Protein AF-0000000086151322 (afdb_homodimer)

InterPro domains:
  IPR002035 von Willebrand factor, type A [PS50234] (7-229)
  IPR005160 Ku70/Ku80 C-terminal arm [PF03730] (487-557)
  IPR005161 Ku70/Ku80, N-terminal alpha/beta [PF03731] (30-177)
  IPR006164 Ku70/Ku80, DNA-binding domain [PF02735] (264-463)
  IPR006164 Ku70/Ku80, DNA-binding domain [SM00559] (313-453)
  IPR014893 Ku, C-terminal [PF08785] (608-720)
  IPR016194 SPOC-like, C-terminal domain superfamily [G3DSA:2.40.290.10] (254-455)
  IPR016194 SPOC-like, C-terminal domain superfamily [SSF100939] (254-545)
  IPR024193 Ku80 [cd00873] (254-545)
  IPR036465 von Willebrand factor A-like domain superfamily [G3DSA:3.40.50.410] (1-245)
  IPR036465 von Willebrand factor A-like domain superfamily [SSF53300] (5-214)
  IPR036494 Ku, C-terminal domain superfamily [G3DSA:1.25.40.240] (582-725)
  IPR036494 Ku, C-terminal domain superfamily [SSF101420] (596-724)

Sequence (1506 aa):
MSRTKEATVVLLDAGASMCTPLRERHDVKFKEHKALTTRFDAAVAAVESLYQQKLFFKPKDEVGVVLFGTEETSNQLNEDQGEDEYTNVTVLSDIDTPTLSVCEKLQTITPTADPAVKVDLLNGLIVALDLLFRRTEGKKYEKRLLVLTDAASKIEDASDIESVVEMIKNMDVKLQVVGIDFNFTTDKEVDPNAMKDEPMDQPKQEPGDGVVSVKEENEKMLVSIAKEVHGEVASASKRMQLLAQGMKKTVGQVTKFRGPLEIGDFGIPLYCFLKTKTATLPTLAKESQVSHEKEESGKVRMDRRYTSPQNPDEEVPPEQQVKAYRYGMERVPFSSADVEFFKFQTEKSLKLLGFVAQDQLSHAKLIGGTDIFIAEPNKPNAALALAALVEGMVELGHVAVARFVARKNAAPKIIALIPHAPTPADNYYCLWGQQLPYEEDVRTYEFAPLKTKKHTPTEQQQDLADKLVERLSVREDKAREAGASFNPVLRRFFHAVEQRALDENAGIPPVPSYLESSLKMDEARQARIQDIIQGFGDAFQLKEAVKKQSERKKKSFWSDVGASAVKDEPVDDDGDQQGGGGDDDGGSEIDLDELLDGGDVTTVGSMNPIADFETLVDFGKNNKQRLVTAVTGMQTQITNFFQGGVSFYAKAVQCLAHFRKRSVEIHYASEFNDFFTQLKSTLGDESPGWKAIQKEGITLLTDQDDPTLSVTTTQSRAFLYGEEEVVLQVASATLSSQVEEMENEDDMFADFEMSRTKEATVVLLDAGASMCTPLRERHDVKFKEHKALTTRFDAAVAAVESLYQQKLFFKPKDEVGVVLFGTEETSNQLNEDQGEDEYTNVTVLSDIDTPTLSVCEKLQTITPTADPAVKVDLLNGLIVALDLLFRRTEGKKYEKRLLVLTDAASKIEDASDIESVVEMIKNMDVKLQVVGIDFNFTTDKEVDPNAMKDEPMDQPKQEPGDGVVSVKEENEKMLVSIAKEVHGEVASASKRMQLLAQGMKKTVGQVTKFRGPLEIGDFGIPLYCFLKTKTATLPTLAKESQVSHEKEESGKVRMDRRYTSPQNPDEEVPPEQQVKAYRYGMERVPFSSADVEFFKFQTEKSLKLLGFVAQDQLSHAKLIGGTDIFIAEPNKPNAALALAALVEGMVELGHVAVARFVARKNAAPKIIALIPHAPTPADNYYCLWGQQLPYEEDVRTYEFAPLKTKKHTPTEQQQDLADKLVERLSVREDKAREAGASFNPVLRRFFHAVEQRALDENAGIPPVPSYLESSLKMDEARQARIQDIIQGFGDAFQLKEAVKKQSERKKKSFWSDVGASAVKDEPVDDDGDQQGGGGDDDGGSEIDLDELLDGGDVTTVGSMNPIADFETLVDFGKNNKQRLVTAVTGMQTQITNFFQGGVSFYAKAVQCLAHFRKRSVEIHYASEFNDFFTQLKSTLGDESPGWKAIQKEGITLLTDQDDPTLSVTTTQSRAFLYGEEEVVLQVASATLSSQVEEMENEDDMFADFE

Nearest PDB structures (foldseek):
  8ag4-assembly1_B  TM=7.546E-01  e=2.056E-34  Homo sapiens
  7lsy-assembly1_B  TM=8.267E-01  e=4.664E-31  Homo sapiens
  8asc-assembly1_F  TM=7.147E-01  e=1.085E-33  Homo sapiens
  7nfc-assembly1_H  TM=6.711E-01  e=9.792E-33  Homo sapiens
  6zhe-assembly1_C  TM=6.010E-01  e=6.012E-34  Homo sapiens

Solvent-accessible surface area (backbone atoms only — not comparable to full-atom values): 83026 Å² total; per-residue (Å²): 129,80,78,76,43,39,41,35,36,35,39,40,49,22,24,33,76,29,66,40,65,50,73,70,74,59,80,64,70,64,72,83,75,69,74,64,53,23,40,36,46,46,46,48,51,48,52,46,47,52,47,48,42,28,20,66,71,38,44,81,26,26,40,18,36,32,36,22,11,31,88,53,63,43,50,66,63,23,70,73,74,30,85,83,37,60,60,18,22,28,57,78,40,68,75,32,59,50,50,67,66,58,52,54,50,56,71,68,60,72,58,31,81,52,73,82,50,58,40,43,67,63,52,36,49,52,53,45,50,49,54,53,45,70,72,40,64,97,50,85,57,46,39,33,39,38,36,34,38,62,45,63,58,63,70,87,67,69,78,51,50,62,57,51,52,49,49,38,56,74,67,57,36,43,40,36,33,34,26,45,81,54,90,67,42,62,80,62,60,74,57,79,74,66,72,63,72,69,78,68,71,65,76,68,72,64,81,57,85,86,71,74,51,52,32,58,54,43,36,52,47,51,39,49,51,20,59,74,58,69,32,41,34,39,43,39,65,61,45,46,51,45,49,70,55,41,83,38,78,84,72,77,94,57,72,59,31,77,48,36,47,26,50,88,92,36,42,42,44,24,33,27,32,67,27,24,48,85,69,71,80,78,82,58,46,50,22,32,46,67,26,54,75,65,74,40,93,27,55,44,45,76,45,82,45,35,15,35,73,91,40,67,85,44,70,52,50,76,87,44,48,32,32,29,42,71,50,39,88,43,70,40,76,39,53,74,68,50,57,54,56,54,41,43,34,23,52,58,43,34,38,53,50,34,22,36,52,44,82,70,65,48,71,71,46,31,46,36,34,13,31,36,36,30,46,33,84,92,32,67,48,29,39,30,47,50,44,25,41,30,51,27,25,58,76,71,44,34,25,37,34,28,34,37,15,62,38,70,39,32,70,74,36,45,27,36,37,39,55,35,70,60,42,94,89,49,49,31,59,34,27,40,32,34,41,44,45,31,55,62,14,49,52,87,76,88,69,77,43,75,67,60,91,82,61,59,62,47,70,69,50,33,50,40,28,36,49,46,50,60,70,42,36,50,55,75,88,49,41,70,49,75,55,60,31,71,50,63,54,57,52,35,47,53,52,26,50,55,45,25,66,78,32,77,81,50,68,79,58,73,75,58,66,71,60,42,57,68,65,40,47,55,64,71,59,48,64,75,43,41,64,54,49,50,50,44,35,60,71,40,62,47,54,70,27,73,62,76,67,68,92,78,84,80,64,76,48,68,46,79,72,75,90,76,90,79,78,76,82,78,76,82,76,75,77,82,73,75,82,86,85,75,80,76,81,78,75,84,79,59,41,35,56,61,65,64,55,57,55,84,61,76,57,33,48,85,86,50,40,64,59,33,27,51,51,19,41,67,58,14,75,86,32,66,64,37,31,48,34,17,53,51,24,45,53,49,44,38,53,45,25,54,67,72,37,80,88,30,37,64,58,22,48,51,47,50,52,50,49,59,60,47,21,56,78,72,71,35,46,68,57,44,43,52,46,53,53,49,46,46,67,70,58,33,88,82,28,72,60,42,48,53,38,54,73,71,63,69,57,57,70,22,35,86,75,40,72,89,40,88,41,44,69,68,55,25,48,25,68,59,67,34,72,76,56,54,65,53,50,60,54,49,49,58,50,49,56,53,49,57,60,57,61,69,64,64,76,72,60,73,73,76,115,128,78,78,76,42,40,42,35,34,35,41,37,50,22,25,33,75,29,66,40,64,51,74,72,74,58,81,65,69,64,75,82,75,69,75,64,52,22,41,38,46,47,48,48,51,49,51,47,48,51,48,49,43,29,22,66,70,38,45,81,26,25,40,18,36,31,36,21,11,31,87,53,62,43,49,68,63,24,69,73,74,30,85,84,37,60,61,17,22,27,57,78,38,69,76,32,59,51,50,68,65,58,52,54,50,57,70,67,60,73,56,30,82,52,74,82,48,58,41,43,66,64,52,36,49,52,54,46,50,50,54,52,45,69,71,38,62,97,49,85,58,46,39,35,39,39,36,34,37,63,44,61,57,61,70,87,67,71,78,50,51,61,57,51,52,50,49,38,54,75,67,57,36,44,40,36,34,34,24,45,81,55,89,68,40,62,78,62,62,76,56,78,74,65,71,63,70,71,79,69,72,63,77,69,71,64,80,56,84,88,73,76,51,51,31,58,56,41,37,52,49,50,40,50,53,21,60,74,59,69,30,41,32,39,43,39,65,61,46,47,51,45,49,69,57,41,83,39,78,84,72,77,94,58,72,59,30,77,47,37,47,27,50,87,93,35,44,42,44,27,33,28,32,68,27,23,49,85,68,71,80,78,82,57,46,50,23,32,46,66,26,54,74,65,73,38,93,29,54,44,44,78,45,82,45,36,15,34,74,90,39,68,85,42,70,52,51,74,87,44,47,32,33,28,41,71,50,38,88,43,70,40,74,39,52,75,67,50,54,55,57,53,42,43,36,25,52,57,42,34,38,52,50,34,23,36,52,45,84,71,65,48,72,72,46,31,46,37,34,14,31,36,35,30,46,33,85,92,30,65,47,30,40,30,47,49,42,24,40,29,49,28,27,58,75,69,45,34,26,36,33,27,34,38,16,61,40,73,40,32,70,76,38,46,26,35,38,38,55,36,71,62,42,94,90,49,51,31,57,36,28,40,33,34,41,43,47,32,54,62,15,50,52,87,76,89,69,77,42,78,67,60,94,82,62,60,64,48,70,69,50,32,50,40,28,37,50,47,50,62,71,40,37,51,54,73,88,50,39,70,50,76,54,59,32,70,48,63,53,59,52,36,46,54,50,26,51,55,44,26,67,77,33,78,81,49,70,80,58,73,75,57,66,73,59,42,56,67,65,40,47,54,64,71,58,48,63,73,42,42,63,52,50,50,49,43,38,60,71,42,62,48,57,73,32,76,69,75,78,70,89,82,83,84,68,81,49,71,50,80,74,76,89,78,90,79,79,75,81,77,78,82,80,69,96,74,86,74,81,81,85,74,79,74,81,77,74,86,78,59,40,36,58,58,66,62,54,58,55,84,61,75,57,34,47,88,87,50,39,64,59,34,26,50,51,19,42,67,58,14,76,86,32,67,65,39,30,49,33,17,52,51,24,45,53,50,45,38,52,46,24,55,65,72,38,79,89,29,36,65,58,22,49,50,47,49,53,51,49,59,62,47,23,57,78,71,72,35,47,69,58,46,42,52,48,54,54,49,47,45,68,70,57,34,87,83,27,70,60,41,49,54,38,54,72,72,64,68,59,56,71,22,35,88,75,40,73,89,43,88,40,44,68,69,55,25,48,24,68,59,67,34,71,75,54,55,65,55,51,59,53,50,49,57,51,50,54,53,52,56,60,59,61,69,63,64,76,73,58,71,78,74,112

Radius of gyration: 41.03 Å; Cα contacts (8 Å, |Δi|>4): 2498; chains: 2; bounding box: 100×121×111 Å

Organism: Pythium oligandrum (NCBI:txid41045)

pLDDT: mean 74.93, std 21.09, range [18.45, 97.69]

Structure (mmCIF, N/CA/C/O backbone):
data_AF-0000000086151322-model_v1
#
loop_
_entity.id
_entity.type
_entity.pdbx_description
1 polymer 'VWFA domain-containing protein'
#
loop_
_atom_site.group_PDB
_atom_site.id
_atom_site.type_symbol
_atom_site.label_atom_id
_atom_site.label_alt_id
_atom_site.label_comp_id
_atom_site.label_asym_id
_atom_site.label_entity_id
_atom_site.label_seq_id
_atom_site.pdbx_PDB_ins_code
_atom_site.Cartn_x
_atom_site.Cartn_y
_atom_site.Cartn_z
_atom_site.occupancy
_atom_site.B_iso_or_equiv
_atom_site.auth_seq_id
_atom_site.auth_comp_id
_atom_site.auth_asym_id
_atom_site.auth_atom_id
_atom_site.pdbx_PDB_model_num
ATOM 1 N N . MET A 1 1 ? -22.703 14.789 0.294 1 36.16 1 MET A N 1
ATOM 2 C CA . MET A 1 1 ? -23.156 16.031 0.899 1 36.16 1 MET A CA 1
ATOM 3 C C . MET A 1 1 ? -22.016 17.031 1.039 1 36.16 1 MET A C 1
ATOM 5 O O . MET A 1 1 ? -20.891 16.641 1.393 1 36.16 1 MET A O 1
ATOM 9 N N . SER A 1 2 ? -22.047 18.016 0.338 1 50.31 2 SER A N 1
ATOM 10 C CA . SER A 1 2 ? -21.062 19.078 0.279 1 50.31 2 SER A CA 1
ATOM 11 C C . SER A 1 2 ? -20.688 19.562 1.675 1 50.31 2 SER A C 1
ATOM 13 O O . SER A 1 2 ? -21.531 19.641 2.562 1 50.31 2 SER A O 1
ATOM 15 N N . ARG A 1 3 ? -19.516 19.406 2.115 1 61.84 3 ARG A N 1
ATOM 16 C CA . ARG A 1 3 ? -19.031 19.891 3.406 1 61.84 3 ARG A CA 1
ATOM 17 C C . ARG A 1 3 ? -19.547 21.297 3.688 1 61.84 3 ARG A C 1
ATOM 19 O O . ARG A 1 3 ? -19.578 22.141 2.791 1 61.84 3 ARG A O 1
ATOM 26 N N . THR A 1 4 ? -20.25 21.453 4.801 1 76 4 THR A N 1
ATOM 27 C CA . THR A 1 4 ? -20.703 22.766 5.238 1 76 4 THR A CA 1
ATOM 28 C C . THR A 1 4 ? -19.516 23.734 5.363 1 76 4 THR A C 1
ATOM 30 O O . THR A 1 4 ? -18.453 23.359 5.859 1 76 4 THR A O 1
ATOM 33 N N . LYS A 1 5 ? -19.609 24.891 4.754 1 88.31 5 LYS A N 1
ATOM 34 C CA . LYS A 1 5 ? -18.609 25.953 4.812 1 88.31 5 LYS A CA 1
ATOM 35 C C . LYS A 1 5 ? -18.438 26.469 6.238 1 88.31 5 LYS A C 1
ATOM 37 O O . LYS A 1 5 ? -19.406 26.516 7.008 1 88.31 5 LYS A O 1
ATOM 42 N N . GLU A 1 6 ? -17.25 26.844 6.602 1 92.81 6 GLU A N 1
ATOM 43 C CA . GLU A 1 6 ? -16.953 27.375 7.926 1 92.81 6 GLU A CA 1
ATOM 44 C C . GLU A 1 6 ? -16.672 28.875 7.863 1 92.81 6 GLU A C 1
ATOM 46 O O . GLU A 1 6 ? -16.016 29.359 6.938 1 92.81 6 GLU A O 1
ATOM 51 N N . ALA A 1 7 ? -17.328 29.625 8.727 1 96.06 7 ALA A N 1
ATOM 52 C CA . ALA A 1 7 ? -17.016 31.031 8.922 1 96.06 7 ALA A CA 1
ATOM 53 C C . ALA A 1 7 ? -16.297 31.25 10.25 1 96.06 7 ALA A C 1
ATOM 55 O O . ALA A 1 7 ? -16.859 31.016 11.32 1 96.06 7 ALA A O 1
ATOM 56 N N . THR A 1 8 ? -15.055 31.703 10.156 1 96.19 8 THR A N 1
ATOM 57 C CA . THR A 1 8 ? -14.242 31.906 11.352 1 96.19 8 THR A CA 1
ATOM 58 C C . THR A 1 8 ? -13.914 33.375 11.531 1 96.19 8 THR A C 1
ATOM 60 O O . THR A 1 8 ? -13.516 34.062 10.586 1 96.19 8 THR A O 1
ATOM 63 N N . VAL A 1 9 ? -14.148 33.906 12.75 1 97.44 9 VAL A N 1
ATOM 64 C CA . VAL A 1 9 ? -13.688 35.25 13.086 1 97.44 9 VAL A CA 1
ATOM 65 C C . VAL A 1 9 ? -12.547 35.156 14.102 1 97.44 9 VAL A C 1
ATOM 67 O O . VAL A 1 9 ? -12.664 34.5 15.117 1 97.44 9 VAL A O 1
ATOM 70 N N . VAL A 1 10 ? -11.477 35.781 13.773 1 96.69 10 VAL A N 1
ATOM 71 C CA . VAL A 1 10 ? -10.328 35.844 14.672 1 96.69 10 VAL A CA 1
ATOM 72 C C . VAL A 1 10 ? -10.336 37.156 15.43 1 96.69 10 VAL A C 1
ATOM 74 O O . VAL A 1 10 ? -10.383 38.25 14.82 1 96.69 10 VAL A O 1
ATOM 77 N N . LEU A 1 11 ? -10.414 37.125 16.703 1 97.44 11 LEU A N 1
ATOM 78 C CA . LEU A 1 11 ? -10.281 38.281 17.562 1 97.44 11 LEU A CA 1
ATOM 79 C C . LEU A 1 11 ? -8.875 38.375 18.141 1 97.44 11 LEU A C 1
ATOM 81 O O . LEU A 1 11 ? -8.5 37.562 19 1 97.44 11 LEU A O 1
ATOM 85 N N . LEU A 1 12 ? -8.156 39.344 17.734 1 96.19 12 LEU A N 1
ATOM 86 C CA . LEU A 1 12 ? -6.742 39.469 18.078 1 96.19 12 LEU A CA 1
ATOM 87 C C . LEU A 1 12 ? -6.508 40.656 19 1 96.19 12 LEU A C 1
ATOM 89 O O . LEU A 1 12 ? -6.902 41.781 18.688 1 96.19 12 LEU A O 1
ATOM 93 N N . ASP A 1 13 ? -5.855 40.406 20.141 1 96.38 13 ASP A N 1
ATOM 94 C CA . ASP A 1 13 ? -5.496 41.469 21.094 1 96.38 13 ASP A CA 1
ATOM 95 C C . ASP A 1 13 ? -4.301 42.281 20.594 1 96.38 13 ASP A C 1
ATOM 97 O O . ASP A 1 13 ? -3.217 41.719 20.391 1 96.38 13 ASP A O 1
ATOM 101 N N . ALA A 1 14 ? -4.516 43.562 20.422 1 95.38 14 ALA A N 1
ATOM 102 C CA . ALA A 1 14 ? -3.447 44.469 19.953 1 95.38 14 ALA A CA 1
ATOM 103 C C . ALA A 1 14 ? -3.127 45.531 21 1 95.38 14 ALA A C 1
ATOM 105 O O . ALA A 1 14 ? -2.713 46.625 20.656 1 95.38 14 ALA A O 1
ATOM 106 N N . GLY A 1 15 ? -3.332 45.219 22.203 1 93.25 15 GLY A N 1
ATOM 107 C CA . GLY A 1 15 ? -3.074 46.156 23.281 1 93.25 15 GLY A CA 1
ATOM 108 C C . GLY A 1 15 ? -1.601 46.281 23.625 1 93.25 15 GLY A C 1
ATOM 109 O O . GLY A 1 15 ? -0.775 45.5 23.125 1 93.25 15 GLY A O 1
ATOM 110 N N . ALA A 1 16 ? -1.276 47.156 24.516 1 92.19 16 ALA A N 1
ATOM 111 C CA . ALA A 1 16 ? 0.102 47.469 24.875 1 92.19 16 ALA A CA 1
ATOM 112 C C . ALA A 1 16 ? 0.772 46.281 25.578 1 92.19 16 ALA A C 1
ATOM 114 O O . ALA A 1 16 ? 1.979 46.094 25.438 1 92.19 16 ALA A O 1
ATOM 115 N N . SER A 1 17 ? 0.033 45.531 26.281 1 91.5 17 SER A N 1
ATOM 116 C CA . SER A 1 17 ? 0.591 44.406 27 1 91.5 17 SER A CA 1
ATOM 117 C C . SER A 1 17 ? 1.122 43.344 26.047 1 91.5 17 SER A C 1
ATOM 119 O O . SER A 1 17 ? 1.95 42.531 26.438 1 91.5 17 SER A O 1
ATOM 121 N N . MET A 1 18 ? 0.626 43.344 24.891 1 92.81 18 MET A N 1
ATOM 122 C CA . MET A 1 18 ? 1.022 42.375 23.891 1 92.81 18 MET A CA 1
ATOM 123 C C . MET A 1 18 ? 2.418 42.656 23.344 1 92.81 18 MET A C 1
ATOM 125 O O . MET A 1 18 ? 3.021 41.844 22.672 1 92.81 18 MET A O 1
ATOM 129 N N . CYS A 1 19 ? 2.977 43.781 23.672 1 90.25 19 CYS A N 1
ATOM 130 C CA . CYS A 1 19 ? 4.32 44.156 23.25 1 90.25 19 CYS A CA 1
ATOM 131 C C . CYS A 1 19 ? 5.375 43.5 24.141 1 90.25 19 CYS A C 1
ATOM 133 O O . CYS A 1 19 ? 6.555 43.469 23.781 1 90.25 19 CYS A O 1
ATOM 135 N N . THR A 1 20 ? 4.957 42.844 25.172 1 87.31 20 THR A N 1
ATOM 136 C CA . THR A 1 20 ? 5.871 42.219 26.109 1 87.31 20 THR A CA 1
ATOM 137 C C . THR A 1 20 ? 6.449 40.938 25.516 1 87.31 20 THR A C 1
ATOM 139 O O . THR A 1 20 ? 5.797 40.281 24.703 1 87.31 20 THR A O 1
ATOM 142 N N . PRO A 1 21 ? 7.68 40.656 25.859 1 84 21 PRO A N 1
ATOM 143 C CA . PRO A 1 21 ? 8.305 39.438 25.359 1 84 21 PRO A CA 1
ATOM 144 C C . PRO A 1 21 ? 7.582 38.188 25.812 1 84 21 PRO A C 1
ATOM 146 O O . PRO A 1 21 ? 7.074 38.125 26.938 1 84 21 PRO A O 1
ATOM 149 N N . LEU A 1 22 ? 7.531 37.25 24.922 1 80.12 22 LEU A N 1
ATOM 150 C CA . LEU A 1 22 ? 6.855 35.969 25.188 1 80.12 22 LEU A CA 1
ATOM 151 C C . LEU A 1 22 ? 7.586 35.188 26.25 1 80.12 22 LEU A C 1
ATOM 153 O O . LEU A 1 22 ? 8.812 35.031 26.203 1 80.12 22 LEU A O 1
ATOM 157 N N . ARG A 1 23 ? 6.973 34.75 27.312 1 69.06 23 ARG A N 1
ATOM 158 C CA . ARG A 1 23 ? 7.578 33.938 28.359 1 69.06 23 ARG A CA 1
ATOM 159 C C . ARG A 1 23 ? 7.695 32.469 27.922 1 69.06 23 ARG A C 1
ATOM 161 O O . ARG A 1 23 ? 8.672 31.797 28.266 1 69.06 23 ARG A O 1
ATOM 168 N N . GLU A 1 24 ? 6.645 31.922 27.438 1 59.62 24 GLU A N 1
ATOM 169 C CA . GLU A 1 24 ? 6.609 30.5 27.078 1 59.62 24 GLU A CA 1
ATOM 170 C C . GLU A 1 24 ? 7.652 30.172 26.016 1 59.62 24 GLU A C 1
ATOM 172 O O . GLU A 1 24 ? 7.652 30.781 24.938 1 59.62 24 GLU A O 1
ATOM 177 N N . ARG A 1 25 ? 8.969 30.078 26.375 1 48.56 25 ARG A N 1
ATOM 178 C CA . ARG A 1 25 ? 10.008 29.719 25.406 1 48.56 25 ARG A CA 1
ATOM 179 C C . ARG A 1 25 ? 9.609 28.484 24.609 1 48.56 25 ARG A C 1
ATOM 181 O O . ARG A 1 25 ? 9.383 27.406 25.188 1 48.56 25 ARG A O 1
ATOM 188 N N . HIS A 1 26 ? 8.734 28.562 23.766 1 47.94 26 HIS A N 1
ATOM 189 C CA . HIS A 1 26 ? 8.461 27.375 22.953 1 47.94 26 HIS A CA 1
ATOM 190 C C . HIS A 1 26 ? 9.68 26.969 22.141 1 47.94 26 HIS A C 1
ATOM 192 O O . HIS A 1 26 ? 10.297 27.797 21.484 1 47.94 26 HIS A O 1
ATOM 198 N N . ASP A 1 27 ? 10.328 26.062 22.688 1 42.78 27 ASP A N 1
ATOM 199 C CA . ASP A 1 27 ? 11.383 25.422 21.906 1 42.78 27 ASP A CA 1
ATOM 200 C C . ASP A 1 27 ? 10.914 25.125 20.484 1 42.78 27 ASP A C 1
ATOM 202 O O . ASP A 1 27 ? 11.516 24.297 19.797 1 42.78 27 ASP A O 1
ATOM 206 N N . VAL A 1 28 ? 9.695 25.297 20.312 1 41.72 28 VAL A N 1
ATOM 207 C CA . VAL A 1 28 ? 9.398 24.938 18.922 1 41.72 28 VAL A CA 1
ATOM 208 C C . VAL A 1 28 ? 10.07 25.938 17.984 1 41.72 28 VAL A C 1
ATOM 210 O O . VAL A 1 28 ? 9.688 27.109 17.938 1 41.72 28 VAL A O 1
ATOM 213 N N . LYS A 1 29 ? 11.188 25.844 17.75 1 37.56 29 LYS A N 1
ATOM 214 C CA . LYS A 1 29 ? 11.867 26.562 16.688 1 37.56 29 LYS A CA 1
ATOM 215 C C . LYS A 1 29 ? 11 26.641 15.43 1 37.56 29 LYS A C 1
ATOM 217 O O . LYS A 1 29 ? 11.008 25.719 14.609 1 37.56 29 LYS A O 1
ATOM 222 N N . PHE A 1 30 ? 9.82 27.281 15.547 1 37.09 30 PHE A N 1
ATOM 223 C CA . PHE A 1 30 ? 9.055 27.453 14.312 1 37.09 30 PHE A CA 1
ATOM 224 C C . PHE A 1 30 ? 9.945 27.969 13.188 1 37.09 30 PHE A C 1
ATOM 226 O O . PHE A 1 30 ? 11.117 28.25 13.406 1 37.09 30 PHE A O 1
ATOM 233 N N . LYS A 1 31 ? 9.219 28.797 12.203 1 40.59 31 LYS A N 1
ATOM 234 C CA . LYS A 1 31 ? 9.781 29.328 10.969 1 40.59 31 LYS A CA 1
ATOM 235 C C . LYS A 1 31 ? 10.945 30.281 11.258 1 40.59 31 LYS A C 1
ATOM 237 O O . LYS A 1 31 ? 10.883 31.062 12.203 1 40.59 31 LYS A O 1
ATOM 242 N N . GLU A 1 32 ? 12.086 29.984 10.852 1 40.75 32 GLU A N 1
ATOM 243 C CA . GLU A 1 32 ? 13.32 30.766 10.859 1 40.75 32 GLU A CA 1
ATOM 244 C C . GLU A 1 32 ? 13.031 32.25 10.789 1 40.75 32 GLU A C 1
ATOM 246 O O . GLU A 1 32 ? 13.906 33.062 11.086 1 40.75 32 GLU A O 1
ATOM 251 N N . HIS A 1 33 ? 11.969 32.688 10.164 1 42.41 33 HIS A N 1
ATOM 252 C CA . HIS A 1 33 ? 12.141 34.125 9.852 1 42.41 33 HIS A CA 1
ATOM 253 C C . HIS A 1 33 ? 11.969 34.969 11.094 1 42.41 33 HIS A C 1
ATOM 255 O O . HIS A 1 33 ? 12.773 35.875 11.344 1 42.41 33 HIS A O 1
ATOM 261 N N . LYS A 1 34 ? 10.695 35.219 11.594 1 46.44 34 LYS A N 1
ATOM 262 C CA . LYS A 1 34 ? 10.5 36.281 12.57 1 46.44 34 LYS A CA 1
ATOM 263 C C . LYS A 1 34 ? 10.547 35.75 13.992 1 46.44 34 LYS A C 1
ATOM 265 O O . LYS A 1 34 ? 9.773 34.844 14.352 1 46.44 34 LYS A O 1
ATOM 270 N N . ALA A 1 35 ? 11.695 35.719 14.602 1 50.06 35 ALA A N 1
ATOM 271 C CA . ALA A 1 35 ? 11.82 35.469 16.031 1 50.06 35 ALA A CA 1
ATOM 272 C C . ALA A 1 35 ? 10.562 35.938 16.781 1 50.06 35 ALA A C 1
ATOM 274 O O . ALA A 1 35 ? 10.141 37.062 16.656 1 50.06 35 ALA A O 1
ATOM 275 N N . LEU A 1 36 ? 9.664 35 17.078 1 61.81 36 LEU A N 1
ATOM 276 C CA . LEU A 1 36 ? 8.523 35.344 17.906 1 61.81 36 LEU A CA 1
ATOM 277 C C . LEU A 1 36 ? 8.977 35.969 19.219 1 61.81 36 LEU A C 1
ATOM 279 O O . LEU A 1 36 ? 9.281 35.25 20.188 1 61.81 36 LEU A O 1
ATOM 283 N N . THR A 1 37 ? 9.234 37.281 19.125 1 70.56 37 THR A N 1
ATOM 284 C CA . THR A 1 37 ? 9.859 38 20.219 1 70.56 37 THR A CA 1
ATOM 285 C C . THR A 1 37 ? 8.812 38.469 21.234 1 70.56 37 THR A C 1
ATOM 287 O O . THR A 1 37 ? 9.031 38.438 22.438 1 70.56 37 THR A O 1
ATOM 290 N N . THR A 1 38 ? 7.668 38.844 20.688 1 84.81 38 THR A N 1
ATOM 291 C CA . THR A 1 38 ? 6.652 39.406 21.562 1 84.81 38 THR A CA 1
ATOM 292 C C . THR A 1 38 ? 5.402 38.531 21.594 1 84.81 38 THR A C 1
ATOM 294 O O . THR A 1 38 ? 5.262 37.625 20.781 1 84.81 38 THR A O 1
ATOM 297 N N . ARG A 1 39 ? 4.547 38.812 22.547 1 87.12 39 ARG A N 1
ATOM 298 C CA . ARG A 1 39 ? 3.264 38.125 22.625 1 87.12 39 ARG A CA 1
ATOM 299 C C . ARG A 1 39 ? 2.439 38.344 21.359 1 87.12 39 ARG A C 1
ATOM 301 O O . ARG A 1 39 ? 1.788 37.406 20.875 1 87.12 39 ARG A O 1
ATOM 308 N N . PHE A 1 40 ? 2.576 39.531 20.875 1 90.38 40 PHE A N 1
ATOM 309 C CA . PHE A 1 40 ? 1.821 39.875 19.672 1 90.38 40 PHE A CA 1
ATOM 310 C C . PHE A 1 40 ? 2.338 39.094 18.469 1 90.38 40 PHE A C 1
ATOM 312 O O . PHE A 1 40 ? 1.555 38.656 17.641 1 90.38 40 PHE A O 1
ATOM 319 N N . ASP A 1 41 ? 3.58 38.969 18.406 1 84.56 41 ASP A N 1
ATOM 320 C CA . ASP A 1 41 ? 4.172 38.219 17.312 1 84.56 41 ASP A CA 1
ATOM 321 C C . ASP A 1 41 ? 3.67 36.781 17.297 1 84.56 41 ASP A C 1
ATOM 323 O O . ASP A 1 41 ? 3.404 36.219 16.234 1 84.56 41 ASP A O 1
ATOM 327 N N . ALA A 1 42 ? 3.588 36.219 18.406 1 81.56 42 ALA A N 1
ATOM 328 C CA . ALA A 1 42 ? 3.107 34.844 18.531 1 81.56 42 ALA A CA 1
ATOM 329 C C . ALA A 1 42 ? 1.651 34.75 18.094 1 81.56 42 ALA A C 1
ATOM 331 O O . ALA A 1 42 ? 1.27 33.75 17.438 1 81.56 42 ALA A O 1
ATOM 332 N N . ALA A 1 43 ? 0.905 35.688 18.453 1 87.31 43 ALA A N 1
ATOM 333 C CA . ALA A 1 43 ? -0.507 35.688 18.078 1 87.31 43 ALA A CA 1
ATOM 334 C C . ALA A 1 43 ? -0.672 35.844 16.562 1 87.31 43 ALA A C 1
ATOM 336 O O . ALA A 1 43 ? -1.483 35.125 15.961 1 87.31 43 ALA A O 1
ATOM 337 N N . VAL A 1 44 ? 0.078 36.719 16.016 1 87.44 44 VAL A N 1
ATOM 338 C CA . VAL A 1 44 ? 0.005 36.938 14.578 1 87.44 44 VAL A CA 1
ATOM 339 C C . VAL A 1 44 ? 0.443 35.688 13.836 1 87.44 44 VAL A C 1
ATOM 341 O O . VAL A 1 44 ? -0.159 35.312 12.82 1 87.44 44 VAL A O 1
ATOM 344 N N . ALA A 1 45 ? 1.455 35.125 14.336 1 79.94 45 ALA A N 1
ATOM 345 C CA . ALA A 1 45 ? 1.936 33.875 13.727 1 79.94 45 ALA A CA 1
ATOM 346 C C . ALA A 1 45 ? 0.853 32.812 13.734 1 79.94 45 ALA A C 1
ATOM 348 O O . ALA A 1 45 ? 0.722 32.031 12.781 1 79.94 45 ALA A O 1
ATOM 349 N N . ALA A 1 46 ? 0.17 32.688 14.766 1 81.5 46 ALA A N 1
ATOM 350 C CA . ALA A 1 46 ? -0.92 31.734 14.883 1 81.5 46 ALA A CA 1
ATOM 351 C C . ALA A 1 46 ? -2.016 32.031 13.859 1 81.5 46 ALA A C 1
ATOM 353 O O . ALA A 1 46 ? -2.564 31.094 13.25 1 81.5 46 ALA A O 1
ATOM 354 N N . VAL A 1 47 ? -2.35 33.281 13.727 1 87.62 47 VAL A N 1
ATOM 355 C CA . VAL A 1 47 ? -3.391 33.656 12.781 1 87.62 47 VAL A CA 1
ATOM 356 C C . VAL A 1 47 ? -2.924 33.375 11.352 1 87.62 47 VAL A C 1
ATOM 358 O O . VAL A 1 47 ? -3.709 32.938 10.516 1 87.62 47 VAL A O 1
ATOM 361 N N . GLU A 1 48 ? -1.727 33.688 11.164 1 82.88 48 GLU A N 1
ATOM 362 C CA . GLU A 1 48 ? -1.168 33.406 9.844 1 82.88 48 GLU A CA 1
ATOM 363 C C . GLU A 1 48 ? -1.253 31.922 9.508 1 82.88 48 GLU A C 1
ATOM 365 O O . GLU A 1 48 ? -1.547 31.547 8.375 1 82.88 48 GLU A O 1
ATOM 370 N N . SER A 1 49 ? -0.934 31.156 10.438 1 79.88 49 SER A N 1
ATOM 371 C CA . SER A 1 49 ? -1.004 29.719 10.242 1 79.88 49 SER A CA 1
ATOM 372 C C . SER A 1 49 ? -2.426 29.266 9.914 1 79.88 49 SER A C 1
ATOM 374 O O . SER A 1 49 ? -2.625 28.328 9.156 1 79.88 49 SER A O 1
ATOM 376 N N . LEU A 1 50 ? -3.314 29.828 10.602 1 83.62 50 LEU A N 1
ATOM 377 C CA . LEU A 1 50 ? -4.715 29.531 10.312 1 83.62 50 LEU A CA 1
ATOM 378 C C . LEU A 1 50 ? -5.059 29.891 8.867 1 83.62 50 LEU A C 1
ATOM 380 O O . LEU A 1 50 ? -5.723 29.125 8.172 1 83.62 50 LEU A O 1
ATOM 384 N N . TYR A 1 51 ? -4.641 31.094 8.445 1 87.19 51 TYR A N 1
ATOM 385 C CA . TYR A 1 51 ? -4.887 31.516 7.074 1 87.19 51 TYR A CA 1
ATOM 386 C C . TYR A 1 51 ? -4.234 30.562 6.078 1 87.19 51 TYR A C 1
ATOM 388 O O . TYR A 1 51 ? -4.84 30.203 5.066 1 87.19 51 TYR A O 1
ATOM 396 N N . GLN A 1 52 ? -3.111 30.219 6.387 1 82.5 52 GLN A N 1
ATOM 397 C CA . GLN A 1 52 ? -2.393 29.312 5.5 1 82.5 52 GLN A CA 1
ATOM 398 C C . GLN A 1 52 ? -3.119 27.969 5.375 1 82.5 52 GLN A C 1
ATOM 400 O O . GLN A 1 52 ? -3.258 27.438 4.273 1 82.5 52 GLN A O 1
ATOM 405 N N . GLN A 1 53 ? -3.488 27.469 6.449 1 82.56 53 GLN A N 1
ATOM 406 C CA . GLN A 1 53 ? -4.211 26.203 6.449 1 82.56 53 GLN A CA 1
ATOM 407 C C . GLN A 1 53 ? -5.465 26.281 5.586 1 82.56 53 GLN A C 1
ATOM 409 O O . GLN A 1 53 ? -5.777 25.359 4.844 1 82.56 53 GLN A O 1
ATOM 414 N N . LYS A 1 54 ? -6.145 27.391 5.766 1 87.25 54 LYS A N 1
ATOM 415 C CA . LYS A 1 54 ? -7.367 27.578 4.988 1 87.25 54 LYS A CA 1
ATOM 416 C C . LYS A 1 54 ? -7.055 27.734 3.504 1 87.25 54 LYS A C 1
ATOM 418 O O . LYS A 1 54 ? -7.766 27.203 2.652 1 87.25 54 LYS A O 1
ATOM 423 N N . LEU A 1 55 ? -6.023 28.406 3.211 1 87.81 55 LEU A N 1
ATOM 424 C CA . LEU A 1 55 ? -5.629 28.625 1.824 1 87.81 55 LEU A CA 1
ATOM 425 C C . LEU A 1 55 ? -5.234 27.312 1.155 1 87.81 55 LEU A C 1
ATOM 427 O O . LEU A 1 55 ? -5.52 27.109 -0.026 1 87.81 55 LEU A O 1
ATOM 431 N N . PHE A 1 56 ? -4.703 26.5 1.887 1 84.62 56 PHE A N 1
ATOM 432 C CA . PHE A 1 56 ? -4.227 25.234 1.338 1 84.62 56 PHE A CA 1
ATOM 433 C C . PHE A 1 56 ? -5.367 24.234 1.218 1 84.62 56 PHE A C 1
ATOM 435 O O . PHE A 1 56 ? -5.512 23.562 0.191 1 84.62 56 PHE A O 1
ATOM 442 N N . PHE A 1 57 ? -6.129 24.125 2.273 1 82.19 57 PHE A N 1
ATOM 443 C CA . PHE A 1 57 ? -6.945 22.922 2.383 1 82.19 57 PHE A CA 1
ATOM 444 C C . PHE A 1 57 ? -8.43 23.266 2.322 1 82.19 57 PHE A C 1
ATOM 446 O O . PHE A 1 57 ? -9.25 22.406 1.984 1 82.19 57 PHE A O 1
ATOM 453 N N . LYS A 1 58 ? -8.797 24.531 2.766 1 86.38 58 LYS A N 1
ATOM 454 C CA . LYS A 1 58 ? -10.203 24.938 2.783 1 86.38 58 LYS A CA 1
ATOM 455 C C . LYS A 1 58 ? -10.375 26.328 2.207 1 86.38 58 LYS A C 1
ATOM 457 O O . LYS A 1 58 ? -10.867 27.234 2.893 1 86.38 58 LYS A O 1
ATOM 462 N N . PRO A 1 59 ? -10.133 26.375 0.958 1 86 59 PRO A N 1
ATOM 463 C CA . PRO A 1 59 ? -10.156 27.719 0.373 1 86 59 PRO A CA 1
ATOM 464 C C . PRO A 1 59 ? -11.562 28.312 0.304 1 86 59 PRO A C 1
ATOM 466 O O . PRO A 1 59 ? -11.719 29.516 0.11 1 86 59 PRO A O 1
ATOM 469 N N . LYS A 1 60 ? -12.586 27.531 0.442 1 88.06 60 LYS A N 1
ATOM 470 C CA . LYS A 1 60 ? -13.961 28.031 0.375 1 88.06 60 LYS A CA 1
ATOM 471 C C . LYS A 1 60 ? -14.438 28.516 1.739 1 88.06 60 LYS A C 1
ATOM 473 O O . LYS A 1 60 ? -15.461 29.203 1.838 1 88.06 60 LYS A O 1
ATOM 478 N N . ASP A 1 61 ? -13.695 28.172 2.787 1 91.62 61 ASP A N 1
ATOM 479 C CA . ASP A 1 61 ? -14.008 28.703 4.109 1 91.62 61 ASP A CA 1
ATOM 480 C C . ASP A 1 61 ? -13.773 30.219 4.164 1 91.62 61 ASP A C 1
ATOM 482 O O . ASP A 1 61 ? -13.102 30.781 3.297 1 91.62 61 ASP A O 1
ATOM 486 N N . GLU A 1 62 ? -14.445 30.797 5.051 1 95.19 62 GLU A N 1
ATOM 487 C CA . GLU A 1 62 ? -14.328 32.25 5.176 1 95.19 62 GLU A CA 1
ATOM 488 C C . GLU A 1 62 ? -13.742 32.656 6.531 1 95.19 62 GLU A C 1
ATOM 490 O O . GLU A 1 62 ? -13.992 31.984 7.535 1 95.19 62 GLU A O 1
ATOM 495 N N . VAL A 1 63 ? -12.859 33.688 6.48 1 95.69 63 VAL A N 1
ATOM 496 C CA . VAL A 1 63 ? -12.195 34.125 7.703 1 95.69 63 VAL A CA 1
ATOM 497 C C . VAL A 1 63 ? -12.258 35.656 7.805 1 95.69 63 VAL A C 1
ATOM 499 O O . VAL A 1 63 ? -12.148 36.344 6.797 1 95.69 63 VAL A O 1
ATOM 502 N N . GLY A 1 64 ? -12.586 36.156 8.953 1 96.38 64 GLY A N 1
ATOM 503 C CA . GLY A 1 64 ? -12.5 37.562 9.289 1 96.38 64 GLY A CA 1
ATOM 504 C C . GLY A 1 64 ? -11.586 37.844 10.461 1 96.38 64 GLY A C 1
ATOM 505 O O . GLY A 1 64 ? -11.383 37 11.32 1 96.38 64 GLY A O 1
ATOM 506 N N . VAL A 1 65 ? -11 39.062 10.508 1 97.12 65 VAL A N 1
ATOM 507 C CA . VAL A 1 65 ? -10.062 39.406 11.57 1 97.12 65 VAL A CA 1
ATOM 508 C C . VAL A 1 65 ? -10.492 40.719 12.234 1 97.12 65 VAL A C 1
ATOM 510 O O . VAL A 1 65 ? -10.688 41.75 11.555 1 97.12 65 VAL A O 1
ATOM 513 N N . VAL A 1 66 ? -10.633 40.688 13.539 1 97.69 66 VAL A N 1
ATOM 514 C CA . VAL A 1 66 ? -10.969 41.875 14.352 1 97.69 66 VAL A CA 1
ATOM 515 C C . VAL A 1 66 ? -9.859 42.125 15.367 1 97.69 66 VAL A C 1
ATOM 517 O O . VAL A 1 66 ? -9.383 41.188 16.016 1 97.69 66 VAL A O 1
ATOM 520 N N . LEU A 1 67 ? -9.422 43.312 15.469 1 97.19 67 LEU A N 1
ATOM 521 C CA . LEU A 1 67 ? -8.43 43.719 16.453 1 97.19 67 LEU A CA 1
ATOM 522 C C . LEU A 1 67 ? -9.078 44.531 17.562 1 97.19 67 LEU A C 1
ATOM 524 O O . LEU A 1 67 ? -9.953 45.375 17.297 1 97.19 67 LEU A O 1
ATOM 528 N N . PHE A 1 68 ? -8.727 44.344 18.75 1 96.06 68 PHE A N 1
ATOM 529 C CA . PHE A 1 68 ? -9.164 45.219 19.844 1 96.06 68 PHE A CA 1
ATOM 530 C C . PHE A 1 68 ? -7.969 45.75 20.625 1 96.06 68 PHE A C 1
ATOM 532 O O . PHE A 1 68 ? -6.934 45.094 20.719 1 96.06 68 PHE A O 1
ATOM 539 N N . GLY A 1 69 ? -8.055 46.875 21.125 1 94.38 69 GLY A N 1
ATOM 540 C CA . GLY A 1 69 ? -6.953 47.594 21.75 1 94.38 69 GLY A CA 1
ATOM 541 C C . GLY A 1 69 ? -6.141 48.406 20.766 1 94.38 69 GLY A C 1
ATOM 542 O O . GLY A 1 69 ? -4.945 48.625 20.969 1 94.38 69 GLY A O 1
ATOM 543 N N . THR A 1 70 ? -6.758 48.781 19.656 1 94.31 70 THR A N 1
ATOM 544 C CA . THR A 1 70 ? -6.098 49.562 18.625 1 94.31 70 THR A CA 1
ATOM 545 C C . THR A 1 70 ? -6.301 51.062 18.891 1 94.31 70 THR A C 1
ATOM 547 O O . THR A 1 70 ? -7.223 51.438 19.609 1 94.31 70 THR A O 1
ATOM 550 N N . GLU A 1 71 ? -5.488 51.844 18.312 1 92.19 71 GLU A N 1
ATOM 551 C CA . GLU A 1 71 ? -5.652 53.281 18.438 1 92.19 71 GLU A CA 1
ATOM 552 C C . GLU A 1 71 ? -6.836 53.781 17.609 1 92.19 71 GLU A C 1
ATOM 554 O O . GLU A 1 71 ? -7.57 54.688 18.047 1 92.19 71 GLU A O 1
ATOM 559 N N . GLU A 1 72 ? -7.012 53.125 16.547 1 91.44 72 GLU A N 1
ATOM 560 C CA . GLU A 1 72 ? -8.102 53.5 15.641 1 91.44 72 GLU A CA 1
ATOM 561 C C . GLU A 1 72 ? -9.375 52.719 15.977 1 91.44 72 GLU A C 1
ATOM 563 O O . GLU A 1 72 ? -9.32 51.688 16.656 1 91.44 72 GLU A O 1
ATOM 568 N N . THR A 1 73 ? -10.484 53.25 15.711 1 94.25 73 THR A N 1
ATOM 569 C CA . THR A 1 73 ? -11.781 52.625 15.828 1 94.25 73 THR A CA 1
ATOM 570 C C . THR A 1 73 ? -12.438 52.469 14.461 1 94.25 73 THR A C 1
ATOM 572 O O . THR A 1 73 ? -12.648 53.469 13.758 1 94.25 73 THR A O 1
ATOM 575 N N . SER A 1 74 ? -12.633 51.281 14.023 1 94.88 74 SER A N 1
ATOM 576 C CA . SER A 1 74 ? -13.297 51 12.75 1 94.88 74 SER A CA 1
ATOM 577 C C . SER A 1 74 ? -14.141 49.719 12.828 1 94.88 74 SER A C 1
ATOM 579 O O . SER A 1 74 ? -13.609 48.625 12.68 1 94.88 74 SER A O 1
ATOM 581 N N . ASN A 1 75 ? -15.461 49.812 13.078 1 94.31 75 ASN A N 1
ATOM 582 C CA . ASN A 1 75 ? -16.422 48.719 13.109 1 94.31 75 ASN A CA 1
ATOM 583 C C . ASN A 1 75 ? -17.844 49.219 12.906 1 94.31 75 ASN A C 1
ATOM 585 O O . ASN A 1 75 ? -18.156 50.375 13.172 1 94.31 75 ASN A O 1
ATOM 589 N N . GLN A 1 76 ? -18.641 48.406 12.484 1 93 76 GLN A N 1
ATOM 590 C CA . GLN A 1 76 ? -20 48.781 12.102 1 93 76 GLN A CA 1
ATOM 591 C C . GLN A 1 76 ? -20.844 49.125 13.32 1 93 76 GLN A C 1
ATOM 593 O O . GLN A 1 76 ? -21.734 49.969 13.25 1 93 76 GLN A O 1
ATOM 598 N N . LEU A 1 77 ? -20.641 48.469 14.414 1 93.5 77 LEU A N 1
ATOM 599 C CA . LEU A 1 77 ? -21.422 48.75 15.617 1 93.5 77 LEU A CA 1
ATOM 600 C C . LEU A 1 77 ? -21.156 50.156 16.125 1 93.5 77 LEU A C 1
ATOM 602 O O . LEU A 1 77 ? -22.062 50.812 16.641 1 93.5 77 LEU A O 1
ATOM 606 N N . ASN A 1 78 ? -19.844 50.469 16.109 1 93.19 78 ASN A N 1
ATOM 607 C CA . ASN A 1 78 ? -19.516 51.844 16.484 1 93.19 78 ASN A CA 1
ATOM 608 C C . ASN A 1 78 ? -20.203 52.875 15.57 1 93.19 78 ASN A C 1
ATOM 610 O O . ASN A 1 78 ? -20.672 53.906 16.031 1 93.19 78 ASN A O 1
ATOM 614 N N . GLU A 1 79 ? -20.344 52.531 14.312 1 92.12 79 GLU A N 1
ATOM 615 C CA . GLU A 1 79 ? -21.031 53.406 13.352 1 92.12 79 GLU A CA 1
ATOM 616 C C . GLU A 1 79 ? -22.531 53.438 13.617 1 92.12 79 GLU A C 1
ATOM 618 O O . GLU A 1 79 ? -23.156 54.5 13.492 1 92.12 79 GLU A O 1
ATOM 623 N N . ASP A 1 80 ? -23.078 52.406 14.016 1 91.88 80 ASP A N 1
ATOM 624 C CA . ASP A 1 80 ? -24.516 52.281 14.203 1 91.88 80 ASP A CA 1
ATOM 625 C C . ASP A 1 80 ? -24.953 52.875 15.539 1 91.88 80 ASP A C 1
ATOM 627 O O . ASP A 1 80 ? -26.016 53.5 15.641 1 91.88 80 ASP A O 1
ATOM 631 N N . GLN A 1 81 ? -24.141 52.625 16.578 1 90.88 81 GLN A N 1
ATOM 632 C CA . GLN A 1 81 ? -24.609 52.938 17.922 1 90.88 81 GLN A CA 1
ATOM 633 C C . GLN A 1 81 ? -23.984 54.219 18.453 1 90.88 81 GLN A C 1
ATOM 635 O O . GLN A 1 81 ? -24.406 54.75 19.484 1 90.88 81 GLN A O 1
ATOM 640 N N . GLY A 1 82 ? -22.906 54.719 17.797 1 86.38 82 GLY A N 1
ATOM 641 C CA . GLY A 1 82 ? -22.359 56 18.219 1 86.38 82 GLY A CA 1
ATOM 642 C C . GLY A 1 82 ? -20.844 55.969 18.359 1 86.38 82 GLY A C 1
ATOM 643 O O . GLY A 1 82 ? -20.25 54.938 18.547 1 86.38 82 GLY A O 1
ATOM 644 N N . GLU A 1 83 ? -20.312 57.156 18.484 1 84.5 83 GLU A N 1
ATOM 645 C CA . GLU A 1 83 ? -18.859 57.312 18.438 1 84.5 83 GLU A CA 1
ATOM 646 C C . GLU A 1 83 ? -18.203 56.938 19.75 1 84.5 83 GLU A C 1
ATOM 648 O O . GLU A 1 83 ? -17.016 56.594 19.797 1 84.5 83 GLU A O 1
ATOM 653 N N . ASP A 1 84 ? -19.016 56.812 20.766 1 87.88 84 ASP A N 1
ATOM 654 C CA . ASP A 1 84 ? -18.422 56.531 22.062 1 87.88 84 ASP A CA 1
ATOM 655 C C . ASP A 1 84 ? -18.562 55.031 22.406 1 87.88 84 ASP A C 1
ATOM 657 O O . ASP A 1 84 ? -18.062 54.594 23.438 1 87.88 84 ASP A O 1
ATOM 661 N N . GLU A 1 85 ? -19.141 54.344 21.484 1 90.12 85 GLU A N 1
ATOM 662 C CA . GLU A 1 85 ? -19.359 52.938 21.734 1 90.12 85 GLU A CA 1
ATOM 663 C C . GLU A 1 85 ? -18.391 52.062 20.938 1 90.12 85 GLU A C 1
ATOM 665 O O . GLU A 1 85 ? -18.047 52.406 19.812 1 90.12 85 GLU A O 1
ATOM 670 N N . TYR A 1 86 ? -17.875 51.031 21.609 1 93.44 86 TYR A N 1
ATOM 671 C CA . TYR A 1 86 ? -17.016 50.031 21 1 93.44 86 TYR A CA 1
ATOM 672 C C . TYR A 1 86 ? -15.789 50.688 20.359 1 93.44 86 TYR A C 1
ATOM 674 O O . TYR A 1 86 ? -15.461 50.438 19.203 1 93.44 86 TYR A O 1
ATOM 682 N N . THR A 1 87 ? -15.203 51.562 21.156 1 93.5 87 THR A N 1
ATOM 683 C CA . THR A 1 87 ? -14.023 52.312 20.719 1 93.5 87 THR A CA 1
ATOM 684 C C . THR A 1 87 ? -12.781 51.406 20.781 1 93.5 87 THR A C 1
ATOM 686 O O . THR A 1 87 ? -12.773 50.406 21.469 1 93.5 87 THR A O 1
ATOM 689 N N . ASN A 1 88 ? -11.766 51.688 19.969 1 95.31 88 ASN A N 1
ATOM 690 C CA . ASN A 1 88 ? -10.469 51.031 19.938 1 95.31 88 ASN A CA 1
ATOM 691 C C . ASN A 1 88 ? -10.586 49.562 19.469 1 95.31 88 ASN A C 1
ATOM 693 O O . ASN A 1 88 ? -9.891 48.688 19.969 1 95.31 88 ASN A O 1
ATOM 697 N N . VAL A 1 89 ? -11.586 49.281 18.766 1 95.88 89 VAL A N 1
ATOM 698 C CA . VAL A 1 89 ? -11.781 48 18.094 1 95.88 89 VAL A CA 1
ATOM 699 C C . VAL A 1 89 ? -11.812 48.219 16.578 1 95.88 89 VAL A C 1
ATOM 701 O O . VAL A 1 89 ? -12.57 49.031 16.078 1 95.88 89 VAL A O 1
ATOM 704 N N . THR A 1 90 ? -11.008 47.5 15.875 1 96.25 90 THR A N 1
ATOM 705 C CA . THR A 1 90 ? -10.867 47.688 14.438 1 96.25 90 THR A CA 1
ATOM 706 C C . THR A 1 90 ? -11.078 46.375 13.695 1 96.25 90 THR A C 1
ATOM 708 O O . THR A 1 90 ? -10.43 45.375 13.992 1 96.25 90 THR A O 1
ATOM 711 N N . VAL A 1 91 ? -11.961 46.406 12.797 1 96.69 91 VAL A N 1
ATOM 712 C CA . VAL A 1 91 ? -12.133 45.281 11.898 1 96.69 91 VAL A CA 1
ATOM 713 C C . VAL A 1 91 ? -11.094 45.344 10.773 1 96.69 91 VAL A C 1
ATOM 715 O O . VAL A 1 91 ? -11.188 46.188 9.891 1 96.69 91 VAL A O 1
ATOM 718 N N . LEU A 1 92 ? -10.109 44.5 10.805 1 94.5 92 LEU A N 1
ATOM 719 C CA . LEU A 1 92 ? -9.039 44.5 9.812 1 94.5 92 LEU A CA 1
ATOM 720 C C . LEU A 1 92 ? -9.539 43.938 8.484 1 94.5 92 LEU A C 1
ATOM 722 O O . LEU A 1 92 ? -9.188 44.438 7.418 1 94.5 92 LEU A O 1
ATOM 726 N N . SER A 1 93 ? -10.266 42.812 8.586 1 94.19 93 SER A N 1
ATOM 727 C CA . SER A 1 93 ? -10.828 42.156 7.41 1 94.19 93 SER A CA 1
ATOM 728 C C . SER A 1 93 ? -12.211 41.594 7.711 1 94.19 93 SER A C 1
ATOM 730 O O . SER A 1 93 ? -12.398 40.938 8.742 1 94.19 93 SER A O 1
ATOM 732 N N . ASP A 1 94 ? -13.141 41.844 6.766 1 94.88 94 ASP A N 1
ATOM 733 C CA . ASP A 1 94 ? -14.461 41.219 6.879 1 94.88 94 ASP A CA 1
ATOM 734 C C . ASP A 1 94 ? -14.406 39.719 6.598 1 94.88 94 ASP A C 1
ATOM 736 O O . ASP A 1 94 ? -13.398 39.219 6.105 1 94.88 94 ASP A O 1
ATOM 740 N N . ILE A 1 95 ? -15.422 39.094 6.988 1 95.94 95 ILE A N 1
ATOM 741 C CA . ILE A 1 95 ? -15.492 37.656 6.746 1 95.94 95 ILE A CA 1
ATOM 742 C C . ILE A 1 95 ? -15.586 37.406 5.246 1 95.94 95 ILE A C 1
ATOM 744 O O . ILE A 1 95 ? -16.562 37.781 4.602 1 95.94 95 ILE A O 1
ATOM 748 N N . ASP A 1 96 ? -14.555 36.812 4.746 1 93 96 ASP A N 1
ATOM 749 C CA . ASP A 1 96 ? -14.461 36.469 3.33 1 93 96 ASP A CA 1
ATOM 750 C C . ASP A 1 96 ? -13.477 35.312 3.107 1 93 96 ASP A C 1
ATOM 752 O O . ASP A 1 96 ? -12.805 34.875 4.043 1 93 96 ASP A O 1
ATOM 756 N N . THR A 1 97 ? -13.477 34.906 1.878 1 91.88 97 THR A N 1
ATOM 757 C CA . THR A 1 97 ? -12.516 33.844 1.551 1 91.88 97 THR A CA 1
ATOM 758 C C . THR A 1 97 ? -11.094 34.312 1.823 1 91.88 97 THR A C 1
ATOM 760 O O . THR A 1 97 ? -10.766 35.5 1.59 1 91.88 97 THR A O 1
ATOM 763 N N . PRO A 1 98 ? -10.312 33.438 2.445 1 91.5 98 PRO A N 1
ATOM 764 C CA . PRO A 1 98 ? -8.945 33.875 2.775 1 91.5 98 PRO A CA 1
ATOM 765 C C . PRO A 1 98 ? -8.125 34.219 1.543 1 91.5 98 PRO A C 1
ATOM 767 O O . PRO A 1 98 ? -8.25 33.594 0.494 1 91.5 98 PRO A O 1
ATOM 770 N N . THR A 1 99 ? -7.438 35.281 1.608 1 87.44 99 THR A N 1
ATOM 771 C CA . THR A 1 99 ? -6.562 35.75 0.54 1 87.44 99 THR A CA 1
ATOM 772 C C . THR A 1 99 ? -5.168 36.062 1.081 1 87.44 99 THR A C 1
ATOM 774 O O . THR A 1 99 ? -4.996 36.281 2.283 1 87.44 99 THR A O 1
ATOM 777 N N . LEU A 1 100 ? -4.27 36.125 0.206 1 85.75 100 LEU A N 1
ATOM 778 C CA . LEU A 1 100 ? -2.895 36.438 0.575 1 85.75 100 LEU A CA 1
ATOM 779 C C . LEU A 1 100 ? -2.775 37.906 1.035 1 85.75 100 LEU A C 1
ATOM 781 O O . LEU A 1 100 ? -1.904 38.219 1.843 1 85.75 100 LEU A O 1
ATOM 785 N N . SER A 1 101 ? -3.619 38.625 0.511 1 87.38 101 SER A N 1
ATOM 786 C CA . SER A 1 101 ? -3.596 40.062 0.857 1 87.38 101 SER A CA 1
ATOM 787 C C . SER A 1 101 ? -3.783 40.25 2.357 1 87.38 101 SER A C 1
ATOM 789 O O . SER A 1 101 ? -3.141 41.125 2.955 1 87.38 101 SER A O 1
ATOM 791 N N . VAL A 1 102 ? -4.684 39.5 2.93 1 88.44 102 VAL A N 1
ATOM 792 C CA . VAL A 1 102 ? -4.934 39.625 4.363 1 88.44 102 VAL A CA 1
ATOM 793 C C . VAL A 1 102 ? -3.703 39.188 5.145 1 88.44 102 VAL A C 1
ATOM 795 O O . VAL A 1 102 ? -3.369 39.781 6.176 1 88.44 102 VAL A O 1
ATOM 798 N N . CYS A 1 103 ? -3.059 38.219 4.664 1 85.44 103 CYS A N 1
ATOM 799 C CA . CYS A 1 103 ? -1.836 37.719 5.301 1 85.44 103 CYS A CA 1
ATOM 800 C C . CYS A 1 103 ? -0.767 38.812 5.312 1 85.44 103 CYS A C 1
ATOM 802 O O . CYS A 1 103 ? -0.064 39 6.309 1 85.44 103 CYS A O 1
ATOM 804 N N . GLU A 1 104 ? -0.719 39.469 4.25 1 86.31 104 GLU A N 1
ATOM 805 C CA . GLU A 1 104 ? 0.235 40.562 4.16 1 86.31 104 GLU A CA 1
ATOM 806 C C . GLU A 1 104 ? -0.121 41.688 5.133 1 86.31 104 GLU A C 1
ATOM 808 O O . GLU A 1 104 ? 0.762 42.281 5.762 1 86.31 104 GLU A O 1
ATOM 813 N N . LYS A 1 105 ? -1.381 41.938 5.234 1 89.5 105 LYS A N 1
ATOM 814 C CA . LYS A 1 105 ? -1.848 42.969 6.164 1 89.5 105 LYS A CA 1
ATOM 815 C C . LYS A 1 105 ? -1.516 42.594 7.605 1 89.5 105 LYS A C 1
ATOM 817 O O . LYS A 1 105 ? -1.138 43.469 8.398 1 89.5 105 LYS A O 1
ATOM 822 N N . LEU A 1 106 ? -1.651 41.375 7.879 1 89.31 106 LEU A N 1
ATOM 823 C CA . LEU A 1 106 ? -1.374 40.906 9.227 1 89.31 106 LEU A CA 1
ATOM 824 C C . LEU A 1 106 ? 0.094 41.094 9.586 1 89.31 106 LEU A C 1
ATOM 826 O O . LEU A 1 106 ? 0.421 41.344 10.75 1 89.31 106 LEU A O 1
ATOM 830 N N . GLN A 1 107 ? 0.879 41.031 8.633 1 83.81 107 GLN A N 1
ATOM 831 C CA . GLN A 1 107 ? 2.312 41.156 8.875 1 83.81 107 GLN A CA 1
ATOM 832 C C . GLN A 1 107 ? 2.699 42.625 9.141 1 83.81 107 GLN A C 1
ATOM 834 O O . GLN A 1 107 ? 3.727 42.906 9.766 1 83.81 107 GLN A O 1
ATOM 839 N N . THR A 1 108 ? 1.838 43.469 8.734 1 87.38 108 THR A N 1
ATOM 840 C CA . THR A 1 108 ? 2.168 44.875 8.859 1 87.38 108 THR A CA 1
ATOM 841 C C . THR A 1 108 ? 1.533 45.469 10.109 1 87.38 108 THR A C 1
ATOM 843 O O . THR A 1 108 ? 1.889 46.562 10.523 1 87.38 108 THR A O 1
ATOM 846 N N . ILE A 1 109 ? 0.709 44.719 10.719 1 89.56 109 ILE A N 1
ATOM 847 C CA . ILE A 1 109 ? 0.005 45.25 11.883 1 89.56 109 ILE A CA 1
ATOM 848 C C . ILE A 1 109 ? 0.939 45.25 13.094 1 89.56 109 ILE A C 1
ATOM 850 O O . ILE A 1 109 ? 1.733 44.344 13.273 1 89.56 109 ILE A O 1
ATOM 854 N N . THR A 1 110 ? 0.919 46.344 13.844 1 89 110 THR A N 1
ATOM 855 C CA . THR A 1 110 ? 1.683 46.469 15.086 1 89 110 THR A CA 1
ATOM 856 C C . THR A 1 110 ? 0.763 46.781 16.266 1 89 110 THR A C 1
ATOM 858 O O . THR A 1 110 ? -0.193 47.562 16.109 1 89 110 THR A O 1
ATOM 861 N N . PRO A 1 111 ? 1.023 46.219 17.312 1 91.81 111 PRO A N 1
ATOM 862 C CA . PRO A 1 111 ? 0.235 46.562 18.5 1 91.81 111 PRO A CA 1
ATOM 863 C C . PRO A 1 111 ? 0.491 48 19 1 91.81 111 PRO A C 1
ATOM 865 O O . PRO A 1 111 ? 1.515 48.594 18.672 1 91.81 111 PRO A O 1
ATOM 868 N N . THR A 1 112 ? -0.447 48.438 19.688 1 90.94 112 THR A N 1
ATOM 869 C CA . THR A 1 112 ? -0.272 49.781 20.25 1 90.94 112 THR A CA 1
ATOM 870 C C . THR A 1 112 ? 0.729 49.75 21.391 1 90.94 112 THR A C 1
ATOM 872 O O . THR A 1 112 ? 0.723 48.844 22.219 1 90.94 112 THR A O 1
ATOM 875 N N . ALA A 1 113 ? 1.604 50.75 21.391 1 86.88 113 ALA A N 1
ATOM 876 C CA . ALA A 1 113 ? 2.578 50.844 22.469 1 86.88 113 ALA A CA 1
ATOM 877 C C . ALA A 1 113 ? 2.049 51.719 23.609 1 86.88 113 ALA A C 1
ATOM 879 O O . ALA A 1 113 ? 2.604 51.75 24.703 1 86.88 113 ALA A O 1
ATOM 880 N N . ASP A 1 114 ? 0.896 52.375 23.344 1 90 114 ASP A N 1
ATOM 881 C CA . ASP A 1 114 ? 0.332 53.344 24.312 1 90 114 ASP A CA 1
ATOM 882 C C . ASP A 1 114 ? -0.549 52.625 25.328 1 90 114 ASP A C 1
ATOM 884 O O . ASP A 1 114 ? -1.623 52.125 24.984 1 90 114 ASP A O 1
ATOM 888 N N . PRO A 1 115 ? -0.137 52.625 26.516 1 88.44 115 PRO A N 1
ATOM 889 C CA . PRO A 1 115 ? -0.933 51.969 27.547 1 88.44 115 PRO A CA 1
ATOM 890 C C . PRO A 1 115 ? -2.244 52.719 27.844 1 88.44 115 PRO A C 1
ATOM 892 O O . PRO A 1 115 ? -3.127 52.156 28.5 1 88.44 115 PRO A O 1
ATOM 895 N N . ALA A 1 116 ? -2.373 53.906 27.312 1 88.38 116 ALA A N 1
ATOM 896 C CA . ALA A 1 116 ? -3.574 54.688 27.578 1 88.38 116 ALA A CA 1
ATOM 897 C C . ALA A 1 116 ? -4.727 54.25 26.688 1 88.38 116 ALA A C 1
ATOM 899 O O . ALA A 1 116 ? -5.891 54.562 26.969 1 88.38 116 ALA A O 1
ATOM 900 N N . VAL A 1 117 ? -4.391 53.531 25.734 1 91.81 117 VAL A N 1
ATOM 901 C CA . VAL A 1 117 ? -5.422 53.031 24.812 1 91.81 117 VAL A CA 1
ATOM 902 C C . VAL A 1 117 ? -6.289 52 25.516 1 91.81 117 VAL A C 1
ATOM 904 O O . VAL A 1 117 ? -5.773 51.094 26.188 1 91.81 117 VAL A O 1
ATOM 907 N N . LYS A 1 118 ? -7.555 52.188 25.406 1 90.56 118 LYS A N 1
ATOM 908 C CA . LYS A 1 118 ? -8.508 51.281 26.047 1 90.56 118 LYS A CA 1
ATOM 909 C C . LYS A 1 118 ? -8.484 49.906 25.391 1 90.56 118 LYS A C 1
ATOM 911 O O . LYS A 1 118 ? -8.586 49.781 24.172 1 90.56 118 LYS A O 1
ATOM 916 N N . VAL A 1 119 ? -8.258 48.938 26.203 1 92 119 VAL A N 1
ATOM 917 C CA . VAL A 1 119 ? -8.305 47.531 25.75 1 92 119 VAL A CA 1
ATOM 918 C C . VAL A 1 119 ? -9.453 46.812 26.438 1 92 119 VAL A C 1
ATOM 920 O O . VAL A 1 119 ? -9.398 46.562 27.641 1 92 119 VAL A O 1
ATOM 923 N N . ASP A 1 120 ? -10.492 46.531 25.703 1 91.25 120 ASP A N 1
ATOM 924 C CA . ASP A 1 120 ? -11.672 45.875 26.25 1 91.25 120 ASP A CA 1
ATOM 925 C C . ASP A 1 120 ? -11.977 44.562 25.5 1 91.25 120 ASP A C 1
ATOM 927 O O . ASP A 1 120 ? -12.523 44.594 24.406 1 91.25 120 ASP A O 1
ATOM 931 N N . LEU A 1 121 ? -11.773 43.5 26.125 1 93.69 121 LEU A N 1
ATOM 932 C CA . LEU A 1 121 ? -11.953 42.156 25.531 1 93.69 121 LEU A CA 1
ATOM 933 C C . LEU A 1 121 ? -13.422 41.938 25.188 1 93.69 121 LEU A C 1
ATOM 935 O O . LEU A 1 121 ? -13.727 41.375 24.125 1 93.69 121 LEU A O 1
ATOM 939 N N . LEU A 1 122 ? -14.352 42.375 26 1 92.94 122 LEU A N 1
ATOM 940 C CA . LEU A 1 122 ? -15.773 42.125 25.797 1 92.94 122 LEU A CA 1
ATOM 941 C C . LEU A 1 122 ? -16.297 42.875 24.594 1 92.94 122 LEU A C 1
ATOM 943 O O . LEU A 1 122 ? -17.078 42.375 23.797 1 92.94 122 LEU A O 1
ATOM 947 N N . ASN A 1 123 ? -15.875 44.188 24.516 1 92.94 123 ASN A N 1
ATOM 948 C CA . ASN A 1 123 ? -16.219 44.938 23.312 1 92.94 123 ASN A CA 1
ATOM 949 C C . ASN A 1 123 ? -15.727 44.281 22.047 1 92.94 123 ASN A C 1
ATOM 951 O O . ASN A 1 123 ? -16.438 44.25 21.031 1 92.94 123 ASN A O 1
ATOM 955 N N . GLY A 1 124 ? -14.508 43.75 22.125 1 95.12 124 GLY A N 1
ATOM 956 C CA . GLY A 1 124 ? -13.984 43 21.016 1 95.12 124 GLY A CA 1
ATOM 957 C C . GLY A 1 124 ? -14.82 41.781 20.656 1 95.12 124 GLY A C 1
ATOM 958 O O . GLY A 1 124 ? -15.102 41.531 19.484 1 95.12 124 GLY A O 1
ATOM 959 N N . LEU A 1 125 ? -15.242 41.031 21.656 1 96.06 125 LEU A N 1
ATOM 960 C CA . LEU A 1 125 ? -16.062 39.844 21.469 1 96.06 125 LEU A CA 1
ATOM 961 C C . LEU A 1 125 ? -17.391 40.188 20.812 1 96.06 125 LEU A C 1
ATOM 963 O O . LEU A 1 125 ? -17.844 39.5 19.891 1 96.06 125 LEU A O 1
ATOM 967 N N . ILE A 1 126 ? -17.984 41.219 21.297 1 94.88 126 ILE A N 1
ATOM 968 C CA . ILE A 1 126 ? -19.297 41.625 20.797 1 94.88 126 ILE A CA 1
ATOM 969 C C . ILE A 1 126 ? -19.188 42.031 19.328 1 94.88 126 ILE A C 1
ATOM 971 O O . ILE A 1 126 ? -20.031 41.625 18.516 1 94.88 126 ILE A O 1
ATOM 975 N N . VAL A 1 127 ? -18.172 42.844 19.016 1 95.81 127 VAL A N 1
ATOM 976 C CA . VAL A 1 127 ? -17.969 43.25 17.641 1 95.81 127 VAL A CA 1
ATOM 977 C C . VAL A 1 127 ? -17.719 42.031 16.75 1 95.81 127 VAL A C 1
ATOM 979 O O . VAL A 1 127 ? -18.234 41.969 15.641 1 95.81 127 VAL A O 1
ATOM 982 N N . ALA A 1 128 ? -16.891 41.094 17.203 1 97.5 128 ALA A N 1
ATOM 983 C CA . ALA A 1 128 ? -16.594 39.875 16.453 1 97.5 128 ALA A CA 1
ATOM 984 C C . ALA A 1 128 ? -17.859 39.031 16.219 1 97.5 128 ALA A C 1
ATOM 986 O O . ALA A 1 128 ? -18.078 38.531 15.117 1 97.5 128 ALA A O 1
ATOM 987 N N . LEU A 1 129 ? -18.656 38.906 17.25 1 96.62 129 LEU A N 1
ATOM 988 C CA . LEU A 1 129 ? -19.906 38.125 17.141 1 96.62 129 LEU A CA 1
ATOM 989 C C . LEU A 1 129 ? -20.891 38.812 16.219 1 96.62 129 LEU A C 1
ATOM 991 O O . LEU A 1 129 ? -21.625 38.156 15.477 1 96.62 129 LEU A O 1
ATOM 995 N N . ASP A 1 130 ? -20.906 40.125 16.297 1 95.5 130 ASP A N 1
ATOM 996 C CA . ASP A 1 130 ? -21.766 40.875 15.383 1 95.5 130 ASP A CA 1
ATOM 997 C C . ASP A 1 130 ? -21.359 40.625 13.93 1 95.5 130 ASP A C 1
ATOM 999 O O . ASP A 1 130 ? -22.219 40.5 13.062 1 95.5 130 ASP A O 1
ATOM 1003 N N . LEU A 1 131 ? -20.094 40.719 13.734 1 95.81 131 LEU A N 1
ATOM 1004 C CA . LEU A 1 131 ? -19.578 40.469 12.391 1 95.81 131 LEU A CA 1
ATOM 1005 C C . LEU A 1 131 ? -20.016 39.062 11.914 1 95.81 131 LEU A C 1
ATOM 1007 O O . LEU A 1 131 ? -20.422 38.906 10.766 1 95.81 131 LEU A O 1
ATOM 1011 N N . LEU A 1 132 ? -19.875 38.031 12.711 1 96.19 132 LEU A N 1
ATOM 1012 C CA . LEU A 1 132 ? -20.25 36.656 12.414 1 96.19 132 LEU A CA 1
ATOM 1013 C C . LEU A 1 132 ? -21.75 36.562 12.148 1 96.19 132 LEU A C 1
ATOM 1015 O O . LEU A 1 132 ? -22.188 35.844 11.227 1 96.19 132 LEU A O 1
ATOM 1019 N N . PHE A 1 133 ? -22.516 37.25 12.914 1 94.56 133 PHE A N 1
ATOM 1020 C CA . PHE A 1 133 ? -23.969 37.219 12.789 1 94.56 133 PHE A CA 1
ATOM 1021 C C . PHE A 1 133 ? -24.406 37.812 11.461 1 94.56 133 PHE A C 1
ATOM 1023 O O . PHE A 1 133 ? -25.219 37.219 10.75 1 94.56 133 PHE A O 1
ATOM 1030 N N . ARG A 1 134 ? -23.906 38.938 11.133 1 94 134 ARG A N 1
ATOM 1031 C CA . ARG A 1 134 ? -24.297 39.625 9.914 1 94 134 ARG A CA 1
ATOM 1032 C C . ARG A 1 134 ? -23.953 38.781 8.68 1 94 134 ARG A C 1
ATOM 1034 O O . ARG A 1 134 ? -24.719 38.781 7.707 1 94 134 ARG A O 1
ATOM 1041 N N . ARG A 1 135 ? -22.828 38.156 8.703 1 94.31 135 ARG A N 1
ATOM 1042 C CA . ARG A 1 135 ? -22.375 37.406 7.551 1 94.31 135 ARG A CA 1
ATOM 1043 C C . ARG A 1 135 ? -23.172 36.094 7.414 1 94.31 135 ARG A C 1
ATOM 1045 O O . ARG A 1 135 ? -23.438 35.656 6.301 1 94.31 135 ARG A O 1
ATOM 1052 N N . THR A 1 136 ? -23.562 35.406 8.477 1 93.38 136 THR A N 1
ATOM 1053 C CA . THR A 1 136 ? -24.078 34.062 8.43 1 93.38 136 THR A CA 1
ATOM 1054 C C . THR A 1 136 ? -25.594 34.031 8.594 1 93.38 136 THR A C 1
ATOM 1056 O O . THR A 1 136 ? -26.219 33 8.5 1 93.38 136 THR A O 1
ATOM 1059 N N . GLU A 1 137 ? -26.141 35.156 8.836 1 89.69 137 GLU A N 1
ATOM 1060 C CA . GLU A 1 137 ? -27.578 35.188 9.039 1 89.69 137 GLU A CA 1
ATOM 1061 C C . GLU A 1 137 ? -28.328 34.594 7.84 1 89.69 137 GLU A C 1
ATOM 1063 O O . GLU A 1 137 ? -28.109 35.031 6.703 1 89.69 137 GLU A O 1
ATOM 1068 N N . GLY A 1 138 ? -29.109 33.562 8.039 1 86.81 138 GLY A N 1
ATOM 1069 C CA . GLY A 1 138 ? -29.906 32.938 7 1 86.81 138 GLY A CA 1
ATOM 1070 C C . GLY A 1 138 ? -29.125 31.938 6.172 1 86.81 138 GLY A C 1
ATOM 1071 O O . GLY A 1 138 ? -29.641 31.375 5.203 1 86.81 138 GLY A O 1
ATOM 1072 N N . LYS A 1 139 ? -27.922 31.797 6.438 1 89.06 139 LYS A N 1
ATOM 1073 C CA . LYS A 1 139 ? -27.062 30.891 5.676 1 89.06 139 LYS A CA 1
ATOM 1074 C C . LYS A 1 139 ? -26.562 29.75 6.555 1 89.06 139 LYS A C 1
ATOM 1076 O O . LYS A 1 139 ? -26.516 29.875 7.781 1 89.06 139 LYS A O 1
ATOM 1081 N N . LYS A 1 140 ? -26.328 28.688 5.918 1 87.56 140 LYS A N 1
ATOM 1082 C CA . LYS A 1 140 ? -25.828 27.516 6.645 1 87.56 140 LYS A CA 1
ATOM 1083 C C . LYS A 1 140 ? -24.312 27.531 6.73 1 87.56 140 LYS A C 1
ATOM 1085 O O . LYS A 1 140 ? -23.625 27.359 5.719 1 87.56 140 LYS A O 1
ATOM 1090 N N . TYR A 1 141 ? -23.719 27.844 7.934 1 91.62 141 TYR A N 1
ATOM 1091 C CA . TYR A 1 141 ? -22.281 27.859 8.211 1 91.62 141 TYR A CA 1
ATOM 1092 C C . TYR A 1 141 ? -21.984 27.141 9.523 1 91.62 141 TYR A C 1
ATOM 1094 O O . TYR A 1 141 ? -22.781 27.156 10.453 1 91.62 141 TYR A O 1
ATOM 1102 N N . GLU A 1 142 ? -20.875 26.516 9.492 1 91.88 142 GLU A N 1
ATOM 1103 C CA . GLU A 1 142 ? -20.25 26.281 10.789 1 91.88 142 GLU A CA 1
ATOM 1104 C C . GLU A 1 142 ? -19.531 27.531 11.289 1 91.88 142 GLU A C 1
ATOM 1106 O O . GLU A 1 142 ? -18.734 28.125 10.562 1 91.88 142 GLU A O 1
ATOM 1111 N N . LYS A 1 143 ? -19.891 27.969 12.484 1 95 143 LYS A N 1
ATOM 1112 C CA . LYS A 1 143 ? -19.375 29.234 12.977 1 95 143 LYS A CA 1
ATOM 1113 C C . LYS A 1 143 ? -18.312 29.016 14.062 1 95 143 LYS A C 1
ATOM 1115 O O . LYS A 1 143 ? -18.516 28.203 14.977 1 95 143 LYS A O 1
ATOM 1120 N N . ARG A 1 144 ? -17.219 29.703 13.898 1 94.75 144 ARG A N 1
ATOM 1121 C CA . ARG A 1 144 ? -16.125 29.594 14.859 1 94.75 144 ARG A CA 1
ATOM 1122 C C . ARG A 1 144 ? -15.594 30.969 15.25 1 94.75 144 ARG A C 1
ATOM 1124 O O . ARG A 1 144 ? -15.492 31.859 14.398 1 94.75 144 ARG A O 1
ATOM 1131 N N . LEU A 1 145 ? -15.312 31.172 16.562 1 96.31 145 LEU A N 1
ATOM 1132 C CA . LEU A 1 145 ? -14.672 32.375 17.078 1 96.31 145 LEU A CA 1
ATOM 1133 C C . LEU A 1 145 ? -13.352 32.031 17.75 1 96.31 145 LEU A C 1
ATOM 1135 O O . LEU A 1 145 ? -13.328 31.312 18.75 1 96.31 145 LEU A O 1
ATOM 1139 N N . LEU A 1 146 ? -12.281 32.531 17.188 1 94.38 146 LEU A N 1
ATOM 1140 C CA . LEU A 1 146 ? -10.945 32.281 17.719 1 94.38 146 LEU A CA 1
ATOM 1141 C C . LEU A 1 146 ? -10.406 33.562 18.391 1 94.38 146 LEU A C 1
ATOM 1143 O O . LEU A 1 146 ? -10.242 34.594 17.75 1 94.38 146 LEU A O 1
ATOM 1147 N N . VAL A 1 147 ? -10.109 33.469 19.688 1 95.31 147 VAL A N 1
ATOM 1148 C CA . VAL A 1 147 ? -9.656 34.625 20.438 1 95.31 147 VAL A CA 1
ATOM 1149 C C . VAL A 1 147 ? -8.188 34.438 20.844 1 95.31 147 VAL A C 1
ATOM 1151 O O . VAL A 1 147 ? -7.824 33.406 21.422 1 95.31 147 VAL A O 1
ATOM 1154 N N . LEU A 1 148 ? -7.379 35.344 20.484 1 93.56 148 LEU A N 1
ATOM 1155 C CA . LEU A 1 148 ? -5.98 35.344 20.891 1 93.56 148 LEU A CA 1
ATOM 1156 C C . LEU A 1 148 ? -5.664 36.531 21.781 1 93.56 148 LEU A C 1
ATOM 1158 O O . LEU A 1 148 ? -5.77 37.688 21.344 1 93.56 148 LEU A O 1
ATOM 1162 N N . THR A 1 149 ? -5.285 36.344 23.047 1 93.81 149 THR A N 1
ATOM 1163 C CA . THR A 1 149 ? -5.094 37.438 24 1 93.81 149 THR A CA 1
ATOM 1164 C C . THR A 1 149 ? -4.184 37 25.141 1 93.81 149 THR A C 1
ATOM 1166 O O . THR A 1 149 ? -4.012 35.781 25.391 1 93.81 149 THR A O 1
ATOM 1169 N N . ASP A 1 150 ? -3.57 37.906 25.75 1 91.06 150 ASP A N 1
ATOM 1170 C CA . ASP A 1 150 ? -2.861 37.625 27 1 91.06 150 ASP A CA 1
ATOM 1171 C C . ASP A 1 150 ? -3.742 37.938 28.203 1 91.06 150 ASP A C 1
ATOM 1173 O O . ASP A 1 150 ? -3.35 37.688 29.344 1 91.06 150 ASP A O 1
ATOM 1177 N N . ALA A 1 151 ? -4.91 38.531 27.953 1 92.06 151 ALA A N 1
ATOM 1178 C CA . ALA A 1 151 ? -5.93 38.781 28.969 1 92.06 151 ALA A CA 1
ATOM 1179 C C . ALA A 1 151 ? -5.352 39.625 30.109 1 92.06 151 ALA A C 1
ATOM 1181 O O . ALA A 1 151 ? -5.68 39.406 31.266 1 92.06 151 ALA A O 1
ATOM 1182 N N . ALA A 1 152 ? -4.512 40.562 29.797 1 90.31 152 ALA A N 1
ATOM 1183 C CA . ALA A 1 152 ? -3.811 41.312 30.828 1 90.31 152 ALA A CA 1
ATOM 1184 C C . ALA A 1 152 ? -4.566 42.594 31.172 1 90.31 152 ALA A C 1
ATOM 1186 O O . ALA A 1 152 ? -4.359 43.188 32.25 1 90.31 152 ALA A O 1
ATOM 1187 N N . SER A 1 153 ? -5.469 43 30.344 1 88.81 153 SER A N 1
ATOM 1188 C CA . SER A 1 153 ? -6.137 44.281 30.531 1 88.81 153 SER A CA 1
ATOM 1189 C C . SER A 1 153 ? -7.426 44.125 31.328 1 88.81 153 SER A C 1
ATOM 1191 O O . SER A 1 153 ? -8.125 43.125 31.188 1 88.81 153 SER A O 1
ATOM 1193 N N . LYS A 1 154 ? -7.711 45.094 32.062 1 86.69 154 LYS A N 1
ATOM 1194 C CA . LYS A 1 154 ? -8.898 45.062 32.938 1 86.69 154 LYS A CA 1
ATOM 1195 C C . LYS A 1 154 ? -10.172 45.125 32.094 1 86.69 154 LYS A C 1
ATOM 1197 O O . LYS A 1 154 ? -10.234 45.875 31.109 1 86.69 154 LYS A O 1
ATOM 1202 N N . ILE A 1 155 ? -11.125 44.438 32.531 1 84.12 155 ILE A N 1
ATOM 1203 C CA . ILE A 1 155 ? -12.438 44.438 31.891 1 84.12 155 ILE A CA 1
ATOM 1204 C C . ILE A 1 155 ? -13.352 45.406 32.594 1 84.12 155 ILE A C 1
ATOM 1206 O O . ILE A 1 155 ? -13.586 45.312 33.812 1 84.12 155 ILE A O 1
ATOM 1210 N N . GLU A 1 156 ? -13.805 46.406 32.062 1 76.56 156 GLU A N 1
ATOM 1211 C CA . GLU A 1 156 ? -14.562 47.5 32.688 1 76.56 156 GLU A CA 1
ATOM 1212 C C . GLU A 1 156 ? -16.016 47.062 32.969 1 76.56 156 GLU A C 1
ATOM 1214 O O . GLU A 1 156 ? -16.562 47.344 34.031 1 76.56 156 GLU A O 1
ATOM 1219 N N . ASP A 1 157 ? -16.781 46.438 32 1 80 157 ASP A N 1
ATOM 1220 C CA . ASP A 1 157 ? -18.203 46.125 32.125 1 80 157 ASP A CA 1
ATOM 1221 C C . ASP A 1 157 ? -18.422 44.594 32.094 1 80 157 ASP A C 1
ATOM 1223 O O . ASP A 1 157 ? -18.812 44.031 31.078 1 80 157 ASP A O 1
ATOM 1227 N N . ALA A 1 158 ? -18.328 43.969 33.188 1 81.44 158 ALA A N 1
ATOM 1228 C CA . ALA A 1 158 ? -18.453 42.531 33.312 1 81.44 158 ALA A CA 1
ATOM 1229 C C . ALA A 1 158 ? -19.906 42.094 33.094 1 81.44 158 ALA A C 1
ATOM 1231 O O . ALA A 1 158 ? -20.172 40.906 32.906 1 81.44 158 ALA A O 1
ATOM 1232 N N . SER A 1 159 ? -20.828 43.125 33.125 1 81.44 159 SER A N 1
ATOM 1233 C CA . SER A 1 159 ? -22.25 42.781 32.938 1 81.44 159 SER A CA 1
ATOM 1234 C C . SER A 1 159 ? -22.516 42.219 31.547 1 81.44 159 SER A C 1
ATOM 1236 O O . SER A 1 159 ? -23.5 41.531 31.344 1 81.44 159 SER A O 1
ATOM 1238 N N . ASP A 1 160 ? -21.672 42.469 30.672 1 87 160 ASP A N 1
ATOM 1239 C CA . ASP A 1 160 ? -21.875 42.062 29.281 1 87 160 ASP A CA 1
ATOM 1240 C C . ASP A 1 160 ? -21.531 40.594 29.078 1 87 160 ASP A C 1
ATOM 1242 O O . ASP A 1 160 ? -21.797 40.031 28.031 1 87 160 ASP A O 1
ATOM 1246 N N . ILE A 1 161 ? -20.984 39.969 30.062 1 89.88 161 ILE A N 1
ATOM 1247 C CA . ILE A 1 161 ? -20.531 38.594 29.953 1 89.88 161 ILE A CA 1
ATOM 1248 C C . ILE A 1 161 ? -21.719 37.656 29.656 1 89.88 161 ILE A C 1
ATOM 1250 O O . ILE A 1 161 ? -21.641 36.781 28.797 1 89.88 161 ILE A O 1
ATOM 1254 N N . GLU A 1 162 ? -22.75 37.906 30.328 1 90.38 162 GLU A N 1
ATOM 1255 C CA . GLU A 1 162 ? -23.938 37.062 30.125 1 90.38 162 GLU A CA 1
ATOM 1256 C C . GLU A 1 162 ? -24.469 37.219 28.703 1 90.38 162 GLU A C 1
ATOM 1258 O O . GLU A 1 162 ? -24.906 36.219 28.094 1 90.38 162 GLU A O 1
ATOM 1263 N N . SER A 1 163 ? -24.5 38.438 28.312 1 89.44 163 SER A N 1
ATOM 1264 C CA . SER A 1 163 ? -24.969 38.688 26.953 1 89.44 163 SER A CA 1
ATOM 1265 C C . SER A 1 163 ? -24.094 38 25.922 1 89.44 163 SER A C 1
ATOM 1267 O O . SER A 1 163 ? -24.609 37.469 24.922 1 89.44 163 SER A O 1
ATOM 1269 N N . VAL A 1 164 ? -22.875 38.031 26.125 1 91.94 164 VAL A N 1
ATOM 1270 C CA . VAL A 1 164 ? -21.922 37.406 25.203 1 91.94 164 VAL A CA 1
ATOM 1271 C C . VAL A 1 164 ? -22.156 35.906 25.203 1 91.94 164 VAL A C 1
ATOM 1273 O O . VAL A 1 164 ? -22.188 35.281 24.125 1 91.94 164 VAL A O 1
ATOM 1276 N N . VAL A 1 165 ? -22.328 35.281 26.328 1 94.25 165 VAL A N 1
ATOM 1277 C CA . VAL A 1 165 ? -22.547 33.844 26.453 1 94.25 165 VAL A CA 1
ATOM 1278 C C . VAL A 1 165 ? -23.844 33.469 25.719 1 94.25 165 VAL A C 1
ATOM 1280 O O . VAL A 1 165 ? -23.875 32.469 25 1 94.25 165 VAL A O 1
ATOM 1283 N N . GLU A 1 166 ? -24.828 34.25 25.938 1 92.62 166 GLU A N 1
ATOM 1284 C CA . GLU A 1 166 ? -26.109 33.969 25.297 1 92.62 166 GLU A CA 1
ATOM 1285 C C . GLU A 1 166 ? -26 34.062 23.766 1 92.62 166 GLU A C 1
ATOM 1287 O O . GLU A 1 166 ? -26.609 33.281 23.047 1 92.62 166 GLU A O 1
ATOM 1292 N N . MET A 1 167 ? -25.328 35.062 23.344 1 92.31 167 MET A N 1
ATOM 1293 C CA . MET A 1 167 ? -25.141 35.219 21.906 1 92.31 167 MET A CA 1
ATOM 1294 C C . MET A 1 167 ? -24.422 34 21.312 1 92.31 167 MET A C 1
ATOM 1296 O O . MET A 1 167 ? -24.797 33.5 20.25 1 92.31 167 MET A O 1
ATOM 1300 N N . ILE A 1 168 ? -23.344 33.531 21.922 1 95.38 168 ILE A N 1
ATOM 1301 C CA . ILE A 1 168 ? -22.547 32.406 21.469 1 95.38 168 ILE A CA 1
ATOM 1302 C C . ILE A 1 168 ? -23.422 31.156 21.406 1 95.38 168 ILE A C 1
ATOM 1304 O O . ILE A 1 168 ? -23.375 30.406 20.438 1 95.38 168 ILE A O 1
ATOM 1308 N N . LYS A 1 169 ? -24.266 30.969 22.359 1 93.69 169 LYS A N 1
ATOM 1309 C CA . LYS A 1 169 ? -25.141 29.797 22.422 1 93.69 169 LYS A CA 1
ATOM 1310 C C . LYS A 1 169 ? -26.203 29.859 21.344 1 93.69 169 LYS A C 1
ATOM 1312 O O . LYS A 1 169 ? -26.453 28.875 20.641 1 93.69 169 LYS A O 1
ATOM 1317 N N . ASN A 1 170 ? -26.828 31.016 21.25 1 91.5 170 ASN A N 1
ATOM 1318 C CA . ASN A 1 170 ? -27.891 31.188 20.281 1 91.5 170 ASN A CA 1
ATOM 1319 C C . ASN A 1 170 ? -27.391 31.031 18.844 1 91.5 170 ASN A C 1
ATOM 1321 O O . ASN A 1 170 ? -28.109 30.5 17.984 1 91.5 170 ASN A O 1
ATOM 1325 N N . MET A 1 171 ? -26.234 31.484 18.562 1 93.44 171 MET A N 1
ATOM 1326 C CA . MET A 1 171 ? -25.672 31.406 17.219 1 93.44 171 MET A CA 1
ATOM 1327 C C . MET A 1 171 ? -24.953 30.078 17 1 93.44 171 MET A C 1
ATOM 1329 O O . MET A 1 171 ? -24.531 29.766 15.891 1 93.44 171 MET A O 1
ATOM 1333 N N . ASP A 1 172 ? -24.797 29.25 17.984 1 92.75 172 ASP A N 1
ATOM 1334 C CA . ASP A 1 172 ? -24.078 27.984 17.922 1 92.75 172 ASP A CA 1
ATOM 1335 C C . ASP A 1 172 ? -22.656 28.172 17.438 1 92.75 172 ASP A C 1
ATOM 1337 O O . ASP A 1 172 ? -22.234 27.516 16.469 1 92.75 172 ASP A O 1
ATOM 1341 N N . VAL A 1 173 ? -21.938 29.109 18.094 1 94.94 173 VAL A N 1
ATOM 1342 C CA . VAL A 1 173 ? -20.562 29.438 17.719 1 94.94 173 VAL A CA 1
ATOM 1343 C C . VAL A 1 173 ? -19.594 28.578 18.531 1 94.94 173 VAL A C 1
ATOM 1345 O O . VAL A 1 173 ? -19.766 28.422 19.75 1 94.94 173 VAL A O 1
ATOM 1348 N N . LYS A 1 174 ? -18.688 28.016 17.906 1 93.56 174 LYS A N 1
ATOM 1349 C CA . LYS A 1 174 ? -17.609 27.312 18.609 1 93.56 174 LYS A CA 1
ATOM 1350 C C . LYS A 1 174 ? -16.531 28.281 19.062 1 93.56 174 LYS A C 1
ATOM 1352 O O . LYS A 1 174 ? -15.812 28.859 18.234 1 93.56 174 LYS A O 1
ATOM 1357 N N . LEU A 1 175 ? -16.328 28.406 20.359 1 94.56 175 LEU A N 1
ATOM 1358 C CA . LEU A 1 175 ? -15.367 29.359 20.906 1 94.56 175 LEU A CA 1
ATOM 1359 C C . LEU A 1 175 ? -14.031 28.672 21.203 1 94.56 175 LEU A C 1
ATOM 1361 O O . LEU A 1 175 ? -13.992 27.656 21.875 1 94.56 175 LEU A O 1
ATOM 1365 N N . GLN A 1 176 ? -13.039 29.219 20.688 1 91.12 176 GLN A N 1
ATOM 1366 C CA . GLN A 1 176 ? -11.68 28.781 20.984 1 91.12 176 GLN A CA 1
ATOM 1367 C C . GLN A 1 176 ? -10.797 29.953 21.406 1 91.12 176 GLN A C 1
ATOM 1369 O O . GLN A 1 176 ? -10.648 30.922 20.672 1 91.12 176 GLN A O 1
ATOM 1374 N N . VAL A 1 177 ? -10.219 29.844 22.625 1 92.12 177 VAL A N 1
ATOM 1375 C CA . VAL A 1 177 ? -9.352 30.891 23.141 1 92.12 177 VAL A CA 1
ATOM 1376 C C . VAL A 1 177 ? -7.906 30.406 23.188 1 92.12 177 VAL A C 1
ATOM 1378 O O . VAL A 1 177 ? -7.625 29.359 23.781 1 92.12 177 VAL A O 1
ATOM 1381 N N . VAL A 1 178 ? -7.098 31.062 22.516 1 89.06 178 VAL A N 1
ATOM 1382 C CA . VAL A 1 178 ? -5.664 30.812 22.609 1 89.06 178 VAL A CA 1
ATOM 1383 C C . VAL A 1 178 ? -5.016 31.828 23.547 1 89.06 178 VAL A C 1
ATOM 1385 O O . VAL A 1 178 ? -4.781 32.969 23.156 1 89.06 178 VAL A O 1
ATOM 1388 N N . GLY A 1 179 ? -4.719 31.344 24.688 1 88.31 179 GLY A N 1
ATOM 1389 C CA . GLY A 1 179 ? -4.129 32.219 25.688 1 88.31 179 GLY A CA 1
ATOM 1390 C C . GLY A 1 179 ? -2.613 32.281 25.609 1 88.31 179 GLY A C 1
ATOM 1391 O O . GLY A 1 179 ? -1.943 31.25 25.594 1 88.31 179 GLY A O 1
ATOM 1392 N N . ILE A 1 180 ? -2.146 33.5 25.484 1 87 180 ILE A N 1
ATOM 1393 C CA . ILE A 1 180 ? -0.702 33.688 25.438 1 87 180 ILE A CA 1
ATOM 1394 C C . ILE A 1 180 ? -0.164 33.875 26.859 1 87 180 ILE A C 1
ATOM 1396 O O . ILE A 1 180 ? -0.547 34.812 27.562 1 87 180 ILE A O 1
ATOM 1400 N N . ASP A 1 181 ? 0.676 32.969 27.344 1 81.75 181 ASP A N 1
ATOM 1401 C CA . ASP A 1 181 ? 1.253 32.969 28.688 1 81.75 181 ASP A CA 1
ATOM 1402 C C . ASP A 1 181 ? 0.175 32.75 29.75 1 81.75 181 ASP A C 1
ATOM 1404 O O . ASP A 1 181 ? 0.15 33.469 30.766 1 81.75 181 ASP A O 1
ATOM 1408 N N . PHE A 1 182 ? -0.809 31.938 29.375 1 85.5 182 PHE A N 1
ATOM 1409 C CA . PHE A 1 182 ? -1.907 31.641 30.281 1 85.5 182 PHE A CA 1
ATOM 1410 C C . PHE A 1 182 ? -1.476 30.625 31.328 1 85.5 182 PHE A C 1
ATOM 1412 O O . PHE A 1 182 ? -0.723 29.688 31.031 1 85.5 182 PHE A O 1
ATOM 1419 N N . ASN A 1 183 ? -1.956 30.75 32.469 1 79.19 183 ASN A N 1
ATOM 1420 C CA . ASN A 1 183 ? -1.732 29.781 33.531 1 79.19 183 ASN A CA 1
ATOM 1421 C C . ASN A 1 183 ? -2.93 28.844 33.719 1 79.19 183 ASN A C 1
ATOM 1423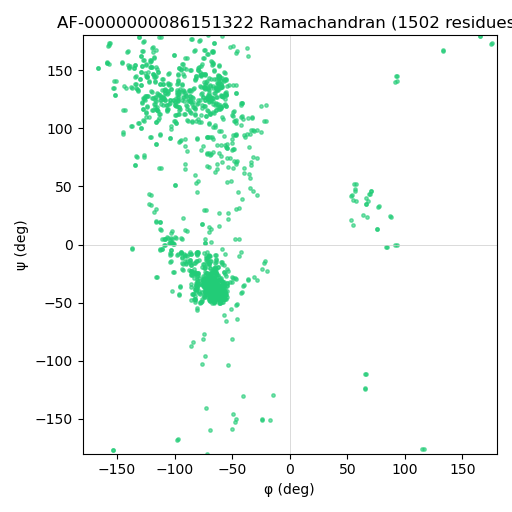 O O . ASN A 1 183 ? -2.799 27.75 34.281 1 79.19 183 ASN A O 1
ATOM 1427 N N . PHE A 1 184 ? -4.133 29.25 33.312 1 80.56 184 PHE A N 1
ATOM 1428 C CA . PHE A 1 184 ? -5.363 28.484 33.469 1 80.56 184 PHE A CA 1
ATOM 1429 C C . PHE A 1 184 ? -5.953 28.141 32.094 1 80.56 184 PHE A C 1
ATOM 1431 O O . PHE A 1 184 ? -6.168 29.016 31.266 1 80.56 184 PHE A O 1
ATOM 1438 N N . THR A 1 185 ? -6.066 26.844 31.797 1 84.5 185 THR A N 1
ATOM 1439 C CA . THR A 1 185 ? -6.672 26.375 30.547 1 84.5 185 THR A CA 1
ATOM 1440 C C . THR A 1 185 ? -7.758 25.344 30.844 1 84.5 185 THR A C 1
ATOM 1442 O O . THR A 1 185 ? -7.934 24.922 31.984 1 84.5 185 THR A O 1
ATOM 1445 N N . THR A 1 186 ? -8.547 25.047 29.875 1 79.62 186 THR A N 1
ATOM 1446 C CA . THR A 1 186 ? -9.617 24.078 30.047 1 79.62 186 THR A CA 1
ATOM 1447 C C . THR A 1 186 ? -9.055 22.656 30.203 1 79.62 186 THR A C 1
ATOM 1449 O O . THR A 1 186 ? -9.711 21.781 30.781 1 79.62 186 THR A O 1
ATOM 1452 N N . ASP A 1 187 ? -7.906 22.203 29.5 1 64.81 187 ASP A N 1
ATOM 1453 C CA . ASP A 1 187 ? -7.32 20.859 29.594 1 64.81 187 ASP A CA 1
ATOM 1454 C C . ASP A 1 187 ? -6.68 20.641 30.969 1 64.81 187 ASP A C 1
ATOM 1456 O O . ASP A 1 187 ? -6.559 19.516 31.422 1 64.81 187 ASP A O 1
ATOM 1460 N N . LYS A 1 188 ? -5.84 21.547 31.531 1 56.25 188 LYS A N 1
ATOM 1461 C CA . LYS A 1 188 ? -5.172 21.359 32.812 1 56.25 188 LYS A CA 1
ATOM 1462 C C . LYS A 1 188 ? -6.184 21.266 33.969 1 56.25 188 LYS A C 1
ATOM 1464 O O . LYS A 1 188 ? -6.77 22.281 34.344 1 56.25 188 LYS A O 1
ATOM 1469 N N . GLU A 1 189 ? -6.922 20.266 33.906 1 44.94 189 GLU A N 1
ATOM 1470 C CA . GLU A 1 189 ? -7.547 20.094 35.219 1 44.94 189 GLU A CA 1
ATOM 1471 C C . GLU A 1 189 ? -6.543 20.312 36.344 1 44.94 189 GLU A C 1
ATOM 1473 O O . GLU A 1 189 ? -5.418 19.812 36.281 1 44.94 189 GLU A O 1
ATOM 1478 N N . VAL A 1 190 ? -6.461 21.328 37.031 1 37.91 190 VAL A N 1
ATOM 1479 C CA . VAL A 1 190 ? -5.77 21.422 38.312 1 37.91 190 VAL A CA 1
ATOM 1480 C C . VAL A 1 190 ? -5.781 20.062 39 1 37.91 190 VAL A C 1
ATOM 1482 O O . VAL A 1 190 ? -6.844 19.547 39.344 1 37.91 190 VAL A O 1
ATOM 1485 N N . ASP A 1 191 ? -4.988 19.172 38.531 1 35.66 191 ASP A N 1
ATOM 1486 C CA . ASP A 1 191 ? -4.852 18.109 39.531 1 35.66 191 ASP A CA 1
ATOM 1487 C C . ASP A 1 191 ? -4.793 18.703 40.969 1 35.66 191 ASP A C 1
ATOM 1489 O O . ASP A 1 191 ? -3.875 19.453 41.281 1 35.66 191 ASP A O 1
ATOM 1493 N N . PRO A 1 192 ? -5.754 18.828 41.625 1 34.31 192 PRO A N 1
ATOM 1494 C CA . PRO A 1 192 ? -5.617 19.281 43.031 1 34.31 192 PRO A CA 1
ATOM 1495 C C . PRO A 1 192 ? -4.41 18.656 43.719 1 34.31 192 PRO A C 1
ATOM 1497 O O . PRO A 1 192 ? -3.936 19.188 44.719 1 34.31 192 PRO A O 1
ATOM 1500 N N . ASN A 1 193 ? -4.137 17.391 43.344 1 34 193 ASN A N 1
ATOM 1501 C CA . ASN A 1 193 ? -3.123 16.672 44.094 1 34 193 ASN A CA 1
ATOM 1502 C C . ASN A 1 193 ? -1.716 17 43.625 1 34 193 ASN A C 1
ATOM 1504 O O . ASN A 1 193 ? -0.733 16.484 44.156 1 34 193 ASN A O 1
ATOM 1508 N N . ALA A 1 194 ? -1.541 17.438 42.438 1 34.72 194 ALA A N 1
ATOM 1509 C CA . ALA A 1 194 ? -0.172 17.641 41.969 1 34.72 194 ALA A CA 1
ATOM 1510 C C . ALA A 1 194 ? 0.449 18.875 42.625 1 34.72 194 ALA A C 1
ATOM 1512 O O . ALA A 1 194 ? 1.541 19.297 42.25 1 34.72 194 ALA A O 1
ATOM 1513 N N . MET A 1 195 ? -0.158 19.578 43.469 1 31.64 195 MET A N 1
ATOM 1514 C CA . MET A 1 195 ? 0.545 20.609 44.219 1 31.64 195 MET A CA 1
ATOM 1515 C C . MET A 1 195 ? 1.768 20.016 44.938 1 31.64 195 MET A C 1
ATOM 1517 O O . MET A 1 195 ? 2.52 20.75 45.594 1 31.64 195 MET A O 1
ATOM 1521 N N . LYS A 1 196 ? 1.744 18.719 45.125 1 33.28 196 LYS A N 1
ATOM 1522 C CA . LYS A 1 196 ? 2.689 18.484 46.219 1 33.28 196 LYS A CA 1
ATOM 1523 C C . LYS A 1 196 ? 4.125 18.469 45.719 1 33.28 196 LYS A C 1
ATOM 1525 O O . LYS A 1 196 ? 5.055 18.812 46.438 1 33.28 196 LYS A O 1
ATOM 1530 N N . ASP A 1 197 ? 4.582 17.641 44.688 1 31.89 197 ASP A N 1
ATOM 1531 C CA . ASP A 1 197 ? 5.973 17.219 44.812 1 31.89 197 ASP A CA 1
ATOM 1532 C C . ASP A 1 197 ? 6.898 18.156 44.062 1 31.89 197 ASP A C 1
ATOM 1534 O O . ASP A 1 197 ? 8.07 17.859 43.844 1 31.89 197 ASP A O 1
ATOM 1538 N N . GLU A 1 198 ? 6.496 18.938 43.062 1 31.52 198 GLU A N 1
ATOM 1539 C CA . GLU A 1 198 ? 7.711 19.594 42.594 1 31.52 198 GLU A CA 1
ATOM 1540 C C . GLU A 1 198 ? 8.359 20.422 43.688 1 31.52 198 GLU A C 1
ATOM 1542 O O . GLU A 1 198 ? 7.672 21.125 44.406 1 31.52 198 GLU A O 1
ATOM 1547 N N . PRO A 1 199 ? 9.578 20.141 44.125 1 30.23 199 PRO A N 1
ATOM 1548 C CA . PRO A 1 199 ? 10.289 20.969 45.094 1 30.23 199 PRO A CA 1
ATOM 1549 C C . PRO A 1 199 ? 10.148 22.453 44.844 1 30.23 199 PRO A C 1
ATOM 1551 O O . PRO A 1 199 ? 10.078 22.875 43.656 1 30.23 199 PRO A O 1
ATOM 1554 N N . MET A 1 200 ? 9.617 23.25 45.75 1 29.83 200 MET A N 1
ATOM 1555 C CA . MET A 1 200 ? 9.422 24.672 46.062 1 29.83 200 MET A CA 1
ATOM 1556 C C . MET A 1 200 ? 10.695 25.469 45.812 1 29.83 200 MET A C 1
ATOM 1558 O O . MET A 1 200 ? 10.867 26.562 46.344 1 29.83 200 MET A O 1
ATOM 1562 N N . ASP A 1 201 ? 11.781 24.812 45.25 1 32 201 ASP A N 1
ATOM 1563 C CA . ASP A 1 201 ? 12.93 25.672 45.531 1 32 201 ASP A CA 1
ATOM 1564 C C . ASP A 1 201 ? 12.797 27.016 44.812 1 32 201 ASP A C 1
ATOM 1566 O O . ASP A 1 201 ? 13.742 27.812 44.781 1 32 201 ASP A O 1
ATOM 1570 N N . GLN A 1 202 ? 12.148 27 43.656 1 30.69 202 GLN A N 1
ATOM 1571 C CA . GLN A 1 202 ? 12.242 28.422 43.312 1 30.69 202 GLN A CA 1
ATOM 1572 C C . GLN A 1 202 ? 11.508 29.297 44.312 1 30.69 202 GLN A C 1
ATOM 1574 O O . GLN A 1 202 ? 10.453 28.906 44.812 1 30.69 202 GLN A O 1
ATOM 1579 N N . PRO A 1 203 ? 12.219 30.156 45.031 1 29.95 203 PRO A N 1
ATOM 1580 C CA . PRO A 1 203 ? 11.547 31 46.031 1 29.95 203 PRO A CA 1
ATOM 1581 C C . PRO A 1 203 ? 10.133 31.391 45.594 1 29.95 203 PRO A C 1
ATOM 1583 O O . PRO A 1 203 ? 9.914 31.797 44.469 1 29.95 203 PRO A O 1
ATOM 1586 N N . LYS A 1 204 ? 9.094 30.703 46.062 1 35.09 204 LYS A N 1
ATOM 1587 C CA . LYS A 1 204 ? 7.719 31.188 46.094 1 35.09 204 LYS A CA 1
ATOM 1588 C C . LYS A 1 204 ? 7.684 32.688 46.344 1 35.09 204 LYS A C 1
ATOM 1590 O O . LYS A 1 204 ? 8.008 33.156 47.438 1 35.09 204 LYS A O 1
ATOM 1595 N N . GLN A 1 205 ? 8.141 33.469 45.375 1 30.88 205 GLN A N 1
ATOM 1596 C CA . GLN A 1 205 ? 7.754 34.844 45.719 1 30.88 205 GLN A CA 1
ATOM 1597 C C . GLN A 1 205 ? 6.445 34.844 46.5 1 30.88 205 GLN A C 1
ATOM 1599 O O . GLN A 1 205 ? 5.488 34.156 46.156 1 30.88 205 GLN A O 1
ATOM 1604 N N . GLU A 1 206 ? 6.438 34.906 47.781 1 31.09 206 GLU A N 1
ATOM 1605 C CA . GLU A 1 206 ? 5.301 35.188 48.656 1 31.09 206 GLU A CA 1
ATOM 1606 C C . GLU A 1 206 ? 4.203 35.938 47.906 1 31.09 206 GLU A C 1
ATOM 1608 O O . GLU A 1 206 ? 4.484 36.875 47.188 1 31.09 206 GLU A O 1
ATOM 1613 N N . PRO A 1 207 ? 3.023 35.219 47.562 1 33.69 207 PRO A N 1
ATOM 1614 C CA . PRO A 1 207 ? 1.958 36.156 47.219 1 33.69 207 PRO A CA 1
ATOM 1615 C C . PRO A 1 207 ? 2.01 37.438 48.062 1 33.69 207 PRO A C 1
ATOM 1617 O O . PRO A 1 207 ? 1.902 37.375 49.281 1 33.69 207 PRO A O 1
ATOM 1620 N N . GLY A 1 208 ? 3.057 38.219 48.031 1 32.47 208 GLY A N 1
ATOM 1621 C CA . GLY A 1 208 ? 2.754 39.375 48.875 1 32.47 208 GLY A CA 1
ATOM 1622 C C . GLY A 1 208 ? 1.266 39.625 49.031 1 32.47 208 GLY A C 1
ATOM 1623 O O . GLY A 1 208 ? 0.446 38.844 48.5 1 32.47 208 GLY A O 1
ATOM 1624 N N . ASP A 1 209 ? 0.748 40.844 49.219 1 35.25 209 ASP A N 1
ATOM 1625 C CA . ASP A 1 209 ? -0.651 41.219 49.469 1 35.25 209 ASP A CA 1
ATOM 1626 C C . ASP A 1 209 ? -1.562 40.531 48.438 1 35.25 209 ASP A C 1
ATOM 1628 O O . ASP A 1 209 ? -1.12 40.156 47.344 1 35.25 209 ASP A O 1
ATOM 1632 N N . GLY A 1 210 ? -2.836 39.875 48.625 1 38.72 210 GLY A N 1
ATOM 1633 C CA . GLY A 1 210 ? -4.039 39.25 48.094 1 38.72 210 GLY A CA 1
ATOM 1634 C C . GLY A 1 210 ? -4.344 39.656 46.688 1 38.72 210 GLY A C 1
ATOM 1635 O O . GLY A 1 210 ? -5.492 39.562 46.219 1 38.72 210 GLY A O 1
ATOM 1636 N N . VAL A 1 211 ? -3.852 40.594 46.062 1 42.38 211 VAL A N 1
ATOM 1637 C CA . VAL A 1 211 ? -4.359 41.219 44.844 1 42.38 211 VAL A CA 1
ATOM 1638 C C . VAL A 1 211 ? -4.234 40.281 43.656 1 42.38 211 VAL A C 1
ATOM 1640 O O . VAL A 1 211 ? -3.125 39.969 43.219 1 42.38 211 VAL A O 1
ATOM 1643 N N . VAL A 1 212 ? -5.09 39.312 43.531 1 53.59 212 VAL A N 1
ATOM 1644 C CA . VAL A 1 212 ? -5.309 38.562 42.281 1 53.59 212 VAL A CA 1
ATOM 1645 C C . VAL A 1 212 ? -5.098 39.438 41.094 1 53.59 212 VAL A C 1
ATOM 1647 O O . VAL A 1 212 ? -5.711 40.5 40.969 1 53.59 212 VAL A O 1
ATOM 1650 N N . SER A 1 213 ? -4.012 39.25 40.312 1 77.56 213 SER A N 1
ATOM 1651 C CA . SER A 1 213 ? -3.686 40.062 39.125 1 77.56 213 SER A CA 1
ATOM 1652 C C . SER A 1 213 ? -4.836 40.062 38.125 1 77.56 213 SER A C 1
ATOM 1654 O O . SER A 1 213 ? -5.664 39.156 38.125 1 77.56 213 SER A O 1
ATOM 1656 N N . VAL A 1 214 ? -5.25 41.156 37.656 1 86.94 214 VAL A N 1
ATOM 1657 C CA . VAL A 1 214 ? -6.25 41.375 36.625 1 86.94 214 VAL A CA 1
ATOM 1658 C C . VAL A 1 214 ? -6.156 40.281 35.562 1 86.94 214 VAL A C 1
ATOM 1660 O O . VAL A 1 214 ? -7.18 39.75 35.125 1 86.94 214 VAL A O 1
ATOM 1663 N N . LYS A 1 215 ? -5.004 39.781 35.375 1 89.06 215 LYS A N 1
ATOM 1664 C CA . LYS A 1 215 ? -4.777 38.781 34.344 1 89.06 215 LYS A CA 1
ATOM 1665 C C . LYS A 1 215 ? -5.348 37.406 34.781 1 89.06 215 LYS A C 1
ATOM 1667 O O . LYS A 1 215 ? -6.02 36.75 34 1 89.06 215 LYS A O 1
ATOM 1672 N N . GLU A 1 216 ? -5.133 37.062 35.938 1 88.69 216 GLU A N 1
ATOM 1673 C CA . GLU A 1 216 ? -5.609 35.781 36.438 1 88.69 216 GLU A CA 1
ATOM 1674 C C . GLU A 1 216 ? -7.137 35.719 36.5 1 88.69 216 GLU A C 1
ATOM 1676 O O . GLU A 1 216 ? -7.738 34.719 36.156 1 88.69 216 GLU A O 1
ATOM 1681 N N . GLU A 1 217 ? -7.688 36.844 36.938 1 88.19 217 GLU A N 1
ATOM 1682 C CA . GLU A 1 217 ? -9.148 36.906 36.969 1 88.19 217 GLU A CA 1
ATOM 1683 C C . GLU A 1 217 ? -9.742 36.781 35.594 1 88.19 217 GLU A C 1
ATOM 1685 O O . GLU A 1 217 ? -10.758 36.125 35.375 1 88.19 217 GLU A O 1
ATOM 1690 N N . ASN A 1 218 ? -9.148 37.469 34.719 1 91.06 218 ASN A N 1
ATOM 1691 C CA . ASN A 1 218 ? -9.602 37.406 33.312 1 91.06 218 ASN A CA 1
ATOM 1692 C C . ASN A 1 218 ? -9.469 36 32.75 1 91.06 218 ASN A C 1
ATOM 1694 O O . ASN A 1 218 ? -10.336 35.531 32 1 91.06 218 ASN A O 1
ATOM 1698 N N . GLU A 1 219 ? -8.391 35.312 33.031 1 91.25 219 GLU A N 1
ATOM 1699 C CA . GLU A 1 219 ? -8.18 33.938 32.562 1 91.25 219 GLU A CA 1
ATOM 1700 C C . GLU A 1 219 ? -9.273 33 33.062 1 91.25 219 GLU A C 1
ATOM 1702 O O . GLU A 1 219 ? -9.828 32.219 32.312 1 91.25 219 GLU A O 1
ATOM 1707 N N . LYS A 1 220 ? -9.516 33.156 34.312 1 89.31 220 LYS A N 1
ATOM 1708 C CA . LYS A 1 220 ? -10.555 32.312 34.906 1 89.31 220 LYS A CA 1
ATOM 1709 C C . LYS A 1 220 ? -11.922 32.625 34.281 1 89.31 220 LYS A C 1
ATOM 1711 O O . LYS A 1 220 ? -12.727 31.703 34.094 1 89.31 220 LYS A O 1
ATOM 1716 N N . MET A 1 221 ? -12.102 33.875 34.094 1 89.44 221 MET A N 1
ATOM 1717 C CA . MET A 1 221 ? -13.344 34.281 33.438 1 89.44 221 MET A CA 1
ATOM 1718 C C . MET A 1 221 ? -13.477 33.656 32.062 1 89.44 221 MET A C 1
ATOM 1720 O O . MET A 1 221 ? -14.539 33.125 31.734 1 89.44 221 MET A O 1
ATOM 1724 N N . LEU A 1 222 ? -12.461 33.688 31.297 1 92 222 LEU A N 1
ATOM 1725 C CA . LEU A 1 222 ? -12.477 33.094 29.969 1 92 222 LEU A CA 1
ATOM 1726 C C . LEU A 1 222 ? -12.695 31.594 30.016 1 92 222 LEU A C 1
ATOM 1728 O O . LEU A 1 222 ? -13.406 31.047 29.172 1 92 222 LEU A O 1
ATOM 1732 N N . VAL A 1 223 ? -12.109 30.953 30.938 1 91.81 223 VAL A N 1
ATOM 1733 C CA . VAL A 1 223 ? -12.297 29.516 31.125 1 91.81 223 VAL A CA 1
ATOM 1734 C C . VAL A 1 223 ? -13.758 29.219 31.453 1 91.81 223 VAL A C 1
ATOM 1736 O O . VAL A 1 223 ? -14.336 28.266 30.938 1 91.81 223 VAL A O 1
ATOM 1739 N N . SER A 1 224 ? -14.289 30.062 32.281 1 90.19 224 SER A N 1
ATOM 1740 C CA . SER A 1 224 ? -15.688 29.891 32.688 1 90.19 224 SER A CA 1
ATOM 1741 C C . SER A 1 224 ? -16.609 30.078 31.469 1 90.19 224 SER A C 1
ATOM 1743 O O . SER A 1 224 ? -17.562 29.312 31.297 1 90.19 224 SER A O 1
ATOM 1745 N N . ILE A 1 225 ? -16.359 31.078 30.75 1 91.06 225 ILE A N 1
ATOM 1746 C CA . ILE A 1 225 ? -17.156 31.328 29.547 1 91.06 225 ILE A CA 1
ATOM 1747 C C . ILE A 1 225 ? -17.047 30.141 28.609 1 91.06 225 ILE A C 1
ATOM 1749 O O . ILE A 1 225 ? -18.062 29.656 28.094 1 91.06 225 ILE A O 1
ATOM 1753 N N . ALA A 1 226 ? -15.852 29.703 28.359 1 92.69 226 ALA A N 1
ATOM 1754 C CA . ALA A 1 226 ? -15.602 28.578 27.453 1 92.69 226 ALA A CA 1
ATOM 1755 C C . ALA A 1 226 ? -16.344 27.328 27.906 1 92.69 226 ALA A C 1
ATOM 1757 O O . ALA A 1 226 ? -16.938 26.625 27.094 1 92.69 226 ALA A O 1
ATOM 1758 N N . LYS A 1 227 ? -16.281 27 29.109 1 89.5 227 LYS A N 1
ATOM 1759 C CA . LYS A 1 227 ? -16.969 25.828 29.641 1 89.5 227 LYS A CA 1
ATOM 1760 C C . LYS A 1 227 ? -18.469 25.938 29.438 1 89.5 227 LYS A C 1
ATOM 1762 O O . LYS A 1 227 ? -19.125 24.938 29.109 1 89.5 227 LYS A O 1
ATOM 1767 N N . GLU A 1 228 ? -18.984 27.109 29.703 1 89.25 228 GLU A N 1
ATOM 1768 C CA . GLU A 1 228 ? -20.422 27.328 29.594 1 89.25 228 GLU A CA 1
ATOM 1769 C C . GLU A 1 228 ? -20.906 27.141 28.156 1 89.25 228 GLU A C 1
ATOM 1771 O O . GLU A 1 228 ? -22.031 26.703 27.922 1 89.25 228 GLU A O 1
ATOM 1776 N N . VAL A 1 229 ? -20.172 27.5 27.266 1 91.94 229 VAL A N 1
ATOM 1777 C CA . VAL A 1 229 ? -20.594 27.453 25.859 1 91.94 229 VAL A CA 1
ATOM 1778 C C . VAL A 1 229 ? -19.969 26.25 25.172 1 91.94 229 VAL A C 1
ATOM 1780 O O . VAL A 1 229 ? -20.016 26.141 23.938 1 91.94 229 VAL A O 1
ATOM 1783 N N . HIS A 1 230 ? -19.266 25.391 25.859 1 88.5 230 HIS A N 1
ATOM 1784 C CA . HIS A 1 230 ? -18.594 24.203 25.359 1 88.5 230 HIS A CA 1
ATOM 1785 C C . HIS A 1 230 ? -17.453 24.562 24.406 1 88.5 230 HIS A C 1
ATOM 1787 O O . HIS A 1 230 ? -17.312 23.969 23.344 1 88.5 230 HIS A O 1
ATOM 1793 N N . GLY A 1 231 ? -16.766 25.625 24.812 1 88.69 231 GLY A N 1
ATOM 1794 C CA . GLY A 1 231 ? -15.586 26.031 24.062 1 88.69 231 GLY A CA 1
ATOM 1795 C C . GLY A 1 231 ? -14.289 25.531 24.688 1 88.69 231 GLY A C 1
ATOM 1796 O O . GLY A 1 231 ? -14.305 24.578 25.469 1 88.69 231 GLY A O 1
ATOM 1797 N N . GLU A 1 232 ? -13.148 26.094 24.172 1 88.56 232 GLU A N 1
ATOM 1798 C CA . GLU A 1 232 ? -11.844 25.641 24.625 1 88.56 232 GLU A CA 1
ATOM 1799 C C . GLU A 1 232 ? -10.891 26.812 24.859 1 88.56 232 GLU A C 1
ATOM 1801 O O . GLU A 1 232 ? -10.898 27.781 24.094 1 88.56 232 GLU A O 1
ATOM 1806 N N . VAL A 1 233 ? -10.195 26.75 25.984 1 89.5 233 VAL A N 1
ATOM 1807 C CA . VAL A 1 233 ? -9.094 27.672 26.25 1 89.5 233 VAL A CA 1
ATOM 1808 C C . VAL A 1 233 ? -7.773 26.906 26.266 1 89.5 233 VAL A C 1
ATOM 1810 O O . VAL A 1 233 ? -7.582 25.984 27.062 1 89.5 233 VAL A O 1
ATOM 1813 N N . ALA A 1 234 ? -6.984 27.188 25.297 1 82.19 234 ALA A N 1
ATOM 1814 C CA . ALA A 1 234 ? -5.699 26.5 25.203 1 82.19 234 ALA A CA 1
ATOM 1815 C C . ALA A 1 234 ? -4.543 27.5 25.25 1 82.19 234 ALA A C 1
ATOM 1817 O O . ALA A 1 234 ? -4.73 28.688 25 1 82.19 234 ALA A O 1
ATOM 1818 N N . SER A 1 235 ? -3.404 26.938 25.625 1 77.75 235 SER A N 1
ATOM 1819 C CA . SER A 1 235 ? -2.207 27.781 25.609 1 77.75 235 SER A CA 1
ATOM 1820 C C . SER A 1 235 ? -1.68 27.953 24.188 1 77.75 235 SER A C 1
ATOM 1822 O O . SER A 1 235 ? -1.896 27.094 23.328 1 77.75 235 SER A O 1
ATOM 1824 N N . ALA A 1 236 ? -1.102 29.078 23.969 1 69.44 236 ALA A N 1
ATOM 1825 C CA . ALA A 1 236 ? -0.557 29.422 22.656 1 69.44 236 ALA A CA 1
ATOM 1826 C C . ALA A 1 236 ? 0.447 28.359 22.203 1 69.44 236 ALA A C 1
ATOM 1828 O O . ALA A 1 236 ? 0.48 28 21.031 1 69.44 236 ALA A O 1
ATOM 1829 N N . SER A 1 237 ? 1.266 27.875 23.125 1 62.31 237 SER A N 1
ATOM 1830 C CA . SER A 1 237 ? 2.291 26.891 22.797 1 62.31 237 SER A CA 1
ATOM 1831 C C . SER A 1 237 ? 1.674 25.609 22.234 1 62.31 237 SER A C 1
ATOM 1833 O O . SER A 1 237 ? 2.162 25.062 21.234 1 62.31 237 SER A O 1
ATOM 1835 N N . LYS A 1 238 ? 0.623 25.203 22.844 1 60.25 238 LYS A N 1
ATOM 1836 C CA . LYS A 1 238 ? -0.056 23.984 22.391 1 60.25 238 LYS A CA 1
ATOM 1837 C C . LYS A 1 238 ? -0.666 24.188 21.016 1 60.25 238 LYS A C 1
ATOM 1839 O O . LYS A 1 238 ? -0.562 23.312 20.156 1 60.25 238 LYS A O 1
ATOM 1844 N N . ARG A 1 239 ? -1.161 25.281 20.891 1 57.56 239 ARG A N 1
ATOM 1845 C CA . ARG A 1 239 ? -1.84 25.547 19.625 1 57.56 239 ARG A CA 1
ATOM 1846 C C . ARG A 1 239 ? -0.835 25.719 18.484 1 57.56 239 ARG A C 1
ATOM 1848 O O . ARG A 1 239 ? -1.066 25.266 17.359 1 57.56 239 ARG A O 1
ATOM 1855 N N . MET A 1 240 ? 0.205 26.469 18.891 1 57.97 240 MET A N 1
ATOM 1856 C CA . MET A 1 240 ? 1.243 26.656 17.875 1 57.97 240 MET A CA 1
ATOM 1857 C C . MET A 1 240 ? 1.8 25.312 17.422 1 57.97 240 MET A C 1
ATOM 1859 O O . MET A 1 240 ? 2.078 25.125 16.234 1 57.97 240 MET A O 1
ATOM 1863 N N . GLN A 1 241 ? 1.944 24.5 18.344 1 56.5 241 GLN A N 1
ATOM 1864 C CA . GLN A 1 241 ? 2.398 23.156 18 1 56.5 241 GLN A CA 1
ATOM 1865 C C . GLN A 1 241 ? 1.416 22.453 17.062 1 56.5 241 GLN A C 1
ATOM 1867 O O . GLN A 1 241 ? 1.825 21.812 16.109 1 56.5 241 GLN A O 1
ATOM 1872 N N . LEU A 1 242 ? 0.218 22.734 17.422 1 55.88 242 LEU A N 1
ATOM 1873 C CA . LEU A 1 242 ? -0.825 22.109 16.625 1 55.88 242 LEU A CA 1
ATOM 1874 C C . LEU A 1 242 ? -0.855 22.703 15.211 1 55.88 242 LEU A C 1
ATOM 1876 O O . LEU A 1 242 ? -1.062 21.969 14.242 1 55.88 242 LEU A O 1
ATOM 1880 N N . LEU A 1 243 ? -0.663 23.922 15.305 1 55.34 243 LEU A N 1
ATOM 1881 C CA . LEU A 1 243 ? -0.672 24.609 14.023 1 55.34 243 LEU A CA 1
ATOM 1882 C C . LEU A 1 243 ? 0.503 24.172 13.156 1 55.34 243 LEU A C 1
ATOM 1884 O O . LEU A 1 243 ? 0.363 24.031 11.945 1 55.34 243 LEU A O 1
ATOM 1888 N N . ALA A 1 244 ? 1.58 24.078 13.828 1 52.78 244 ALA A N 1
ATOM 1889 C CA . ALA A 1 244 ? 2.744 23.562 13.109 1 52.78 244 ALA A CA 1
ATOM 1890 C C . ALA A 1 244 ? 2.463 22.172 12.523 1 52.78 244 ALA A C 1
ATOM 1892 O O . ALA A 1 244 ? 2.932 21.844 11.43 1 52.78 244 ALA A O 1
ATOM 1893 N N . GLN A 1 245 ? 1.616 21.469 13.336 1 53 245 GLN A N 1
ATOM 1894 C CA . GLN A 1 245 ? 1.183 20.156 12.906 1 53 245 GLN A CA 1
ATOM 1895 C C . GLN A 1 245 ? 0.164 20.25 11.773 1 53 245 GLN A C 1
ATOM 1897 O O . GLN A 1 245 ? 0.007 19.312 10.984 1 53 245 GLN A O 1
ATOM 1902 N N . GLY A 1 246 ? -0.492 21.406 11.734 1 55.09 246 GLY A N 1
ATOM 1903 C CA . GLY A 1 246 ? -1.686 21.688 10.953 1 55.09 246 GLY A CA 1
ATOM 1904 C C . GLY A 1 246 ? -1.449 21.609 9.453 1 55.09 246 GLY A C 1
ATOM 1905 O O . GLY A 1 246 ? -2.395 21.672 8.672 1 55.09 246 GLY A O 1
ATOM 1906 N N . MET A 1 247 ? -0.209 21.484 9.102 1 62.53 247 MET A N 1
ATOM 1907 C CA . MET A 1 247 ? -0.102 21.359 7.648 1 62.53 247 MET A CA 1
ATOM 1908 C C . MET A 1 247 ? -0.554 19.984 7.191 1 62.53 247 MET A C 1
ATOM 1910 O O . MET A 1 247 ? -0.086 19.469 6.168 1 62.53 247 MET A O 1
ATOM 1914 N N . LYS A 1 248 ? -1.48 19.547 8.07 1 69.31 248 LYS A N 1
ATOM 1915 C CA . LYS A 1 248 ? -2.086 18.266 7.695 1 69.31 248 LYS A CA 1
ATOM 1916 C C . LYS A 1 248 ? -3.492 18.469 7.137 1 69.31 248 LYS A C 1
ATOM 1918 O O . LYS A 1 248 ? -4.297 19.203 7.719 1 69.31 248 LYS A O 1
ATOM 1923 N N . LYS A 1 249 ? -3.703 17.969 5.941 1 70.62 249 LYS A N 1
ATOM 1924 C CA . LYS A 1 249 ? -5.031 18.016 5.336 1 70.62 249 LYS A CA 1
ATOM 1925 C C . LYS A 1 249 ? -6.055 17.281 6.199 1 70.62 249 LYS A C 1
ATOM 1927 O O . LYS A 1 249 ? -5.793 16.172 6.668 1 70.62 249 LYS A O 1
ATOM 1932 N N . THR A 1 250 ? -7.035 18.047 6.648 1 65.5 250 THR A N 1
ATOM 1933 C CA . THR A 1 250 ? -8.109 17.406 7.391 1 65.5 250 THR A CA 1
ATOM 1934 C C . THR A 1 250 ? -8.992 16.578 6.457 1 65.5 250 THR A C 1
ATOM 1936 O O . THR A 1 250 ? -9.469 17.078 5.434 1 65.5 250 THR A O 1
ATOM 1939 N N . VAL A 1 251 ? -9.016 15.32 6.633 1 71.5 251 VAL A N 1
ATOM 1940 C CA . VAL A 1 251 ? -9.836 14.43 5.812 1 71.5 251 VAL A CA 1
ATOM 1941 C C . VAL A 1 251 ? -11.141 14.109 6.535 1 71.5 251 VAL A C 1
ATOM 1943 O O . VAL A 1 251 ? -11.148 13.914 7.754 1 71.5 251 VAL A O 1
ATOM 1946 N N . GLY A 1 252 ? -12.227 14.297 5.82 1 70.12 252 GLY A N 1
ATOM 1947 C CA . GLY A 1 252 ? -13.523 13.945 6.387 1 70.12 252 GLY A CA 1
ATOM 1948 C C . GLY A 1 252 ? -13.641 12.477 6.73 1 70.12 252 GLY A C 1
ATOM 1949 O O . GLY A 1 252 ? -12.969 11.633 6.121 1 70.12 252 GLY A O 1
ATOM 1950 N N . GLN A 1 253 ? -14.336 12.305 7.785 1 77.62 253 GLN A N 1
ATOM 1951 C CA . GLN A 1 253 ? -14.594 10.922 8.172 1 77.62 253 GLN A CA 1
ATOM 1952 C C . GLN A 1 253 ? -15.586 10.258 7.223 1 77.62 253 GLN A C 1
ATOM 1954 O O . GLN A 1 253 ? -16.797 10.367 7.414 1 77.62 253 GLN A O 1
ATOM 1959 N N . VAL A 1 254 ? -15.07 9.594 6.195 1 80.62 254 VAL A N 1
ATOM 1960 C CA . VAL A 1 254 ? -15.906 8.906 5.211 1 80.62 254 VAL A CA 1
ATOM 1961 C C . VAL A 1 254 ? -15.742 7.395 5.363 1 80.62 254 VAL A C 1
ATOM 1963 O O . VAL A 1 254 ? -14.625 6.895 5.48 1 80.62 254 VAL A O 1
ATOM 1966 N N . THR A 1 255 ? -16.922 6.77 5.375 1 90.06 255 THR A N 1
ATOM 1967 C CA . THR A 1 255 ? -16.875 5.324 5.555 1 90.06 255 THR A CA 1
ATOM 1968 C C . THR A 1 255 ? -16.406 4.637 4.281 1 90.06 255 THR A C 1
ATOM 1970 O O . THR A 1 255 ? -16.766 5.035 3.176 1 90.06 255 THR A O 1
ATOM 1973 N N . LYS A 1 256 ? -15.57 3.744 4.391 1 92.5 256 LYS A N 1
ATOM 1974 C CA . LYS A 1 256 ? -15.133 2.846 3.324 1 92.5 256 LYS A CA 1
ATOM 1975 C C . LYS A 1 256 ? -16.125 1.708 3.123 1 92.5 256 LYS A C 1
ATOM 1977 O O . LYS A 1 256 ? -16.266 1.18 2.016 1 92.5 256 LYS A O 1
ATOM 1982 N N . PHE A 1 257 ? -16.75 1.293 4.195 1 94.38 257 PHE A N 1
ATOM 1983 C CA . PHE A 1 257 ? -17.672 0.163 4.219 1 94.38 257 PHE A CA 1
ATOM 1984 C C . PHE A 1 257 ? -18.688 0.315 5.344 1 94.38 257 PHE A C 1
ATOM 1986 O O . PHE A 1 257 ? -18.328 0.735 6.449 1 94.38 257 PHE A O 1
ATOM 1993 N N . ARG A 1 258 ? -19.922 0.065 5.02 1 94 258 ARG A N 1
ATOM 1994 C CA . ARG A 1 258 ? -21.016 -0.069 5.98 1 94 258 ARG A CA 1
ATOM 1995 C C . ARG A 1 258 ? -21.734 -1.405 5.816 1 94 258 ARG A C 1
ATOM 1997 O O . ARG A 1 258 ? -22.328 -1.671 4.77 1 94 258 ARG A O 1
ATOM 2004 N N . GLY A 1 259 ? -21.641 -2.271 6.758 1 93.69 259 GLY A N 1
ATOM 2005 C CA . GLY A 1 259 ? -22.266 -3.582 6.668 1 93.69 259 GLY A CA 1
ATOM 2006 C C . GLY A 1 259 ? -21.938 -4.48 7.848 1 93.69 259 GLY A C 1
ATOM 2007 O O . GLY A 1 259 ? -21.156 -4.105 8.719 1 93.69 259 GLY A O 1
ATOM 2008 N N . PRO A 1 260 ? -22.531 -5.543 7.902 1 94.81 260 PRO A N 1
ATOM 2009 C CA . PRO A 1 260 ? -22.312 -6.453 9.031 1 94.81 260 PRO A CA 1
ATOM 2010 C C . PRO A 1 260 ? -21.062 -7.316 8.867 1 94.81 260 PRO A C 1
ATOM 2012 O O . PRO A 1 260 ? -20.703 -7.664 7.746 1 94.81 260 PRO A O 1
ATOM 2015 N N . LEU A 1 261 ? -20.391 -7.516 9.977 1 96.69 261 LEU A N 1
ATOM 2016 C CA . LEU A 1 261 ? -19.531 -8.688 10.055 1 96.69 261 LEU A CA 1
ATOM 2017 C C . LEU A 1 261 ? -20.344 -9.969 10.133 1 96.69 261 LEU A C 1
ATOM 2019 O O . LEU A 1 261 ? -20.906 -10.281 11.188 1 96.69 261 LEU A O 1
ATOM 2023 N N . GLU A 1 262 ? -20.391 -10.648 9.023 1 93 262 GLU A N 1
ATOM 2024 C CA . GLU A 1 262 ? -21.25 -11.836 8.938 1 93 262 GLU A CA 1
ATOM 2025 C C . GLU A 1 262 ? -20.578 -13.047 9.586 1 93 262 GLU A C 1
ATOM 2027 O O . GLU A 1 262 ? -19.453 -13.398 9.234 1 93 262 GLU A O 1
ATOM 2032 N N . ILE A 1 263 ? -21.219 -13.562 10.523 1 90.38 263 ILE A N 1
ATOM 2033 C CA . ILE A 1 263 ? -20.781 -14.781 11.195 1 90.38 263 ILE A CA 1
ATOM 2034 C C . ILE A 1 263 ? -21.875 -15.852 11.062 1 90.38 263 ILE A C 1
ATOM 2036 O O . ILE A 1 263 ? -22.812 -15.898 11.852 1 90.38 263 ILE A O 1
ATOM 2040 N N . GLY A 1 264 ? -21.719 -16.594 10.055 1 80.25 264 GLY A N 1
ATOM 2041 C CA . GLY A 1 264 ? -22.797 -17.531 9.781 1 80.25 264 GLY A CA 1
ATOM 2042 C C . GLY A 1 264 ? -24.094 -16.844 9.375 1 80.25 264 GLY A C 1
ATOM 2043 O O . GLY A 1 264 ? -24.125 -16.109 8.391 1 80.25 264 GLY A O 1
ATOM 2044 N N . ASP A 1 265 ? -25.125 -16.938 10.289 1 78.06 265 ASP A N 1
ATOM 2045 C CA . ASP A 1 265 ? -26.438 -16.438 9.93 1 78.06 265 ASP A CA 1
ATOM 2046 C C . ASP A 1 265 ? -26.703 -15.078 10.562 1 78.06 265 ASP A C 1
ATOM 2048 O O . ASP A 1 265 ? -27.781 -14.492 10.367 1 78.06 265 ASP A O 1
ATOM 2052 N N . PHE A 1 266 ? -25.859 -14.562 11.25 1 81.62 266 PHE A N 1
ATOM 2053 C CA . PHE A 1 266 ? -26.062 -13.234 11.812 1 81.62 266 PHE A CA 1
ATOM 2054 C C . PHE A 1 266 ? -24.906 -12.305 11.477 1 81.62 266 PHE A C 1
ATOM 2056 O O . PHE A 1 266 ? -23.938 -12.727 10.844 1 81.62 266 PHE A O 1
ATOM 2063 N N . GLY A 1 267 ? -25.156 -11.055 11.906 1 91.19 267 GLY A N 1
ATOM 2064 C CA . GLY A 1 267 ? -24.109 -10.086 11.602 1 91.19 267 GLY A CA 1
ATOM 2065 C C . GLY A 1 267 ? -24.047 -8.938 12.586 1 91.19 267 GLY A C 1
ATOM 2066 O O . GLY A 1 267 ? -25.078 -8.539 13.141 1 91.19 267 GLY A O 1
ATOM 2067 N N . ILE A 1 268 ? -22.875 -8.562 12.898 1 94.62 268 ILE A N 1
ATOM 2068 C CA . ILE A 1 268 ? -22.656 -7.371 13.711 1 94.62 268 ILE A CA 1
ATOM 2069 C C . ILE A 1 268 ? -22.484 -6.152 12.812 1 94.62 268 ILE A C 1
ATOM 2071 O O . ILE A 1 268 ? -21.5 -6.047 12.078 1 94.62 268 ILE A O 1
ATOM 2075 N N . PRO A 1 269 ? -23.406 -5.289 12.852 1 94.56 269 PRO A N 1
ATOM 2076 C CA . PRO A 1 269 ? -23.281 -4.098 12.008 1 94.56 269 PRO A CA 1
ATOM 2077 C C . PRO A 1 269 ? -22.016 -3.293 12.328 1 94.56 269 PRO A C 1
ATOM 2079 O O . PRO A 1 269 ? -21.812 -2.9 13.477 1 94.56 269 PRO A O 1
ATOM 2082 N N . LEU A 1 270 ? -21.234 -3.004 11.273 1 96.69 270 LEU A N 1
ATOM 2083 C CA . LEU A 1 270 ? -19.969 -2.297 11.453 1 96.69 270 LEU A CA 1
ATOM 2084 C C . LEU A 1 270 ? -19.797 -1.197 10.406 1 96.69 270 LEU A C 1
ATOM 2086 O O . LEU A 1 270 ? -20.422 -1.252 9.344 1 96.69 270 LEU A O 1
ATOM 2090 N N . TYR A 1 271 ? -19.047 -0.184 10.805 1 95.12 271 TYR A N 1
ATOM 2091 C CA . TYR A 1 271 ? -18.516 0.816 9.891 1 95.12 271 TYR A CA 1
ATOM 2092 C C . TYR A 1 271 ? -17 0.672 9.742 1 95.12 271 TYR A C 1
ATOM 2094 O O . TYR A 1 271 ? -16.297 0.375 10.711 1 95.12 271 TYR A O 1
ATOM 2102 N N . CYS A 1 272 ? -16.531 0.803 8.547 1 96.56 272 CYS A N 1
ATOM 2103 C CA . CYS A 1 272 ? -15.102 0.743 8.266 1 96.56 272 CYS A CA 1
ATOM 2104 C C . CYS A 1 272 ? -14.586 2.096 7.797 1 96.56 272 CYS A C 1
ATOM 2106 O O . CYS A 1 272 ? -15.18 2.725 6.922 1 96.56 272 CYS A O 1
ATOM 2108 N N . PHE A 1 273 ? -13.5 2.592 8.445 1 93.5 273 PHE A N 1
ATOM 2109 C CA . PHE A 1 273 ? -12.805 3.807 8.039 1 93.5 273 PHE A CA 1
ATOM 2110 C C . PHE A 1 273 ? -11.344 3.514 7.719 1 93.5 273 PHE A C 1
ATOM 2112 O O . PHE A 1 273 ? -10.805 2.488 8.141 1 93.5 273 PHE A O 1
ATOM 2119 N N . LEU A 1 274 ? -10.789 4.406 6.957 1 92.5 274 LEU A N 1
ATOM 2120 C CA . LEU A 1 274 ? -9.344 4.328 6.758 1 92.5 274 LEU A CA 1
ATOM 2121 C C . LEU A 1 274 ? -8.602 4.852 7.98 1 92.5 274 LEU A C 1
ATOM 2123 O O . LEU A 1 274 ? -8.945 5.906 8.523 1 92.5 274 LEU A O 1
ATOM 2127 N N . LYS A 1 275 ? -7.664 4.078 8.445 1 91.81 275 LYS A N 1
ATOM 2128 C CA . LYS A 1 275 ? -6.824 4.543 9.547 1 91.81 275 LYS A CA 1
ATOM 2129 C C . LYS A 1 275 ? -5.512 5.129 9.031 1 91.81 275 LYS A C 1
ATOM 2131 O O . LYS A 1 275 ? -5.023 6.129 9.562 1 91.81 275 LYS A O 1
ATOM 2136 N N . THR A 1 276 ? -4.91 4.488 8.086 1 92.31 276 THR A N 1
ATOM 2137 C CA . THR A 1 276 ? -3.68 4.992 7.48 1 92.31 276 THR A CA 1
ATOM 2138 C C . THR A 1 276 ? -3.795 5.004 5.957 1 92.31 276 THR A C 1
ATOM 2140 O O . THR A 1 276 ? -4.375 4.094 5.363 1 92.31 276 THR A O 1
ATOM 2143 N N . LYS A 1 277 ? -3.355 6.027 5.359 1 89.38 277 LYS A N 1
ATOM 2144 C CA . LYS A 1 277 ? -3.264 6.207 3.912 1 89.38 277 LYS A CA 1
ATOM 2145 C C . LYS A 1 277 ? -2.121 7.148 3.549 1 89.38 277 LYS A C 1
ATOM 2147 O O . LYS A 1 277 ? -2.031 8.258 4.082 1 89.38 277 LYS A O 1
ATOM 2152 N N . THR A 1 278 ? -1.342 6.668 2.662 1 87.75 278 THR A N 1
ATOM 2153 C CA . THR A 1 278 ? -0.185 7.469 2.277 1 87.75 278 THR A CA 1
ATOM 2154 C C . THR A 1 278 ? -0.625 8.781 1.63 1 87.75 278 THR A C 1
ATOM 2156 O O . THR A 1 278 ? -1.442 8.781 0.707 1 87.75 278 THR A O 1
ATOM 2159 N N . ALA A 1 279 ? -0.107 9.844 2.172 1 85.06 279 ALA A N 1
ATOM 2160 C CA . ALA A 1 279 ? -0.339 11.156 1.576 1 85.06 279 ALA A CA 1
ATOM 2161 C C . ALA A 1 279 ? 0.637 11.422 0.432 1 85.06 279 ALA A C 1
ATOM 2163 O O . ALA A 1 279 ? 1.825 11.109 0.538 1 85.06 279 ALA A O 1
ATOM 2164 N N . THR A 1 280 ? 0.153 11.914 -0.662 1 81.88 280 THR A N 1
ATOM 2165 C CA . THR A 1 280 ? 0.996 12.188 -1.821 1 81.88 280 THR A CA 1
ATOM 2166 C C . THR A 1 280 ? 0.995 13.672 -2.158 1 81.88 280 THR A C 1
ATOM 2168 O O . THR A 1 280 ? 0.151 14.422 -1.666 1 81.88 280 THR A O 1
ATOM 2171 N N . LEU A 1 281 ? 2.012 14.039 -2.898 1 79.56 281 LEU A N 1
ATOM 2172 C CA . LEU A 1 281 ? 2.064 15.406 -3.402 1 79.56 281 LEU A CA 1
ATOM 2173 C C . LEU A 1 281 ? 0.84 15.719 -4.254 1 79.56 281 LEU A C 1
ATOM 2175 O O . LEU A 1 281 ? 0.393 14.875 -5.039 1 79.56 281 LEU A O 1
ATOM 2179 N N . PRO A 1 282 ? 0.311 16.828 -4.023 1 76.69 282 PRO A N 1
ATOM 2180 C CA . PRO A 1 282 ? -0.816 17.203 -4.879 1 76.69 282 PRO A CA 1
ATOM 2181 C C . PRO A 1 282 ? -0.429 17.312 -6.352 1 76.69 282 PRO A C 1
ATOM 2183 O O . PRO A 1 282 ? 0.711 17.672 -6.668 1 76.69 282 PRO A O 1
ATOM 2186 N N . THR A 1 283 ? -1.324 16.938 -7.199 1 75.19 283 THR A N 1
ATOM 2187 C CA . THR A 1 283 ? -1.095 17.062 -8.633 1 75.19 283 THR A CA 1
ATOM 2188 C C . THR A 1 283 ? -1.15 18.531 -9.062 1 75.19 283 THR A C 1
ATOM 2190 O O . THR A 1 283 ? -2.08 19.25 -8.703 1 75.19 283 THR A O 1
ATOM 2193 N N . LEU A 1 284 ? -0.119 18.875 -9.703 1 77.19 284 LEU A N 1
ATOM 2194 C CA . LEU A 1 284 ? -0.058 20.234 -10.203 1 77.19 284 LEU A CA 1
ATOM 2195 C C . LEU A 1 284 ? -0.759 20.344 -11.555 1 77.19 284 LEU A C 1
ATOM 2197 O O . LEU A 1 284 ? -0.602 19.484 -12.414 1 77.19 284 LEU A O 1
ATOM 2201 N N . ALA A 1 285 ? -1.64 21.234 -11.625 1 72.75 285 ALA A N 1
ATOM 2202 C CA . ALA A 1 285 ? -2.357 21.438 -12.883 1 72.75 285 ALA A CA 1
ATOM 2203 C C . ALA A 1 285 ? -1.443 22.031 -13.945 1 72.75 285 ALA A C 1
ATOM 2205 O O . ALA A 1 285 ? -0.617 22.906 -13.648 1 72.75 285 ALA A O 1
ATOM 2206 N N . LYS A 1 286 ? -1.585 21.484 -15.141 1 74.25 286 LYS A N 1
ATOM 2207 C CA . LYS A 1 286 ? -0.836 22.031 -16.266 1 74.25 286 LYS A CA 1
ATOM 2208 C C . LYS A 1 286 ? -1.562 23.234 -16.875 1 74.25 286 LYS A C 1
ATOM 2210 O O . LYS A 1 286 ? -2.764 23.156 -17.141 1 74.25 286 LYS A O 1
ATOM 2215 N N . GLU A 1 287 ? -0.885 24.297 -16.797 1 72.62 287 GLU A N 1
ATOM 2216 C CA . GLU A 1 287 ? -1.438 25.531 -17.375 1 72.62 287 GLU A CA 1
ATOM 2217 C C . GLU A 1 287 ? -0.548 26.062 -18.484 1 72.62 287 GLU A C 1
ATOM 2219 O O . GLU A 1 287 ? 0.643 25.75 -18.547 1 72.62 287 GLU A O 1
ATOM 2224 N N . SER A 1 288 ? -1.24 26.672 -19.469 1 69.81 288 SER A N 1
ATOM 2225 C CA . SER A 1 288 ? -0.463 27.375 -20.484 1 69.81 288 SER A CA 1
ATOM 2226 C C . SER A 1 288 ? 0.257 28.578 -19.906 1 69.81 288 SER A C 1
ATOM 2228 O O . SER A 1 288 ? -0.29 29.281 -19.047 1 69.81 288 SER A O 1
ATOM 2230 N N . GLN A 1 289 ? 1.486 28.703 -20.266 1 67.25 289 GLN A N 1
ATOM 2231 C CA . GLN A 1 289 ? 2.264 29.844 -19.797 1 67.25 289 GLN A CA 1
ATOM 2232 C C . GLN A 1 289 ? 1.562 31.156 -20.141 1 67.25 289 GLN A C 1
ATOM 2234 O O . GLN A 1 289 ? 1.57 32.094 -19.344 1 67.25 289 GLN A O 1
ATOM 2239 N N . VAL A 1 290 ? 0.945 31.078 -21.281 1 63.91 290 VAL A N 1
ATOM 2240 C CA . VAL A 1 290 ? 0.276 32.281 -21.766 1 63.91 290 VAL A CA 1
ATOM 2241 C C . VAL A 1 290 ? -0.935 32.594 -20.891 1 63.91 290 VAL A C 1
ATOM 2243 O O . VAL A 1 290 ? -1.171 33.75 -20.516 1 63.91 290 VAL A O 1
ATOM 2246 N N . SER A 1 291 ? -1.593 31.531 -20.578 1 65.19 291 SER A N 1
ATOM 2247 C CA . SER A 1 291 ? -2.771 31.734 -19.75 1 65.19 291 SER A CA 1
ATOM 2248 C C . SER A 1 291 ? -2.385 32.156 -18.344 1 65.19 291 SER A C 1
ATOM 2250 O O . SER A 1 291 ? -3.094 32.938 -17.703 1 65.19 291 SER A O 1
ATOM 2252 N N . HIS A 1 292 ? -1.322 31.688 -17.891 1 64.31 292 HIS A N 1
ATOM 2253 C CA . HIS A 1 292 ? -0.852 32.031 -16.562 1 64.31 292 HIS A CA 1
ATOM 2254 C C . HIS A 1 292 ? -0.481 33.5 -16.484 1 64.31 292 HIS A C 1
ATOM 2256 O O . HIS A 1 292 ? -0.798 34.188 -15.5 1 64.31 292 HIS A O 1
ATOM 2262 N N . GLU A 1 293 ? 0.2 33.938 -17.516 1 62.97 293 GLU A N 1
ATOM 2263 C CA . GLU A 1 293 ? 0.629 35.312 -17.547 1 62.97 293 GLU A CA 1
ATOM 2264 C C . GLU A 1 293 ? -0.567 36.25 -17.625 1 62.97 293 GLU A C 1
ATOM 2266 O O . GLU A 1 293 ? -0.535 37.375 -17.078 1 62.97 293 GLU A O 1
ATOM 2271 N N . LYS A 1 294 ? -1.568 35.688 -18.297 1 59.22 294 LYS A N 1
ATOM 2272 C CA . LYS A 1 294 ? -2.736 36.562 -18.453 1 59.22 294 LYS A CA 1
ATOM 2273 C C . LYS A 1 294 ? -3.719 36.375 -17.297 1 59.22 294 LYS A C 1
ATOM 2275 O O . LYS A 1 294 ? -4.84 36.875 -17.344 1 59.22 294 LYS A O 1
ATOM 2280 N N . GLU A 1 295 ? -3.23 35.656 -16.203 1 57.5 295 GLU A N 1
ATOM 2281 C CA . GLU A 1 295 ? -4.027 35.406 -15 1 57.5 295 GLU A CA 1
ATOM 2282 C C . GLU A 1 295 ? -5.367 34.781 -15.344 1 57.5 295 GLU A C 1
ATOM 2284 O O . GLU A 1 295 ? -6.398 35.125 -14.773 1 57.5 295 GLU A O 1
ATOM 2289 N N . GLU A 1 296 ? -5.41 34.156 -16.594 1 57.91 296 GLU A N 1
ATOM 2290 C CA . GLU A 1 296 ? -6.645 33.469 -16.953 1 57.91 296 GLU A CA 1
ATOM 2291 C C . GLU A 1 296 ? -6.551 31.969 -16.625 1 57.91 296 GLU A C 1
ATOM 2293 O O . GLU A 1 296 ? -5.457 31.406 -16.609 1 57.91 296 GLU A O 1
ATOM 2298 N N . SER A 1 297 ? -7.617 31.422 -15.984 1 58.06 297 SER A N 1
ATOM 2299 C CA . SER A 1 297 ? -7.707 30 -15.672 1 58.06 297 SER A CA 1
ATOM 2300 C C . SER A 1 297 ? -7.371 29.141 -16.891 1 58.06 297 SER A C 1
ATOM 2302 O O . SER A 1 297 ? -8.031 29.25 -17.922 1 58.06 297 SER A O 1
ATOM 2304 N N . GLY A 1 298 ? -6.156 28.891 -17.219 1 60.25 298 GLY A N 1
ATOM 2305 C CA . GLY A 1 298 ? -5.934 28.234 -18.5 1 60.25 298 GLY A CA 1
ATOM 2306 C C . GLY A 1 298 ? -5.406 26.812 -18.359 1 60.25 298 GLY A C 1
ATOM 2307 O O . GLY A 1 298 ? -4.266 26.531 -18.734 1 60.25 298 GLY A O 1
ATOM 2308 N N . LYS A 1 299 ? -6.215 25.859 -17.781 1 66.5 299 LYS A N 1
ATOM 2309 C CA . LYS A 1 299 ? -5.883 24.438 -17.797 1 66.5 299 LYS A CA 1
ATOM 2310 C C . LYS A 1 299 ? -5.801 23.922 -19.234 1 66.5 299 LYS A C 1
ATOM 2312 O O . LYS A 1 299 ? -6.648 24.234 -20.062 1 66.5 299 LYS A O 1
ATOM 2317 N N . VAL A 1 300 ? -4.664 23.469 -19.562 1 73.25 300 VAL A N 1
ATOM 2318 C CA . VAL A 1 300 ? -4.531 22.828 -20.859 1 73.25 300 VAL A CA 1
ATOM 2319 C C . VAL A 1 300 ? -5.398 21.578 -20.922 1 73.25 300 VAL A C 1
ATOM 2321 O O . VAL A 1 300 ? -5.59 20.906 -19.906 1 73.25 300 VAL A O 1
ATOM 2324 N N . ARG A 1 301 ? -6.105 21.422 -21.938 1 70.31 301 ARG A N 1
ATOM 2325 C CA . ARG A 1 301 ? -6.887 20.203 -22.156 1 70.31 301 ARG A CA 1
ATOM 2326 C C . ARG A 1 301 ? -6.055 19.125 -22.844 1 70.31 301 ARG A C 1
ATOM 2328 O O . ARG A 1 301 ? -5.383 19.406 -23.844 1 70.31 301 ARG A O 1
ATOM 2335 N N . MET A 1 302 ? -5.977 18.016 -22.219 1 73.62 302 MET A N 1
ATOM 2336 C CA . MET A 1 302 ? -5.273 16.875 -22.797 1 73.62 302 MET A CA 1
ATOM 2337 C C . MET A 1 302 ? -6.215 16.016 -23.641 1 73.62 302 MET A C 1
ATOM 2339 O O . MET A 1 302 ? -7.281 15.625 -23.172 1 73.62 302 MET A O 1
ATOM 2343 N N . ASP A 1 303 ? -5.914 15.883 -24.922 1 71 303 ASP A N 1
ATOM 2344 C CA . ASP A 1 303 ? -6.656 14.992 -25.812 1 71 303 ASP A CA 1
ATOM 2345 C C . ASP A 1 303 ? -5.809 13.789 -26.203 1 71 303 ASP A C 1
ATOM 2347 O O . ASP A 1 303 ? -4.629 13.93 -26.531 1 71 303 ASP A O 1
ATOM 2351 N N . ARG A 1 304 ? -6.379 12.578 -25.969 1 74.38 304 ARG A N 1
ATOM 2352 C CA . ARG A 1 304 ? -5.695 11.352 -26.344 1 74.38 304 ARG A CA 1
ATOM 2353 C C . ARG A 1 304 ? -6.125 10.898 -27.734 1 74.38 304 ARG A C 1
ATOM 2355 O O . ARG A 1 304 ? -7.316 10.883 -28.047 1 74.38 304 ARG A O 1
ATOM 2362 N N . ARG A 1 305 ? -5.145 10.711 -28.672 1 73.19 305 ARG A N 1
ATOM 2363 C CA . ARG A 1 305 ? -5.391 10.195 -30.016 1 73.19 305 ARG A CA 1
ATOM 2364 C C . ARG A 1 305 ? -4.672 8.867 -30.219 1 73.19 305 ARG A C 1
ATOM 2366 O O . ARG A 1 305 ? -3.498 8.727 -29.875 1 73.19 305 ARG A O 1
ATOM 2373 N N . TYR A 1 306 ? -5.461 7.805 -30.609 1 77.12 306 TYR A N 1
ATOM 2374 C CA . TYR A 1 306 ? -4.883 6.496 -30.906 1 77.12 306 TYR A CA 1
ATOM 2375 C C . TYR A 1 306 ? -4.758 6.277 -32.406 1 77.12 306 TYR A C 1
ATOM 2377 O O . TYR A 1 306 ? -5.715 6.492 -33.156 1 77.12 306 TYR A O 1
ATOM 2385 N N . THR A 1 307 ? -3.525 5.98 -32.844 1 76.38 307 THR A N 1
ATOM 2386 C CA . THR A 1 307 ? -3.299 5.77 -34.281 1 76.38 307 THR A CA 1
ATOM 2387 C C . THR A 1 307 ? -2.676 4.402 -34.531 1 76.38 307 THR A C 1
ATOM 2389 O O . THR A 1 307 ? -2.086 3.805 -33.625 1 76.38 307 THR A O 1
ATOM 2392 N N . SER A 1 308 ? -2.992 3.754 -35.594 1 72.38 308 SER A N 1
ATOM 2393 C CA . SER A 1 308 ? -2.387 2.486 -36 1 72.38 308 SER A CA 1
ATOM 2394 C C . SER A 1 308 ? -0.974 2.693 -36.531 1 72.38 308 SER A C 1
ATOM 2396 O O . SER A 1 308 ? -0.691 3.701 -37.156 1 72.38 308 SER A O 1
ATOM 2398 N N . PRO A 1 309 ? -0.092 1.906 -36.094 1 69.12 309 PRO A N 1
ATOM 2399 C CA . PRO A 1 309 ? 1.27 2.027 -36.625 1 69.12 309 PRO A CA 1
ATOM 2400 C C . PRO A 1 309 ? 1.312 2.039 -38.156 1 69.12 309 PRO A C 1
ATOM 2402 O O . PRO A 1 309 ? 2.18 2.686 -38.75 1 69.12 309 PRO A O 1
ATOM 2405 N N . GLN A 1 310 ? 0.385 1.325 -38.812 1 67.94 310 GLN A N 1
ATOM 2406 C CA . GLN A 1 310 ? 0.37 1.25 -40.281 1 67.94 310 GLN A CA 1
ATOM 2407 C C . GLN A 1 310 ? -0.167 2.541 -40.875 1 67.94 310 GLN A C 1
ATOM 2409 O O . GLN A 1 310 ? 0.234 2.926 -42 1 67.94 310 GLN A O 1
ATOM 2414 N N . ASN A 1 311 ? -1.107 3.062 -40.125 1 70.31 311 ASN A N 1
ATOM 2415 C CA . ASN A 1 311 ? -1.69 4.316 -40.594 1 70.31 311 ASN A CA 1
ATOM 2416 C C . ASN A 1 311 ? -1.633 5.398 -39.5 1 70.31 311 ASN A C 1
ATOM 2418 O O . ASN A 1 311 ? -2.621 5.641 -38.812 1 70.31 311 ASN A O 1
ATOM 2422 N N . PRO A 1 312 ? -0.477 5.965 -39.312 1 69.06 312 PRO A N 1
ATOM 2423 C CA . PRO A 1 312 ? -0.291 6.945 -38.219 1 69.06 312 PRO A CA 1
ATOM 2424 C C . PRO A 1 312 ? -1.238 8.133 -38.344 1 69.06 312 PRO A C 1
ATOM 2426 O O . PRO A 1 312 ? -1.474 8.844 -37.344 1 69.06 312 PRO A O 1
ATOM 2429 N N . ASP A 1 313 ? -1.784 8.266 -39.5 1 68.75 313 ASP A N 1
ATOM 2430 C CA . ASP A 1 313 ? -2.6 9.461 -39.688 1 68.75 313 ASP A CA 1
ATOM 2431 C C . ASP A 1 313 ? -4.066 9.18 -39.375 1 68.75 313 ASP A C 1
ATOM 2433 O O . ASP A 1 313 ? -4.879 10.109 -39.312 1 68.75 313 ASP A O 1
ATOM 2437 N N . GLU A 1 314 ? -4.324 7.895 -39.25 1 72.38 314 GLU A N 1
ATOM 2438 C CA . GLU A 1 314 ? -5.719 7.555 -38.969 1 72.38 314 GLU A CA 1
ATOM 2439 C C . GLU A 1 314 ? -5.926 7.164 -37.5 1 72.38 314 GLU A C 1
ATOM 2441 O O . GLU A 1 314 ? -5.203 6.32 -36.969 1 72.38 314 GLU A O 1
ATOM 2446 N N . GLU A 1 315 ? -6.859 7.957 -36.844 1 76.12 315 GLU A N 1
ATOM 2447 C CA . GLU A 1 315 ? -7.219 7.641 -35.469 1 76.12 315 GLU A CA 1
ATOM 2448 C C . GLU A 1 315 ? -8.055 6.367 -35.406 1 76.12 315 GLU A C 1
ATOM 2450 O O . GLU A 1 315 ? -8.922 6.133 -36.25 1 76.12 315 GLU A O 1
ATOM 2455 N N . VAL A 1 316 ? -7.676 5.473 -34.594 1 77.19 316 VAL A N 1
ATOM 2456 C CA . VAL A 1 316 ? -8.453 4.262 -34.344 1 77.19 316 VAL A CA 1
ATOM 2457 C C . VAL A 1 316 ? -9.508 4.543 -33.281 1 77.19 316 VAL A C 1
ATOM 2459 O O . VAL A 1 316 ? -9.18 4.781 -32.125 1 77.19 316 VAL A O 1
ATOM 2462 N N . PRO A 1 317 ? -10.766 4.664 -33.656 1 74.88 317 PRO A N 1
ATOM 2463 C CA . PRO A 1 317 ? -11.812 4.922 -32.688 1 74.88 317 PRO A CA 1
ATOM 2464 C C . PRO A 1 317 ? -11.859 3.861 -31.578 1 74.88 317 PRO A C 1
ATOM 2466 O O . PRO A 1 317 ? -11.422 2.727 -31.797 1 74.88 317 PRO A O 1
ATOM 2469 N N . PRO A 1 318 ? -12.234 4.293 -30.453 1 74.38 318 PRO A N 1
ATOM 2470 C CA . PRO A 1 318 ? -12.273 3.383 -29.312 1 74.38 318 PRO A CA 1
ATOM 2471 C C . PRO A 1 318 ? -13.008 2.078 -29.625 1 74.38 318 PRO A C 1
ATOM 2473 O O . PRO A 1 318 ? -12.648 1.025 -29.078 1 74.38 318 PRO A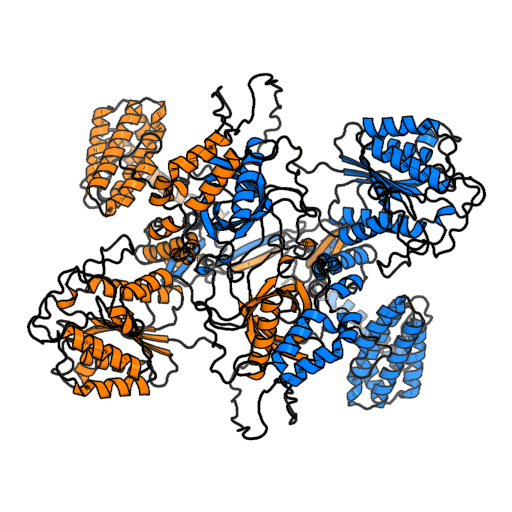 O 1
ATOM 2476 N N . GLU A 1 319 ? -13.992 2.18 -30.594 1 70.81 319 GLU A N 1
ATOM 2477 C CA . GLU A 1 319 ? -14.789 0.998 -30.906 1 70.81 319 GLU A CA 1
ATOM 2478 C C . GLU A 1 319 ? -13.977 -0.02 -31.703 1 70.81 319 GLU A C 1
ATOM 2480 O O . GLU A 1 319 ? -14.32 -1.203 -31.734 1 70.81 319 GLU A O 1
ATOM 2485 N N . GLN A 1 320 ? -12.961 0.496 -32.281 1 72.44 320 GLN A N 1
ATOM 2486 C CA . GLN A 1 320 ? -12.141 -0.387 -33.094 1 72.44 320 GLN A CA 1
ATOM 2487 C C . GLN A 1 320 ? -10.859 -0.788 -32.344 1 72.44 320 GLN A C 1
ATOM 2489 O O . GLN A 1 320 ? -9.906 -1.263 -32.969 1 72.44 320 GLN A O 1
ATOM 2494 N N . GLN A 1 321 ? -10.883 -0.474 -31.141 1 75.25 321 GLN A N 1
ATOM 2495 C CA . GLN A 1 321 ? -9.742 -0.866 -30.312 1 75.25 321 GLN A CA 1
ATOM 2496 C C . GLN A 1 321 ? -10.047 -2.125 -29.516 1 75.25 321 GLN A C 1
ATOM 2498 O O . GLN A 1 321 ? -11.148 -2.271 -28.969 1 75.25 321 GLN A O 1
ATOM 2503 N N . VAL A 1 322 ? -9.227 -3.154 -29.703 1 73.56 322 VAL A N 1
ATOM 2504 C CA . VAL A 1 322 ? -9.383 -4.367 -28.906 1 73.56 322 VAL A CA 1
ATOM 2505 C C . VAL A 1 322 ? -8.188 -4.527 -27.984 1 73.56 322 VAL A C 1
ATOM 2507 O O . VAL A 1 322 ? -7.062 -4.16 -28.328 1 73.56 322 VAL A O 1
ATOM 2510 N N . LYS A 1 323 ? -8.516 -4.902 -26.797 1 78.81 323 LYS A N 1
ATOM 2511 C CA . LYS A 1 323 ? -7.438 -5.219 -25.875 1 78.81 323 LYS A CA 1
ATOM 2512 C C . LYS A 1 323 ? -7 -6.676 -26 1 78.81 323 LYS A C 1
ATOM 2514 O O . LYS A 1 323 ? -7.836 -7.562 -26.203 1 78.81 323 LYS A O 1
ATOM 2519 N N . ALA A 1 324 ? -5.738 -6.871 -26.078 1 78.25 324 ALA A N 1
ATOM 2520 C CA . ALA A 1 324 ? -5.246 -8.234 -26.266 1 78.25 324 ALA A CA 1
ATOM 2521 C C . ALA A 1 324 ? -4.152 -8.562 -25.25 1 78.25 324 ALA A C 1
ATOM 2523 O O . ALA A 1 324 ? -3.408 -7.68 -24.828 1 78.25 324 ALA A O 1
ATOM 2524 N N . TYR A 1 325 ? -4.188 -9.797 -24.797 1 82.25 325 TYR A N 1
ATOM 2525 C CA . TYR A 1 325 ? -3.133 -10.328 -23.953 1 82.25 325 TYR A CA 1
ATOM 2526 C C . TYR A 1 325 ? -2.199 -11.242 -24.734 1 82.25 325 TYR A C 1
ATOM 2528 O O . TYR A 1 325 ? -2.654 -12.062 -25.531 1 82.25 325 TYR A O 1
ATOM 2536 N N . ARG A 1 326 ? -0.927 -11.047 -24.547 1 79.19 326 ARG A N 1
ATOM 2537 C CA . ARG A 1 326 ? 0.051 -11.898 -25.219 1 79.19 326 ARG A CA 1
ATOM 2538 C C . ARG A 1 326 ? 0.246 -13.203 -24.453 1 79.19 326 ARG A C 1
ATOM 2540 O O . ARG A 1 326 ? 0.672 -13.195 -23.297 1 79.19 326 ARG A O 1
ATOM 2547 N N . TYR A 1 327 ? -0.165 -14.273 -25 1 82.19 327 TYR A N 1
ATOM 2548 C CA . TYR A 1 327 ? -0.009 -15.633 -24.484 1 82.19 327 TYR A CA 1
ATOM 2549 C C . TYR A 1 327 ? 0.927 -16.453 -25.375 1 82.19 327 TYR A C 1
ATOM 2551 O O . TYR A 1 327 ? 0.492 -17.062 -26.344 1 82.19 327 TYR A O 1
ATOM 2559 N N . GLY A 1 328 ? 2.215 -16.453 -24.938 1 79.19 328 GLY A N 1
ATOM 2560 C CA . GLY A 1 328 ? 3.221 -16.984 -25.859 1 79.19 328 GLY A CA 1
ATOM 2561 C C . GLY A 1 328 ? 3.381 -16.141 -27.109 1 79.19 328 GLY A C 1
ATOM 2562 O O . GLY A 1 328 ? 3.629 -14.938 -27.031 1 79.19 328 GLY A O 1
ATOM 2563 N N . MET A 1 329 ? 3.217 -16.766 -28.219 1 75.69 329 MET A N 1
ATOM 2564 C CA . MET A 1 329 ? 3.295 -16.062 -29.5 1 75.69 329 MET A CA 1
ATOM 2565 C C . MET A 1 329 ? 1.909 -15.633 -29.969 1 75.69 329 MET A C 1
ATOM 2567 O O . MET A 1 329 ? 1.784 -14.867 -30.922 1 75.69 329 MET A O 1
ATOM 2571 N N . GLU A 1 330 ? 1.012 -16.094 -29.203 1 76.81 330 GLU A N 1
ATOM 2572 C CA . GLU A 1 330 ? -0.367 -15.82 -29.594 1 76.81 330 GLU A CA 1
ATOM 2573 C C . GLU A 1 330 ? -0.925 -14.609 -28.859 1 76.81 330 GLU A C 1
ATOM 2575 O O . GLU A 1 330 ? -0.524 -14.32 -27.734 1 76.81 330 GLU A O 1
ATOM 2580 N N . ARG A 1 331 ? -1.8 -13.828 -29.469 1 79.62 331 ARG A N 1
ATOM 2581 C CA . ARG A 1 331 ? -2.521 -12.719 -28.859 1 79.62 331 ARG A CA 1
ATOM 2582 C C . ARG A 1 331 ? -3.984 -13.078 -28.625 1 79.62 331 ARG A C 1
ATOM 2584 O O . ARG A 1 331 ? -4.711 -13.391 -29.578 1 79.62 331 ARG A O 1
ATOM 2591 N N . VAL A 1 332 ? -4.324 -13.094 -27.453 1 80.38 332 VAL A N 1
ATOM 2592 C CA . VAL A 1 332 ? -5.691 -13.445 -27.078 1 80.38 332 VAL A CA 1
ATOM 2593 C C . VAL A 1 332 ? -6.52 -12.18 -26.875 1 80.38 332 VAL A C 1
ATOM 2595 O O . VAL A 1 332 ? -6.23 -11.383 -25.969 1 80.38 332 VAL A O 1
ATOM 2598 N N . PRO A 1 333 ? -7.457 -11.922 -27.688 1 77.56 333 PRO A N 1
ATOM 2599 C CA . PRO A 1 333 ? -8.25 -10.695 -27.609 1 77.56 333 PRO A CA 1
ATOM 2600 C C . PRO A 1 333 ? -9.297 -10.742 -26.484 1 77.56 333 PRO A C 1
ATOM 2602 O O . PRO A 1 333 ? -9.852 -11.805 -26.203 1 77.56 333 PRO A O 1
ATOM 2605 N N . PHE A 1 334 ? -9.523 -9.633 -25.906 1 78.94 334 PHE A N 1
ATOM 2606 C CA . PHE A 1 334 ? -10.594 -9.453 -24.938 1 78.94 334 PHE A CA 1
ATOM 2607 C C . PHE A 1 334 ? -11.414 -8.211 -25.25 1 78.94 334 PHE A C 1
ATOM 2609 O O . PHE A 1 334 ? -10.852 -7.148 -25.547 1 78.94 334 PHE A O 1
ATOM 2616 N N . SER A 1 335 ? -12.727 -8.422 -25.219 1 72.81 335 SER A N 1
ATOM 2617 C CA . SER A 1 335 ? -13.609 -7.27 -25.391 1 72.81 335 SER A CA 1
ATOM 2618 C C . SER A 1 335 ? -13.648 -6.418 -24.125 1 72.81 335 SER A C 1
ATOM 2620 O O . SER A 1 335 ? -13.18 -6.852 -23.062 1 72.81 335 SER A O 1
ATOM 2622 N N . SER A 1 336 ? -14.055 -5.191 -24.266 1 70.56 336 SER A N 1
ATOM 2623 C CA . SER A 1 336 ? -14.227 -4.336 -23.094 1 70.56 336 SER A CA 1
ATOM 2624 C C . SER A 1 336 ? -15.148 -4.984 -22.062 1 70.56 336 SER A C 1
ATOM 2626 O O . SER A 1 336 ? -14.953 -4.828 -20.859 1 70.56 336 SER A O 1
ATOM 2628 N N . ALA A 1 337 ? -16.109 -5.742 -22.562 1 67.81 337 ALA A N 1
ATOM 2629 C CA . ALA A 1 337 ? -17.047 -6.453 -21.688 1 67.81 337 ALA A CA 1
ATOM 2630 C C . ALA A 1 337 ? -16.328 -7.562 -20.922 1 67.81 337 ALA A C 1
ATOM 2632 O O . ALA A 1 337 ? -16.609 -7.789 -19.734 1 67.81 337 ALA A O 1
ATOM 2633 N N . ASP A 1 338 ? -15.391 -8.117 -21.656 1 72 338 ASP A N 1
ATOM 2634 C CA . ASP A 1 338 ? -14.625 -9.18 -21.016 1 72 338 ASP A CA 1
ATOM 2635 C C . ASP A 1 338 ? -13.789 -8.641 -19.859 1 72 338 ASP A C 1
ATOM 2637 O O . ASP A 1 338 ? -13.734 -9.25 -18.781 1 72 338 ASP A O 1
ATOM 2641 N N . VAL A 1 339 ? -13.328 -7.5 -20.109 1 71.12 339 VAL A N 1
ATOM 2642 C CA . VAL A 1 339 ? -12.438 -6.898 -19.109 1 71.12 339 VAL A CA 1
ATOM 2643 C C . VAL A 1 339 ? -13.234 -6.527 -17.859 1 71.12 339 VAL A C 1
ATOM 2645 O O . VAL A 1 339 ? -12.75 -6.688 -16.75 1 71.12 339 VAL A O 1
ATOM 2648 N N . GLU A 1 340 ? -14.336 -6.09 -18.062 1 66.94 340 GLU A N 1
ATOM 2649 C CA . GLU A 1 340 ? -15.203 -5.75 -16.938 1 66.94 340 GLU A CA 1
ATOM 2650 C C . GLU A 1 340 ? -15.594 -6.992 -16.141 1 66.94 340 GLU A C 1
ATOM 2652 O O . GLU A 1 340 ? -15.742 -6.938 -14.922 1 66.94 340 GLU A O 1
ATOM 2657 N N . PHE A 1 341 ? -15.664 -8.039 -16.969 1 64.19 341 PHE A N 1
ATOM 2658 C CA . PHE A 1 341 ? -16.078 -9.297 -16.344 1 64.19 341 PHE A CA 1
ATOM 2659 C C . PHE A 1 341 ? -14.977 -9.828 -15.438 1 64.19 341 PHE A C 1
ATOM 2661 O O . PHE A 1 341 ? -15.258 -10.562 -14.492 1 64.19 341 PHE A O 1
ATOM 2668 N N . PHE A 1 342 ? -13.781 -9.453 -15.844 1 68 342 PHE A N 1
ATOM 2669 C CA . PHE A 1 342 ? -12.695 -9.906 -14.984 1 68 342 PHE A CA 1
ATOM 2670 C C . PHE A 1 342 ? -12.789 -9.273 -13.602 1 68 342 PHE A C 1
ATOM 2672 O O . PHE A 1 342 ? -12.281 -9.82 -12.625 1 68 342 PHE A O 1
ATOM 2679 N N . LYS A 1 343 ? -13.562 -8.164 -13.609 1 64.75 343 LYS A N 1
ATOM 2680 C CA . LYS A 1 343 ? -13.812 -7.543 -12.312 1 64.75 343 LYS A CA 1
ATOM 2681 C C . LYS A 1 343 ? -14.859 -8.328 -11.523 1 64.75 343 LYS A C 1
ATOM 2683 O O . LYS A 1 343 ? -15.93 -8.641 -12.047 1 64.75 343 LYS A O 1
ATOM 2688 N N . PHE A 1 344 ? -14.461 -9.461 -10.828 1 62.38 344 PHE A N 1
ATOM 2689 C CA . PHE A 1 344 ? -15.336 -10.336 -10.055 1 62.38 344 PHE A CA 1
ATOM 2690 C C . PHE A 1 344 ? -16.625 -9.609 -9.68 1 62.38 344 PHE A C 1
ATOM 2692 O O . PHE A 1 344 ? -16.594 -8.453 -9.258 1 62.38 344 PHE A O 1
ATOM 2699 N N . GLN A 1 345 ? -17.719 -10.125 -10.117 1 68.44 345 GLN A N 1
ATOM 2700 C CA . GLN A 1 345 ? -18.984 -9.602 -9.625 1 68.44 345 GLN A CA 1
ATOM 2701 C C . GLN A 1 345 ? -19.188 -9.961 -8.156 1 68.44 345 GLN A C 1
ATOM 2703 O O . GLN A 1 345 ? -19.453 -11.117 -7.82 1 68.44 345 GLN A O 1
ATOM 2708 N N . THR A 1 346 ? -18.812 -9.141 -7.332 1 76.44 346 THR A N 1
ATOM 2709 C CA . THR A 1 346 ? -18.922 -9.312 -5.887 1 76.44 346 THR A CA 1
ATOM 2710 C C . THR A 1 346 ? -19.875 -8.281 -5.289 1 76.44 346 THR A C 1
ATOM 2712 O O . THR A 1 346 ? -20.094 -7.223 -5.883 1 76.44 346 THR A O 1
ATOM 2715 N N . GLU A 1 347 ? -20.531 -8.75 -4.211 1 83.44 347 GLU A N 1
ATOM 2716 C CA . GLU A 1 347 ? -21.297 -7.805 -3.398 1 83.44 347 GLU A CA 1
ATOM 2717 C C . GLU A 1 347 ? -20.484 -7.332 -2.195 1 83.44 347 GLU A C 1
ATOM 2719 O O . GLU A 1 347 ? -19.625 -8.055 -1.69 1 83.44 347 GLU A O 1
ATOM 2724 N N . LYS A 1 348 ? -20.844 -6.172 -1.828 1 90.44 348 LYS A N 1
ATOM 2725 C CA . LYS A 1 348 ? -20.203 -5.652 -0.62 1 90.44 348 LYS A CA 1
ATOM 2726 C C . LYS A 1 348 ? -20.438 -6.582 0.567 1 90.44 348 LYS A C 1
ATOM 2728 O O . LYS A 1 348 ? -21.562 -7.008 0.818 1 90.44 348 LYS A O 1
ATOM 2733 N N . SER A 1 349 ? -19.344 -6.977 1.214 1 92.94 349 SER A N 1
ATOM 2734 C CA . SER A 1 349 ? -19.531 -7.926 2.307 1 92.94 349 SER A CA 1
ATOM 2735 C C . SER A 1 349 ? -18.266 -8.039 3.158 1 92.94 349 SER A C 1
ATOM 2737 O O . SER A 1 349 ? -17.172 -7.738 2.691 1 92.94 349 SER A O 1
ATOM 2739 N N . LEU A 1 350 ? -18.453 -8.367 4.391 1 95.81 350 LEU A N 1
ATOM 2740 C CA . LEU A 1 350 ? -17.453 -8.766 5.363 1 95.81 350 LEU A CA 1
ATOM 2741 C C . LEU A 1 350 ? -17.828 -10.094 6.023 1 95.81 350 LEU A C 1
ATOM 2743 O O . LEU A 1 350 ? -18.719 -10.133 6.863 1 95.81 350 LEU A O 1
ATOM 2747 N N . LYS A 1 351 ? -17.094 -11.109 5.621 1 92.38 351 LYS A N 1
ATOM 2748 C CA . LYS A 1 351 ? -17.484 -12.438 6.086 1 92.38 351 LYS A CA 1
ATOM 2749 C C . LYS A 1 351 ? -16.359 -13.078 6.898 1 92.38 351 LYS A C 1
ATOM 2751 O O . LYS A 1 351 ? -15.234 -13.211 6.414 1 92.38 351 LYS A O 1
ATOM 2756 N N . LEU A 1 352 ? -16.703 -13.492 8.086 1 93 352 LEU A N 1
ATOM 2757 C CA . LEU A 1 352 ? -15.734 -14.148 8.945 1 93 352 LEU A CA 1
ATOM 2758 C C . LEU A 1 352 ? -15.398 -15.539 8.422 1 93 352 LEU A C 1
ATOM 2760 O O . LEU A 1 352 ? -16.297 -16.328 8.117 1 93 352 LEU A O 1
ATOM 2764 N N . LEU A 1 353 ? -14.164 -15.844 8.234 1 88.31 353 LEU A N 1
ATOM 2765 C CA . LEU A 1 353 ? -13.703 -17.156 7.812 1 88.31 353 LEU A CA 1
ATOM 2766 C C . LEU A 1 353 ? -13.297 -18 9.016 1 88.31 353 LEU A C 1
ATOM 2768 O O . LEU A 1 353 ? -13.453 -19.234 9 1 88.31 353 LEU A O 1
ATOM 2772 N N . GLY A 1 354 ? -12.695 -17.328 10.016 1 88.94 354 GLY A N 1
ATOM 2773 C CA . GLY A 1 354 ? -12.266 -18 11.234 1 88.94 354 GLY A CA 1
ATOM 2774 C C . GLY A 1 354 ? -11.305 -17.172 12.062 1 88.94 354 GLY A C 1
ATOM 2775 O O . GLY A 1 354 ? -11.062 -16 11.758 1 88.94 354 GLY A O 1
ATOM 2776 N N . PHE A 1 355 ? -10.906 -17.797 13.234 1 91.25 355 PHE A N 1
ATOM 2777 C CA . PHE A 1 355 ? -9.938 -17.156 14.109 1 91.25 355 PHE A CA 1
ATOM 2778 C C . PHE A 1 355 ? -8.602 -17.891 14.086 1 91.25 355 PHE A C 1
ATOM 2780 O O . PHE A 1 355 ? -8.57 -19.109 13.922 1 91.25 355 PHE A O 1
ATOM 2787 N N . VAL A 1 356 ? -7.559 -17.172 14.133 1 89.69 356 VAL A N 1
ATOM 2788 C CA . VAL A 1 356 ? -6.215 -17.75 14.203 1 89.69 356 VAL A CA 1
ATOM 2789 C C . VAL A 1 356 ? -5.457 -17.125 15.375 1 89.69 356 VAL A C 1
ATOM 2791 O O . VAL A 1 356 ? -5.77 -16.016 15.805 1 89.69 356 VAL A O 1
ATOM 2794 N N . ALA A 1 357 ? -4.543 -17.859 15.859 1 89.69 357 ALA A N 1
ATOM 2795 C CA . ALA A 1 357 ? -3.705 -17.312 16.922 1 89.69 357 ALA A CA 1
ATOM 2796 C C . ALA A 1 357 ? -2.961 -16.062 16.438 1 89.69 357 ALA A C 1
ATOM 2798 O O . ALA A 1 357 ? -2.48 -16.016 15.305 1 89.69 357 ALA A O 1
ATOM 2799 N N . GLN A 1 358 ? -2.916 -15.109 17.266 1 87.56 358 GLN A N 1
ATOM 2800 C CA . GLN A 1 358 ? -2.303 -13.836 16.922 1 87.56 358 GLN A CA 1
ATOM 2801 C C . GLN A 1 358 ? -0.852 -14.023 16.484 1 87.56 358 GLN A C 1
ATOM 2803 O O . GLN A 1 358 ? -0.362 -13.305 15.609 1 87.56 358 GLN A O 1
ATOM 2808 N N . ASP A 1 359 ? -0.171 -14.945 17 1 81.62 359 ASP A N 1
ATOM 2809 C CA . ASP A 1 359 ? 1.238 -15.18 16.703 1 81.62 359 ASP A CA 1
ATOM 2810 C C . ASP A 1 359 ? 1.418 -15.695 15.281 1 81.62 359 ASP A C 1
ATOM 2812 O O . ASP A 1 359 ? 2.529 -15.688 14.742 1 81.62 359 ASP A O 1
ATOM 2816 N N . GLN A 1 360 ? 0.305 -16.109 14.688 1 80.5 360 GLN A N 1
ATOM 2817 C CA . GLN A 1 360 ? 0.372 -16.594 13.32 1 80.5 360 GLN A CA 1
ATOM 2818 C C . GLN A 1 360 ? 0.354 -15.445 12.32 1 80.5 360 GLN A C 1
ATOM 2820 O O . GLN A 1 360 ? 0.662 -15.641 11.141 1 80.5 360 GLN A O 1
ATOM 2825 N N . LEU A 1 361 ? -0.019 -14.375 12.812 1 84.88 361 LEU A N 1
ATOM 2826 C CA . LEU A 1 361 ? 0.03 -13.188 11.961 1 84.88 361 LEU A CA 1
ATOM 2827 C C . LEU A 1 361 ? 1.443 -12.617 11.898 1 84.88 361 LEU A C 1
ATOM 2829 O O . LEU A 1 361 ? 1.82 -11.797 12.734 1 84.88 361 LEU A O 1
ATOM 2833 N N . SER A 1 362 ? 2.191 -13.07 10.93 1 84.31 362 SER A N 1
ATOM 2834 C CA . SER A 1 362 ? 3.574 -12.625 10.766 1 84.31 362 SER A CA 1
ATOM 2835 C C . SER A 1 362 ? 3.645 -11.281 10.055 1 84.31 362 SER A C 1
ATOM 2837 O O . SER A 1 362 ? 2.844 -11 9.156 1 84.31 362 SER A O 1
ATOM 2839 N N . HIS A 1 363 ? 4.605 -10.492 10.453 1 83.94 363 HIS A N 1
ATOM 2840 C CA . HIS A 1 363 ? 4.871 -9.234 9.773 1 83.94 363 HIS A CA 1
ATOM 2841 C C . HIS A 1 363 ? 5.289 -9.469 8.32 1 83.94 363 HIS A C 1
ATOM 2843 O O . HIS A 1 363 ? 5.16 -8.578 7.48 1 83.94 363 HIS A O 1
ATOM 2849 N N . ALA A 1 364 ? 5.715 -10.688 8.078 1 83.06 364 ALA A N 1
ATOM 2850 C CA . ALA A 1 364 ? 6.141 -11.055 6.727 1 83.06 364 ALA A CA 1
ATOM 2851 C C . ALA A 1 364 ? 4.949 -11.117 5.773 1 83.06 364 ALA A C 1
ATOM 2853 O O . ALA A 1 364 ? 5.125 -11.156 4.555 1 83.06 364 ALA A O 1
ATOM 2854 N N . LYS A 1 365 ? 3.766 -11.023 6.371 1 86 365 LYS A N 1
ATOM 2855 C CA . LYS A 1 365 ? 2.574 -11.219 5.547 1 86 365 LYS A CA 1
ATOM 2856 C C . LYS A 1 365 ? 1.738 -9.945 5.48 1 86 365 LYS A C 1
ATOM 2858 O O . LYS A 1 365 ? 0.549 -9.992 5.16 1 86 365 LYS A O 1
ATOM 2863 N N . LEU A 1 366 ? 2.252 -8.922 5.742 1 87.44 366 LEU A N 1
ATOM 2864 C CA . LEU A 1 366 ? 1.485 -7.68 5.668 1 87.44 366 LEU A CA 1
ATOM 2865 C C . LEU A 1 366 ? 1.734 -6.965 4.344 1 87.44 366 LEU A C 1
ATOM 2867 O O . LEU A 1 366 ? 2.861 -6.945 3.846 1 87.44 366 LEU A O 1
ATOM 2871 N N . ILE A 1 367 ? 0.675 -6.363 3.635 1 88.12 367 ILE A N 1
ATOM 2872 C CA . ILE A 1 367 ? 0.854 -5.832 2.289 1 88.12 367 ILE A CA 1
ATOM 2873 C C . ILE A 1 367 ? 0.154 -4.477 2.17 1 88.12 367 ILE A C 1
ATOM 2875 O O . ILE A 1 367 ? 0.328 -3.768 1.178 1 88.12 367 ILE A O 1
ATOM 2879 N N . GLY A 1 368 ? -0.533 -3.92 3.047 1 84.31 368 GLY A N 1
ATOM 2880 C CA . GLY A 1 368 ? -1.269 -2.682 2.842 1 84.31 368 GLY A CA 1
ATOM 2881 C C . GLY A 1 368 ? -1.471 -1.89 4.121 1 84.31 368 GLY A C 1
ATOM 2882 O O . GLY A 1 368 ? -0.887 -2.213 5.156 1 84.31 368 GLY A O 1
ATOM 2883 N N . GLY A 1 369 ? -2.205 -0.809 3.859 1 88.44 369 GLY A N 1
ATOM 2884 C CA . GLY A 1 369 ? -2.521 0.054 4.984 1 88.44 369 GLY A CA 1
ATOM 2885 C C . GLY A 1 369 ? -3.521 -0.562 5.945 1 88.44 369 GLY A C 1
ATOM 2886 O O . GLY A 1 369 ? -3.926 -1.715 5.773 1 88.44 369 GLY A O 1
ATOM 2887 N N . THR A 1 370 ? -3.807 0.204 6.953 1 93.94 370 THR A N 1
ATOM 2888 C CA . THR A 1 370 ? -4.668 -0.296 8.023 1 93.94 370 THR A CA 1
ATOM 2889 C C . THR A 1 370 ? -6.039 0.37 7.965 1 93.94 370 THR A C 1
ATOM 2891 O O . THR A 1 370 ? -6.141 1.578 7.746 1 93.94 370 THR A O 1
ATOM 2894 N N . ASP A 1 371 ? -7.074 -0.417 8.07 1 95.5 371 ASP A N 1
ATOM 2895 C CA . ASP A 1 371 ? -8.445 0.048 8.25 1 95.5 371 ASP A CA 1
ATOM 2896 C C . ASP A 1 371 ? -8.883 -0.064 9.711 1 95.5 371 ASP A C 1
ATOM 2898 O O . ASP A 1 371 ? -8.227 -0.741 10.508 1 95.5 371 ASP A O 1
ATOM 2902 N N . ILE A 1 372 ? -9.945 0.639 10.039 1 95.12 372 ILE A N 1
ATOM 2903 C CA . ILE A 1 372 ? -10.523 0.531 11.375 1 95.12 372 ILE A CA 1
ATOM 2904 C C . ILE A 1 372 ? -12 0.17 11.266 1 95.12 372 ILE A C 1
ATOM 2906 O O . ILE A 1 372 ? -12.75 0.811 10.523 1 95.12 372 ILE A O 1
ATOM 2910 N N . PHE A 1 373 ? -12.414 -0.876 11.961 1 96.94 373 PHE A N 1
ATOM 2911 C CA . PHE A 1 373 ? -13.812 -1.299 12.023 1 96.94 373 PHE A CA 1
ATOM 2912 C C . PHE A 1 373 ? -14.398 -0.998 13.398 1 96.94 373 PHE A C 1
ATOM 2914 O O . PHE A 1 373 ? -13.867 -1.433 14.422 1 96.94 373 PHE A O 1
ATOM 2921 N N . ILE A 1 374 ? -15.477 -0.268 13.422 1 94.38 374 ILE A N 1
ATOM 2922 C CA . ILE A 1 374 ? -16.172 0.054 14.664 1 94.38 374 ILE A CA 1
ATOM 2923 C C . ILE A 1 374 ? -17.656 -0.323 14.531 1 94.38 374 ILE A C 1
ATOM 2925 O O . ILE A 1 374 ? -18.156 -0.504 13.422 1 94.38 374 ILE A O 1
ATOM 2929 N N . ALA A 1 375 ? -18.234 -0.479 15.68 1 93.38 375 ALA A N 1
ATOM 2930 C CA . ALA A 1 375 ? -19.672 -0.728 15.656 1 93.38 375 ALA A CA 1
ATOM 2931 C C . ALA A 1 375 ? -20.422 0.458 15.055 1 93.38 375 ALA A C 1
ATOM 2933 O O . ALA A 1 375 ? -20.031 1.611 15.25 1 93.38 375 ALA A O 1
ATOM 2934 N N . GLU A 1 376 ? -21.453 0.097 14.195 1 91.44 376 GLU A N 1
ATOM 2935 C CA . GLU A 1 376 ? -22.297 1.177 13.695 1 91.44 376 GLU A CA 1
ATOM 2936 C C . GLU A 1 376 ? -22.719 2.113 14.82 1 91.44 376 GLU A C 1
ATOM 2938 O O . GLU A 1 376 ? -23.25 1.664 15.836 1 91.44 376 GLU A O 1
ATOM 2943 N N . PRO A 1 377 ? -22.469 3.359 14.43 1 81.38 377 PRO A N 1
ATOM 2944 C CA . PRO A 1 377 ? -22.844 4.316 15.477 1 81.38 377 PRO A CA 1
ATOM 2945 C C . PRO A 1 377 ? -24.344 4.312 15.773 1 81.38 377 PRO A C 1
ATOM 2947 O O . PRO A 1 377 ? -25.156 4.07 14.875 1 81.38 377 PRO A O 1
ATOM 2950 N N . ASN A 1 378 ? -24.828 4.328 16.906 1 78 378 ASN A N 1
ATOM 2951 C CA . ASN A 1 378 ? -26.219 4.438 17.375 1 78 378 ASN A CA 1
ATOM 2952 C C . ASN A 1 378 ? -26.859 3.064 17.547 1 78 378 ASN A C 1
ATOM 2954 O O . ASN A 1 378 ? -28.078 2.955 17.672 1 78 378 ASN A O 1
ATOM 2958 N N . LYS A 1 379 ? -26.156 1.997 17.266 1 85.12 379 LYS A N 1
ATOM 2959 C CA . LYS A 1 379 ? -26.625 0.648 17.578 1 85.12 379 LYS A CA 1
ATOM 2960 C C . LYS A 1 379 ? -25.906 0.084 18.797 1 85.12 379 LYS A C 1
ATOM 2962 O O . LYS A 1 379 ? -24.875 -0.568 18.688 1 85.12 379 LYS A O 1
ATOM 2967 N N . PRO A 1 380 ? -26.484 0.296 19.891 1 83.31 380 PRO A N 1
ATOM 2968 C CA . PRO A 1 380 ? -25.828 -0.091 21.141 1 83.31 380 PRO A CA 1
ATOM 2969 C C . PRO A 1 380 ? -25.562 -1.593 21.234 1 83.31 380 PRO A C 1
ATOM 2971 O O . PRO A 1 380 ? -24.562 -2.016 21.797 1 83.31 380 PRO A O 1
ATOM 2974 N N . ASN A 1 381 ? -26.531 -2.434 20.688 1 85.81 381 ASN A N 1
ATOM 2975 C CA . ASN A 1 381 ? -26.328 -3.877 20.734 1 85.81 381 ASN A CA 1
ATOM 2976 C C . ASN A 1 381 ? -25.125 -4.312 19.906 1 85.81 381 ASN A C 1
ATOM 2978 O O . ASN A 1 381 ? -24.438 -5.262 20.25 1 85.81 381 ASN A O 1
ATOM 2982 N N . ALA A 1 382 ? -24.984 -3.617 18.812 1 89.81 382 ALA A N 1
ATOM 2983 C CA . ALA A 1 382 ? -23.812 -3.895 17.984 1 89.81 382 ALA A CA 1
ATOM 2984 C C . ALA A 1 382 ? -22.516 -3.557 18.734 1 89.81 382 ALA A C 1
ATOM 2986 O O . ALA A 1 382 ? -21.547 -4.305 18.672 1 89.81 382 ALA A O 1
ATOM 2987 N N . ALA A 1 383 ? -22.562 -2.459 19.453 1 90.12 383 ALA A N 1
ATOM 2988 C CA . ALA A 1 383 ? -21.406 -2.031 20.234 1 90.12 383 ALA A CA 1
ATOM 2989 C C . ALA A 1 383 ? -21.078 -3.037 21.328 1 90.12 383 ALA A C 1
ATOM 2991 O O . ALA A 1 383 ? -19.906 -3.355 21.562 1 90.12 383 ALA A O 1
ATOM 2992 N N . LEU A 1 384 ? -22.109 -3.518 21.922 1 89.69 384 LEU A N 1
ATOM 2993 C CA . LEU A 1 384 ? -21.938 -4.5 22.984 1 89.69 384 LEU A CA 1
ATOM 2994 C C . LEU A 1 384 ? -21.375 -5.809 22.422 1 89.69 384 LEU A C 1
ATOM 2996 O O . LEU A 1 384 ? -20.5 -6.426 23.047 1 89.69 384 LEU A O 1
ATOM 3000 N N . ALA A 1 385 ? -21.953 -6.238 21.328 1 92.44 385 ALA A N 1
ATOM 3001 C CA . ALA A 1 385 ? -21.5 -7.473 20.688 1 92.44 385 ALA A CA 1
ATOM 3002 C C . ALA A 1 385 ? -20.031 -7.371 20.281 1 92.44 385 ALA A C 1
ATOM 3004 O O . ALA A 1 385 ? -19.25 -8.305 20.484 1 92.44 385 ALA A O 1
ATOM 3005 N N . LEU A 1 386 ? -19.688 -6.266 19.656 1 94.5 386 LEU A N 1
ATOM 3006 C CA . LEU A 1 386 ? -18.312 -6.055 19.234 1 94.5 386 LEU A CA 1
ATOM 3007 C C . LEU A 1 386 ? -17.375 -6.051 20.438 1 94.5 386 LEU A C 1
ATOM 3009 O O . LEU A 1 386 ? -16.297 -6.645 20.391 1 94.5 386 LEU A O 1
ATOM 3013 N N . ALA A 1 387 ? -17.766 -5.398 21.484 1 92.75 387 ALA A N 1
ATOM 3014 C CA . ALA A 1 387 ? -16.953 -5.336 22.688 1 92.75 387 ALA A CA 1
ATOM 3015 C C . ALA A 1 387 ? -16.688 -6.73 23.25 1 92.75 387 ALA A C 1
ATOM 3017 O O . ALA A 1 387 ? -15.547 -7.062 23.578 1 92.75 387 ALA A O 1
ATOM 3018 N N . ALA A 1 388 ? -17.703 -7.5 23.312 1 93.75 388 ALA A N 1
ATOM 3019 C CA . ALA A 1 388 ? -17.562 -8.867 23.812 1 93.75 388 ALA A CA 1
ATOM 3020 C C . ALA A 1 388 ? -16.625 -9.688 22.938 1 93.75 388 ALA A C 1
ATOM 3022 O O . ALA A 1 388 ? -15.781 -10.43 23.438 1 93.75 388 ALA A O 1
ATOM 3023 N N . LEU A 1 389 ? -16.844 -9.57 21.672 1 95.06 389 LEU A N 1
ATOM 3024 C CA . LEU A 1 389 ? -16.016 -10.305 20.734 1 95.06 389 LEU A CA 1
ATOM 3025 C C . LEU A 1 389 ? -14.547 -9.891 20.859 1 95.06 389 LEU A C 1
ATOM 3027 O O . LEU A 1 389 ? -13.664 -10.75 20.922 1 95.06 389 LEU A O 1
ATOM 3031 N N . VAL A 1 390 ? -14.312 -8.578 20.891 1 95.56 390 VAL A N 1
ATOM 3032 C CA . VAL A 1 390 ? -12.961 -8.047 21 1 95.56 390 VAL A CA 1
ATOM 3033 C C . VAL A 1 390 ? -12.312 -8.539 22.297 1 95.56 390 VAL A C 1
ATOM 3035 O O . VAL A 1 390 ? -11.172 -9 22.281 1 95.56 390 VAL A O 1
ATOM 3038 N N . GLU A 1 391 ? -13 -8.461 23.359 1 94 391 GLU A N 1
ATOM 3039 C CA . GLU A 1 391 ? -12.469 -8.922 24.641 1 94 391 GLU A CA 1
ATOM 3040 C C . GLU A 1 391 ? -12.125 -10.406 24.594 1 94 391 GLU A C 1
ATOM 3042 O O . GLU A 1 391 ? -11.094 -10.828 25.125 1 94 391 GLU A O 1
ATOM 3047 N N . GLY A 1 392 ? -13.023 -11.18 24.031 1 93.94 392 GLY A N 1
ATOM 3048 C CA . GLY A 1 392 ? -12.734 -12.594 23.859 1 93.94 392 GLY A CA 1
ATOM 3049 C C . GLY A 1 392 ? -11.484 -12.859 23.047 1 93.94 392 GLY A C 1
ATOM 3050 O O . GLY A 1 392 ? -10.68 -13.719 23.406 1 93.94 392 GLY A O 1
ATOM 3051 N N . MET A 1 393 ? -11.359 -12.156 21.969 1 96 393 MET A N 1
ATOM 3052 C CA . MET A 1 393 ? -10.195 -12.305 21.109 1 96 393 MET A CA 1
ATOM 3053 C C . MET A 1 393 ? -8.914 -11.914 21.844 1 96 393 MET A C 1
ATOM 3055 O O . MET A 1 393 ? -7.895 -12.594 21.703 1 96 393 MET A O 1
ATOM 3059 N N . VAL A 1 394 ? -8.961 -10.828 22.594 1 94.19 394 VAL A N 1
ATOM 3060 C CA . VAL A 1 394 ? -7.797 -10.352 23.344 1 94.19 394 VAL A CA 1
ATOM 3061 C C . VAL A 1 394 ? -7.418 -11.367 24.422 1 94.19 394 VAL A C 1
ATOM 3063 O O . VAL A 1 394 ? -6.25 -11.727 24.562 1 94.19 394 VAL A O 1
ATOM 3066 N N . GLU A 1 395 ? -8.305 -11.844 25.156 1 93.44 395 GLU A N 1
ATOM 3067 C CA . GLU A 1 395 ? -8.07 -12.781 26.25 1 93.44 395 GLU A CA 1
ATOM 3068 C C . GLU A 1 395 ? -7.469 -14.086 25.734 1 93.44 395 GLU A C 1
ATOM 3070 O O . GLU A 1 395 ? -6.562 -14.641 26.359 1 93.44 395 GLU A O 1
ATOM 3075 N N . LEU A 1 396 ? -7.953 -14.523 24.609 1 92.88 396 LEU A N 1
ATOM 3076 C CA . LEU A 1 396 ? -7.523 -15.812 24.078 1 92.88 396 LEU A CA 1
ATOM 3077 C C . LEU A 1 396 ? -6.324 -15.641 23.156 1 92.88 396 LEU A C 1
ATOM 3079 O O . LEU A 1 396 ? -5.719 -16.625 22.734 1 92.88 396 LEU A O 1
ATOM 3083 N N . GLY A 1 397 ? -5.988 -14.414 22.828 1 92.69 397 GLY A N 1
ATOM 3084 C CA . GLY A 1 397 ? -4.859 -14.156 21.953 1 92.69 397 GLY A CA 1
ATOM 3085 C C . GLY A 1 397 ? -5.113 -14.57 20.516 1 92.69 397 GLY A C 1
ATOM 3086 O O . GLY A 1 397 ? -4.285 -15.25 19.906 1 92.69 397 GLY A O 1
ATOM 3087 N N . HIS A 1 398 ? -6.301 -14.203 20 1 93.75 398 HIS A N 1
ATOM 3088 C CA . HIS A 1 398 ? -6.672 -14.594 18.641 1 93.75 398 HIS A CA 1
ATOM 3089 C C . HIS A 1 398 ? -7.031 -13.383 17.797 1 93.75 398 HIS A C 1
ATOM 3091 O O . HIS A 1 398 ? -7.363 -12.32 18.328 1 93.75 398 HIS A O 1
ATOM 3097 N N . VAL A 1 399 ? -6.879 -13.539 16.5 1 94.19 399 VAL A N 1
ATOM 3098 C CA . VAL A 1 399 ? -7.316 -12.547 15.523 1 94.19 399 VAL A CA 1
ATOM 3099 C C . VAL A 1 399 ? -8.32 -13.18 14.562 1 94.19 399 VAL A C 1
ATOM 3101 O O . VAL A 1 399 ? -8.305 -14.398 14.359 1 94.19 399 VAL A O 1
ATOM 3104 N N . ALA A 1 400 ? -9.18 -12.383 14.016 1 94.44 400 ALA A N 1
ATOM 3105 C CA . ALA A 1 400 ? -10.164 -12.883 13.055 1 94.44 400 ALA A CA 1
ATOM 3106 C C . ALA A 1 400 ? -9.656 -12.734 11.625 1 94.44 400 ALA A C 1
ATOM 3108 O O . ALA A 1 400 ? -8.992 -11.742 11.289 1 94.44 400 ALA A O 1
ATOM 3109 N N . VAL A 1 401 ? -9.836 -13.68 10.82 1 92.12 401 VAL A N 1
ATOM 3110 C CA . VAL A 1 401 ? -9.602 -13.625 9.383 1 92.12 401 VAL A CA 1
ATOM 3111 C C . VAL A 1 401 ? -10.93 -13.555 8.641 1 92.12 401 VAL A C 1
ATOM 3113 O O . VAL A 1 401 ? -11.852 -14.328 8.922 1 92.12 401 VAL A O 1
ATOM 3116 N N . ALA A 1 402 ? -11.031 -12.609 7.734 1 93.56 402 ALA A N 1
ATOM 3117 C CA . ALA A 1 402 ? -12.305 -12.391 7.055 1 93.56 402 ALA A CA 1
ATOM 3118 C C . ALA A 1 402 ? -12.094 -12.094 5.574 1 93.56 402 ALA A C 1
ATOM 3120 O O . ALA A 1 402 ? -11.016 -11.641 5.168 1 93.56 402 ALA A O 1
ATOM 3121 N N . ARG A 1 403 ? -13.078 -12.43 4.789 1 92.19 403 ARG A N 1
ATOM 3122 C CA . ARG A 1 403 ? -13.148 -11.977 3.404 1 92.19 403 ARG A CA 1
ATOM 3123 C C . ARG A 1 403 ? -13.828 -10.617 3.309 1 92.19 403 ARG A C 1
ATOM 3125 O O . ARG A 1 403 ? -14.953 -10.438 3.793 1 92.19 403 ARG A O 1
ATOM 3132 N N . PHE A 1 404 ? -13.211 -9.68 2.674 1 94.56 404 PHE A N 1
ATOM 3133 C CA . PHE A 1 404 ? -13.68 -8.297 2.672 1 94.56 404 PHE A CA 1
ATOM 3134 C C . PHE A 1 404 ? -13.891 -7.797 1.247 1 94.56 404 PHE A C 1
ATOM 3136 O O . PHE A 1 404 ? -12.961 -7.824 0.434 1 94.56 404 PHE A O 1
ATOM 3143 N N . VAL A 1 405 ? -15.094 -7.438 0.916 1 92.06 405 VAL A N 1
ATOM 3144 C CA . VAL A 1 405 ? -15.469 -6.73 -0.304 1 92.06 405 VAL A CA 1
ATOM 3145 C C . VAL A 1 405 ? -16.031 -5.355 0.05 1 92.06 405 VAL A C 1
ATOM 3147 O O . VAL A 1 405 ? -17.188 -5.238 0.467 1 92.06 405 VAL A O 1
ATOM 3150 N N . ALA A 1 406 ? -15.273 -4.324 -0.165 1 91.75 406 ALA A N 1
ATOM 3151 C CA . ALA A 1 406 ? -15.586 -2.994 0.358 1 91.75 406 ALA A CA 1
ATOM 3152 C C . ALA A 1 406 ? -16.75 -2.367 -0.394 1 91.75 406 ALA A C 1
ATOM 3154 O O . ALA A 1 406 ? -17.547 -1.613 0.186 1 91.75 406 ALA A O 1
ATOM 3155 N N . ARG A 1 407 ? -16.859 -2.586 -1.698 1 89.31 407 ARG A N 1
ATOM 3156 C CA . ARG A 1 407 ? -17.906 -2.043 -2.545 1 89.31 407 ARG A CA 1
ATOM 3157 C C . ARG A 1 407 ? -18.359 -3.062 -3.588 1 89.31 407 ARG A C 1
ATOM 3159 O O . ARG A 1 407 ? -17.641 -4.035 -3.852 1 89.31 407 ARG A O 1
ATOM 3166 N N . LYS A 1 408 ? -19.391 -2.744 -4.117 1 82.69 408 LYS A N 1
ATOM 3167 C CA . LYS A 1 408 ? -19.922 -3.629 -5.152 1 82.69 408 LYS A CA 1
ATOM 3168 C C . LYS A 1 408 ? -18.922 -3.795 -6.297 1 82.69 408 LYS A C 1
ATOM 3170 O O . LYS A 1 408 ? -18.312 -2.82 -6.738 1 82.69 408 LYS A O 1
ATOM 3175 N N . ASN A 1 409 ? -18.625 -5.051 -6.637 1 77.25 409 ASN A N 1
ATOM 3176 C CA . ASN A 1 409 ? -17.797 -5.441 -7.766 1 77.25 409 ASN A CA 1
ATOM 3177 C C . ASN A 1 409 ? -16.312 -5.195 -7.477 1 77.25 409 ASN A C 1
ATOM 3179 O O . ASN A 1 409 ? -15.492 -5.172 -8.398 1 77.25 409 ASN A O 1
ATOM 3183 N N . ALA A 1 410 ? -16.078 -4.961 -6.254 1 83.25 410 ALA A N 1
ATOM 3184 C CA . ALA A 1 410 ? -14.664 -4.883 -5.891 1 83.25 410 ALA A CA 1
ATOM 3185 C C . ALA A 1 410 ? -14.055 -6.273 -5.727 1 83.25 410 ALA A C 1
ATOM 3187 O O . ALA A 1 410 ? -14.758 -7.227 -5.383 1 83.25 410 ALA A O 1
ATOM 3188 N N . ALA A 1 411 ? -12.773 -6.363 -6.016 1 81.56 411 ALA A N 1
ATOM 3189 C CA . ALA A 1 411 ? -12.078 -7.629 -5.809 1 81.56 411 ALA A CA 1
ATOM 3190 C C . ALA A 1 411 ? -12.062 -8.016 -4.332 1 81.56 411 ALA A C 1
ATOM 3192 O O . ALA A 1 411 ? -11.812 -7.172 -3.467 1 81.56 411 ALA A O 1
ATOM 3193 N N . PRO A 1 412 ? -12.375 -9.25 -4.02 1 87.88 412 PRO A N 1
ATOM 3194 C CA . PRO A 1 412 ? -12.328 -9.688 -2.627 1 87.88 412 PRO A CA 1
ATOM 3195 C C . PRO A 1 412 ? -10.914 -9.68 -2.055 1 87.88 412 PRO A C 1
ATOM 3197 O O . PRO A 1 412 ? -9.953 -9.984 -2.768 1 87.88 412 PRO A O 1
ATOM 3200 N N . LYS A 1 413 ? -10.883 -9.305 -0.824 1 90.19 413 LYS A N 1
ATOM 3201 C CA . LYS A 1 413 ? -9.625 -9.328 -0.085 1 90.19 413 LYS A CA 1
ATOM 3202 C C . LYS A 1 413 ? -9.742 -10.172 1.179 1 90.19 413 LYS A C 1
ATOM 3204 O O . LYS A 1 413 ? -10.82 -10.266 1.773 1 90.19 413 LYS A O 1
ATOM 3209 N N . ILE A 1 414 ? -8.656 -10.836 1.462 1 90.56 414 ILE A N 1
ATOM 3210 C CA . ILE A 1 414 ? -8.57 -11.484 2.768 1 90.56 414 ILE A CA 1
ATOM 3211 C C . ILE A 1 414 ? -7.898 -10.539 3.764 1 90.56 414 ILE A C 1
ATOM 3213 O O . ILE A 1 414 ? -6.832 -9.984 3.482 1 90.56 414 ILE A O 1
ATOM 3217 N N . ILE A 1 415 ? -8.594 -10.336 4.891 1 93.44 415 ILE A N 1
ATOM 3218 C CA . ILE A 1 415 ? -8.039 -9.383 5.848 1 93.44 415 ILE A CA 1
ATOM 3219 C C . ILE A 1 415 ? -7.988 -10.016 7.234 1 93.44 415 ILE A C 1
ATOM 3221 O O . ILE A 1 415 ? -8.773 -10.914 7.543 1 93.44 415 ILE A O 1
ATOM 3225 N N . ALA A 1 416 ? -7.027 -9.641 8.008 1 93.88 416 ALA A N 1
ATOM 3226 C CA . ALA A 1 416 ? -6.988 -9.93 9.438 1 93.88 416 ALA A CA 1
ATOM 3227 C C . ALA A 1 416 ? -7.66 -8.82 10.242 1 93.88 416 ALA A C 1
ATOM 3229 O O . ALA A 1 416 ? -7.441 -7.633 9.977 1 93.88 416 ALA A O 1
ATOM 3230 N N . LEU A 1 417 ? -8.547 -9.141 11.07 1 96.88 417 LEU A N 1
ATOM 3231 C CA . LEU A 1 417 ? -9.172 -8.219 12.016 1 96.88 417 LEU A CA 1
ATOM 3232 C C . LEU A 1 417 ? -8.539 -8.359 13.40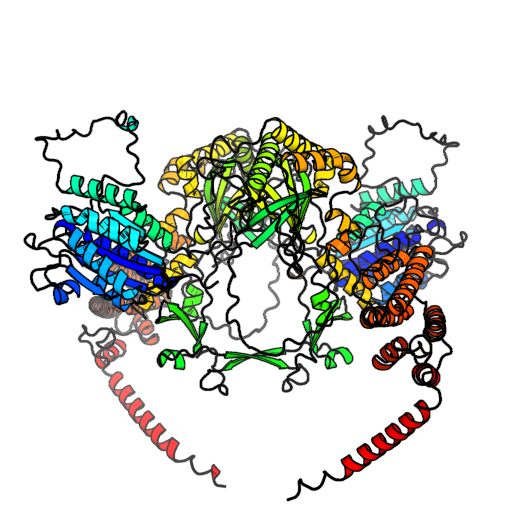6 1 96.88 417 LEU A C 1
ATOM 3234 O O . LEU A 1 417 ? -8.836 -9.305 14.133 1 96.88 417 LEU A O 1
ATOM 3238 N N . ILE A 1 418 ? -7.762 -7.438 13.789 1 96.31 418 ILE A N 1
ATOM 3239 C CA . ILE A 1 418 ? -6.996 -7.48 15.031 1 96.31 418 ILE A CA 1
ATOM 3240 C C . ILE A 1 418 ? -7.738 -6.707 16.125 1 96.31 418 ILE A C 1
ATOM 3242 O O . ILE A 1 418 ? -8.031 -5.523 15.953 1 96.31 418 ILE A O 1
ATOM 3246 N N . PRO A 1 419 ? -8.016 -7.355 17.234 1 96.31 419 PRO A N 1
ATOM 3247 C CA . PRO A 1 419 ? -8.82 -6.711 18.266 1 96.31 419 PRO A CA 1
ATOM 3248 C C . PRO A 1 419 ? -8.062 -5.613 19.016 1 96.31 419 PRO A C 1
ATOM 3250 O O . PRO A 1 419 ? -6.859 -5.746 19.25 1 96.31 419 PRO A O 1
ATOM 3253 N N . HIS A 1 420 ? -8.742 -4.578 19.281 1 93.56 420 HIS A N 1
ATOM 3254 C CA . HIS A 1 420 ? -8.242 -3.494 20.125 1 93.56 420 HIS A CA 1
ATOM 3255 C C . HIS A 1 420 ? -9.227 -3.17 21.25 1 93.56 420 HIS A C 1
ATOM 3257 O O . HIS A 1 420 ? -10.359 -2.746 20.984 1 93.56 420 HIS A O 1
ATOM 3263 N N . ALA A 1 421 ? -8.766 -3.379 22.375 1 91.81 421 ALA A N 1
ATOM 3264 C CA . ALA A 1 421 ? -9.523 -2.986 23.562 1 91.81 421 ALA A CA 1
ATOM 3265 C C . ALA A 1 421 ? -9.133 -1.587 24.016 1 91.81 421 ALA A C 1
ATOM 3267 O O . ALA A 1 421 ? -8.039 -1.109 23.719 1 91.81 421 ALA A O 1
ATOM 3268 N N . PRO A 1 422 ? -9.992 -0.858 24.734 1 87.81 422 PRO A N 1
ATOM 3269 C CA . PRO A 1 422 ? -9.742 0.526 25.141 1 87.81 422 PRO A CA 1
ATOM 3270 C C . PRO A 1 422 ? -8.453 0.679 25.938 1 87.81 422 PRO A C 1
ATOM 3272 O O . PRO A 1 422 ? -8.164 -0.15 26.812 1 87.81 422 PRO A O 1
ATOM 3275 N N . THR A 1 423 ? -7.668 1.578 25.547 1 82.19 423 THR A N 1
ATOM 3276 C CA . THR A 1 423 ? -6.473 2.033 26.25 1 82.19 423 THR A CA 1
ATOM 3277 C C . THR A 1 423 ? -6.582 3.512 26.609 1 82.19 423 THR A C 1
ATOM 3279 O O . THR A 1 423 ? -7.492 4.203 26.141 1 82.19 423 THR A O 1
ATOM 3282 N N . PRO A 1 424 ? -5.727 4.082 27.406 1 72.75 424 PRO A N 1
ATOM 3283 C CA . PRO A 1 424 ? -5.766 5.512 27.734 1 72.75 424 PRO A CA 1
ATOM 3284 C C . PRO A 1 424 ? -5.598 6.391 26.484 1 72.75 424 PRO A C 1
ATOM 3286 O O . PRO A 1 424 ? -6.203 7.465 26.406 1 72.75 424 PRO A O 1
ATOM 3289 N N . ALA A 1 425 ? -4.895 5.91 25.547 1 69.25 425 ALA A N 1
ATOM 3290 C CA . ALA A 1 425 ? -4.672 6.684 24.328 1 69.25 425 ALA A CA 1
ATOM 3291 C C . ALA A 1 425 ? -5.848 6.543 23.359 1 69.25 425 ALA A C 1
ATOM 3293 O O . ALA A 1 425 ? -6.266 7.523 22.734 1 69.25 425 ALA A O 1
ATOM 3294 N N . ASP A 1 426 ? -6.414 5.355 23.281 1 77.75 426 ASP A N 1
ATOM 3295 C CA . ASP A 1 426 ? -7.547 5.027 22.422 1 77.75 426 ASP A CA 1
ATOM 3296 C C . ASP A 1 426 ? -8.648 4.324 23.219 1 77.75 426 ASP A C 1
ATOM 3298 O O . ASP A 1 426 ? -8.648 3.096 23.328 1 77.75 426 ASP A O 1
ATOM 3302 N N . ASN A 1 427 ? -9.641 5.035 23.578 1 81.12 427 ASN A N 1
ATOM 3303 C CA . ASN A 1 427 ? -10.625 4.512 24.516 1 81.12 427 ASN A CA 1
ATOM 3304 C C . ASN A 1 427 ? -11.875 4.004 23.797 1 81.12 427 ASN A C 1
ATOM 3306 O O . ASN A 1 427 ? -12.992 4.379 24.156 1 81.12 427 ASN A O 1
ATOM 3310 N N . TYR A 1 428 ? -11.727 3.201 22.844 1 86.81 428 TYR A N 1
ATOM 3311 C CA . TYR A 1 428 ? -12.852 2.605 22.125 1 86.81 428 TYR A CA 1
ATOM 3312 C C . TYR A 1 428 ? -12.523 1.184 21.688 1 86.81 428 TYR A C 1
ATOM 3314 O O . TYR A 1 428 ? -11.352 0.797 21.625 1 86.81 428 TYR A O 1
ATOM 3322 N N . TYR A 1 429 ? -13.609 0.413 21.469 1 92.19 429 TYR A N 1
ATOM 3323 C CA . TYR A 1 429 ? -13.445 -0.92 20.906 1 92.19 429 TYR A CA 1
ATOM 3324 C C . TYR A 1 429 ? -13.414 -0.864 19.391 1 92.19 429 TYR A C 1
ATOM 3326 O O . TYR A 1 429 ? -14.211 -0.156 18.766 1 92.19 429 TYR A O 1
ATOM 3334 N N . CYS A 1 430 ? -12.484 -1.516 18.844 1 94.94 430 CYS A N 1
ATOM 3335 C CA . CYS A 1 430 ? -12.453 -1.584 17.391 1 94.94 430 CYS A CA 1
ATOM 3336 C C . CYS A 1 430 ? -11.656 -2.791 16.922 1 94.94 430 CYS A C 1
ATOM 3338 O O . CYS A 1 430 ? -11.109 -3.539 17.734 1 94.94 430 CYS A O 1
ATOM 3340 N N . LEU A 1 431 ? -11.711 -3.051 15.68 1 97.44 431 LEU A N 1
ATOM 3341 C CA . LEU A 1 431 ? -10.875 -4.031 14.992 1 97.44 431 LEU A CA 1
ATOM 3342 C C . LEU A 1 431 ? -9.992 -3.355 13.945 1 97.44 431 LEU A C 1
ATOM 3344 O O . LEU A 1 431 ? -10.5 -2.666 13.062 1 97.44 431 LEU A O 1
ATOM 3348 N N . TRP A 1 432 ? -8.711 -3.537 14.148 1 95.69 432 TRP A N 1
ATOM 3349 C CA . TRP A 1 432 ? -7.812 -3.092 13.086 1 95.69 432 TRP A CA 1
ATOM 3350 C C . TRP A 1 432 ? -7.848 -4.055 11.906 1 95.69 432 TRP A C 1
ATOM 3352 O O . TRP A 1 432 ? -7.68 -5.266 12.078 1 95.69 432 TRP A O 1
ATOM 3362 N N . GLY A 1 433 ? -8.094 -3.545 10.727 1 95.81 433 GLY A N 1
ATOM 3363 C CA . GLY A 1 433 ? -8.125 -4.371 9.531 1 95.81 433 GLY A CA 1
ATOM 3364 C C . GLY A 1 433 ? -6.848 -4.301 8.719 1 95.81 433 GLY A C 1
ATOM 3365 O O . GLY A 1 433 ? -6.469 -3.229 8.242 1 95.81 433 GLY A O 1
ATOM 3366 N N . GLN A 1 434 ? -6.215 -5.457 8.562 1 93.31 434 GLN A N 1
ATOM 3367 C CA . GLN A 1 434 ? -4.988 -5.551 7.773 1 93.31 434 GLN A CA 1
ATOM 3368 C C . GLN A 1 434 ? -5.133 -6.582 6.656 1 93.31 434 GLN A C 1
ATOM 3370 O O . GLN A 1 434 ? -5.516 -7.727 6.906 1 93.31 434 GLN A O 1
ATOM 3375 N N . GLN A 1 435 ? -4.82 -6.148 5.492 1 92.38 435 GLN A N 1
ATOM 3376 C CA . GLN A 1 435 ? -4.922 -7.062 4.359 1 92.38 435 GLN A CA 1
ATOM 3377 C C . GLN A 1 435 ? -3.836 -8.133 4.41 1 92.38 435 GLN A C 1
ATOM 3379 O O . GLN A 1 435 ? -2.682 -7.836 4.727 1 92.38 435 GLN A O 1
ATOM 3384 N N . LEU A 1 436 ? -4.203 -9.32 4.203 1 90.81 436 LEU A N 1
ATOM 3385 C CA . LEU A 1 436 ? -3.275 -10.43 4.055 1 90.81 436 LEU A CA 1
ATOM 3386 C C . LEU A 1 436 ? -3.008 -10.727 2.582 1 90.81 436 LEU A C 1
ATOM 3388 O O . LEU A 1 436 ? -3.918 -10.656 1.755 1 90.81 436 LEU A O 1
ATOM 3392 N N . PRO A 1 437 ? -1.846 -11.039 2.238 1 89.69 437 PRO A N 1
ATOM 3393 C CA . PRO A 1 437 ? -1.502 -11.266 0.833 1 89.69 437 PRO A CA 1
ATOM 3394 C C . PRO A 1 437 ? -2.047 -12.594 0.302 1 89.69 437 PRO A C 1
ATOM 3396 O O . PRO A 1 437 ? -2.146 -13.562 1.05 1 89.69 437 PRO A O 1
ATOM 3399 N N . TYR A 1 438 ? -2.398 -12.555 -0.938 1 87.31 438 TYR A N 1
ATOM 3400 C CA . TYR A 1 438 ? -2.555 -13.805 -1.677 1 87.31 438 TYR A CA 1
ATOM 3401 C C . TYR A 1 438 ? -1.198 -14.422 -1.995 1 87.31 438 TYR A C 1
ATOM 3403 O O . TYR A 1 438 ? -0.161 -13.773 -1.842 1 87.31 438 TYR A O 1
ATOM 3411 N N . GLU A 1 439 ? -1.212 -15.594 -2.402 1 82.94 439 GLU A N 1
ATOM 3412 C CA . GLU A 1 439 ? 0.039 -16.266 -2.73 1 82.94 439 GLU A CA 1
ATOM 3413 C C . GLU A 1 439 ? 0.803 -15.523 -3.818 1 82.94 439 GLU A C 1
ATOM 3415 O O . GLU A 1 439 ? 2.035 -15.484 -3.807 1 82.94 439 GLU A O 1
ATOM 3420 N N . GLU A 1 440 ? 0.051 -14.922 -4.727 1 85.44 440 GLU A N 1
ATOM 3421 C CA . GLU A 1 440 ? 0.668 -14.203 -5.836 1 85.44 440 GLU A CA 1
ATOM 3422 C C . GLU A 1 440 ? 1.369 -12.938 -5.348 1 85.44 440 GLU A C 1
ATOM 3424 O O . GLU A 1 440 ? 2.232 -12.391 -6.039 1 85.44 440 GLU A O 1
ATOM 3429 N N . ASP A 1 441 ? 0.993 -12.477 -4.188 1 88.81 441 ASP A N 1
ATOM 3430 C CA . ASP A 1 441 ? 1.531 -11.234 -3.641 1 88.81 441 ASP A CA 1
ATOM 3431 C C . ASP A 1 441 ? 2.84 -11.484 -2.893 1 88.81 441 ASP A C 1
ATOM 3433 O O . ASP A 1 441 ? 3.572 -10.539 -2.58 1 88.81 441 ASP A O 1
ATOM 3437 N N . VAL A 1 442 ? 3.115 -12.734 -2.535 1 87.25 442 VAL A N 1
ATOM 3438 C CA . VAL A 1 442 ? 4.238 -13.062 -1.66 1 87.25 442 VAL A CA 1
ATOM 3439 C C . VAL A 1 442 ? 5.445 -13.461 -2.498 1 87.25 442 VAL A C 1
ATOM 3441 O O . VAL A 1 442 ? 5.316 -14.227 -3.459 1 87.25 442 VAL A O 1
ATOM 3444 N N . ARG A 1 443 ? 6.551 -12.867 -2.158 1 83.62 443 ARG A N 1
ATOM 3445 C CA . ARG A 1 443 ? 7.809 -13.289 -2.768 1 83.62 443 ARG A CA 1
ATOM 3446 C C . ARG A 1 443 ? 8.547 -14.281 -1.873 1 83.62 443 ARG A C 1
ATOM 3448 O O . ARG A 1 443 ? 8.836 -13.984 -0.712 1 83.62 443 ARG A O 1
ATOM 3455 N N . THR A 1 444 ? 8.727 -15.438 -2.387 1 75.88 444 THR A N 1
ATOM 3456 C CA . THR A 1 444 ? 9.398 -16.469 -1.604 1 75.88 444 THR A CA 1
ATOM 3457 C C . THR A 1 444 ? 10.844 -16.656 -2.064 1 75.88 444 THR A C 1
ATOM 3459 O O . THR A 1 444 ? 11.086 -17.047 -3.205 1 75.88 444 THR A O 1
ATOM 3462 N N . TYR A 1 445 ? 11.719 -16.078 -1.281 1 73.19 445 TYR A N 1
ATOM 3463 C CA . TYR A 1 445 ? 13.141 -16.219 -1.563 1 73.19 445 TYR A CA 1
ATOM 3464 C C . TYR A 1 445 ? 13.805 -17.172 -0.574 1 73.19 445 TYR A C 1
ATOM 3466 O O . TYR A 1 445 ? 13.312 -17.344 0.545 1 73.19 445 TYR A O 1
ATOM 3474 N N . GLU A 1 446 ? 14.758 -17.859 -1.073 1 68.75 446 GLU A N 1
ATOM 3475 C CA . GLU A 1 446 ? 15.562 -18.703 -0.189 1 68.75 446 GLU A CA 1
ATOM 3476 C C . GLU A 1 446 ? 16.844 -17.984 0.221 1 68.75 446 GLU A C 1
ATOM 3478 O O . GLU A 1 446 ? 17.516 -17.359 -0.611 1 68.75 446 GLU A O 1
ATOM 3483 N N . PHE A 1 447 ? 17.016 -17.891 1.503 1 75 447 PHE A N 1
ATOM 3484 C CA . PHE A 1 447 ? 18.234 -17.281 2.02 1 75 447 PHE A CA 1
ATOM 3485 C C . PHE A 1 447 ? 19.062 -18.297 2.816 1 75 447 PHE A C 1
ATOM 3487 O O . PHE A 1 447 ? 18.5 -19.25 3.369 1 75 447 PHE A O 1
ATOM 3494 N N . ALA A 1 448 ? 20.297 -18.234 2.777 1 69 448 ALA A N 1
ATOM 3495 C CA . ALA A 1 448 ? 21.188 -19.156 3.467 1 69 448 ALA A CA 1
ATOM 3496 C C . ALA A 1 448 ? 21.031 -19.047 4.98 1 69 448 ALA A C 1
ATOM 3498 O O . ALA A 1 448 ? 20.922 -17.953 5.523 1 69 448 ALA A O 1
ATOM 3499 N N . PRO A 1 449 ? 20.672 -20.234 5.59 1 65.5 449 PRO A N 1
ATOM 3500 C CA . PRO A 1 449 ? 20.656 -20.203 7.055 1 65.5 449 PRO A CA 1
ATOM 3501 C C . PRO A 1 449 ? 22.016 -19.844 7.648 1 65.5 449 PRO A C 1
ATOM 3503 O O . PRO A 1 449 ? 23.031 -19.906 6.957 1 65.5 449 PRO A O 1
ATOM 3506 N N . LEU A 1 450 ? 22.078 -19.078 8.703 1 63.97 450 LEU A N 1
ATOM 3507 C CA . LEU A 1 450 ? 23.375 -18.891 9.375 1 63.97 450 LEU A CA 1
ATOM 3508 C C . LEU A 1 450 ? 24.047 -20.234 9.641 1 63.97 450 LEU A C 1
ATOM 3510 O O . LEU A 1 450 ? 23.438 -21.125 10.25 1 63.97 450 LEU A O 1
ATOM 3514 N N . LYS A 1 451 ? 24.688 -20.75 8.594 1 53.53 451 LYS A N 1
ATOM 3515 C CA . LYS A 1 451 ? 25.359 -22.047 8.633 1 53.53 451 LYS A CA 1
ATOM 3516 C C . LYS A 1 451 ? 25.594 -22.5 10.078 1 53.53 451 LYS A C 1
ATOM 3518 O O . LYS A 1 451 ? 25.438 -21.703 11.008 1 53.53 451 LYS A O 1
ATOM 3523 N N . THR A 1 452 ? 26.766 -23.359 10.312 1 47.62 452 THR A N 1
ATOM 3524 C CA . THR A 1 452 ? 27.344 -24.328 11.227 1 47.62 452 THR A CA 1
ATOM 3525 C C . THR A 1 452 ? 27.703 -23.672 12.555 1 47.62 452 THR A C 1
ATOM 3527 O O . THR A 1 452 ? 27.828 -22.438 12.641 1 47.62 452 THR A O 1
ATOM 3530 N N . LYS A 1 453 ? 27.75 -24.375 13.602 1 49.47 453 LYS A N 1
ATOM 3531 C CA . LYS A 1 453 ? 28.297 -24.141 14.93 1 49.47 453 LYS A CA 1
ATOM 3532 C C . LYS A 1 453 ? 29.406 -23.094 14.898 1 49.47 453 LYS A C 1
ATOM 3534 O O . LYS A 1 453 ? 29.578 -22.344 15.867 1 49.47 453 LYS A O 1
ATOM 3539 N N . LYS A 1 454 ? 30 -22.859 13.82 1 51.59 454 LYS A N 1
ATOM 3540 C CA . LYS A 1 454 ? 31.188 -22 13.75 1 51.59 454 LYS A CA 1
ATOM 3541 C C . LYS A 1 454 ? 30.797 -20.531 13.602 1 51.59 454 LYS A C 1
ATOM 3543 O O . LYS A 1 454 ? 31.578 -19.641 13.953 1 51.59 454 LYS A O 1
ATOM 3548 N N . HIS A 1 455 ? 29.578 -20.203 13.242 1 64.19 455 HIS A N 1
ATOM 3549 C CA . HIS A 1 455 ? 29.297 -18.797 13 1 64.19 455 HIS A CA 1
ATOM 3550 C C . HIS A 1 455 ? 28.203 -18.281 13.93 1 64.19 455 HIS A C 1
ATOM 3552 O O . HIS A 1 455 ? 27.359 -17.484 13.516 1 64.19 455 HIS A O 1
ATOM 3558 N N . THR A 1 456 ? 28.297 -18.672 15.148 1 77.31 456 THR A N 1
ATOM 3559 C CA . THR A 1 456 ? 27.422 -18.141 16.188 1 77.31 456 THR A CA 1
ATOM 3560 C C . THR A 1 456 ? 28.109 -17.031 16.969 1 77.31 456 THR A C 1
ATOM 3562 O O . THR A 1 456 ? 29.281 -17.156 17.328 1 77.31 456 THR A O 1
ATOM 3565 N N . PRO A 1 457 ? 27.5 -15.906 17.188 1 84 457 PRO A N 1
ATOM 3566 C CA . PRO A 1 457 ? 28.109 -14.836 17.969 1 84 457 PRO A CA 1
ATOM 3567 C C . PRO A 1 457 ? 28.594 -15.305 19.344 1 84 457 PRO A C 1
ATOM 3569 O O . PRO A 1 457 ? 27.938 -16.141 19.984 1 84 457 PRO A O 1
ATOM 3572 N N . THR A 1 458 ? 29.719 -14.867 19.688 1 86.38 458 THR A N 1
ATOM 3573 C CA . THR A 1 458 ? 30.25 -15.164 21.016 1 86.38 458 THR A CA 1
ATOM 3574 C C . THR A 1 458 ? 29.406 -14.469 22.078 1 86.38 458 THR A C 1
ATOM 3576 O O . THR A 1 458 ? 28.594 -13.594 21.781 1 86.38 458 THR A O 1
ATOM 3579 N N . GLU A 1 459 ? 29.609 -14.898 23.281 1 90.25 459 GLU A N 1
ATOM 3580 C CA . GLU A 1 459 ? 28.906 -14.289 24.406 1 90.25 459 GLU A CA 1
ATOM 3581 C C . GLU A 1 459 ? 29.219 -12.797 24.5 1 90.25 459 GLU A C 1
ATOM 3583 O O . GLU A 1 459 ? 28.344 -11.992 24.812 1 90.25 459 GLU A O 1
ATOM 3588 N N . GLN A 1 460 ? 30.516 -12.5 24.297 1 89.44 460 GLN A N 1
ATOM 3589 C CA . GLN A 1 460 ? 30.922 -11.102 24.328 1 89.44 460 GLN A CA 1
ATOM 3590 C C . GLN A 1 460 ? 30.25 -10.297 23.219 1 89.44 460 GLN A C 1
ATOM 3592 O O . GLN A 1 460 ? 29.797 -9.172 23.453 1 89.44 460 GLN A O 1
ATOM 3597 N N . GLN A 1 461 ? 30.234 -10.859 22.125 1 89.88 461 GLN A N 1
ATOM 3598 C CA . GLN A 1 461 ? 29.578 -10.219 21 1 89.88 461 GLN A CA 1
ATOM 3599 C C . GLN A 1 461 ? 28.094 -10.008 21.266 1 89.88 461 GLN A C 1
ATOM 3601 O O . GLN A 1 461 ? 27.547 -8.93 21 1 89.88 461 GLN A O 1
ATOM 3606 N N . GLN A 1 462 ? 27.484 -10.977 21.844 1 92.19 462 GLN A N 1
ATOM 3607 C CA . GLN A 1 462 ? 26.062 -10.891 22.141 1 92.19 462 GLN A CA 1
ATOM 3608 C C . GLN A 1 462 ? 25.781 -9.844 23.219 1 92.19 462 GLN A C 1
ATOM 3610 O O . GLN A 1 462 ? 24.797 -9.125 23.156 1 92.19 462 GLN A O 1
ATOM 3615 N N . ASP A 1 463 ? 26.656 -9.828 24.125 1 92.25 463 ASP A N 1
ATOM 3616 C CA . ASP A 1 463 ? 26.516 -8.844 25.203 1 92.25 463 ASP A CA 1
ATOM 3617 C C . ASP A 1 463 ? 26.578 -7.422 24.641 1 92.25 463 ASP A C 1
ATOM 3619 O O . ASP A 1 463 ? 25.859 -6.539 25.109 1 92.25 463 ASP A O 1
ATOM 3623 N N . LEU A 1 464 ? 27.453 -7.203 23.797 1 90.31 464 LEU A N 1
ATOM 3624 C CA . LEU A 1 464 ? 27.578 -5.891 23.172 1 90.31 464 LEU A CA 1
ATOM 3625 C C . LEU A 1 464 ? 26.328 -5.539 22.391 1 90.31 464 LEU A C 1
ATOM 3627 O O . LEU A 1 464 ? 25.891 -4.391 22.391 1 90.31 464 LEU A O 1
ATOM 3631 N N . ALA A 1 465 ? 25.828 -6.461 21.703 1 91.94 465 ALA A N 1
ATOM 3632 C CA . ALA A 1 465 ? 24.594 -6.25 20.953 1 91.94 465 ALA A CA 1
ATOM 3633 C C . ALA A 1 465 ? 23.438 -5.895 21.891 1 91.94 465 ALA A C 1
ATOM 3635 O O . ALA A 1 465 ? 22.656 -4.984 21.609 1 91.94 465 ALA A O 1
ATOM 3636 N N . ASP A 1 466 ? 23.359 -6.586 22.984 1 93.06 466 ASP A N 1
ATOM 3637 C CA . ASP A 1 466 ? 22.328 -6.32 23.969 1 93.06 466 ASP A CA 1
ATOM 3638 C C . ASP A 1 466 ? 22.438 -4.902 24.516 1 93.06 466 ASP A C 1
ATOM 3640 O O . ASP A 1 466 ? 21.438 -4.203 24.672 1 93.06 466 ASP A O 1
ATOM 3644 N N . LYS A 1 467 ? 23.641 -4.535 24.797 1 90.75 467 LYS A N 1
ATOM 3645 C CA . LYS A 1 467 ? 23.891 -3.195 25.312 1 90.75 467 LYS A CA 1
ATOM 3646 C C . LYS A 1 467 ? 23.5 -2.127 24.297 1 90.75 467 LYS A C 1
ATOM 3648 O O . LYS A 1 467 ? 22.969 -1.075 24.656 1 90.75 467 LYS A O 1
ATOM 3653 N N . LEU A 1 468 ? 23.828 -2.365 23.125 1 90.12 468 LEU A N 1
ATOM 3654 C CA . LEU A 1 468 ? 23.484 -1.43 22.062 1 90.12 468 LEU A CA 1
ATOM 3655 C C . LEU A 1 468 ? 21.969 -1.227 21.984 1 90.12 468 LEU A C 1
ATOM 3657 O O . LEU A 1 468 ? 21.5 -0.09 21.938 1 90.12 468 LEU A O 1
ATOM 3661 N N . VAL A 1 469 ? 21.203 -2.27 22.031 1 91.44 469 VAL A N 1
ATOM 3662 C CA . VAL A 1 469 ? 19.75 -2.215 21.953 1 91.44 469 VAL A CA 1
ATOM 3663 C C . VAL A 1 469 ? 19.188 -1.495 23.172 1 91.44 469 VAL A C 1
ATOM 3665 O O . VAL A 1 469 ? 18.312 -0.631 23.047 1 91.44 469 VAL A O 1
ATOM 3668 N N . GLU A 1 470 ? 19.719 -1.816 24.234 1 87.69 470 GLU A N 1
ATOM 3669 C CA . GLU A 1 470 ? 19.234 -1.232 25.484 1 87.69 470 GLU A CA 1
ATOM 3670 C C . GLU A 1 470 ? 19.5 0.27 25.531 1 87.69 470 GLU A C 1
ATOM 3672 O O . GLU A 1 470 ? 18.625 1.05 25.891 1 87.69 470 GLU A O 1
ATOM 3677 N N . ARG A 1 471 ? 20.656 0.625 25.141 1 84.81 471 ARG A N 1
ATOM 3678 C CA . ARG A 1 471 ? 21.078 2.012 25.312 1 84.81 471 ARG A CA 1
ATOM 3679 C C . ARG A 1 471 ? 20.484 2.906 24.234 1 84.81 471 ARG A C 1
ATOM 3681 O O . ARG A 1 471 ? 20.344 4.113 24.422 1 84.81 471 ARG A O 1
ATOM 3688 N N . LEU A 1 472 ? 20.219 2.416 23.125 1 83.56 472 LEU A N 1
ATOM 3689 C CA . LEU A 1 472 ? 19.625 3.199 22.047 1 83.56 472 LEU A CA 1
ATOM 3690 C C . LEU A 1 472 ? 18.109 3.08 22.047 1 83.56 472 LEU A C 1
ATOM 3692 O O . LEU A 1 472 ? 17.438 3.525 21.109 1 83.56 472 LEU A O 1
ATOM 3696 N N . SER A 1 473 ? 17.578 2.439 22.984 1 81 473 SER A N 1
ATOM 3697 C CA . SER A 1 473 ? 16.125 2.328 23.109 1 81 473 SER A CA 1
ATOM 3698 C C . SER A 1 473 ? 15.5 3.639 23.578 1 81 473 SER A C 1
ATOM 3700 O O . SER A 1 473 ? 16.078 4.332 24.422 1 81 473 SER A O 1
ATOM 3702 N N . VAL A 1 474 ? 14.555 4.145 22.812 1 70 474 VAL A N 1
ATOM 3703 C CA . VAL A 1 474 ? 13.844 5.363 23.156 1 70 474 VAL A CA 1
ATOM 3704 C C . VAL A 1 474 ? 12.914 5.09 24.344 1 70 474 VAL A C 1
ATOM 3706 O O . VAL A 1 474 ? 12.25 4.051 24.391 1 70 474 VAL A O 1
ATOM 3709 N N . ARG A 1 475 ? 13.078 5.883 25.391 1 60.56 475 ARG A N 1
ATOM 3710 C CA . ARG A 1 475 ? 12.242 5.719 26.578 1 60.56 475 ARG A CA 1
ATOM 3711 C C . ARG A 1 475 ? 10.758 5.824 26.219 1 60.56 475 ARG A C 1
ATOM 3713 O O . ARG A 1 475 ? 10.398 6.484 25.234 1 60.56 475 ARG A O 1
ATOM 3720 N N . GLU A 1 476 ? 9.984 5.027 26.859 1 55.5 476 GLU A N 1
ATOM 3721 C CA . GLU A 1 476 ? 8.547 4.848 26.672 1 55.5 476 GLU A CA 1
ATOM 3722 C C . GLU A 1 476 ? 7.844 6.191 26.484 1 55.5 476 GLU A C 1
ATOM 3724 O O . GLU A 1 476 ? 6.926 6.305 25.672 1 55.5 476 GLU A O 1
ATOM 3729 N N . ASP A 1 477 ? 8.242 7.227 27.297 1 50.78 477 ASP A N 1
ATOM 3730 C CA . ASP A 1 477 ? 7.543 8.508 27.266 1 50.78 477 ASP A CA 1
ATOM 3731 C C . ASP A 1 477 ? 7.727 9.211 25.922 1 50.78 477 ASP A C 1
ATOM 3733 O O . ASP A 1 477 ? 6.832 9.922 25.469 1 50.78 477 ASP A O 1
ATOM 3737 N N . LYS A 1 478 ? 8.852 8.914 25.312 1 53.66 478 LYS A N 1
ATOM 3738 C CA . LYS A 1 478 ? 9.117 9.594 24.047 1 53.66 478 LYS A CA 1
ATOM 3739 C C . LYS A 1 478 ? 8.875 8.672 22.859 1 53.66 478 LYS A C 1
ATOM 3741 O O . LYS A 1 478 ? 9.086 9.062 21.703 1 53.66 478 LYS A O 1
ATOM 3746 N N . ALA A 1 479 ? 8.469 7.516 23.219 1 53.72 479 ALA A N 1
ATOM 3747 C CA . ALA A 1 479 ? 8.281 6.5 22.188 1 53.72 479 ALA A CA 1
ATOM 3748 C C . ALA A 1 479 ? 7.195 6.918 21.203 1 53.72 479 ALA A C 1
ATOM 3750 O O . ALA A 1 479 ? 7.305 6.648 20 1 53.72 479 ALA A O 1
ATOM 3751 N N . ARG A 1 480 ? 6.211 7.547 21.766 1 53.19 480 ARG A N 1
ATOM 3752 C CA . ARG A 1 480 ? 5.137 8.016 20.891 1 53.19 480 ARG A CA 1
ATOM 3753 C C . ARG A 1 480 ? 5.648 9.055 19.906 1 53.19 480 ARG A C 1
ATOM 3755 O O . ARG A 1 480 ? 5.156 9.133 18.781 1 53.19 480 ARG A O 1
ATOM 3762 N N . GLU A 1 481 ? 6.688 9.672 20.344 1 54.47 481 GLU A N 1
ATOM 3763 C CA . GLU A 1 481 ? 7.258 10.719 19.5 1 54.47 481 GLU A CA 1
ATOM 3764 C C . GLU A 1 481 ? 8.164 10.125 18.422 1 54.47 481 GLU A C 1
ATOM 3766 O O . GLU A 1 481 ? 8.305 10.695 17.344 1 54.47 481 GLU A O 1
ATOM 3771 N N . ALA A 1 482 ? 8.852 9.086 18.812 1 52.72 482 ALA A N 1
ATOM 3772 C CA . ALA A 1 482 ? 9.852 8.5 17.906 1 52.72 482 ALA A CA 1
ATOM 3773 C C . ALA A 1 482 ? 9.211 8.055 16.594 1 52.72 482 ALA A C 1
ATOM 3775 O O . ALA A 1 482 ? 9.867 8.07 15.547 1 52.72 482 ALA A O 1
ATOM 3776 N N . GLY A 1 483 ? 7.883 7.977 16.625 1 56.06 483 GLY A N 1
ATOM 3777 C CA . GLY A 1 483 ? 7.254 7.562 15.391 1 56.06 483 GLY A CA 1
ATOM 3778 C C . GLY A 1 483 ? 6.457 8.664 14.727 1 56.06 483 GLY A C 1
ATOM 3779 O O . GLY A 1 483 ? 6.043 8.531 13.57 1 56.06 483 GLY A O 1
ATOM 3780 N N . ALA A 1 484 ? 6.43 9.75 15.461 1 61.62 484 ALA A N 1
ATOM 3781 C CA . ALA A 1 484 ? 5.617 10.828 14.891 1 61.62 484 ALA A CA 1
ATOM 3782 C C . ALA A 1 484 ? 6.477 11.805 14.102 1 61.62 484 ALA A C 1
ATOM 3784 O O . ALA A 1 484 ? 7.301 12.523 14.68 1 61.62 484 ALA A O 1
ATOM 3785 N N . SER A 1 485 ? 6.652 11.531 12.844 1 75.5 485 SER A N 1
ATOM 3786 C CA . SER A 1 485 ? 7.414 12.391 11.945 1 75.5 485 SER A CA 1
ATOM 3787 C C . SER A 1 485 ? 6.531 12.938 10.82 1 75.5 485 SER A C 1
ATOM 3789 O O . SER A 1 485 ? 5.508 12.344 10.484 1 75.5 485 SER A O 1
ATOM 3791 N N . PHE A 1 486 ? 6.895 14.172 10.523 1 79.94 486 PHE A N 1
ATOM 3792 C CA . PHE A 1 486 ? 6.195 14.773 9.398 1 79.94 486 PHE A CA 1
ATOM 3793 C C . PHE A 1 486 ? 6.883 14.414 8.086 1 79.94 486 PHE A C 1
ATOM 3795 O O . PHE A 1 486 ? 8.094 14.195 8.055 1 79.94 486 PHE A O 1
ATOM 3802 N N . ASN A 1 487 ? 6.066 14.352 7.074 1 82.5 487 ASN A N 1
ATOM 3803 C CA . ASN A 1 487 ? 6.602 14.07 5.746 1 82.5 487 ASN A CA 1
ATOM 3804 C C . ASN A 1 487 ? 7.43 15.234 5.215 1 82.5 487 ASN A C 1
ATOM 3806 O O . ASN A 1 487 ? 6.887 16.312 4.926 1 82.5 487 ASN A O 1
ATOM 3810 N N . PRO A 1 488 ? 8.648 15.055 5.094 1 80.62 488 PRO A N 1
ATOM 3811 C CA . PRO A 1 488 ? 9.516 16.172 4.695 1 80.62 488 PRO A CA 1
ATOM 3812 C C . PRO A 1 488 ? 9.203 16.688 3.291 1 80.62 488 PRO A C 1
ATOM 3814 O O . PRO A 1 488 ? 9.32 17.891 3.027 1 80.62 488 PRO A O 1
ATOM 3817 N N . VAL A 1 489 ? 8.828 15.875 2.42 1 80.44 489 VAL A N 1
ATOM 3818 C CA . VAL A 1 489 ? 8.531 16.266 1.048 1 80.44 489 VAL A CA 1
ATOM 3819 C C . VAL A 1 489 ? 7.301 17.172 1.026 1 80.44 489 VAL A C 1
ATOM 3821 O O . VAL A 1 489 ? 7.309 18.234 0.389 1 80.44 489 VAL A O 1
ATOM 3824 N N . LEU A 1 490 ? 6.336 16.75 1.704 1 82.44 490 LEU A N 1
ATOM 3825 C CA . LEU A 1 490 ? 5.102 17.516 1.741 1 82.44 490 LEU A CA 1
ATOM 3826 C C . LEU A 1 490 ? 5.316 18.859 2.443 1 82.44 490 LEU A C 1
ATOM 3828 O O . LEU A 1 490 ? 4.82 19.891 1.985 1 82.44 490 LEU A O 1
ATOM 3832 N N . ARG A 1 491 ? 5.988 18.797 3.508 1 79.5 491 ARG A N 1
ATOM 3833 C CA . ARG A 1 491 ? 6.242 20.031 4.258 1 79.5 491 ARG A CA 1
ATOM 3834 C C . ARG A 1 491 ? 7.051 21.016 3.432 1 79.5 491 ARG A C 1
ATOM 3836 O O . ARG A 1 491 ? 6.773 22.219 3.447 1 79.5 491 ARG A O 1
ATOM 3843 N N . ARG A 1 492 ? 7.992 20.516 2.787 1 78.31 492 ARG A N 1
ATOM 3844 C CA . ARG A 1 492 ? 8.797 21.359 1.915 1 78.31 492 ARG A CA 1
ATOM 3845 C C . ARG A 1 492 ? 7.953 21.953 0.79 1 78.31 492 ARG A C 1
ATOM 3847 O O . ARG A 1 492 ? 8.133 23.109 0.416 1 78.31 492 ARG A O 1
ATOM 3854 N N . PHE A 1 493 ? 7.18 21.219 0.304 1 82.19 493 PHE A N 1
ATOM 3855 C CA . PHE A 1 493 ? 6.297 21.672 -0.762 1 82.19 493 PHE A CA 1
ATOM 3856 C C . PHE A 1 493 ? 5.402 22.812 -0.275 1 82.19 493 PHE A C 1
ATOM 3858 O O . PHE A 1 493 ? 5.324 23.859 -0.914 1 82.19 493 PHE A O 1
ATOM 3865 N N . PHE A 1 494 ? 4.789 22.641 0.775 1 81.56 494 PHE A N 1
ATOM 3866 C CA . PHE A 1 494 ? 3.869 23.656 1.281 1 81.56 494 PHE A CA 1
ATOM 3867 C C . PHE A 1 494 ? 4.617 24.922 1.661 1 81.56 494 PHE A C 1
ATOM 3869 O O . PHE A 1 494 ? 4.125 26.031 1.433 1 81.56 494 PHE A O 1
ATOM 3876 N N . HIS A 1 495 ? 5.711 24.688 2.199 1 79.06 495 HIS A N 1
ATOM 3877 C CA . HIS A 1 495 ? 6.535 25.844 2.523 1 79.06 495 HIS A CA 1
ATOM 3878 C C . HIS A 1 495 ? 6.93 26.609 1.263 1 79.06 495 HIS A C 1
ATOM 3880 O O . HIS A 1 495 ? 6.945 27.844 1.257 1 79.06 495 HIS A O 1
ATOM 3886 N N . ALA A 1 496 ? 7.285 25.922 0.27 1 82.19 496 ALA A N 1
ATOM 3887 C CA . ALA A 1 496 ? 7.664 26.547 -0.996 1 82.19 496 ALA A CA 1
ATOM 3888 C C . ALA A 1 496 ? 6.488 27.312 -1.604 1 82.19 496 ALA A C 1
ATOM 3890 O O . ALA A 1 496 ? 6.664 28.406 -2.141 1 82.19 496 ALA A O 1
ATOM 3891 N N . VAL A 1 497 ? 5.402 26.703 -1.568 1 84.25 497 VAL A N 1
ATOM 3892 C CA . VAL A 1 497 ? 4.207 27.344 -2.109 1 84.25 497 VAL A CA 1
ATOM 3893 C C . VAL A 1 497 ? 3.932 28.656 -1.364 1 84.25 497 VAL A C 1
ATOM 3895 O O . VAL A 1 497 ? 3.633 29.672 -1.982 1 84.25 497 VAL A O 1
ATOM 3898 N N . GLU A 1 498 ? 4.008 28.594 -0.087 1 81.75 498 GLU A N 1
ATOM 3899 C CA . GLU A 1 498 ? 3.783 29.781 0.741 1 81.75 498 GLU A CA 1
ATOM 3900 C C . GLU A 1 498 ? 4.758 30.891 0.385 1 81.75 498 GLU A C 1
ATOM 3902 O O . GLU A 1 498 ? 4.359 32.062 0.244 1 81.75 498 GLU A O 1
ATOM 3907 N N . GLN A 1 499 ? 5.941 30.547 0.26 1 79.75 499 GLN A N 1
ATOM 3908 C CA . GLN A 1 499 ? 6.977 31.547 -0.03 1 79.75 499 GLN A CA 1
ATOM 3909 C C . GLN A 1 499 ? 6.809 32.125 -1.434 1 79.75 499 GLN A C 1
ATOM 3911 O O . GLN A 1 499 ? 6.941 33.312 -1.635 1 79.75 499 GLN A O 1
ATOM 3916 N N . ARG A 1 500 ? 6.52 31.297 -2.293 1 82.44 500 ARG A N 1
ATOM 3917 C CA . ARG A 1 500 ? 6.391 31.734 -3.682 1 82.44 500 ARG A CA 1
ATOM 3918 C C . ARG A 1 500 ? 5.117 32.531 -3.885 1 82.44 500 ARG A C 1
ATOM 3920 O O . ARG A 1 500 ? 5.043 33.375 -4.789 1 82.44 500 ARG A O 1
ATOM 3927 N N . ALA A 1 501 ? 4.145 32.25 -3.129 1 82.25 501 ALA A N 1
ATOM 3928 C CA . ALA A 1 501 ? 2.914 33.031 -3.184 1 82.25 501 ALA A CA 1
ATOM 3929 C C . ALA A 1 501 ? 3.168 34.469 -2.768 1 82.25 501 ALA A C 1
ATOM 3931 O O . ALA A 1 501 ? 2.51 35.375 -3.26 1 82.25 501 ALA A O 1
ATOM 3932 N N . LEU A 1 502 ? 4.047 34.594 -1.873 1 78.44 502 LEU A N 1
ATOM 3933 C CA . LEU A 1 502 ? 4.41 35.938 -1.409 1 78.44 502 LEU A CA 1
ATOM 3934 C C . LEU A 1 502 ? 5.449 36.562 -2.33 1 78.44 502 LEU A C 1
ATOM 3936 O O . LEU A 1 502 ? 5.406 37.781 -2.582 1 78.44 502 LEU A O 1
ATOM 3940 N N . ASP A 1 503 ? 6.41 35.656 -2.689 1 79.31 503 ASP A N 1
ATOM 3941 C CA . ASP A 1 503 ? 7.469 36.062 -3.611 1 79.31 503 ASP A CA 1
ATOM 3942 C C . ASP A 1 503 ? 7.645 35.031 -4.73 1 79.31 503 ASP A C 1
ATOM 3944 O O . ASP A 1 503 ? 8.219 33.969 -4.512 1 79.31 503 ASP A O 1
ATOM 3948 N N . GLU A 1 504 ? 7.184 35.344 -5.848 1 74.5 504 GLU A N 1
ATOM 3949 C CA . GLU A 1 504 ? 7.188 34.438 -6.984 1 74.5 504 GLU A CA 1
ATOM 3950 C C . GLU A 1 504 ? 8.602 33.969 -7.316 1 74.5 504 GLU A C 1
ATOM 3952 O O . GLU A 1 504 ? 8.789 32.906 -7.902 1 74.5 504 GLU A O 1
ATOM 3957 N N . ASN A 1 505 ? 9.57 34.719 -6.934 1 75.31 505 ASN A N 1
ATOM 3958 C CA . ASN A 1 505 ? 10.953 34.406 -7.289 1 75.31 505 ASN A CA 1
ATOM 3959 C C . ASN A 1 505 ? 11.68 33.719 -6.145 1 75.31 505 ASN A C 1
ATOM 3961 O O . ASN A 1 505 ? 12.883 33.469 -6.23 1 75.31 505 ASN A O 1
ATOM 3965 N N . ALA A 1 506 ? 10.836 33.438 -5.137 1 77.75 506 ALA A N 1
ATOM 3966 C CA . ALA A 1 506 ? 11.453 32.781 -3.988 1 77.75 506 ALA A CA 1
ATOM 3967 C C . ALA A 1 506 ? 11.961 31.391 -4.355 1 77.75 506 ALA A C 1
ATOM 3969 O O . ALA A 1 506 ? 11.305 30.656 -5.105 1 77.75 506 ALA A O 1
ATOM 3970 N N . GLY A 1 507 ? 13.195 31.031 -4.039 1 72.88 507 GLY A N 1
ATOM 3971 C CA . GLY A 1 507 ? 13.711 29.672 -4.227 1 72.88 507 GLY A CA 1
ATOM 3972 C C . GLY A 1 507 ? 13.023 28.656 -3.348 1 72.88 507 GLY A C 1
ATOM 3973 O O . GLY A 1 507 ? 12.133 28.984 -2.566 1 72.88 507 GLY A O 1
ATOM 3974 N N . ILE A 1 508 ? 13.305 27.438 -3.537 1 72.12 508 ILE A N 1
ATOM 3975 C CA . ILE A 1 508 ? 12.758 26.359 -2.719 1 72.12 508 ILE A CA 1
ATOM 3976 C C . ILE A 1 508 ? 13.43 26.359 -1.348 1 72.12 508 ILE A C 1
ATOM 3978 O O . ILE A 1 508 ? 14.656 26.266 -1.249 1 72.12 508 ILE A O 1
ATOM 3982 N N . PRO A 1 509 ? 12.578 26.562 -0.316 1 70 509 PRO A N 1
ATOM 3983 C CA . PRO A 1 509 ? 13.148 26.641 1.032 1 70 509 PRO A CA 1
ATOM 3984 C C . PRO A 1 509 ? 13.758 25.312 1.49 1 70 509 PRO A C 1
ATOM 3986 O O . PRO A 1 509 ? 13.367 24.25 1.002 1 70 509 PRO A O 1
ATOM 3989 N N . PRO A 1 510 ? 14.766 25.391 2.309 1 67.25 510 PRO A N 1
ATOM 3990 C CA . PRO A 1 510 ? 15.297 24.172 2.896 1 67.25 510 PRO A CA 1
ATOM 3991 C C . PRO A 1 510 ? 14.32 23.5 3.863 1 67.25 510 PRO A C 1
ATOM 3993 O O . PRO A 1 510 ? 13.32 24.109 4.254 1 67.25 510 PRO A O 1
ATOM 3996 N N . VAL A 1 511 ? 14.602 22.328 4.199 1 66 511 VAL A N 1
ATOM 3997 C CA . VAL A 1 511 ? 13.773 21.594 5.156 1 66 511 VAL A CA 1
ATOM 3998 C C . VAL A 1 511 ? 13.93 22.219 6.543 1 66 511 VAL A C 1
ATOM 4000 O O . VAL A 1 511 ? 15.047 22.453 7.008 1 66 511 VAL A O 1
ATOM 4003 N N . PRO A 1 512 ? 12.797 22.547 7.125 1 62.41 512 PRO A N 1
ATOM 4004 C CA . PRO A 1 512 ? 12.891 23.094 8.484 1 62.41 512 PRO A CA 1
ATOM 4005 C C . PRO A 1 512 ? 13.641 22.172 9.438 1 62.41 512 PRO A C 1
ATOM 4007 O O . PRO A 1 512 ? 13.531 20.953 9.336 1 62.41 512 PRO A O 1
ATOM 4010 N N . SER A 1 513 ? 14.367 22.688 10.266 1 62.62 513 SER A N 1
ATOM 4011 C CA . SER A 1 513 ? 15.25 21.969 11.172 1 62.62 513 SER A CA 1
ATOM 4012 C C . SER A 1 513 ? 14.477 20.984 12.039 1 62.62 513 SER A C 1
ATOM 4014 O O . SER A 1 513 ? 14.984 19.906 12.375 1 62.62 513 SER A O 1
ATOM 4016 N N . TYR A 1 514 ? 13.266 21.422 12.43 1 62.66 514 TYR A N 1
ATOM 4017 C CA . TYR A 1 514 ? 12.5 20.562 13.32 1 62.66 514 TYR A CA 1
ATOM 4018 C C . TYR A 1 514 ? 12.133 19.25 12.625 1 62.66 514 TYR A C 1
ATOM 4020 O O . TYR A 1 514 ? 11.922 18.234 13.281 1 62.66 514 TYR A O 1
ATOM 4028 N N . LEU A 1 515 ? 12.094 19.281 11.359 1 67.69 515 LEU A N 1
ATOM 4029 C CA . LEU A 1 515 ? 11.789 18.062 10.602 1 67.69 515 LEU A CA 1
ATOM 4030 C C . LEU A 1 515 ? 13.016 17.172 10.5 1 67.69 515 LEU A C 1
ATOM 4032 O O . LEU A 1 515 ? 12.883 15.938 10.461 1 67.69 515 LEU A O 1
ATOM 4036 N N . GLU A 1 516 ? 14.102 17.828 10.625 1 66 516 GLU A N 1
ATOM 4037 C CA . GLU A 1 516 ? 15.359 17.109 10.461 1 66 516 GLU A CA 1
ATOM 4038 C C . GLU A 1 516 ? 15.648 16.234 11.68 1 66 516 GLU A C 1
ATOM 4040 O O . GLU A 1 516 ? 16.25 15.156 11.547 1 66 516 GLU A O 1
ATOM 4045 N N . SER A 1 517 ? 15.172 16.672 12.812 1 65.81 517 SER A N 1
ATOM 4046 C CA . SER A 1 517 ? 15.461 15.969 14.055 1 65.81 517 SER A CA 1
ATOM 4047 C C . SER A 1 517 ? 14.766 14.609 14.086 1 65.81 517 SER A C 1
ATOM 4049 O O . SER A 1 517 ? 15.258 13.672 14.719 1 65.81 517 SER A O 1
ATOM 4051 N N . SER A 1 518 ? 13.742 14.516 13.367 1 70.94 518 SER A N 1
ATOM 4052 C CA . SER A 1 518 ? 13.008 13.25 13.375 1 70.94 518 SER A CA 1
ATOM 4053 C C . SER A 1 518 ? 13.594 12.266 12.367 1 70.94 518 SER A C 1
ATOM 4055 O O . SER A 1 518 ? 13.297 11.07 12.414 1 70.94 518 SER A O 1
ATOM 4057 N N . LEU A 1 519 ? 14.516 12.805 11.578 1 74.69 519 LEU A N 1
ATOM 4058 C CA . LEU A 1 519 ? 15.047 11.984 10.492 1 74.69 519 LEU A CA 1
ATOM 4059 C C . LEU A 1 519 ? 16.484 11.562 10.789 1 74.69 519 LEU A C 1
ATOM 4061 O O . LEU A 1 519 ? 17.109 10.867 9.984 1 74.69 519 LEU A O 1
ATOM 4065 N N . LYS A 1 520 ? 16.922 12.031 11.945 1 75.88 520 LYS A N 1
ATOM 4066 C CA . LYS A 1 520 ? 18.281 11.664 12.344 1 75.88 520 LYS A CA 1
ATOM 4067 C C . LYS A 1 520 ? 18.312 11.219 13.805 1 75.88 520 LYS A C 1
ATOM 4069 O O . LYS A 1 520 ? 17.422 11.555 14.586 1 75.88 520 LYS A O 1
ATOM 4074 N N . MET A 1 521 ? 19.281 10.43 14.062 1 77.5 521 MET A N 1
ATOM 4075 C CA . MET A 1 521 ? 19.484 10.047 15.461 1 77.5 521 MET A CA 1
ATOM 4076 C C . MET A 1 521 ? 19.797 11.273 16.312 1 77.5 521 MET A C 1
ATOM 4078 O O . MET A 1 521 ? 20.531 12.164 15.891 1 77.5 521 MET A O 1
ATOM 4082 N N . ASP A 1 522 ? 19.203 11.266 17.438 1 73.5 522 ASP A N 1
ATOM 4083 C CA . ASP A 1 522 ? 19.5 12.344 18.375 1 73.5 522 ASP A CA 1
ATOM 4084 C C . ASP A 1 522 ? 21 12.43 18.656 1 73.5 522 ASP A C 1
ATOM 4086 O O . ASP A 1 522 ? 21.609 11.469 19.125 1 73.5 522 ASP A O 1
ATOM 4090 N N . GLU A 1 523 ? 21.609 13.516 18.344 1 73.81 523 GLU A N 1
ATOM 4091 C CA . GLU A 1 523 ? 23.047 13.688 18.422 1 73.81 523 GLU A CA 1
ATOM 4092 C C . GLU A 1 523 ? 23.547 13.508 19.859 1 73.81 523 GLU A C 1
ATOM 4094 O O . GLU A 1 523 ? 24.625 12.938 20.078 1 73.81 523 GLU A O 1
ATOM 4099 N N . ALA A 1 524 ? 22.797 14.055 20.75 1 74.75 524 ALA A N 1
ATOM 4100 C CA . ALA A 1 524 ? 23.172 13.93 22.156 1 74.75 524 ALA A CA 1
ATOM 4101 C C . ALA A 1 524 ? 23.172 12.461 22.594 1 74.75 524 ALA A C 1
ATOM 4103 O O . ALA A 1 524 ? 24.078 12.023 23.312 1 74.75 524 ALA A O 1
ATOM 4104 N N . ARG A 1 525 ? 22.266 11.773 22.156 1 77.31 525 ARG A N 1
ATOM 4105 C CA . ARG A 1 525 ? 22.156 10.352 22.484 1 77.31 525 ARG A CA 1
ATOM 4106 C C . ARG A 1 525 ? 23.297 9.562 21.828 1 77.31 525 ARG A C 1
ATOM 4108 O O . ARG A 1 525 ? 23.875 8.672 22.453 1 77.31 525 ARG A O 1
ATOM 4115 N N . GLN A 1 526 ? 23.594 9.859 20.672 1 80.94 526 GLN A N 1
ATOM 4116 C CA . GLN A 1 526 ? 24.672 9.18 19.953 1 80.94 526 GLN A CA 1
ATOM 4117 C C . GLN A 1 526 ? 26.016 9.383 20.641 1 80.94 526 GLN A C 1
ATOM 4119 O O . GLN A 1 526 ? 26.797 8.445 20.766 1 80.94 526 GLN A O 1
ATOM 4124 N N . ALA A 1 527 ? 26.219 10.57 21.062 1 81.44 527 ALA A N 1
ATOM 4125 C CA . ALA A 1 527 ? 27.484 10.891 21.719 1 81.44 527 ALA A CA 1
ATOM 4126 C C . ALA A 1 527 ? 27.625 10.117 23.031 1 81.44 527 ALA A C 1
ATOM 4128 O O . ALA A 1 527 ? 28.719 9.656 23.375 1 81.44 527 ALA A O 1
ATOM 4129 N N . ARG A 1 528 ? 26.562 9.914 23.672 1 81.88 528 ARG A N 1
ATOM 4130 C CA . ARG A 1 528 ? 26.578 9.242 24.969 1 81.88 528 ARG A CA 1
ATOM 4131 C C . ARG A 1 528 ? 26.891 7.758 24.812 1 81.88 528 ARG A C 1
ATOM 4133 O O . ARG A 1 528 ? 27.484 7.148 25.703 1 81.88 528 ARG A O 1
ATOM 4140 N N . ILE A 1 529 ? 26.5 7.242 23.656 1 83.31 529 ILE A N 1
ATOM 4141 C CA . ILE A 1 529 ? 26.641 5.797 23.5 1 83.31 529 ILE A CA 1
ATOM 4142 C C . ILE A 1 529 ? 27.703 5.48 22.453 1 83.31 529 ILE A C 1
ATOM 4144 O O . ILE A 1 529 ? 27.766 4.359 21.953 1 83.31 529 ILE A O 1
ATOM 4148 N N . GLN A 1 530 ? 28.516 6.367 22.172 1 86.56 530 GLN A N 1
ATOM 4149 C CA . GLN A 1 530 ? 29.516 6.219 21.109 1 86.56 530 GLN A CA 1
ATOM 4150 C C . GLN A 1 530 ? 30.469 5.07 21.422 1 86.56 530 GLN A C 1
ATOM 4152 O O . GLN A 1 530 ? 30.906 4.355 20.516 1 86.56 530 GLN A O 1
ATOM 4157 N N . ASP A 1 531 ? 30.766 4.871 22.641 1 86.81 531 ASP A N 1
ATOM 4158 C CA . ASP A 1 531 ? 31.672 3.805 23.047 1 86.81 531 ASP A CA 1
ATOM 4159 C C . ASP A 1 531 ? 31.062 2.432 22.766 1 86.81 531 ASP A C 1
ATOM 4161 O O . ASP A 1 531 ? 31.766 1.51 22.344 1 86.81 531 ASP A O 1
ATOM 4165 N N . ILE A 1 532 ? 29.844 2.354 23.094 1 86.94 532 ILE A N 1
ATOM 4166 C CA . ILE A 1 532 ? 29.141 1.091 22.875 1 86.94 532 ILE A CA 1
ATOM 4167 C C . ILE A 1 532 ? 29.031 0.829 21.375 1 86.94 532 ILE A C 1
ATOM 4169 O O . ILE A 1 532 ? 29.203 -0.306 20.922 1 86.94 532 ILE A O 1
ATOM 4173 N N . ILE A 1 533 ? 28.781 1.86 20.656 1 88.38 533 ILE A N 1
ATOM 4174 C CA . ILE A 1 533 ? 28.672 1.756 19.203 1 88.38 533 ILE A CA 1
ATOM 4175 C C . ILE A 1 533 ? 30 1.291 18.625 1 88.38 533 ILE A C 1
ATOM 4177 O O . ILE A 1 533 ? 30.047 0.344 17.828 1 88.38 533 ILE A O 1
ATOM 4181 N N . GLN A 1 534 ? 31.078 1.859 19.062 1 85.44 534 GLN A N 1
ATOM 4182 C CA . GLN A 1 534 ? 32.406 1.499 18.578 1 85.44 534 GLN A CA 1
ATOM 4183 C C . GLN A 1 534 ? 32.781 0.09 19.031 1 85.44 534 GLN A C 1
ATOM 4185 O O . GLN A 1 534 ? 33.406 -0.657 18.266 1 85.44 534 GLN A O 1
ATOM 4190 N N . GLY A 1 535 ? 32.438 -0.205 20.203 1 86.38 535 GLY A N 1
ATOM 4191 C CA . GLY A 1 535 ? 32.719 -1.546 20.703 1 86.38 535 GLY A CA 1
ATOM 4192 C C . GLY A 1 535 ? 32.031 -2.629 19.875 1 86.38 535 GLY A C 1
ATOM 4193 O O . GLY A 1 535 ? 32.625 -3.668 19.594 1 86.38 535 GLY A O 1
ATOM 4194 N N . PHE A 1 536 ? 30.844 -2.406 19.547 1 89.19 536 PHE A N 1
ATOM 4195 C CA . PHE A 1 536 ? 30.109 -3.342 18.703 1 89.19 536 PHE A CA 1
ATOM 4196 C C . PHE A 1 536 ? 30.781 -3.475 17.344 1 89.19 536 PHE A C 1
ATOM 4198 O O . PHE A 1 536 ? 31.031 -4.586 16.875 1 89.19 536 PHE A O 1
ATOM 4205 N N . GLY A 1 537 ? 31.078 -2.383 16.688 1 86.38 537 GLY A N 1
ATOM 4206 C CA . GLY A 1 537 ? 31.75 -2.4 15.406 1 86.38 537 GLY A CA 1
ATOM 4207 C C . GLY A 1 537 ? 33.062 -3.158 15.422 1 86.38 537 GLY A C 1
ATOM 4208 O O . GLY A 1 537 ? 33.344 -3.953 14.523 1 86.38 537 GLY A O 1
ATOM 4209 N N . ASP A 1 538 ? 33.781 -2.93 16.438 1 85.38 538 ASP A N 1
ATOM 4210 C CA . ASP A 1 538 ? 35.094 -3.551 16.578 1 85.38 538 ASP A CA 1
ATOM 4211 C C . ASP A 1 538 ? 34.969 -5.055 16.812 1 85.38 538 ASP A C 1
ATOM 4213 O O . ASP A 1 538 ? 35.781 -5.836 16.328 1 85.38 538 ASP A O 1
ATOM 4217 N N . ALA A 1 539 ? 33.969 -5.391 17.516 1 88.69 539 ALA A N 1
ATOM 4218 C CA . ALA A 1 539 ? 33.781 -6.793 17.875 1 88.69 539 ALA A CA 1
ATOM 4219 C C . ALA A 1 539 ? 33.5 -7.641 16.641 1 88.69 539 ALA A C 1
ATOM 4221 O O . ALA A 1 539 ? 33.875 -8.82 16.594 1 88.69 539 ALA A O 1
ATOM 4222 N N . PHE A 1 540 ? 32.906 -7.047 15.648 1 88.12 540 PHE A N 1
ATOM 4223 C CA . PHE A 1 540 ? 32.531 -7.809 14.453 1 88.12 540 PHE A CA 1
ATOM 4224 C C . PHE A 1 540 ? 33.406 -7.383 13.266 1 88.12 540 PHE A C 1
ATOM 4226 O O . PHE A 1 540 ? 33.188 -7.844 12.141 1 88.12 540 PHE A O 1
ATOM 4233 N N . GLN A 1 541 ? 34.344 -6.555 13.453 1 76.06 541 GLN A N 1
ATOM 4234 C CA . GLN A 1 541 ? 35.281 -6.121 12.445 1 76.06 541 GLN A CA 1
ATOM 4235 C C . GLN A 1 541 ? 34.594 -5.59 11.203 1 76.06 541 GLN A C 1
ATOM 4237 O O . GLN A 1 541 ? 34.906 -5.977 10.078 1 76.06 541 GLN A O 1
ATOM 4242 N N . LEU A 1 542 ? 33.594 -4.852 11.484 1 74.44 542 LEU A N 1
ATOM 4243 C CA . LEU A 1 542 ? 32.812 -4.281 10.398 1 74.44 542 LEU A CA 1
ATOM 4244 C C . LEU A 1 542 ? 33.469 -3.031 9.836 1 74.44 542 LEU A C 1
ATOM 4246 O O . LEU A 1 542 ? 33.156 -1.913 10.227 1 74.44 542 LEU A O 1
ATOM 4250 N N . LYS A 1 543 ? 34.781 -3.115 9.438 1 62.41 543 LYS A N 1
ATOM 4251 C CA . LYS A 1 543 ? 35.5 -1.947 8.93 1 62.41 543 LYS A CA 1
ATOM 4252 C C . LYS A 1 543 ? 35.5 -1.919 7.402 1 62.41 543 LYS A C 1
ATOM 4254 O O . LYS A 1 543 ? 35.469 -2.969 6.758 1 62.41 543 LYS A O 1
ATOM 4259 N N . GLU A 1 544 ? 35.125 -0.79 6.938 1 56.97 544 GLU A N 1
ATOM 4260 C CA . GLU A 1 544 ? 35.125 -0.53 5.5 1 56.97 544 GLU A CA 1
ATOM 4261 C C . GLU A 1 544 ? 36.438 -0.959 4.859 1 56.97 544 GLU A C 1
ATOM 4263 O O . GLU A 1 544 ? 37.5 -0.652 5.375 1 56.97 544 GLU A O 1
ATOM 4268 N N . ALA A 1 545 ? 36.5 -2.041 4.105 1 47.44 545 ALA A N 1
ATOM 4269 C CA . ALA A 1 545 ? 37.719 -2.367 3.404 1 47.44 545 ALA A CA 1
ATOM 4270 C C . ALA A 1 545 ? 38.156 -1.213 2.506 1 47.44 545 ALA A C 1
ATOM 4272 O O . ALA A 1 545 ? 37.375 -0.719 1.69 1 47.44 545 ALA A O 1
ATOM 4273 N N . VAL A 1 546 ? 38.906 -0.252 3.105 1 38.91 546 VAL A N 1
ATOM 4274 C CA . VAL A 1 546 ? 39.531 0.762 2.25 1 38.91 546 VAL A CA 1
ATOM 4275 C C . VAL A 1 546 ? 40.281 0.089 1.112 1 38.91 546 VAL A C 1
ATOM 4277 O O . VAL A 1 546 ? 41.219 -0.694 1.354 1 38.91 546 VAL A O 1
ATOM 4280 N N . LYS A 1 547 ? 39.625 -0.201 0.012 1 39.88 547 LYS A N 1
ATOM 4281 C CA . LYS A 1 547 ? 40.438 -0.603 -1.14 1 39.88 547 LYS A CA 1
ATOM 4282 C C . LYS A 1 547 ? 41.625 0.35 -1.351 1 39.88 547 LYS A C 1
ATOM 4284 O O . LYS A 1 547 ? 41.438 1.57 -1.325 1 39.88 547 LYS A O 1
ATOM 4289 N N . LYS A 1 548 ? 42.781 0.087 -1.061 1 34.75 548 LYS A N 1
ATOM 4290 C CA . LYS A 1 548 ? 43.938 0.777 -1.647 1 34.75 548 LYS A CA 1
ATOM 4291 C C . LYS A 1 548 ? 43.688 1.096 -3.119 1 34.75 548 LYS A C 1
ATOM 4293 O O . LYS A 1 548 ? 43.312 0.215 -3.896 1 34.75 548 LYS A O 1
ATOM 4298 N N . GLN A 1 549 ? 43.219 2.299 -3.373 1 33.88 549 GLN A N 1
ATOM 4299 C CA . GLN A 1 549 ? 43.219 2.789 -4.746 1 33.88 549 GLN A CA 1
ATOM 4300 C C . GLN A 1 549 ? 44.438 2.291 -5.512 1 33.88 549 GLN A C 1
ATOM 4302 O O . GLN A 1 549 ? 45.562 2.666 -5.191 1 33.88 549 GLN A O 1
ATOM 4307 N N . SER A 1 550 ? 44.75 1.293 -6.121 1 31.23 550 SER A N 1
ATOM 4308 C CA . SER A 1 550 ? 45.344 1.74 -7.379 1 31.23 550 SER A CA 1
ATOM 4309 C C . SER A 1 550 ? 44.5 2.836 -8.023 1 31.23 550 SER A C 1
ATOM 4311 O O . SER A 1 550 ? 43.312 2.996 -7.695 1 31.23 550 SER A O 1
ATOM 4313 N N . GLU A 1 551 ? 44.906 3.777 -9.195 1 31.67 551 GLU A N 1
ATOM 4314 C CA . GLU A 1 551 ? 44.469 5.035 -9.773 1 31.67 551 GLU A CA 1
ATOM 4315 C C . GLU A 1 551 ? 42.938 5.039 -9.938 1 31.67 551 GLU A C 1
ATOM 4317 O O . GLU A 1 551 ? 42.281 6.07 -9.75 1 31.67 551 GLU A O 1
ATOM 4322 N N . ARG A 1 552 ? 42.188 4.164 -10.789 1 30.25 552 ARG A N 1
ATOM 4323 C CA . ARG A 1 552 ? 40.906 4.562 -11.32 1 30.25 552 ARG A CA 1
ATOM 4324 C C . ARG A 1 552 ? 39.812 4.461 -10.25 1 30.25 552 ARG A C 1
ATOM 4326 O O . ARG A 1 552 ? 39.062 5.414 -10.031 1 30.25 552 ARG A O 1
ATOM 4333 N N . LYS A 1 553 ? 38.812 3.344 -10.172 1 30.98 553 LYS A N 1
ATOM 4334 C CA . LYS A 1 553 ? 37.438 3.398 -9.703 1 30.98 553 LYS A CA 1
ATOM 4335 C C . LYS A 1 553 ? 37.344 3.096 -8.203 1 30.98 553 LYS A C 1
ATOM 4337 O O . LYS A 1 553 ? 37.688 1.991 -7.77 1 30.98 553 LYS A O 1
ATOM 4342 N N . LYS A 1 554 ? 37.5 3.91 -7.309 1 31.75 554 LYS A N 1
ATOM 4343 C CA . LYS A 1 554 ? 37.375 3.947 -5.855 1 31.75 554 LYS A CA 1
ATOM 4344 C C . LYS A 1 554 ? 36.094 3.291 -5.395 1 31.75 554 LYS A C 1
ATOM 4346 O O . LYS A 1 554 ? 35.031 3.932 -5.383 1 31.75 554 LYS A O 1
ATOM 4351 N N . LYS A 1 555 ? 35.656 2.041 -5.918 1 28.44 555 LYS A N 1
ATOM 4352 C CA . LYS A 1 555 ? 34.438 1.464 -5.359 1 28.44 555 LYS A CA 1
ATOM 4353 C C . LYS A 1 555 ? 34.688 0.974 -3.93 1 28.44 555 LYS A C 1
ATOM 4355 O O . LYS A 1 555 ? 35.625 0.21 -3.672 1 28.44 555 LYS A O 1
ATOM 4360 N N . SER A 1 556 ? 34.469 1.705 -2.928 1 30.25 556 SER A N 1
ATOM 4361 C CA . SER A 1 556 ? 34.562 1.351 -1.515 1 30.25 556 SER A CA 1
ATOM 4362 C C . SER A 1 556 ? 33.75 0.084 -1.215 1 30.25 556 SER A C 1
ATOM 4364 O O . SER A 1 556 ? 32.562 0.001 -1.53 1 30.25 556 SER A O 1
ATOM 4366 N N . PHE A 1 557 ? 34.25 -1.117 -1.62 1 29.64 557 PHE A N 1
ATOM 4367 C CA . PHE A 1 557 ? 33.625 -2.373 -1.26 1 29.64 557 PHE A CA 1
ATOM 4368 C C . PHE A 1 557 ? 33.938 -2.76 0.176 1 29.64 557 PHE A C 1
ATOM 4370 O O . PHE A 1 557 ? 35.094 -2.576 0.628 1 29.64 557 PHE A O 1
ATOM 4377 N N . TRP A 1 558 ? 33.156 -2.686 1.094 1 30.98 558 TRP A N 1
ATOM 4378 C CA . TRP A 1 558 ? 33.312 -3.229 2.439 1 30.98 558 TRP A CA 1
ATOM 4379 C C . TRP A 1 558 ? 33.75 -4.684 2.393 1 30.98 558 TRP A C 1
ATOM 4381 O O . TRP A 1 558 ? 33.062 -5.543 1.869 1 30.98 558 TRP A O 1
ATOM 4391 N N . SER A 1 559 ? 35.031 -5.059 1.879 1 29.36 559 SER A N 1
ATOM 4392 C CA . SER A 1 559 ? 35.594 -6.387 1.67 1 29.36 559 SER A CA 1
ATOM 4393 C C . SER A 1 559 ? 35.875 -7.086 2.998 1 29.36 559 SER A C 1
ATOM 4395 O O . SER A 1 559 ? 36.312 -6.457 3.957 1 29.36 559 SER A O 1
ATOM 4397 N N . ASP A 1 560 ? 35.188 -8.102 3.289 1 30.2 560 ASP A N 1
ATOM 4398 C CA . ASP A 1 560 ? 35.594 -9.047 4.316 1 30.2 560 ASP A CA 1
ATOM 4399 C C . ASP A 1 560 ? 37 -9.609 4.023 1 30.2 560 ASP A C 1
ATOM 4401 O O . ASP A 1 560 ? 37.375 -10.641 4.578 1 30.2 560 ASP A O 1
ATOM 4405 N N . VAL A 1 561 ? 37.75 -9.359 2.734 1 28.03 561 VAL A N 1
ATOM 4406 C CA . VAL A 1 561 ? 38.906 -10.18 2.352 1 28.03 561 VAL A CA 1
ATOM 4407 C C . VAL A 1 561 ? 40.031 -10.016 3.375 1 28.03 561 VAL A C 1
ATOM 4409 O O . VAL A 1 561 ? 40.281 -8.898 3.836 1 28.03 561 VAL A O 1
ATOM 4412 N N . GLY A 1 562 ? 40.438 -11.109 3.982 1 25.64 562 GLY A N 1
ATOM 4413 C CA . GLY A 1 562 ? 41.844 -11.188 4.391 1 25.64 562 GLY A CA 1
ATOM 4414 C C . GLY A 1 562 ? 42.812 -10.766 3.299 1 25.64 562 GLY A C 1
ATOM 4415 O O . GLY A 1 562 ? 42.438 -10.664 2.131 1 25.64 562 GLY A O 1
ATOM 4416 N N . ALA A 1 563 ? 44.281 -10.414 3.4 1 24.62 563 ALA A N 1
ATOM 4417 C CA . ALA A 1 563 ? 45.375 -9.859 2.617 1 24.62 563 ALA A CA 1
ATOM 4418 C C . ALA A 1 563 ? 45.5 -10.586 1.28 1 24.62 563 ALA A C 1
ATOM 4420 O O . ALA A 1 563 ? 45.781 -9.961 0.256 1 24.62 563 ALA A O 1
ATOM 4421 N N . SER A 1 564 ? 45.656 -11.891 1.022 1 24.45 564 SER A N 1
ATOM 4422 C CA . SER A 1 564 ? 46.594 -12.367 0.013 1 24.45 564 SER A CA 1
ATOM 4423 C C . SER A 1 564 ? 45.969 -12.344 -1.379 1 24.45 564 SER A C 1
ATOM 4425 O O . SER A 1 564 ? 46.562 -11.844 -2.326 1 24.45 564 SER A O 1
ATOM 4427 N N . ALA A 1 565 ? 45.125 -13.352 -1.982 1 23.44 565 ALA A N 1
ATOM 4428 C CA . ALA A 1 565 ? 45.188 -13.859 -3.35 1 23.44 565 ALA A CA 1
ATOM 4429 C C . ALA A 1 565 ? 44.281 -13.047 -4.273 1 23.44 565 ALA A C 1
ATOM 4431 O O . ALA A 1 565 ? 43.062 -13.289 -4.344 1 23.44 565 ALA A O 1
ATOM 4432 N N . VAL A 1 566 ? 44.5 -11.703 -4.559 1 26.25 566 VAL A N 1
ATOM 4433 C CA . VAL A 1 566 ? 43.719 -10.883 -5.488 1 26.25 566 VAL A CA 1
ATOM 4434 C C . VAL A 1 566 ? 44.031 -11.312 -6.922 1 26.25 566 VAL A C 1
ATOM 4436 O O . VAL A 1 566 ? 45.125 -11.078 -7.438 1 26.25 566 VAL A O 1
ATOM 4439 N N . LYS A 1 567 ? 43.656 -12.562 -7.441 1 23.16 567 LYS A N 1
ATOM 4440 C CA . LYS A 1 567 ? 43.875 -12.703 -8.875 1 23.16 567 LYS A CA 1
ATOM 4441 C C . LYS A 1 567 ? 43.062 -11.695 -9.672 1 23.16 567 LYS A C 1
ATOM 4443 O O . LYS A 1 567 ? 41.938 -11.391 -9.305 1 23.16 567 LYS A O 1
ATOM 4448 N N . ASP A 1 568 ? 43.562 -10.992 -10.836 1 24.86 568 ASP A N 1
ATOM 4449 C CA . ASP A 1 568 ? 43.375 -9.945 -11.836 1 24.86 568 ASP A CA 1
ATOM 4450 C C . ASP A 1 568 ? 42.25 -10.312 -12.812 1 24.86 568 ASP A C 1
ATOM 4452 O O . ASP A 1 568 ? 42.094 -9.656 -13.844 1 24.86 568 ASP A O 1
ATOM 4456 N N . GLU A 1 569 ? 41.312 -11.273 -12.68 1 24.81 569 GLU A N 1
ATOM 4457 C CA . GLU A 1 569 ? 40.812 -11.555 -14.023 1 24.81 569 GLU A CA 1
ATOM 4458 C C . GLU A 1 569 ? 40.062 -10.359 -14.602 1 24.81 569 GLU A C 1
ATOM 4460 O O . GLU A 1 569 ? 39.25 -9.727 -13.898 1 24.81 569 GLU A O 1
ATOM 4465 N N . PRO A 1 570 ? 40.438 -9.781 -15.828 1 24.89 570 PRO A N 1
ATOM 4466 C CA . PRO A 1 570 ? 39.969 -8.672 -16.656 1 24.89 570 PRO A CA 1
ATOM 4467 C C . PRO A 1 570 ? 38.5 -8.773 -17.016 1 24.89 570 PRO A C 1
ATOM 4469 O O . PRO A 1 570 ? 38.031 -9.82 -17.5 1 24.89 570 PRO A O 1
ATOM 4472 N N . VAL A 1 571 ? 37.625 -8.352 -16.203 1 23.19 571 VAL A N 1
ATOM 4473 C CA . VAL A 1 571 ? 36.25 -8.375 -16.641 1 23.19 571 VAL A CA 1
ATOM 4474 C C . VAL A 1 571 ? 36.062 -7.527 -17.891 1 23.19 571 VAL A C 1
ATOM 4476 O O . VAL A 1 571 ? 36.375 -6.332 -17.891 1 23.19 571 VAL A O 1
ATOM 4479 N N . ASP A 1 572 ? 36.312 -8.117 -19.094 1 22.95 572 ASP A N 1
ATOM 4480 C CA . ASP A 1 572 ? 36.031 -7.578 -20.422 1 22.95 572 ASP A CA 1
ATOM 4481 C C . ASP A 1 572 ? 34.656 -6.875 -20.453 1 22.95 572 ASP A C 1
ATOM 4483 O O . ASP A 1 572 ? 33.656 -7.469 -20.094 1 22.95 572 ASP A O 1
ATOM 4487 N N . ASP A 1 573 ? 34.719 -5.562 -20.531 1 24.11 573 ASP A N 1
ATOM 4488 C CA . ASP A 1 573 ? 33.875 -4.379 -20.688 1 24.11 573 ASP A CA 1
ATOM 4489 C C . ASP A 1 573 ? 33.125 -4.414 -22.016 1 24.11 573 ASP A C 1
ATOM 4491 O O . ASP A 1 573 ? 33.5 -3.725 -22.969 1 24.11 573 ASP A O 1
ATOM 4495 N N . ASP A 1 574 ? 32.844 -5.527 -22.578 1 21.19 574 ASP A N 1
ATOM 4496 C CA . ASP A 1 574 ? 32.469 -5.336 -23.984 1 21.19 574 ASP A CA 1
ATOM 4497 C C . ASP A 1 574 ? 31.422 -4.242 -24.125 1 21.19 574 ASP A C 1
ATOM 4499 O O . ASP A 1 574 ? 30.828 -3.82 -23.141 1 21.19 574 ASP A O 1
ATOM 4503 N N . GLY A 1 575 ? 30.344 -4.332 -25.188 1 20.89 575 GLY A N 1
ATOM 4504 C CA . GLY A 1 575 ? 29.797 -3.592 -26.297 1 20.89 575 GLY A CA 1
ATOM 4505 C C . GLY A 1 575 ? 28.625 -2.717 -25.922 1 20.89 575 GLY A C 1
ATOM 4506 O O . GLY A 1 575 ? 27.703 -2.516 -26.719 1 20.89 575 GLY A O 1
ATOM 4507 N N . ASP A 1 576 ? 28.344 -2.264 -24.75 1 19.92 576 ASP A N 1
ATOM 4508 C CA . ASP A 1 576 ? 27.188 -1.39 -24.844 1 19.92 576 ASP A CA 1
ATOM 4509 C C . ASP A 1 576 ? 27.469 -0.168 -25.703 1 19.92 576 ASP A C 1
ATOM 4511 O O . ASP A 1 576 ? 28.266 0.693 -25.328 1 19.92 576 ASP A O 1
ATOM 4515 N N . GLN A 1 577 ? 27.641 -0.292 -27 1 19.7 577 GLN A N 1
ATOM 4516 C CA . GLN A 1 577 ? 27.875 0.839 -27.891 1 19.7 577 GLN A CA 1
ATOM 4517 C C . GLN A 1 577 ? 26.984 2.027 -27.516 1 19.7 577 GLN A C 1
ATOM 4519 O O . GLN A 1 577 ? 26.25 1.966 -26.531 1 19.7 577 GLN A O 1
ATOM 4524 N N . GLN A 1 578 ? 26.219 2.703 -28.5 1 19.89 578 GLN A N 1
ATOM 4525 C CA . GLN A 1 578 ? 26.203 3.986 -29.188 1 19.89 578 GLN A CA 1
ATOM 4526 C C . GLN A 1 578 ? 25.125 4.902 -28.609 1 19.89 578 GLN A C 1
ATOM 4528 O O . GLN A 1 578 ? 25.125 6.105 -28.891 1 19.89 578 GLN A O 1
ATOM 4533 N N . GLY A 1 579 ? 23.922 4.508 -28.25 1 19.88 579 GLY A N 1
ATOM 4534 C CA . GLY A 1 579 ? 22.984 5.539 -28.641 1 19.88 579 GLY A CA 1
ATOM 4535 C C . GLY A 1 579 ? 23.266 6.887 -28.016 1 19.88 579 GLY A C 1
ATOM 4536 O O . GLY A 1 579 ? 24.062 6.98 -27.078 1 19.88 579 GLY A O 1
ATOM 4537 N N . GLY A 1 580 ? 22.391 8.062 -28.328 1 20.38 580 GLY A N 1
ATOM 4538 C CA . GLY A 1 580 ? 22.469 9.5 -28.531 1 20.38 580 GLY A CA 1
ATOM 4539 C C . GLY A 1 580 ? 22.781 10.258 -27.25 1 20.38 580 GLY A C 1
ATOM 4540 O O . GLY A 1 580 ? 22.828 9.672 -26.172 1 20.38 580 GLY A O 1
ATOM 4541 N N . GLY A 1 581 ? 22.438 11.688 -27.234 1 20.73 581 GLY A N 1
ATOM 4542 C CA . GLY A 1 581 ? 22.828 13.031 -26.828 1 20.73 581 GLY A CA 1
ATOM 4543 C C . GLY A 1 581 ? 22.484 13.336 -25.391 1 20.73 581 GLY A C 1
ATOM 4544 O O . GLY A 1 581 ? 21.312 13.508 -25.047 1 20.73 581 GLY A O 1
ATOM 4545 N N . GLY A 1 582 ? 22.969 12.656 -24.547 1 20.09 582 GLY A N 1
ATOM 4546 C CA . GLY A 1 582 ? 22.672 12.914 -23.141 1 20.09 582 GLY A CA 1
ATOM 4547 C C . GLY A 1 582 ? 23.125 14.289 -22.672 1 20.09 582 GLY A C 1
ATOM 4548 O O . GLY A 1 582 ? 24.328 14.586 -22.672 1 20.09 582 GLY A O 1
ATOM 4549 N N . ASP A 1 583 ? 22.312 15.352 -23.016 1 21.27 583 ASP A N 1
ATOM 4550 C CA . ASP A 1 583 ? 22.641 16.703 -22.562 1 21.27 583 ASP A CA 1
ATOM 4551 C C . ASP A 1 583 ? 22.906 16.719 -21.047 1 21.27 583 ASP A C 1
ATOM 4553 O O . ASP A 1 583 ? 22.156 16.094 -20.281 1 21.27 583 ASP A O 1
ATOM 4557 N N . ASP A 1 584 ? 24.078 16.938 -20.594 1 22.8 584 ASP A N 1
ATOM 4558 C CA . ASP A 1 584 ? 24.922 17.109 -19.406 1 22.8 584 ASP A CA 1
ATOM 4559 C C . ASP A 1 584 ? 24.359 18.203 -18.484 1 22.8 584 ASP A C 1
ATOM 4561 O O . ASP A 1 584 ? 25.062 19.156 -18.156 1 22.8 584 ASP A O 1
ATOM 4565 N N . ASP A 1 585 ? 23.078 18.578 -18.516 1 24.08 585 ASP A N 1
ATOM 4566 C CA . ASP A 1 585 ? 22.859 19.766 -17.703 1 24.08 585 ASP A CA 1
ATOM 4567 C C . ASP A 1 585 ? 23.109 19.469 -16.234 1 24.08 585 ASP A C 1
ATOM 4569 O O . ASP A 1 585 ? 22.562 18.5 -15.688 1 24.08 585 ASP A O 1
ATOM 4573 N N . GLY A 1 586 ? 24.234 19.797 -15.562 1 25.72 586 GLY A N 1
ATOM 4574 C CA . GLY A 1 586 ? 24.953 19.797 -14.305 1 25.72 586 GLY A CA 1
ATOM 4575 C C . GLY A 1 586 ? 24.125 20.266 -13.125 1 25.72 586 GLY A C 1
ATOM 4576 O O . GLY A 1 586 ? 24.438 21.25 -12.477 1 25.72 586 GLY A O 1
ATOM 4577 N N . GLY A 1 587 ? 22.844 20.094 -13.039 1 26.48 587 GLY A N 1
ATOM 4578 C CA . GLY A 1 587 ? 22.203 20.688 -11.875 1 26.48 587 GLY A CA 1
ATOM 4579 C C . GLY A 1 587 ? 22.656 20.062 -10.57 1 26.48 587 GLY A C 1
ATOM 4580 O O . GLY A 1 587 ? 23.016 18.891 -10.523 1 26.48 587 GLY A O 1
ATOM 4581 N N . SER A 1 588 ? 23.266 20.797 -9.578 1 28.77 588 SER A N 1
ATOM 4582 C CA . SER A 1 588 ? 23.844 20.625 -8.242 1 28.77 588 SER A CA 1
ATOM 4583 C C . SER A 1 588 ? 22.922 19.812 -7.344 1 28.77 588 SER A C 1
ATOM 4585 O O . SER A 1 588 ? 21.797 20.234 -7.059 1 28.77 588 SER A O 1
ATOM 4587 N N . GLU A 1 589 ? 23.062 18.594 -7.234 1 31.75 589 GLU A N 1
ATOM 4588 C CA . GLU A 1 589 ? 22.328 17.547 -6.52 1 31.75 589 GLU A CA 1
ATOM 4589 C C . GLU A 1 589 ? 22.562 17.641 -5.016 1 31.75 589 GLU A C 1
ATOM 4591 O O . GLU A 1 589 ? 23.688 17.422 -4.547 1 31.75 589 GLU A O 1
ATOM 4596 N N . ILE A 1 590 ? 22 18.5 -4.152 1 36.44 590 ILE A N 1
ATOM 4597 C CA . ILE A 1 590 ? 22.047 18.656 -2.701 1 36.44 590 ILE A CA 1
ATOM 4598 C C . ILE A 1 590 ? 21.562 17.359 -2.029 1 36.44 590 ILE A C 1
ATOM 4600 O O . ILE A 1 590 ? 20.453 16.906 -2.268 1 36.44 590 ILE A O 1
ATOM 4604 N N . ASP A 1 591 ? 22.438 16.562 -1.404 1 42.16 591 ASP A N 1
ATOM 4605 C CA . ASP A 1 591 ? 22.281 15.297 -0.692 1 42.16 591 ASP A CA 1
ATOM 4606 C C . ASP A 1 591 ? 21.531 15.5 0.625 1 42.16 591 ASP A C 1
ATOM 4608 O O . ASP A 1 591 ? 21.859 16.391 1.403 1 42.16 591 ASP A O 1
ATOM 4612 N N . LEU A 1 592 ? 20.562 14.938 0.864 1 45.69 592 LEU A N 1
ATOM 4613 C CA . LEU A 1 592 ? 19.75 15.008 2.066 1 45.69 592 LEU A CA 1
ATOM 4614 C C . LEU A 1 592 ? 20.609 14.93 3.322 1 45.69 592 LEU A C 1
ATOM 4616 O O . LEU A 1 592 ? 20.406 15.68 4.277 1 45.69 592 LEU A O 1
ATOM 4620 N N . ASP A 1 593 ? 21.484 13.914 3.404 1 45.91 593 ASP A N 1
ATOM 4621 C CA . ASP A 1 593 ? 22.344 13.773 4.57 1 45.91 593 ASP A CA 1
ATOM 4622 C C . ASP A 1 593 ? 23.203 15.023 4.773 1 45.91 593 ASP A C 1
ATOM 4624 O O . ASP A 1 593 ? 23.438 15.438 5.91 1 45.91 593 ASP A O 1
ATOM 4628 N N . GLU A 1 594 ? 23.688 15.469 3.715 1 46.41 594 GLU A N 1
ATOM 4629 C CA . GLU A 1 594 ? 24.391 16.75 3.787 1 46.41 594 GLU A CA 1
ATOM 4630 C C . GLU A 1 594 ? 23.484 17.859 4.316 1 46.41 594 GLU A C 1
ATOM 4632 O O . GLU A 1 594 ? 23.922 18.703 5.09 1 46.41 594 GLU A O 1
ATOM 4637 N N . LEU A 1 595 ? 22.297 17.734 3.83 1 43.62 595 LEU A N 1
ATOM 4638 C CA . LEU A 1 595 ? 21.297 18.703 4.285 1 43.62 595 LEU A CA 1
ATOM 4639 C C . LEU A 1 595 ? 21 18.5 5.766 1 43.62 595 LEU A C 1
ATOM 4641 O O . LEU A 1 595 ? 20.797 19.484 6.5 1 43.62 595 LEU A O 1
ATOM 4645 N N . LEU A 1 596 ? 20.922 17.156 6.02 1 45.41 596 LEU A N 1
ATOM 4646 C CA . LEU A 1 596 ? 20.562 16.812 7.391 1 45.41 596 LEU A CA 1
ATOM 4647 C C . LEU A 1 596 ? 21.75 16.984 8.328 1 45.41 596 LEU A C 1
ATOM 4649 O O . LEU A 1 596 ? 21.578 17.297 9.508 1 45.41 596 LEU A O 1
ATOM 4653 N N . ASP A 1 597 ? 22.953 16.391 7.934 1 39.56 597 ASP A N 1
ATOM 4654 C CA . ASP A 1 597 ? 24.188 16.531 8.711 1 39.56 597 ASP A CA 1
ATOM 4655 C C . ASP A 1 597 ? 24.734 17.953 8.633 1 39.56 597 ASP A C 1
ATOM 4657 O O . ASP A 1 597 ? 25.938 18.172 8.688 1 39.56 597 ASP A O 1
ATOM 4661 N N . GLY A 1 598 ? 24.047 18.781 8.164 1 36.59 598 GLY A N 1
ATOM 4662 C CA . GLY A 1 598 ? 24.562 20.141 8.305 1 36.59 598 GLY A CA 1
ATOM 4663 C C . GLY A 1 598 ? 25.359 20.359 9.578 1 36.59 598 GLY A C 1
ATOM 4664 O O . GLY A 1 598 ? 24.797 20.672 10.625 1 36.59 598 GLY A O 1
ATOM 4665 N N . GLY A 1 599 ? 26.234 19.375 9.781 1 37.31 599 GLY A N 1
ATOM 4666 C CA . GLY A 1 599 ? 27.188 19.797 10.781 1 37.31 599 GLY A CA 1
ATOM 4667 C C . GLY A 1 599 ? 27.531 21.281 10.68 1 37.31 599 GLY A C 1
ATOM 4668 O O . GLY A 1 599 ? 27.188 21.938 9.703 1 37.31 599 GLY A O 1
ATOM 4669 N N . ASP A 1 600 ? 28.078 21.75 11.742 1 44.84 600 ASP A N 1
ATOM 4670 C CA . ASP A 1 600 ? 28.578 23.109 11.961 1 44.84 600 ASP A CA 1
ATOM 4671 C C . ASP A 1 600 ? 29.516 23.531 10.828 1 44.84 600 ASP A C 1
ATOM 4673 O O . ASP A 1 600 ? 30.703 23.203 10.844 1 44.84 600 ASP A O 1
ATOM 4677 N N . VAL A 1 601 ? 29.156 23.484 9.719 1 50.81 601 VAL A N 1
ATOM 4678 C CA . VAL A 1 601 ? 30.031 24.234 8.812 1 50.81 601 VAL A CA 1
ATOM 4679 C C . VAL A 1 601 ? 30.281 25.625 9.367 1 50.81 601 VAL A C 1
ATOM 4681 O O . VAL A 1 601 ? 29.359 26.453 9.461 1 50.81 601 VAL A O 1
ATOM 4684 N N . THR A 1 602 ? 31.312 25.656 10.023 1 62.66 602 THR A N 1
ATOM 4685 C CA . THR A 1 602 ? 31.688 26.922 10.633 1 62.66 602 THR A CA 1
ATOM 4686 C C . THR A 1 602 ? 32.469 27.781 9.656 1 62.66 602 THR A C 1
ATOM 4688 O O . THR A 1 602 ? 32.594 29 9.852 1 62.66 602 THR A O 1
ATOM 4691 N N . THR A 1 603 ? 33.094 26.984 8.594 1 72 603 THR A N 1
ATOM 4692 C CA . THR A 1 603 ? 33.844 27.75 7.617 1 72 603 THR A CA 1
ATOM 4693 C C . THR A 1 603 ? 33.625 27.203 6.207 1 72 603 THR A C 1
ATOM 4695 O O . THR A 1 603 ? 33.156 26.078 6.035 1 72 603 THR A O 1
ATOM 4698 N N . VAL A 1 604 ? 33.75 27.906 5.215 1 79 604 VAL A N 1
ATOM 4699 C CA . VAL A 1 604 ? 33.656 27.5 3.814 1 79 604 VAL A CA 1
ATOM 4700 C C . VAL A 1 604 ? 34.906 26.703 3.436 1 79 604 VAL A C 1
ATOM 4702 O O . VAL A 1 604 ? 36.031 27.234 3.445 1 79 604 VAL A O 1
ATOM 4705 N N . GLY A 1 605 ? 34.75 25.453 3.211 1 72.75 605 GLY A N 1
ATOM 4706 C CA . GLY A 1 605 ? 35.875 24.609 2.912 1 72.75 605 GLY A CA 1
ATOM 4707 C C . GLY A 1 605 ? 36.25 24.609 1.442 1 72.75 605 GLY A C 1
ATOM 4708 O O . GLY A 1 605 ? 35.562 25.203 0.619 1 72.75 605 GLY A O 1
ATOM 4709 N N . SER A 1 606 ? 37.406 23.859 1.033 1 74.94 606 SER A N 1
ATOM 4710 C CA . SER A 1 606 ? 37.938 23.844 -0.32 1 74.94 606 SER A CA 1
ATOM 4711 C C . SER A 1 606 ? 37.312 22.734 -1.158 1 74.94 606 SER A C 1
ATOM 4713 O O . SER A 1 606 ? 37.281 22.812 -2.389 1 74.94 606 SER A O 1
ATOM 4715 N N . MET A 1 607 ? 36.75 21.875 -0.602 1 71.75 607 MET A N 1
ATOM 4716 C CA . MET A 1 607 ? 36.25 20.719 -1.325 1 71.75 607 MET A CA 1
ATOM 4717 C C . MET A 1 607 ? 34.906 20.984 -1.953 1 71.75 607 MET A C 1
ATOM 4719 O O . MET A 1 607 ? 34.688 20.719 -3.139 1 71.75 607 MET A O 1
ATOM 4723 N N . ASN A 1 608 ? 34.031 21.562 -1.168 1 73.88 608 ASN A N 1
ATOM 4724 C CA . ASN A 1 608 ? 32.688 21.938 -1.651 1 73.88 608 ASN A CA 1
ATOM 4725 C C . ASN A 1 608 ? 32.344 23.344 -1.224 1 73.88 608 ASN A C 1
ATOM 4727 O O . ASN A 1 608 ? 31.406 23.547 -0.434 1 73.88 608 ASN A O 1
ATOM 4731 N N . PRO A 1 609 ? 32.875 24.234 -1.83 1 81.31 609 PRO A N 1
ATOM 4732 C CA . PRO A 1 609 ? 32.719 25.609 -1.355 1 81.31 609 PRO A CA 1
ATOM 4733 C C . PRO A 1 609 ? 31.297 26.125 -1.53 1 81.31 609 PRO A C 1
ATOM 4735 O O . PRO A 1 609 ? 30.766 26.812 -0.652 1 81.31 609 PRO A O 1
ATOM 4738 N N . ILE A 1 610 ? 30.672 25.734 -2.502 1 81.81 610 ILE A N 1
ATOM 4739 C CA . ILE A 1 610 ? 29.344 26.25 -2.787 1 81.81 610 ILE A CA 1
ATOM 4740 C C . ILE A 1 610 ? 28.344 25.672 -1.795 1 81.81 610 ILE A C 1
ATOM 4742 O O . ILE A 1 610 ? 27.516 26.406 -1.239 1 81.81 610 ILE A O 1
ATOM 4746 N N . ALA A 1 611 ? 28.594 24.547 -1.506 1 76.38 611 ALA A N 1
ATOM 4747 C CA . ALA A 1 611 ? 27.688 23.906 -0.549 1 76.38 611 ALA A CA 1
ATOM 4748 C C . ALA A 1 611 ? 27.906 24.453 0.859 1 76.38 611 ALA A C 1
ATOM 4750 O O . ALA A 1 611 ? 26.953 24.719 1.58 1 76.38 611 ALA A O 1
ATOM 4751 N N . ASP A 1 612 ? 29.141 24.641 1.213 1 77.19 612 ASP A N 1
ATOM 4752 C CA . ASP A 1 612 ? 29.484 25.203 2.518 1 77.19 612 ASP A CA 1
ATOM 4753 C C . ASP A 1 612 ? 28.953 26.625 2.65 1 77.19 612 ASP A C 1
ATOM 4755 O O . ASP A 1 612 ? 28.422 27 3.693 1 77.19 612 ASP A O 1
ATOM 4759 N N . PHE A 1 613 ? 29.078 27.359 1.58 1 84.31 613 PHE A N 1
ATOM 4760 C CA . PHE A 1 613 ? 28.594 28.734 1.533 1 84.31 613 PHE A CA 1
ATOM 4761 C C . PHE A 1 613 ? 27.078 28.797 1.714 1 84.31 613 PHE A C 1
ATOM 4763 O O . PHE A 1 613 ? 26.578 29.547 2.549 1 84.31 613 PHE A O 1
ATOM 4770 N N . GLU A 1 614 ? 26.5 27.953 1.035 1 78.75 614 GLU A N 1
ATOM 4771 C CA . GLU A 1 614 ? 25.047 28 1.092 1 78.75 614 GLU A CA 1
ATOM 4772 C C . GLU A 1 614 ? 24.531 27.531 2.451 1 78.75 614 GLU A C 1
ATOM 4774 O O . GLU A 1 614 ? 23.578 28.109 2.99 1 78.75 614 GLU A O 1
ATOM 4779 N N . THR A 1 615 ? 25.281 26.688 3.039 1 73.12 615 THR A N 1
ATOM 4780 C CA . THR A 1 615 ? 24.953 26.234 4.383 1 73.12 615 THR A CA 1
ATOM 4781 C C . THR A 1 615 ? 25.156 27.344 5.402 1 73.12 615 THR A C 1
ATOM 4783 O O . THR A 1 615 ? 24.312 27.562 6.277 1 73.12 615 THR A O 1
ATOM 4786 N N . LEU A 1 616 ? 26.219 28.078 5.254 1 74.75 616 LEU A N 1
ATOM 4787 C CA . LEU A 1 616 ? 26.531 29.172 6.164 1 74.75 616 LEU A CA 1
ATOM 4788 C C . LEU A 1 616 ? 25.578 30.344 5.941 1 74.75 616 LEU A C 1
ATOM 4790 O O . LEU A 1 616 ? 25.156 31 6.898 1 74.75 616 LEU A O 1
ATOM 4794 N N . VAL A 1 617 ? 25.203 30.516 4.715 1 76.62 617 VAL A N 1
ATOM 4795 C CA . VAL A 1 617 ? 24.312 31.609 4.383 1 76.62 617 VAL A CA 1
ATOM 4796 C C . VAL A 1 617 ? 22.906 31.312 4.902 1 76.62 617 VAL A C 1
ATOM 4798 O O . VAL A 1 617 ? 22.234 32.188 5.453 1 76.62 617 VAL A O 1
ATOM 4801 N N . ASP A 1 618 ? 22.641 30.125 4.758 1 68.88 618 ASP A N 1
ATOM 4802 C CA . ASP A 1 618 ? 21.312 29.719 5.203 1 68.88 618 ASP A CA 1
ATOM 4803 C C . ASP A 1 618 ? 21.203 29.766 6.727 1 68.88 618 ASP A C 1
ATOM 4805 O O . ASP A 1 618 ? 20.188 30.188 7.273 1 68.88 618 ASP A O 1
ATOM 4809 N N . PHE A 1 619 ? 22.422 29.547 7.344 1 62.16 619 PHE A N 1
ATOM 4810 C CA . PHE A 1 619 ? 22.5 29.672 8.789 1 62.16 619 PHE A CA 1
ATOM 4811 C C . PHE A 1 619 ? 22.719 31.125 9.203 1 62.16 619 PHE A C 1
ATOM 4813 O O . PHE A 1 619 ? 22.406 31.5 10.336 1 62.16 619 PHE A O 1
ATOM 4820 N N . GLY A 1 620 ? 23.234 31.953 8.398 1 56.81 620 GLY A N 1
ATOM 4821 C CA . GLY A 1 620 ? 23.609 33.344 8.625 1 56.81 620 GLY A CA 1
ATOM 4822 C C . GLY A 1 620 ? 22.422 34.281 8.531 1 56.81 620 GLY A C 1
ATOM 4823 O O . GLY A 1 620 ? 22.547 35.469 8.875 1 56.81 620 GLY A O 1
ATOM 4824 N N . LYS A 1 621 ? 21.359 33.781 8.156 1 56.75 621 LYS A N 1
ATOM 4825 C CA . LYS A 1 621 ? 20.219 34.688 8.086 1 56.75 621 LYS A CA 1
ATOM 4826 C C . LYS A 1 621 ? 19.828 35.188 9.469 1 56.75 621 LYS A C 1
ATOM 4828 O O . LYS A 1 621 ? 19.359 36.312 9.617 1 56.75 621 LYS A O 1
ATOM 4833 N N . ASN A 1 622 ? 20.188 34.5 10.531 1 52.66 622 ASN A N 1
ATOM 4834 C CA . ASN A 1 622 ? 19.891 34.906 11.898 1 52.66 622 ASN A CA 1
ATOM 4835 C C . ASN A 1 622 ? 21.172 35.281 12.656 1 52.66 622 ASN A C 1
ATOM 4837 O O . ASN A 1 622 ? 21.109 35.656 13.828 1 52.66 622 ASN A O 1
ATOM 4841 N N . ASN A 1 623 ? 22.375 35.125 12.086 1 59.06 623 ASN A N 1
ATOM 4842 C CA . ASN A 1 623 ? 23.672 35.438 12.68 1 59.06 623 ASN A CA 1
ATOM 4843 C C . ASN A 1 623 ? 24.594 36.125 11.68 1 59.06 623 ASN A C 1
ATOM 4845 O O . ASN A 1 623 ? 25.203 35.469 10.836 1 59.06 623 ASN A O 1
ATOM 4849 N N . LYS A 1 624 ? 24.672 37.344 11.859 1 67.62 624 LYS A N 1
ATOM 4850 C CA . LYS A 1 624 ? 25.484 38.188 10.977 1 67.62 624 LYS A CA 1
ATOM 4851 C C . LYS A 1 624 ? 26.922 37.688 10.906 1 67.62 624 LYS A C 1
ATOM 4853 O O . LYS A 1 624 ? 27.562 37.812 9.867 1 67.62 624 LYS A O 1
ATOM 4858 N N . GLN A 1 625 ? 27.234 37.094 11.922 1 70.69 625 GLN A N 1
ATOM 4859 C CA . GLN A 1 625 ? 28.625 36.625 11.969 1 70.69 625 GLN A CA 1
ATOM 4860 C C . GLN A 1 625 ? 28.828 35.406 11.055 1 70.69 625 GLN A C 1
ATOM 4862 O O . GLN A 1 625 ? 29.859 35.312 10.391 1 70.69 625 GLN A O 1
ATOM 4867 N N . ARG A 1 626 ? 27.922 34.719 10.891 1 72.12 626 ARG A N 1
ATOM 4868 C CA . ARG A 1 626 ? 28.031 33.531 10.039 1 72.12 626 ARG A CA 1
ATOM 4869 C C . ARG A 1 626 ? 27.922 33.906 8.57 1 72.12 626 ARG A C 1
ATOM 4871 O O . ARG A 1 626 ? 28.578 33.281 7.719 1 72.12 626 ARG A O 1
ATOM 4878 N N . LEU A 1 627 ? 27.203 34.875 8.469 1 77.5 627 LEU A N 1
ATOM 4879 C CA . LEU A 1 627 ? 27.109 35.375 7.105 1 77.5 627 LEU A CA 1
ATOM 4880 C C . LEU A 1 627 ? 28.453 36 6.672 1 77.5 627 LEU A C 1
ATOM 4882 O O . LEU A 1 627 ? 28.891 35.781 5.539 1 77.5 627 LEU A O 1
ATOM 4886 N N . VAL A 1 628 ? 28.875 36.656 7.672 1 80.12 628 VAL A N 1
ATOM 4887 C CA . VAL A 1 628 ? 30.188 37.219 7.426 1 80.12 628 VAL A CA 1
ATOM 4888 C C . VAL A 1 628 ? 31.219 36.125 7.219 1 80.12 628 VAL A C 1
ATOM 4890 O O . VAL A 1 628 ? 32.062 36.219 6.32 1 80.12 628 VAL A O 1
ATOM 4893 N N . THR A 1 629 ? 31.047 35.125 7.867 1 81.19 629 THR A N 1
ATOM 4894 C CA . THR A 1 629 ? 31.953 33.969 7.738 1 81.19 629 THR A CA 1
ATOM 4895 C C . THR A 1 629 ? 31.75 33.281 6.395 1 81.19 629 THR A C 1
ATOM 4897 O O . THR A 1 629 ? 32.719 32.844 5.762 1 81.19 629 THR A O 1
ATOM 4900 N N . ALA A 1 630 ? 30.656 33.25 6.027 1 85.25 630 ALA A N 1
ATOM 4901 C CA . ALA A 1 630 ? 30.328 32.625 4.742 1 85.25 630 ALA A CA 1
ATOM 4902 C C . ALA A 1 630 ? 30.922 33.438 3.588 1 85.25 630 ALA A C 1
ATOM 4904 O O . ALA A 1 630 ? 31.562 32.875 2.699 1 85.25 630 ALA A O 1
ATOM 4905 N N . VAL A 1 631 ? 30.641 34.688 3.736 1 87.56 631 VAL A N 1
ATOM 4906 C CA . VAL A 1 631 ? 31.078 35.594 2.678 1 87.56 631 VAL A CA 1
ATOM 4907 C C . VAL A 1 631 ? 32.594 35.625 2.643 1 87.56 631 VAL A C 1
ATOM 4909 O O . VAL A 1 631 ? 33.219 35.469 1.582 1 87.56 631 VAL A O 1
ATOM 4912 N N . THR A 1 632 ? 33.125 35.719 3.785 1 86.69 632 THR A N 1
ATOM 4913 C CA . THR A 1 632 ? 34.594 35.781 3.877 1 86.69 632 THR A CA 1
ATOM 4914 C C . THR A 1 632 ? 35.219 34.469 3.486 1 86.69 632 THR A C 1
ATOM 4916 O O . THR A 1 632 ? 36.25 34.438 2.832 1 86.69 632 THR A O 1
ATOM 4919 N N . GLY A 1 633 ? 34.594 33.469 3.848 1 86.12 633 GLY A N 1
ATOM 4920 C CA . GLY A 1 633 ? 35.062 32.156 3.488 1 86.12 633 GLY A CA 1
ATOM 4921 C C . GLY A 1 633 ? 35.031 31.891 1.993 1 86.12 633 GLY A C 1
ATOM 4922 O O . GLY A 1 633 ? 35.969 31.344 1.434 1 86.12 633 GLY A O 1
ATOM 4923 N N . MET A 1 634 ? 34.031 32.281 1.397 1 89.25 634 MET A N 1
ATOM 4924 C CA . MET A 1 634 ? 33.875 32.094 -0.046 1 89.25 634 MET A CA 1
ATOM 4925 C C . MET A 1 634 ? 34.906 32.938 -0.792 1 89.25 634 MET A C 1
ATOM 4927 O O . MET A 1 634 ? 35.531 32.469 -1.745 1 89.25 634 MET A O 1
ATOM 4931 N N . GLN A 1 635 ? 35.031 34.125 -0.358 1 88.31 635 GLN A N 1
ATOM 4932 C CA . GLN A 1 635 ? 36.031 35.031 -0.95 1 88.31 635 GLN A CA 1
ATOM 4933 C C . GLN A 1 635 ? 37.438 34.406 -0.856 1 88.31 635 GLN A C 1
ATOM 4935 O O . GLN A 1 635 ? 38.188 34.438 -1.829 1 88.31 635 GLN A O 1
ATOM 4940 N N . THR A 1 636 ? 37.625 33.844 0.259 1 86.19 636 THR A N 1
ATOM 4941 C CA . THR A 1 636 ? 38.938 33.25 0.493 1 86.19 636 THR A CA 1
ATOM 4942 C C . THR A 1 636 ? 39.156 32.031 -0.416 1 86.19 636 THR A C 1
ATOM 4944 O O . THR A 1 636 ? 40.219 31.875 -1.004 1 86.19 636 THR A O 1
ATOM 4947 N N . GLN A 1 637 ? 38.25 31.297 -0.603 1 87 637 GLN A N 1
ATOM 4948 C CA . GLN A 1 637 ? 38.375 30.094 -1.409 1 87 637 GLN A CA 1
ATOM 4949 C C . GLN A 1 637 ? 38.531 30.438 -2.891 1 87 637 GLN A C 1
ATOM 4951 O O . GLN A 1 637 ? 39.312 29.828 -3.6 1 87 637 GLN A O 1
ATOM 4956 N N . ILE A 1 638 ? 37.719 31.328 -3.322 1 89.88 638 ILE A N 1
ATOM 4957 C CA . ILE A 1 638 ? 37.812 31.766 -4.711 1 89.88 638 ILE A CA 1
ATOM 4958 C C . ILE A 1 638 ? 39.25 32.25 -5.008 1 89.88 638 ILE A C 1
ATOM 4960 O O . ILE A 1 638 ? 39.844 31.875 -6.012 1 89.88 638 ILE A O 1
ATOM 4964 N N . THR A 1 639 ? 39.719 33.031 -4.066 1 88 639 THR A N 1
ATOM 4965 C CA . THR A 1 639 ? 41.062 33.562 -4.219 1 88 639 THR A CA 1
ATOM 4966 C C . THR A 1 639 ? 42.094 32.438 -4.207 1 88 639 THR A C 1
ATOM 4968 O O . THR A 1 639 ? 43.031 32.438 -5.035 1 88 639 THR A O 1
ATOM 4971 N N . ASN A 1 640 ? 41.875 31.547 -3.385 1 84.88 640 ASN A N 1
ATOM 4972 C CA . ASN A 1 640 ? 42.781 30.422 -3.281 1 84.88 640 ASN A CA 1
ATOM 4973 C C . ASN A 1 640 ? 42.781 29.578 -4.551 1 84.88 640 ASN A C 1
ATOM 4975 O O . ASN A 1 640 ? 43.812 29.125 -5.008 1 84.88 640 ASN A O 1
ATOM 4979 N N . PHE A 1 641 ? 41.656 29.359 -5.066 1 87.12 641 PHE A N 1
ATOM 4980 C CA . PHE A 1 641 ? 41.531 28.547 -6.266 1 87.12 641 PHE A CA 1
ATOM 4981 C C . PHE A 1 641 ? 42.25 29.203 -7.449 1 87.12 641 PHE A C 1
ATOM 4983 O O . PHE A 1 641 ? 42.938 28.531 -8.219 1 87.12 641 PHE A O 1
ATOM 4990 N N . PHE A 1 642 ? 42.062 30.438 -7.574 1 87.88 642 PHE A N 1
ATOM 4991 C CA . PHE A 1 642 ? 42.719 31.141 -8.672 1 87.88 642 PHE A CA 1
ATOM 4992 C C . PHE A 1 642 ? 44.219 31.172 -8.477 1 87.88 642 PHE A C 1
ATOM 4994 O O . PHE A 1 642 ? 45 31.156 -9.445 1 87.88 642 PHE A O 1
ATOM 5001 N N . GLN A 1 643 ? 44.562 31.078 -7.219 1 81.25 643 GLN A N 1
ATOM 5002 C CA . GLN A 1 643 ? 46 31.062 -6.922 1 81.25 643 GLN A CA 1
ATOM 5003 C C . GLN A 1 643 ? 46.562 29.656 -7.043 1 81.25 643 GLN A C 1
ATOM 5005 O O . GLN A 1 643 ? 47.781 29.5 -7.23 1 81.25 643 GLN A O 1
ATOM 5010 N N . GLY A 1 644 ? 45.75 28.703 -6.855 1 78.12 644 GLY A N 1
ATOM 5011 C CA . GLY A 1 644 ? 46.156 27.297 -6.855 1 78.12 644 GLY A CA 1
ATOM 5012 C C . GLY A 1 644 ? 46.5 26.766 -8.234 1 78.12 644 GLY A C 1
ATOM 5013 O O . GLY A 1 644 ? 46.969 25.641 -8.375 1 78.12 644 GLY A O 1
ATOM 5014 N N . GLY A 1 645 ? 46.281 27.562 -9.367 1 76.88 645 GLY A N 1
ATOM 5015 C CA . GLY A 1 645 ? 46.719 27.188 -10.703 1 76.88 645 GLY A CA 1
ATOM 5016 C C . GLY A 1 645 ? 45.594 26.953 -11.672 1 76.88 645 GLY A C 1
ATOM 5017 O O . GLY A 1 645 ? 44.406 27.047 -11.297 1 76.88 645 GLY A O 1
ATOM 5018 N N . VAL A 1 646 ? 45.844 26.547 -12.844 1 77.12 646 VAL A N 1
ATOM 5019 C CA . VAL A 1 646 ? 44.938 26.453 -13.992 1 77.12 646 VAL A CA 1
ATOM 5020 C C . VAL A 1 646 ? 43.906 25.359 -13.773 1 77.12 646 VAL A C 1
ATOM 5022 O O . VAL A 1 646 ? 42.75 25.469 -14.211 1 77.12 646 VAL A O 1
ATOM 5025 N N . SER A 1 647 ? 44.219 24.422 -13.023 1 76.56 647 SER A N 1
ATOM 5026 C CA . SER A 1 647 ? 43.344 23.281 -12.812 1 76.56 647 SER A CA 1
ATOM 5027 C C . SER A 1 647 ? 42.125 23.656 -11.953 1 76.56 647 SER A C 1
ATOM 5029 O O . SER A 1 647 ? 41.094 22.984 -12 1 76.56 647 SER A O 1
ATOM 5031 N N . PHE A 1 648 ? 42.25 24.75 -11.305 1 79.44 648 PHE A N 1
ATOM 5032 C CA . PHE A 1 648 ? 41.188 25.109 -10.383 1 79.44 648 PHE A CA 1
ATOM 5033 C C . PHE A 1 648 ? 40.375 26.281 -10.93 1 79.44 648 PHE A C 1
ATOM 5035 O O . PHE A 1 648 ? 39.406 26.734 -10.281 1 79.44 648 PHE A O 1
ATOM 5042 N N . TYR A 1 649 ? 40.656 26.672 -12.055 1 86.69 649 TYR A N 1
ATOM 5043 C CA . TYR A 1 649 ? 40.031 27.875 -12.586 1 86.69 649 TYR A CA 1
ATOM 5044 C C . TYR A 1 649 ? 38.531 27.625 -12.836 1 86.69 649 TYR A C 1
ATOM 5046 O O . TYR A 1 649 ? 37.719 28.484 -12.562 1 86.69 649 TYR A O 1
ATOM 5054 N N . ALA A 1 650 ? 38.344 26.484 -13.297 1 81.94 650 ALA A N 1
ATOM 5055 C CA . ALA A 1 650 ? 36.938 26.172 -13.57 1 81.94 650 ALA A CA 1
ATOM 5056 C C . ALA A 1 650 ? 36.094 26.188 -12.289 1 81.94 650 ALA A C 1
ATOM 5058 O O . ALA A 1 650 ? 35 26.75 -12.266 1 81.94 650 ALA A O 1
ATOM 5059 N N . LYS A 1 651 ? 36.625 25.656 -11.305 1 84.06 651 LYS A N 1
ATOM 5060 C CA . LYS A 1 651 ? 35.938 25.656 -10.016 1 84.06 651 LYS A CA 1
ATOM 5061 C C . LYS A 1 651 ? 35.844 27.062 -9.438 1 84.06 651 LYS A C 1
ATOM 5063 O O . LYS A 1 651 ? 34.812 27.438 -8.867 1 84.06 651 LYS A O 1
ATOM 5068 N N . ALA A 1 652 ? 36.875 27.812 -9.609 1 88.25 652 ALA A N 1
ATOM 5069 C CA . ALA A 1 652 ? 36.906 29.188 -9.133 1 88.25 652 ALA A CA 1
ATOM 5070 C C . ALA A 1 652 ? 35.844 30.047 -9.805 1 88.25 652 ALA A C 1
ATOM 5072 O O . ALA A 1 652 ? 35.125 30.797 -9.141 1 88.25 652 ALA A O 1
ATOM 5073 N N . VAL A 1 653 ? 35.719 29.781 -11.055 1 87.5 653 VAL A N 1
ATOM 5074 C CA . VAL A 1 653 ? 34.781 30.547 -11.844 1 87.5 653 VAL A CA 1
ATOM 5075 C C . VAL A 1 653 ? 33.344 30.156 -11.43 1 87.5 653 VAL A C 1
ATOM 5077 O O . VAL A 1 653 ? 32.469 31.016 -11.312 1 87.5 653 VAL A O 1
ATOM 5080 N N . GLN A 1 654 ? 33.188 29.016 -11.172 1 85.5 654 GLN A N 1
ATOM 5081 C CA . GLN A 1 654 ? 31.891 28.547 -10.742 1 85.5 654 GLN A CA 1
ATOM 5082 C C . GLN A 1 654 ? 31.516 29.125 -9.383 1 85.5 654 GLN A C 1
ATOM 5084 O O . GLN A 1 654 ? 30.375 29.547 -9.172 1 85.5 654 GLN A O 1
ATOM 5089 N N . CYS A 1 655 ? 32.406 29.125 -8.492 1 87.69 655 CYS A N 1
ATOM 5090 C CA . CYS A 1 655 ? 32.156 29.703 -7.176 1 87.69 655 CYS A CA 1
ATOM 5091 C C . CYS A 1 655 ? 31.906 31.203 -7.281 1 87.69 655 CYS A C 1
ATOM 5093 O O . CYS A 1 655 ? 31.016 31.734 -6.613 1 87.69 655 CYS A O 1
ATOM 5095 N N . LEU A 1 656 ? 32.688 31.844 -8.18 1 92.31 656 LEU A N 1
ATOM 5096 C CA . LEU A 1 656 ? 32.531 33.281 -8.391 1 92.31 656 LEU A CA 1
ATOM 5097 C C . LEU A 1 656 ? 31.156 33.594 -8.977 1 92.31 656 LEU A C 1
ATOM 5099 O O . LEU A 1 656 ? 30.5 34.531 -8.531 1 92.31 656 LEU A O 1
ATOM 5103 N N . ALA A 1 657 ? 30.781 32.812 -9.859 1 86.88 657 ALA A N 1
ATOM 5104 C CA . ALA A 1 657 ? 29.469 33 -10.484 1 86.88 657 ALA A CA 1
ATOM 5105 C C . ALA A 1 657 ? 28.344 32.781 -9.477 1 86.88 657 ALA A C 1
ATOM 5107 O O . ALA A 1 657 ? 27.375 33.562 -9.43 1 86.88 657 ALA A O 1
ATOM 5108 N N . HIS A 1 658 ? 28.484 31.812 -8.703 1 86.56 658 HIS A N 1
ATOM 5109 C CA . HIS A 1 658 ? 27.484 31.531 -7.676 1 86.56 658 HIS A CA 1
ATOM 5110 C C . HIS A 1 658 ? 27.453 32.625 -6.617 1 86.56 658 HIS A C 1
ATOM 5112 O O . HIS A 1 658 ? 26.375 33.062 -6.207 1 86.56 658 HIS A O 1
ATOM 5118 N N . PHE A 1 659 ? 28.578 33.062 -6.223 1 90.19 659 PHE A N 1
ATOM 5119 C CA . PHE A 1 659 ? 28.703 34.125 -5.23 1 90.19 659 PHE A CA 1
ATOM 5120 C C . PHE A 1 659 ? 28.094 35.438 -5.754 1 90.19 659 PHE A C 1
ATOM 5122 O O . PHE A 1 659 ? 27.406 36.125 -5.023 1 90.19 659 PHE A O 1
ATOM 5129 N N . ARG A 1 660 ? 28.312 35.688 -7.035 1 91 660 ARG A N 1
ATOM 5130 C CA . ARG A 1 660 ? 27.734 36.875 -7.668 1 91 660 ARG A CA 1
ATOM 5131 C C . ARG A 1 660 ? 26.203 36.844 -7.602 1 91 660 ARG A C 1
ATOM 5133 O O . ARG A 1 660 ? 25.578 37.812 -7.203 1 91 660 ARG A O 1
ATOM 5140 N N . LYS A 1 661 ? 25.672 35.75 -7.887 1 85.5 661 LYS A N 1
ATOM 5141 C CA . LYS A 1 661 ? 24.219 35.594 -7.93 1 85.5 661 LYS A CA 1
ATOM 5142 C C . LYS A 1 661 ? 23.625 35.656 -6.527 1 85.5 661 LYS A C 1
ATOM 5144 O O . LYS A 1 661 ? 22.625 36.344 -6.316 1 85.5 661 LYS A O 1
ATOM 5149 N N . ARG A 1 662 ? 24.297 35.125 -5.621 1 83.69 662 ARG A N 1
ATOM 5150 C CA . ARG A 1 662 ? 23.766 35.031 -4.266 1 83.69 662 ARG A CA 1
ATOM 5151 C C . ARG A 1 662 ? 23.984 36.344 -3.504 1 83.69 662 ARG A C 1
ATOM 5153 O O . ARG A 1 662 ? 23.203 36.656 -2.605 1 83.69 662 ARG A O 1
ATOM 5160 N N . SER A 1 663 ? 24.891 37.094 -3.84 1 87.38 663 SER A N 1
ATOM 5161 C CA . SER A 1 663 ? 25.219 38.344 -3.152 1 87.38 663 SER A CA 1
ATOM 5162 C C . SER A 1 663 ? 24.094 39.344 -3.279 1 87.38 663 SER A C 1
ATOM 5164 O O . SER A 1 663 ? 23.875 40.156 -2.369 1 87.38 663 SER A O 1
ATOM 5166 N N . VAL A 1 664 ? 23.344 39.219 -4.312 1 81.19 664 VAL A N 1
ATOM 5167 C CA . VAL A 1 664 ? 22.203 40.125 -4.496 1 81.19 664 VAL A CA 1
ATOM 5168 C C . VAL A 1 664 ? 21.094 39.75 -3.533 1 81.19 664 VAL A C 1
ATOM 5170 O O . VAL A 1 664 ? 20.484 40.625 -2.898 1 81.19 664 VAL A O 1
ATOM 5173 N N . GLU A 1 665 ? 21 38.531 -3.309 1 79.62 665 GLU A N 1
ATOM 5174 C CA . GLU A 1 665 ? 19.906 38 -2.504 1 79.62 665 GLU A CA 1
ATOM 5175 C C . GLU A 1 665 ? 20.188 38.156 -1.014 1 79.62 665 GLU A C 1
ATOM 5177 O O . GLU A 1 665 ? 19.25 38.375 -0.226 1 79.62 665 GLU A O 1
ATOM 5182 N N . ILE A 1 666 ? 21.484 38.219 -0.645 1 78.56 666 ILE A N 1
ATOM 5183 C CA . ILE A 1 666 ? 21.828 38.312 0.769 1 78.56 666 ILE A CA 1
ATOM 5184 C C . ILE A 1 666 ? 22.281 39.75 1.106 1 78.56 666 ILE A C 1
ATOM 5186 O O . ILE A 1 666 ? 22.859 39.969 2.168 1 78.56 666 ILE A O 1
ATOM 5190 N N . HIS A 1 667 ? 22.188 40.656 0.192 1 78.75 667 HIS A N 1
ATOM 5191 C CA . HIS A 1 667 ? 22.438 42.094 0.341 1 78.75 667 HIS A CA 1
ATOM 5192 C C . HIS A 1 667 ? 23.922 42.375 0.563 1 78.75 667 HIS A C 1
ATOM 5194 O O . HIS A 1 667 ? 24.281 43.188 1.41 1 78.75 667 HIS A O 1
ATOM 5200 N N . TYR A 1 668 ? 24.719 41.75 -0.15 1 86.25 668 TYR A N 1
ATOM 5201 C CA . TYR A 1 668 ? 26.156 41.969 -0.135 1 86.25 668 TYR A CA 1
ATOM 5202 C C . TYR A 1 668 ? 26.672 42.344 -1.518 1 86.25 668 TYR A C 1
ATOM 5204 O O . TYR A 1 668 ? 27.781 42 -1.894 1 86.25 668 TYR A O 1
ATOM 5212 N N . ALA A 1 669 ? 25.891 43.031 -2.193 1 86.31 669 ALA A N 1
ATOM 5213 C CA . ALA A 1 669 ? 26.219 43.406 -3.568 1 86.31 669 ALA A CA 1
ATOM 5214 C C . ALA A 1 669 ? 27.438 44.344 -3.609 1 86.31 669 ALA A C 1
ATOM 5216 O O . ALA A 1 669 ? 28.328 44.156 -4.445 1 86.31 669 ALA A O 1
ATOM 5217 N N . SER A 1 670 ? 27.406 45.25 -2.734 1 86.88 670 SER A N 1
ATOM 5218 C CA . SER A 1 670 ? 28.531 46.156 -2.68 1 86.88 670 SER A CA 1
ATOM 5219 C C . SER A 1 670 ? 29.828 45.469 -2.291 1 86.88 670 SER A C 1
ATOM 5221 O O . SER A 1 670 ? 30.891 45.75 -2.844 1 86.88 670 SER A O 1
ATOM 5223 N N . GLU A 1 671 ? 29.672 44.531 -1.417 1 85 671 GLU A N 1
ATOM 5224 C CA . GLU A 1 671 ? 30.828 43.781 -0.953 1 85 671 GLU A CA 1
ATOM 5225 C C . GLU A 1 671 ? 31.359 42.875 -2.053 1 85 671 GLU A C 1
ATOM 5227 O O . GLU A 1 671 ? 32.594 42.656 -2.166 1 85 671 GLU A O 1
ATOM 5232 N N . PHE A 1 672 ? 30.594 42.438 -2.768 1 92.44 672 PHE A N 1
ATOM 5233 C CA . PHE A 1 672 ? 31.016 41.625 -3.898 1 92.44 672 PHE A CA 1
ATOM 5234 C C . PHE A 1 672 ? 31.812 42.438 -4.898 1 92.44 672 PHE A C 1
ATOM 5236 O O . PHE A 1 672 ? 32.875 42.031 -5.355 1 92.44 672 PHE A O 1
ATOM 5243 N N . ASN A 1 673 ? 31.203 43.594 -5.262 1 89.25 673 ASN A N 1
ATOM 5244 C CA . ASN A 1 673 ? 31.891 44.469 -6.203 1 89.25 673 ASN A CA 1
ATOM 5245 C C . ASN A 1 673 ? 33.281 44.844 -5.691 1 89.25 673 ASN A C 1
ATOM 5247 O O . ASN A 1 673 ? 34.25 44.906 -6.457 1 89.25 673 ASN A O 1
ATOM 5251 N N . ASP A 1 674 ? 33.344 45.031 -4.426 1 88.5 674 ASP A N 1
ATOM 5252 C CA . ASP A 1 674 ? 34.625 45.375 -3.803 1 88.5 674 ASP A CA 1
ATOM 5253 C C . ASP A 1 674 ? 35.594 44.188 -3.9 1 88.5 674 ASP A C 1
ATOM 5255 O O . ASP A 1 674 ? 36.75 44.375 -4.25 1 88.5 674 ASP A O 1
ATOM 5259 N N . PHE A 1 675 ? 35.156 43.062 -3.66 1 91.19 675 PHE A N 1
ATOM 5260 C CA . PHE A 1 675 ? 35.969 41.844 -3.717 1 91.19 675 PHE A CA 1
ATOM 5261 C C . PHE A 1 675 ? 36.469 41.594 -5.137 1 91.19 675 PHE A C 1
ATOM 5263 O O . PHE A 1 675 ? 37.625 41.281 -5.355 1 91.19 675 PHE A O 1
ATOM 5270 N N . PHE A 1 676 ? 35.531 41.688 -6.047 1 91.5 676 PHE A N 1
ATOM 5271 C CA . PHE A 1 676 ? 35.844 41.406 -7.438 1 91.5 676 PHE A CA 1
ATOM 5272 C C . PHE A 1 676 ? 36.875 42.375 -8 1 91.5 676 PHE A C 1
ATOM 5274 O O . PHE A 1 676 ? 37.75 41.969 -8.75 1 91.5 676 PHE A O 1
ATOM 5281 N N . THR A 1 677 ? 36.75 43.594 -7.578 1 88.25 677 THR A N 1
ATOM 5282 C CA . THR A 1 677 ? 37.75 44.594 -7.945 1 88.25 677 THR A CA 1
ATOM 5283 C C . THR A 1 677 ? 39.125 44.25 -7.344 1 88.25 677 THR A C 1
ATOM 5285 O O . THR A 1 677 ? 40.125 44.406 -8.008 1 88.25 677 THR A O 1
ATOM 5288 N N . GLN A 1 678 ? 39.031 43.781 -6.137 1 87.5 678 GLN A N 1
ATOM 5289 C CA . GLN A 1 678 ? 40.281 43.344 -5.473 1 87.5 678 GLN A CA 1
ATOM 5290 C C . GLN A 1 678 ? 40.875 42.125 -6.148 1 87.5 678 GLN A C 1
ATOM 5292 O O . GLN A 1 678 ? 42.094 42.031 -6.289 1 87.5 678 GLN A O 1
ATOM 5297 N N . LEU A 1 679 ? 40.094 41.25 -6.539 1 89.5 679 LEU A N 1
ATOM 5298 C CA . LEU A 1 679 ? 40.5 40.031 -7.215 1 89.5 679 LEU A CA 1
ATOM 5299 C C . LEU A 1 679 ? 41.188 40.344 -8.531 1 89.5 679 LEU A C 1
ATOM 5301 O O . LEU A 1 679 ? 42.219 39.75 -8.875 1 89.5 679 LEU A O 1
ATOM 5305 N N . LYS A 1 680 ? 40.625 41.25 -9.211 1 88.88 680 LYS A N 1
ATOM 5306 C CA . LYS A 1 680 ? 41.25 41.688 -10.453 1 88.88 680 LYS A CA 1
ATOM 5307 C C . LYS A 1 680 ? 42.625 42.25 -10.195 1 88.88 680 LYS A C 1
ATOM 5309 O O . LYS A 1 680 ? 43.562 41.969 -10.938 1 88.88 680 LYS A O 1
ATOM 5314 N N . SER A 1 681 ? 42.719 43 -9.172 1 85.44 681 SER A N 1
ATOM 5315 C CA . SER A 1 681 ? 44 43.594 -8.797 1 85.44 681 SER A CA 1
ATOM 5316 C C . SER A 1 681 ? 45 42.531 -8.398 1 85.44 681 SER A C 1
ATOM 5318 O O . SER A 1 681 ? 46.188 42.625 -8.719 1 85.44 681 SER A O 1
ATOM 5320 N N . THR A 1 682 ? 44.531 41.5 -7.836 1 84.75 682 THR A N 1
ATOM 5321 C CA . THR A 1 682 ? 45.375 40.406 -7.363 1 84.75 682 THR A CA 1
ATOM 5322 C C . THR A 1 682 ? 45.812 39.531 -8.523 1 84.75 682 THR A C 1
ATOM 5324 O O . THR A 1 682 ? 46.938 39.094 -8.586 1 84.75 682 THR A O 1
ATOM 5327 N N . LEU A 1 683 ? 44.938 39.219 -9.422 1 86.44 683 LEU A N 1
ATOM 5328 C CA . LEU A 1 683 ? 45.219 38.312 -10.531 1 86.44 683 LEU A CA 1
ATOM 5329 C C . LEU A 1 683 ? 45.938 39.031 -11.648 1 86.44 683 LEU A C 1
ATOM 5331 O O . LEU A 1 683 ? 46.812 38.438 -12.305 1 86.44 683 LEU A O 1
ATOM 5335 N N . GLY A 1 684 ? 45.562 40.25 -11.898 1 83.94 684 GLY A N 1
ATOM 5336 C CA . GLY A 1 684 ? 46.156 41 -13 1 83.94 684 GLY A CA 1
ATOM 5337 C C . GLY A 1 684 ? 45.344 40.875 -14.289 1 83.94 684 GLY A C 1
ATOM 5338 O O . GLY A 1 684 ? 44.719 39.844 -14.547 1 83.94 684 GLY A O 1
ATOM 5339 N N . ASP A 1 685 ? 45.25 41.781 -15.055 1 78.12 685 ASP A N 1
ATOM 5340 C CA . ASP A 1 685 ? 44.406 41.906 -16.25 1 78.12 685 ASP A CA 1
ATOM 5341 C C . ASP A 1 685 ? 44.844 40.906 -17.328 1 78.12 685 ASP A C 1
ATOM 5343 O O . ASP A 1 685 ? 44.031 40.5 -18.156 1 78.12 685 ASP A O 1
ATOM 5347 N N . GLU A 1 686 ? 46.031 40.438 -17.297 1 78.62 686 GLU A N 1
ATOM 5348 C CA . GLU A 1 686 ? 46.562 39.562 -18.359 1 78.62 686 GLU A CA 1
ATOM 5349 C C . GLU A 1 686 ? 46.812 38.156 -17.828 1 78.62 686 GLU A C 1
ATOM 5351 O O . GLU A 1 686 ? 47.344 37.312 -18.531 1 78.62 686 GLU A O 1
ATOM 5356 N N . SER A 1 687 ? 46.344 37.844 -16.75 1 85.38 687 SER A N 1
ATOM 5357 C CA . SER A 1 687 ? 46.562 36.531 -16.156 1 85.38 687 SER A CA 1
ATOM 5358 C C . SER A 1 687 ? 45.656 35.5 -16.781 1 85.38 687 SER A C 1
ATOM 5360 O O . SER A 1 687 ? 44.562 35.812 -17.25 1 85.38 687 SER A O 1
ATOM 5362 N N . PRO A 1 688 ? 46.062 34.344 -16.766 1 85.44 688 PRO A N 1
ATOM 5363 C CA . PRO A 1 688 ? 45.188 33.281 -17.266 1 85.44 688 PRO A CA 1
ATOM 5364 C C . PRO A 1 688 ? 43.906 33.1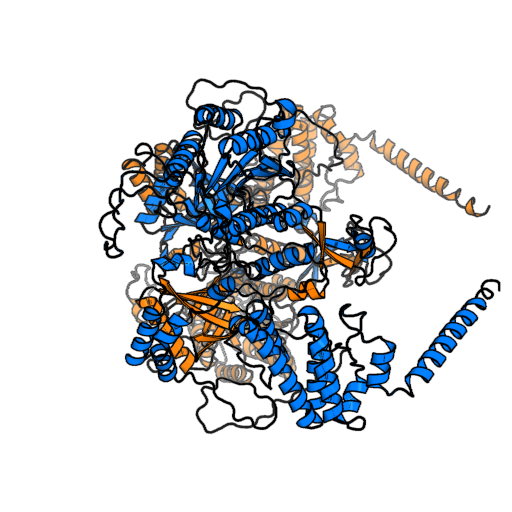25 -16.453 1 85.44 688 PRO A C 1
ATOM 5366 O O . PRO A 1 688 ? 42.875 32.75 -17 1 85.44 688 PRO A O 1
ATOM 5369 N N . GLY A 1 689 ? 43.969 33.469 -15.328 1 85.81 689 GLY A N 1
ATOM 5370 C CA . GLY A 1 689 ? 42.781 33.438 -14.5 1 85.81 689 GLY A CA 1
ATOM 5371 C C . GLY A 1 689 ? 41.75 34.438 -14.914 1 85.81 689 GLY A C 1
ATOM 5372 O O . GLY A 1 689 ? 40.562 34.125 -14.961 1 85.81 689 GLY A O 1
ATOM 5373 N N . TRP A 1 690 ? 42.25 35.625 -15.156 1 88.88 690 TRP A N 1
ATOM 5374 C CA . TRP A 1 690 ? 41.312 36.656 -15.578 1 88.88 690 TRP A CA 1
ATOM 5375 C C . TRP A 1 690 ? 40.719 36.344 -16.953 1 88.88 690 TRP A C 1
ATOM 5377 O O . TRP A 1 690 ? 39.531 36.594 -17.203 1 88.88 690 TRP A O 1
ATOM 5387 N N . LYS A 1 691 ? 41.469 35.656 -17.734 1 85.5 691 LYS A N 1
ATOM 5388 C CA . LYS A 1 691 ? 40.969 35.25 -19.047 1 85.5 691 LYS A CA 1
ATOM 5389 C C . LYS A 1 691 ? 39.875 34.188 -18.906 1 85.5 691 LYS A C 1
ATOM 5391 O O . LYS A 1 691 ? 38.906 34.188 -19.672 1 85.5 691 LYS A O 1
ATOM 5396 N N . ALA A 1 692 ? 40.031 33.469 -17.953 1 86.38 692 ALA A N 1
ATOM 5397 C CA . ALA A 1 692 ? 38.969 32.469 -17.688 1 86.38 692 ALA A CA 1
ATOM 5398 C C . ALA A 1 692 ? 37.688 33.156 -17.266 1 86.38 692 ALA A C 1
ATOM 5400 O O . ALA A 1 692 ? 36.594 32.719 -17.656 1 86.38 692 ALA A O 1
ATOM 5401 N N . ILE A 1 693 ? 37.781 34.219 -16.5 1 89.5 693 ILE A N 1
ATOM 5402 C CA . ILE A 1 693 ? 36.625 34.969 -16.062 1 89.5 693 ILE A CA 1
ATOM 5403 C C . ILE A 1 693 ? 35.969 35.688 -17.266 1 89.5 693 ILE A C 1
ATOM 5405 O O . ILE A 1 693 ? 34.75 35.688 -17.422 1 89.5 693 ILE A O 1
ATOM 5409 N N . GLN A 1 694 ? 36.844 36.188 -18.125 1 85.75 694 GLN A N 1
ATOM 5410 C CA . GLN A 1 694 ? 36.375 36.906 -19.312 1 85.75 694 GLN A CA 1
ATOM 5411 C C . GLN A 1 694 ? 35.656 35.938 -20.25 1 85.75 694 GLN A C 1
ATOM 5413 O O . GLN A 1 694 ? 34.625 36.312 -20.859 1 85.75 694 GLN A O 1
ATOM 5418 N N . LYS A 1 695 ? 36.062 34.781 -20.266 1 83.94 695 LYS A N 1
ATOM 5419 C CA . LYS A 1 695 ? 35.438 33.781 -21.141 1 83.94 695 LYS A CA 1
ATOM 5420 C C . LYS A 1 695 ? 34.031 33.406 -20.672 1 83.94 695 LYS A C 1
ATOM 5422 O O . LYS A 1 695 ? 33.125 33.219 -21.484 1 83.94 695 LYS A O 1
ATOM 5427 N N . GLU A 1 696 ? 33.844 33.469 -19.375 1 81.5 696 GLU A N 1
ATOM 5428 C CA . GLU A 1 696 ? 32.531 33.125 -18.828 1 81.5 696 GLU A CA 1
ATOM 5429 C C . GLU A 1 696 ? 31.641 34.344 -18.719 1 81.5 696 GLU A C 1
ATOM 5431 O O . GLU A 1 696 ? 30.422 34.219 -18.516 1 81.5 696 GLU A O 1
ATOM 5436 N N . GLY A 1 697 ? 32.156 35.5 -18.828 1 83.31 697 GLY A N 1
ATOM 5437 C CA . GLY A 1 697 ? 31.438 36.75 -18.875 1 83.31 697 GLY A CA 1
ATOM 5438 C C . GLY A 1 697 ? 30.938 37.219 -17.516 1 83.31 697 GLY A C 1
ATOM 5439 O O . GLY A 1 697 ? 29.891 37.875 -17.406 1 83.31 697 GLY A O 1
ATOM 5440 N N . ILE A 1 698 ? 31.641 36.938 -16.422 1 87.88 698 ILE A N 1
ATOM 5441 C CA . ILE A 1 698 ? 31.25 37.375 -15.094 1 87.88 698 ILE A CA 1
ATOM 5442 C C . ILE A 1 698 ? 31.75 38.812 -14.852 1 87.88 698 ILE A C 1
ATOM 5444 O O . ILE A 1 698 ? 32.938 39.062 -14.969 1 87.88 698 ILE A O 1
ATOM 5448 N N . THR A 1 699 ? 30.781 39.656 -14.547 1 89.06 699 THR A N 1
ATOM 5449 C CA . THR A 1 699 ? 31.156 41.062 -14.359 1 89.06 699 THR A CA 1
ATOM 5450 C C . THR A 1 699 ? 30.578 41.625 -13.062 1 89.06 699 THR A C 1
ATOM 5452 O O . THR A 1 699 ? 29.922 40.875 -12.32 1 89.06 699 THR A O 1
ATOM 5455 N N . LEU A 1 700 ? 30.859 42.812 -12.789 1 89.44 700 LEU A N 1
ATOM 5456 C CA . LEU A 1 700 ? 30.375 43.469 -11.594 1 89.44 700 LEU A CA 1
ATOM 5457 C C . LEU A 1 700 ? 28.859 43.531 -11.578 1 89.44 700 LEU A C 1
ATOM 5459 O O . LEU A 1 700 ? 28.219 43.531 -12.633 1 89.44 700 LEU A O 1
ATOM 5463 N N . LEU A 1 701 ? 28.359 43.594 -10.43 1 88.19 701 LEU A N 1
ATOM 5464 C CA . LEU A 1 701 ? 26.922 43.844 -10.25 1 88.19 701 LEU A CA 1
ATOM 5465 C C . LEU A 1 701 ? 26.562 45.281 -10.547 1 88.19 701 LEU A C 1
ATOM 5467 O O . LEU A 1 701 ? 27.297 46.188 -10.172 1 88.19 701 LEU A O 1
ATOM 5471 N N . THR A 1 702 ? 25.453 45.469 -11.242 1 86.25 702 THR A N 1
ATOM 5472 C CA . THR A 1 702 ? 25.047 46.812 -11.68 1 86.25 702 THR A CA 1
ATOM 5473 C C . THR A 1 702 ? 23.781 47.281 -10.953 1 86.25 702 THR A C 1
ATOM 5475 O O . THR A 1 702 ? 23.219 46.531 -10.156 1 86.25 702 THR A O 1
ATOM 5478 N N . ASP A 1 703 ? 23.391 48.406 -11.25 1 80.94 703 ASP A N 1
ATOM 5479 C CA . ASP A 1 703 ? 22.156 48.969 -10.711 1 80.94 703 ASP A CA 1
ATOM 5480 C C . ASP A 1 703 ? 20.938 48.188 -11.18 1 80.94 703 ASP A C 1
ATOM 5482 O O . ASP A 1 703 ? 19.875 48.25 -10.555 1 80.94 703 ASP A O 1
ATOM 5486 N N . GLN A 1 704 ? 21.094 47.406 -12.164 1 78.88 704 GLN A N 1
ATOM 5487 C CA . GLN A 1 704 ? 20 46.562 -12.672 1 78.88 704 GLN A CA 1
ATOM 5488 C C . GLN A 1 704 ? 19.828 45.312 -11.828 1 78.88 704 GLN A C 1
ATOM 5490 O O . GLN A 1 704 ? 18.703 44.812 -11.695 1 78.88 704 GLN A O 1
ATOM 5495 N N . ASP A 1 705 ? 20.844 44.875 -11.219 1 81 705 ASP A N 1
ATOM 5496 C CA . ASP A 1 705 ? 20.828 43.719 -10.352 1 81 705 ASP A CA 1
ATOM 5497 C C . ASP A 1 705 ? 20.344 44.062 -8.945 1 81 705 ASP A C 1
ATOM 5499 O O . ASP A 1 705 ? 19.578 43.344 -8.328 1 81 705 ASP A O 1
ATOM 5503 N N . ASP A 1 706 ? 20.922 45.25 -8.469 1 78.5 706 ASP A N 1
ATOM 5504 C CA . ASP A 1 706 ? 20.625 45.844 -7.168 1 78.5 706 ASP A CA 1
ATOM 5505 C C . ASP A 1 706 ? 20.609 47.375 -7.246 1 78.5 706 ASP A C 1
ATOM 5507 O O . ASP A 1 706 ? 21.641 47.969 -7.535 1 78.5 706 ASP A O 1
ATOM 5511 N N . PRO A 1 707 ? 19.594 47.906 -7.031 1 77.5 707 PRO A N 1
ATOM 5512 C CA . PRO A 1 707 ? 19.453 49.344 -7.203 1 77.5 707 PRO A CA 1
ATOM 5513 C C . PRO A 1 707 ? 20.328 50.156 -6.25 1 77.5 707 PRO A C 1
ATOM 5515 O O . PRO A 1 707 ? 20.562 51.344 -6.473 1 77.5 707 PRO A O 1
ATOM 5518 N N . THR A 1 708 ? 20.859 49.625 -5.301 1 77.38 708 THR A N 1
ATOM 5519 C CA . THR A 1 708 ? 21.688 50.344 -4.332 1 77.38 708 THR A CA 1
ATOM 5520 C C . THR A 1 708 ? 23.094 50.562 -4.871 1 77.38 708 THR A C 1
ATOM 5522 O O . THR A 1 708 ? 23.859 51.344 -4.301 1 77.38 708 THR A O 1
ATOM 5525 N N . LEU A 1 709 ? 23.312 49.969 -5.977 1 80.75 709 LEU A N 1
ATOM 5526 C CA . LEU A 1 709 ? 24.656 50.062 -6.539 1 80.75 709 LEU A CA 1
ATOM 5527 C C . LEU A 1 709 ? 24.766 51.188 -7.531 1 80.75 709 LEU A C 1
ATOM 5529 O O . LEU A 1 709 ? 23.797 51.531 -8.203 1 80.75 709 LEU A O 1
ATOM 5533 N N . SER A 1 710 ? 25.938 51.781 -7.672 1 81.88 710 SER A N 1
ATOM 5534 C CA . SER A 1 710 ? 26.188 52.938 -8.539 1 81.88 710 SER A CA 1
ATOM 5535 C C . SER A 1 710 ? 26.891 52.5 -9.82 1 81.88 710 SER A C 1
ATOM 5537 O O . SER A 1 710 ? 27.141 53.312 -10.711 1 81.88 710 SER A O 1
ATOM 5539 N N . VAL A 1 711 ? 27.156 51.25 -10.047 1 85.31 711 VAL A N 1
ATOM 5540 C CA . VAL A 1 711 ? 27.891 50.75 -11.219 1 85.31 711 VAL A CA 1
ATOM 5541 C C . VAL A 1 711 ? 26.922 50.562 -12.383 1 85.31 711 VAL A C 1
ATOM 5543 O O . VAL A 1 711 ? 25.891 49.906 -12.242 1 85.31 711 VAL A O 1
ATOM 5546 N N . THR A 1 712 ? 27.125 51.188 -13.453 1 82.75 712 THR A N 1
ATOM 5547 C CA . THR A 1 712 ? 26.297 51.094 -14.648 1 82.75 712 THR A CA 1
ATOM 5548 C C . THR A 1 712 ? 26.703 49.875 -15.492 1 82.75 712 THR A C 1
ATOM 5550 O O . THR A 1 712 ? 27.797 49.344 -15.305 1 82.75 712 THR A O 1
ATOM 5553 N N . THR A 1 713 ? 25.953 49.531 -16.375 1 84.56 713 THR A N 1
ATOM 5554 C CA . THR A 1 713 ? 26.188 48.375 -17.25 1 84.56 713 THR A CA 1
ATOM 5555 C C . THR A 1 713 ? 27.422 48.625 -18.125 1 84.56 713 THR A C 1
ATOM 5557 O O . THR A 1 713 ? 28.203 47.688 -18.375 1 84.56 713 THR A O 1
ATOM 5560 N N . THR A 1 714 ? 27.578 49.844 -18.531 1 79.88 714 THR A N 1
ATOM 5561 C CA . THR A 1 714 ? 28.734 50.188 -19.344 1 79.88 714 THR A CA 1
ATOM 5562 C C . THR A 1 714 ? 30.031 50.094 -18.547 1 79.88 714 THR A C 1
ATOM 5564 O O . THR A 1 714 ? 31.047 49.594 -19.062 1 79.88 714 THR A O 1
ATOM 5567 N N . GLN A 1 715 ? 29.938 50.438 -17.391 1 83.25 715 GLN A N 1
ATOM 5568 C CA . GLN A 1 715 ? 31.094 50.375 -16.5 1 83.25 715 GLN A CA 1
ATOM 5569 C C . GLN A 1 715 ? 31.469 48.938 -16.172 1 83.25 715 GLN A C 1
ATOM 5571 O O . GLN A 1 715 ? 32.656 48.594 -16.078 1 83.25 715 GLN A O 1
ATOM 5576 N N . SER A 1 716 ? 30.5 48.125 -16.031 1 88.31 716 SER A N 1
ATOM 5577 C CA . SER A 1 716 ? 30.703 46.719 -15.719 1 88.31 716 SER A CA 1
ATOM 5578 C C . SER A 1 716 ? 31.375 46 -16.875 1 88.31 716 SER A C 1
ATOM 5580 O O . SER A 1 716 ? 32.281 45.156 -16.656 1 88.31 716 SER A O 1
ATOM 5582 N N . ARG A 1 717 ? 31 46.281 -17.984 1 84 717 ARG A N 1
ATOM 5583 C CA . ARG A 1 717 ? 31.625 45.688 -19.172 1 84 717 ARG A CA 1
ATOM 5584 C C . ARG A 1 717 ? 33.062 46.219 -19.344 1 84 717 ARG A C 1
ATOM 5586 O O . ARG A 1 717 ? 33.938 45.438 -19.719 1 84 717 ARG A O 1
ATOM 5593 N N . ALA A 1 718 ? 33.25 47.5 -19.172 1 82.19 718 ALA A N 1
ATOM 5594 C CA . ALA A 1 718 ? 34.594 48.094 -19.234 1 82.19 718 ALA A CA 1
ATOM 5595 C C . ALA A 1 718 ? 35.5 47.469 -18.203 1 82.19 718 ALA A C 1
ATOM 5597 O O . ALA A 1 718 ? 36.719 47.312 -18.453 1 82.19 718 ALA A O 1
ATOM 5598 N N . PHE A 1 719 ? 35 47.062 -17.109 1 88 719 PHE A N 1
ATOM 5599 C CA . PHE A 1 719 ? 35.719 46.406 -16.047 1 88 719 PHE A CA 1
ATOM 5600 C C . PHE A 1 719 ? 36.281 45.062 -16.516 1 88 719 PHE A C 1
ATOM 5602 O O . PHE A 1 719 ? 37.438 44.719 -16.234 1 88 719 PHE A O 1
ATOM 5609 N N . LEU A 1 720 ? 35.469 44.406 -17.25 1 86.94 720 LEU A N 1
ATOM 5610 C CA . LEU A 1 720 ? 35.812 43.031 -17.641 1 86.94 720 LEU A CA 1
ATOM 5611 C C . LEU A 1 720 ? 36.75 43.062 -18.844 1 86.94 720 LEU A C 1
ATOM 5613 O O . LEU A 1 720 ? 37.75 42.312 -18.875 1 86.94 720 LEU A O 1
ATOM 5617 N N . TYR A 1 721 ? 36.406 43.812 -19.859 1 82.69 721 TYR A N 1
ATOM 5618 C CA . TYR A 1 721 ? 37.125 43.719 -21.125 1 82.69 721 TYR A CA 1
ATOM 5619 C C . TYR A 1 721 ? 38.062 44.906 -21.312 1 82.69 721 TYR A C 1
ATOM 5621 O O . TYR A 1 721 ? 38.906 44.906 -22.203 1 82.69 721 TYR A O 1
ATOM 5629 N N . GLY A 1 722 ? 38.031 45.844 -20.562 1 75.56 722 GLY A N 1
ATOM 5630 C CA . GLY A 1 722 ? 38.844 47.062 -20.719 1 75.56 722 GLY A CA 1
ATOM 5631 C C . GLY A 1 722 ? 38.125 48.156 -21.484 1 75.56 722 GLY A C 1
ATOM 5632 O O . GLY A 1 722 ? 37.156 47.875 -22.203 1 75.56 722 GLY A O 1
ATOM 5633 N N . GLU A 1 723 ? 38.219 49.438 -21.141 1 60.47 723 GLU A N 1
ATOM 5634 C CA . GLU A 1 723 ? 37.562 50.594 -21.734 1 60.47 723 GLU A CA 1
ATOM 5635 C C . GLU A 1 723 ? 37.656 50.562 -23.25 1 60.47 723 GLU A C 1
ATOM 5637 O O . GLU A 1 723 ? 36.75 51.062 -23.938 1 60.47 723 GLU A O 1
ATOM 5642 N N . GLU A 1 724 ? 38.562 50.062 -23.891 1 55.59 724 GLU A N 1
ATOM 5643 C CA . GLU A 1 724 ? 38.75 50.156 -25.344 1 55.59 724 GLU A CA 1
ATOM 5644 C C . GLU A 1 724 ? 37.812 49.25 -26.109 1 55.59 724 GLU A C 1
ATOM 5646 O O . GLU A 1 724 ? 37.344 49.594 -27.188 1 55.59 724 GLU A O 1
ATOM 5651 N N . GLU A 1 725 ? 37.438 48.062 -25.656 1 52.16 725 GLU A N 1
ATOM 5652 C CA . GLU A 1 725 ? 36.688 47.062 -26.438 1 52.16 725 GLU A CA 1
ATOM 5653 C C . GLU A 1 725 ? 35.188 47.312 -26.344 1 52.16 725 GLU A C 1
ATOM 5655 O O . GLU A 1 725 ? 34.406 46.875 -27.203 1 52.16 725 GLU A O 1
ATOM 5660 N N . VAL A 1 726 ? 34.562 47.906 -25.359 1 51.09 726 VAL A N 1
ATOM 5661 C CA . VAL A 1 726 ? 33.125 48.156 -25.219 1 51.09 726 VAL A CA 1
ATOM 5662 C C . VAL A 1 726 ? 32.656 49.156 -26.266 1 51.09 726 VAL A C 1
ATOM 5664 O O . VAL A 1 726 ? 31.516 49.062 -26.75 1 51.09 726 VAL A O 1
ATOM 5667 N N . VAL A 1 727 ? 33.344 50.125 -26.688 1 47.12 727 VAL A N 1
ATOM 5668 C CA . VAL A 1 727 ? 33 51.062 -27.734 1 47.12 727 VAL A CA 1
ATOM 5669 C C . VAL A 1 727 ? 32.875 50.312 -29.078 1 47.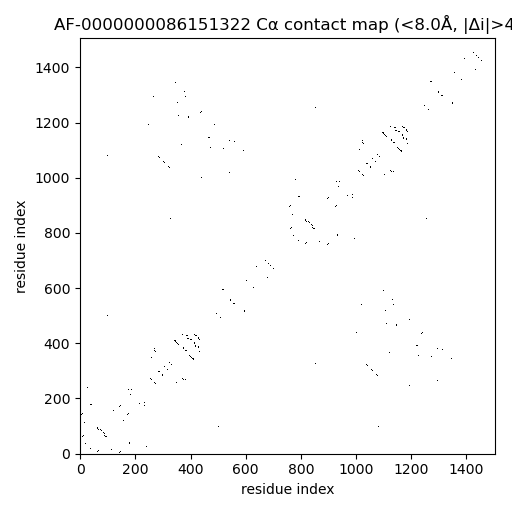12 727 VAL A C 1
ATOM 5671 O O . VAL A 1 727 ? 32.031 50.688 -29.922 1 47.12 727 VAL A O 1
ATOM 5674 N N . LEU A 1 728 ? 33.594 49.281 -29.297 1 44.62 728 LEU A N 1
ATOM 5675 C CA . LEU A 1 728 ? 33.531 48.625 -30.594 1 44.62 728 LEU A CA 1
ATOM 5676 C C . LEU A 1 728 ? 32.312 47.719 -30.703 1 44.62 728 LEU A C 1
ATOM 5678 O O . LEU A 1 728 ? 31.719 47.594 -31.766 1 44.62 728 LEU A O 1
ATOM 5682 N N . GLN A 1 729 ? 31.859 47.031 -29.609 1 44.69 729 GLN A N 1
ATOM 5683 C CA . GLN A 1 729 ? 30.766 46.094 -29.766 1 44.69 729 GLN A CA 1
ATOM 5684 C C . GLN A 1 729 ? 29.422 46.812 -29.781 1 44.69 729 GLN A C 1
ATOM 5686 O O . GLN A 1 729 ? 28.469 46.344 -30.422 1 44.69 729 GLN A O 1
ATOM 5691 N N . VAL A 1 730 ? 29.172 47.875 -29.031 1 42.53 730 VAL A N 1
ATOM 5692 C CA . VAL A 1 730 ? 27.922 48.625 -29.188 1 42.53 730 VAL A CA 1
ATOM 5693 C C . VAL A 1 730 ? 27.812 49.156 -30.609 1 42.53 730 VAL A C 1
ATOM 5695 O O . VAL A 1 730 ? 26.719 49.312 -31.156 1 42.53 730 VAL A O 1
ATOM 5698 N N . ALA A 1 731 ? 28.891 49.438 -31.297 1 42.22 731 ALA A N 1
ATOM 5699 C CA . ALA A 1 731 ? 28.891 49.938 -32.688 1 42.22 731 ALA A CA 1
ATOM 5700 C C . ALA A 1 731 ? 28.516 48.812 -33.625 1 42.22 731 ALA A C 1
ATOM 5702 O O . ALA A 1 731 ? 27.781 49.031 -34.594 1 42.22 731 ALA A O 1
ATOM 5703 N N . SER A 1 732 ? 28.969 47.531 -33.312 1 39.38 732 SER A N 1
ATOM 5704 C CA . SER A 1 732 ? 28.656 46.438 -34.219 1 39.38 732 SER A CA 1
ATOM 5705 C C . SER A 1 732 ? 27.219 45.969 -34.031 1 39.38 732 SER A C 1
ATOM 5707 O O . SER A 1 732 ? 26.562 45.562 -35 1 39.38 732 SER A O 1
ATOM 5709 N N . ALA A 1 733 ? 26.672 46 -32.781 1 40.09 733 ALA A N 1
ATOM 5710 C CA . ALA A 1 733 ? 25.297 45.562 -32.562 1 40.09 733 ALA A CA 1
ATOM 5711 C C . ALA A 1 733 ? 24.312 46.594 -33.094 1 40.09 733 ALA A C 1
ATOM 5713 O O . ALA A 1 733 ? 23.234 46.219 -33.594 1 40.09 733 ALA A O 1
ATOM 5714 N N . THR A 1 734 ? 24.547 47.844 -32.938 1 38.5 734 THR A N 1
ATOM 5715 C CA . THR A 1 734 ? 23.719 48.844 -33.562 1 38.5 734 THR A CA 1
ATOM 5716 C C . THR A 1 734 ? 23.75 48.719 -35.094 1 38.5 734 THR A C 1
ATOM 5718 O O . THR A 1 734 ? 22.766 49.031 -35.781 1 38.5 734 THR A O 1
ATOM 5721 N N . LEU A 1 735 ? 24.938 48.281 -35.656 1 36.91 735 LEU A N 1
ATOM 5722 C CA . LEU A 1 735 ? 24.984 48.062 -37.094 1 36.91 735 LEU A CA 1
ATOM 5723 C C . LEU A 1 735 ? 24.234 46.812 -37.469 1 36.91 735 LEU A C 1
ATOM 5725 O O . LEU A 1 735 ? 23.547 46.75 -38.5 1 36.91 735 LEU A O 1
ATOM 5729 N N . SER A 1 736 ? 24.312 45.688 -36.562 1 36.66 736 SER A N 1
ATOM 5730 C CA . SER A 1 736 ? 23.625 44.469 -36.969 1 36.66 736 SER A CA 1
ATOM 5731 C C . SER A 1 736 ? 22.109 44.594 -36.781 1 36.66 736 SER A C 1
ATOM 5733 O O . SER A 1 736 ? 21.344 44 -37.531 1 36.66 736 SER A O 1
ATOM 5735 N N . SER A 1 737 ? 21.609 45.375 -35.781 1 37.44 737 SER A N 1
ATOM 5736 C CA . SER A 1 737 ? 20.172 45.562 -35.719 1 37.44 737 SER A CA 1
ATOM 5737 C C . SER A 1 737 ? 19.672 46.406 -36.906 1 37.44 737 SER A C 1
ATOM 5739 O O . SER A 1 737 ? 18.547 46.219 -37.375 1 37.44 737 SER A O 1
ATOM 5741 N N . GLN A 1 738 ? 20.484 47.25 -37.406 1 36.03 738 GLN A N 1
ATOM 5742 C CA . GLN A 1 738 ? 20.078 48 -38.562 1 36.03 738 GLN A CA 1
ATOM 5743 C C . GLN A 1 738 ? 20.062 47.125 -39.812 1 36.03 738 GLN A C 1
ATOM 5745 O O . GLN A 1 738 ? 19.234 47.312 -40.719 1 36.03 738 GLN A O 1
ATOM 5750 N N . VAL A 1 739 ? 21.016 46.125 -39.844 1 36.44 739 VAL A N 1
ATOM 5751 C CA . VAL A 1 739 ? 21.016 45.25 -41.031 1 36.44 739 VAL A CA 1
ATOM 5752 C C . VAL A 1 739 ? 19.828 44.312 -41 1 36.44 739 VAL A C 1
ATOM 5754 O O . VAL A 1 739 ? 19.188 44.062 -42 1 36.44 739 VAL A O 1
ATOM 5757 N N . GLU A 1 740 ? 19.453 43.781 -39.781 1 34.78 740 GLU A N 1
ATOM 5758 C CA . GLU A 1 740 ? 18.344 42.844 -39.781 1 34.78 740 GLU A CA 1
ATOM 5759 C C . GLU A 1 740 ? 17.016 43.562 -40.031 1 34.78 740 GLU A C 1
ATOM 5761 O O . GLU A 1 740 ? 16.047 42.969 -40.5 1 34.78 740 GLU A O 1
ATOM 5766 N N . GLU A 1 741 ? 16.859 44.875 -39.688 1 34.81 741 GLU A N 1
ATOM 5767 C CA . GLU A 1 741 ? 15.641 45.562 -40.062 1 34.81 741 GLU A CA 1
ATOM 5768 C C . GLU A 1 741 ? 15.531 45.688 -41.562 1 34.81 741 GLU A C 1
ATOM 5770 O O . GLU A 1 741 ? 14.43 45.625 -42.125 1 34.81 741 GLU A O 1
ATOM 5775 N N . MET A 1 742 ? 16.688 45.844 -42.281 1 32.56 742 MET A N 1
ATOM 5776 C CA . MET A 1 742 ? 16.594 46.031 -43.719 1 32.56 742 MET A CA 1
ATOM 5777 C C . MET A 1 742 ? 16.219 44.719 -44.406 1 32.56 742 MET A C 1
ATOM 5779 O O . MET A 1 742 ? 15.617 44.719 -45.469 1 32.56 742 MET A O 1
ATOM 5783 N N . GLU A 1 743 ? 16.734 43.531 -43.906 1 33.22 743 GLU A N 1
ATOM 5784 C CA . GLU A 1 743 ? 16.484 42.312 -44.656 1 33.22 743 GLU A CA 1
ATOM 5785 C C . GLU A 1 743 ? 15.023 41.875 -44.531 1 33.22 743 GLU A C 1
ATOM 5787 O O . GLU A 1 743 ? 14.547 41.031 -45.312 1 33.22 743 GLU A O 1
ATOM 5792 N N . ASN A 1 744 ? 14.289 42.25 -43.469 1 30.52 744 ASN A N 1
ATOM 5793 C CA . ASN A 1 744 ? 12.883 41.844 -43.469 1 30.52 744 ASN A CA 1
ATOM 5794 C C . ASN A 1 744 ? 12.07 42.594 -44.5 1 30.52 744 ASN A C 1
ATOM 5796 O O . ASN A 1 744 ? 10.852 42.438 -44.562 1 30.52 744 ASN A O 1
ATOM 5800 N N . GLU A 1 745 ? 12.461 43.688 -45.062 1 30.31 745 GLU A N 1
ATOM 5801 C CA . GLU A 1 745 ? 11.586 44.344 -46.031 1 30.31 745 GLU A CA 1
ATOM 5802 C C . GLU A 1 745 ? 11.484 43.5 -47.312 1 30.31 745 GLU A C 1
ATOM 5804 O O . GLU A 1 745 ? 10.484 43.594 -48.031 1 30.31 745 GLU A O 1
ATOM 5809 N N . ASP A 1 746 ? 12.5 42.812 -47.844 1 27.94 746 ASP A N 1
ATOM 5810 C CA . ASP A 1 746 ? 12.469 42.344 -49.25 1 27.94 746 ASP A CA 1
ATOM 5811 C C . ASP A 1 746 ? 11.625 41.094 -49.375 1 27.94 746 ASP A C 1
ATOM 5813 O O . ASP A 1 746 ? 11.172 40.75 -50.5 1 27.94 746 ASP A O 1
ATOM 5817 N N . ASP A 1 747 ? 11.617 40.094 -48.5 1 26.39 747 ASP A N 1
ATOM 5818 C CA . ASP A 1 747 ? 11.094 38.812 -48.938 1 26.39 747 ASP A CA 1
ATOM 5819 C C . ASP A 1 747 ? 9.57 38.812 -49 1 26.39 747 ASP A C 1
ATOM 5821 O O . ASP A 1 747 ? 8.938 37.781 -49.031 1 26.39 747 ASP A O 1
ATOM 5825 N N . MET A 1 748 ? 8.828 39.969 -49.031 1 27.36 748 MET A N 1
ATOM 5826 C CA . MET A 1 748 ? 7.395 40 -49.281 1 27.36 748 MET A CA 1
ATOM 5827 C C . MET A 1 748 ? 7.07 39.438 -50.656 1 27.36 748 MET A C 1
ATOM 5829 O O . MET A 1 748 ? 5.91 39.156 -50.969 1 27.36 748 MET A O 1
ATOM 5833 N N . PHE A 1 749 ? 7.883 39.5 -51.781 1 24.53 749 PHE A N 1
ATOM 5834 C CA . PHE A 1 749 ? 7.426 39.406 -53.156 1 24.53 749 PHE A CA 1
ATOM 5835 C C . PHE A 1 749 ? 7.254 37.938 -53.562 1 24.53 749 PHE A C 1
ATOM 5837 O O . PHE A 1 749 ? 6.695 37.625 -54.625 1 24.53 749 PHE A O 1
ATOM 5844 N N . ALA A 1 750 ? 7.984 36.938 -53.031 1 25.22 750 ALA A N 1
ATOM 5845 C CA . ALA A 1 750 ? 7.984 35.719 -53.812 1 25.22 750 ALA A CA 1
ATOM 5846 C C . ALA A 1 750 ? 6.645 35 -53.688 1 25.22 750 ALA A C 1
ATOM 5848 O O . ALA A 1 750 ? 6.504 33.875 -54.156 1 25.22 750 ALA A O 1
ATOM 5849 N N . ASP A 1 751 ? 5.648 35.625 -52.969 1 21.64 751 ASP A N 1
ATOM 5850 C CA . ASP A 1 751 ? 4.355 34.969 -53.062 1 21.64 751 ASP A CA 1
ATOM 5851 C C . ASP A 1 751 ? 3.803 35.031 -54.5 1 21.64 751 ASP A C 1
ATOM 5853 O O . ASP A 1 751 ? 2.752 34.469 -54.781 1 21.64 751 ASP A O 1
ATOM 5857 N N . PHE A 1 752 ? 4.102 36.125 -55.344 1 22.97 752 PHE A N 1
ATOM 5858 C CA . PHE A 1 752 ? 3.223 36.281 -56.5 1 22.97 752 PHE A CA 1
ATOM 5859 C C . PHE A 1 752 ? 3.537 35.25 -57.562 1 22.97 752 PHE A C 1
ATOM 5861 O O . PHE A 1 752 ? 2.76 35.031 -58.469 1 22.97 752 PHE A O 1
ATOM 5868 N N . GLU A 1 753 ? 4.828 34.75 -57.75 1 21.28 753 GLU A N 1
ATOM 5869 C CA . GLU A 1 753 ? 4.844 33.875 -58.906 1 21.28 753 GLU A CA 1
ATOM 5870 C C . GLU A 1 753 ? 4.309 32.469 -58.562 1 21.28 753 GLU A C 1
ATOM 5872 O O . GLU A 1 753 ? 4.551 31.969 -57.469 1 21.28 753 GLU A O 1
ATOM 5877 N N . MET B 1 1 ? 20.938 -7.547 -16.281 1 36.31 1 MET B N 1
ATOM 5878 C CA . MET B 1 1 ? 21.422 -8.758 -16.938 1 36.31 1 MET B CA 1
ATOM 5879 C C . MET B 1 1 ? 20.25 -9.633 -17.375 1 36.31 1 MET B C 1
ATOM 5881 O O . MET B 1 1 ? 19.266 -9.789 -16.641 1 36.31 1 MET B O 1
ATOM 5885 N N . SER B 1 2 ? 20.062 -9.734 -18.547 1 50.5 2 SER B N 1
ATOM 5886 C CA . SER B 1 2 ? 18.984 -10.484 -19.203 1 50.5 2 SER B CA 1
ATOM 5887 C C . SER B 1 2 ? 18.891 -11.898 -18.641 1 50.5 2 SER B C 1
ATOM 5889 O O . SER B 1 2 ? 19.906 -12.531 -18.344 1 50.5 2 SER B O 1
ATOM 5891 N N . ARG B 1 3 ? 17.859 -12.25 -17.984 1 62.12 3 ARG B N 1
ATOM 5892 C CA . ARG B 1 3 ? 17.625 -13.594 -17.453 1 62.12 3 ARG B CA 1
ATOM 5893 C C . ARG B 1 3 ? 18.047 -14.656 -18.469 1 62.12 3 ARG B C 1
ATOM 5895 O O . ARG B 1 3 ? 17.797 -14.508 -19.656 1 62.12 3 ARG B O 1
ATOM 5902 N N . THR B 1 4 ? 18.969 -15.531 -18.062 1 75.81 4 THR B N 1
ATOM 5903 C CA . THR B 1 4 ? 19.375 -16.656 -18.891 1 75.81 4 THR B CA 1
ATOM 5904 C C . THR B 1 4 ? 18.156 -17.5 -19.281 1 75.81 4 THR B C 1
ATOM 5906 O O . THR B 1 4 ? 17.281 -17.75 -18.469 1 75.81 4 THR B O 1
ATOM 5909 N N . LYS B 1 5 ? 18 -17.766 -20.562 1 88.31 5 LYS B N 1
ATOM 5910 C CA . LYS B 1 5 ? 16.938 -18.609 -21.125 1 88.31 5 LYS B CA 1
ATOM 5911 C C . LYS B 1 5 ? 17.031 -20.031 -20.609 1 88.31 5 LYS B C 1
ATOM 5913 O O . LYS B 1 5 ? 18.141 -20.547 -20.375 1 88.31 5 LYS B O 1
ATOM 5918 N N . GLU B 1 6 ? 15.922 -20.672 -20.406 1 92.69 6 GLU B N 1
ATOM 5919 C CA . GLU B 1 6 ? 15.883 -22.062 -19.938 1 92.69 6 GLU B CA 1
ATOM 5920 C C . GLU B 1 6 ? 15.438 -23 -21.047 1 92.69 6 GLU B C 1
ATOM 5922 O O . GLU B 1 6 ? 14.539 -22.672 -21.828 1 92.69 6 GLU B O 1
ATOM 5927 N N . ALA B 1 7 ? 16.188 -24.062 -21.234 1 96 7 ALA B N 1
ATOM 5928 C CA . ALA B 1 7 ? 15.789 -25.156 -22.125 1 96 7 ALA B CA 1
ATOM 5929 C C . ALA B 1 7 ? 15.359 -26.375 -21.328 1 96 7 ALA B C 1
ATOM 5931 O O . ALA B 1 7 ? 16.172 -26.969 -20.609 1 96 7 ALA B O 1
ATOM 5932 N N . THR B 1 8 ? 14.086 -26.719 -21.438 1 96.12 8 THR B N 1
ATOM 5933 C CA . THR B 1 8 ? 13.539 -27.844 -20.688 1 96.12 8 THR B CA 1
ATOM 5934 C C . THR B 1 8 ? 13.109 -28.969 -21.625 1 96.12 8 THR B C 1
ATOM 5936 O O . THR B 1 8 ? 12.43 -28.719 -22.625 1 96.12 8 THR B O 1
ATOM 5939 N N . VAL B 1 9 ? 13.555 -30.188 -21.328 1 97.38 9 VAL B N 1
ATOM 5940 C CA . VAL B 1 9 ? 13.047 -31.359 -22.047 1 97.38 9 VAL B CA 1
ATOM 5941 C C . VAL B 1 9 ? 12.172 -32.188 -21.109 1 97.38 9 VAL B C 1
ATOM 5943 O O . VAL B 1 9 ? 12.586 -32.531 -19.984 1 97.38 9 VAL B O 1
ATOM 5946 N N . VAL B 1 10 ? 11 -32.469 -21.531 1 96.62 10 VAL B N 1
ATOM 5947 C CA . VAL B 1 10 ? 10.078 -33.312 -20.781 1 96.62 10 VAL B CA 1
ATOM 5948 C C . VAL B 1 10 ? 10.117 -34.719 -21.328 1 96.62 10 VAL B C 1
ATOM 5950 O O . VAL B 1 10 ? 9.906 -34.938 -22.516 1 96.62 10 VAL B O 1
ATOM 5953 N N . LEU B 1 11 ? 10.492 -35.656 -20.516 1 97.38 11 LEU B N 1
ATOM 5954 C CA . LEU B 1 11 ? 10.43 -37.062 -20.859 1 97.38 11 LEU B CA 1
ATOM 5955 C C . LEU B 1 11 ? 9.188 -37.719 -20.25 1 97.38 11 LEU B C 1
ATOM 5957 O O . LEU B 1 11 ? 9.094 -37.875 -19.031 1 97.38 11 LEU B O 1
ATOM 5961 N N . LEU B 1 12 ? 8.289 -38.094 -21.078 1 96.12 12 LEU B N 1
ATOM 5962 C CA . LEU B 1 12 ? 6.984 -38.562 -20.641 1 96.12 12 LEU B CA 1
ATOM 5963 C C . LEU B 1 12 ? 6.836 -40.062 -20.938 1 96.12 12 LEU B C 1
ATOM 5965 O O . LEU B 1 12 ? 7.023 -40.5 -22.078 1 96.12 12 LEU B O 1
ATOM 5969 N N . ASP B 1 13 ? 6.48 -40.844 -19.906 1 96.31 13 ASP B N 1
ATOM 5970 C CA . ASP B 1 13 ? 6.234 -42.281 -20.031 1 96.31 13 ASP B CA 1
ATOM 5971 C C . ASP B 1 13 ? 4.883 -42.562 -20.688 1 96.31 13 ASP B C 1
ATOM 5973 O O . ASP B 1 13 ? 3.842 -42.156 -20.156 1 96.31 13 ASP B O 1
ATOM 5977 N N . ALA B 1 14 ? 4.914 -43.219 -21.859 1 95.31 14 ALA B N 1
ATOM 5978 C CA . ALA B 1 14 ? 3.682 -43.562 -22.562 1 95.31 14 ALA B CA 1
ATOM 5979 C C . ALA B 1 14 ? 3.49 -45.062 -22.672 1 95.31 14 ALA B C 1
ATOM 5981 O O . ALA B 1 14 ? 2.895 -45.562 -23.625 1 95.31 14 ALA B O 1
ATOM 5982 N N . GLY B 1 15 ? 3.986 -45.75 -21.719 1 93.19 15 GLY B N 1
ATOM 5983 C CA . GLY B 1 15 ? 3.881 -47.188 -21.719 1 93.19 15 GLY B CA 1
ATOM 5984 C C . GLY B 1 15 ? 2.516 -47.688 -21.266 1 93.19 15 GLY B C 1
ATOM 5985 O O . GLY B 1 15 ? 1.683 -46.906 -20.812 1 93.19 15 GLY B O 1
ATOM 5986 N N . ALA B 1 16 ? 2.305 -48.969 -21.328 1 92.19 16 ALA B N 1
ATOM 5987 C CA . ALA B 1 16 ? 1.019 -49.625 -21.047 1 92.19 16 ALA B CA 1
ATOM 5988 C C . ALA B 1 16 ? 0.647 -49.438 -19.578 1 92.19 16 ALA B C 1
ATOM 5990 O O . ALA B 1 16 ? -0.533 -49.344 -19.234 1 92.19 16 ALA B O 1
ATOM 5991 N N . SER B 1 17 ? 1.605 -49.406 -18.75 1 91.44 17 SER B N 1
ATOM 5992 C CA . SER B 1 17 ? 1.346 -49.312 -17.312 1 91.44 17 SER B CA 1
ATOM 5993 C C . SER B 1 17 ? 0.73 -47.969 -16.969 1 91.44 17 SER B C 1
ATOM 5995 O O . SER B 1 17 ? 0.098 -47.812 -15.922 1 91.44 17 SER B O 1
ATOM 5997 N N . MET B 1 18 ? 0.949 -47.031 -17.797 1 92.75 18 MET B N 1
ATOM 5998 C CA . MET B 1 18 ? 0.446 -45.688 -17.562 1 92.75 18 MET B CA 1
ATOM 5999 C C . MET B 1 18 ? -1.058 -45.594 -17.812 1 92.75 18 MET B C 1
ATOM 6001 O O . MET B 1 18 ? -1.705 -44.625 -17.453 1 92.75 18 MET B O 1
ATOM 6005 N N . CYS B 1 19 ? -1.645 -46.625 -18.328 1 90.25 19 CYS B N 1
ATOM 6006 C CA . CYS B 1 19 ? -3.08 -46.688 -18.578 1 90.25 19 CYS B CA 1
ATOM 6007 C C . CYS B 1 19 ? -3.838 -47.031 -17.297 1 90.25 19 CYS B C 1
ATOM 6009 O O . CYS B 1 19 ? -5.055 -46.875 -17.234 1 90.25 19 CYS B O 1
ATOM 6011 N N . THR B 1 20 ? -3.15 -47.375 -16.266 1 87.38 20 THR B N 1
ATOM 6012 C CA . THR B 1 20 ? -3.762 -47.75 -15.008 1 87.38 20 THR B CA 1
ATOM 6013 C C . THR B 1 20 ? -4.32 -46.531 -14.273 1 87.38 20 THR B C 1
ATOM 6015 O O . THR B 1 20 ? -3.797 -45.438 -14.406 1 87.38 20 THR B O 1
ATOM 6018 N N . PRO B 1 21 ? -5.402 -46.75 -13.578 1 83.88 21 PRO B N 1
ATOM 6019 C CA . PRO B 1 21 ? -5.992 -45.656 -12.828 1 83.88 21 PRO B CA 1
ATOM 6020 C C . PRO B 1 21 ? -5.055 -45.125 -11.75 1 83.88 21 PRO B C 1
ATOM 6022 O O . PRO B 1 21 ? -4.301 -45.875 -11.141 1 83.88 21 PRO B O 1
ATOM 6025 N N . LEU B 1 22 ? -5.109 -43.844 -11.586 1 79.88 22 LEU B N 1
ATOM 6026 C CA . LEU B 1 22 ? -4.266 -43.156 -10.617 1 79.88 22 LEU B CA 1
ATOM 6027 C C . LEU B 1 22 ? -4.652 -43.531 -9.195 1 79.88 22 LEU B C 1
ATOM 6029 O O . LEU B 1 22 ? -5.832 -43.531 -8.844 1 79.88 22 LEU B O 1
ATOM 6033 N N . ARG B 1 23 ? -3.787 -44 -8.328 1 68.81 23 ARG B N 1
ATOM 6034 C CA . ARG B 1 23 ? -4.051 -44.344 -6.934 1 68.81 23 ARG B CA 1
ATOM 6035 C C . ARG B 1 23 ? -4.102 -43.094 -6.07 1 68.81 23 ARG B C 1
ATOM 6037 O O . ARG B 1 23 ? -4.902 -43 -5.137 1 68.81 23 ARG B O 1
ATOM 6044 N N . GLU B 1 24 ? -3.141 -42.25 -6.145 1 59.56 24 GLU B N 1
ATOM 6045 C CA . GLU B 1 24 ? -3.023 -41.062 -5.297 1 59.56 24 GLU B CA 1
ATOM 6046 C C . GLU B 1 24 ? -4.23 -40.156 -5.457 1 59.56 24 GLU B C 1
ATOM 6048 O O . GLU B 1 24 ? -4.535 -39.719 -6.566 1 59.56 24 GLU B O 1
ATOM 6053 N N . ARG B 1 25 ? -5.457 -40.562 -4.926 1 48.59 25 ARG B N 1
ATOM 6054 C CA . ARG B 1 25 ? -6.641 -39.719 -4.984 1 48.59 25 ARG B CA 1
ATOM 6055 C C . ARG B 1 25 ? -6.309 -38.281 -4.555 1 48.59 25 ARG B C 1
ATOM 6057 O O . ARG B 1 25 ? -5.918 -38.062 -3.408 1 48.59 25 ARG B O 1
ATOM 6064 N N . HIS B 1 26 ? -5.609 -37.531 -5.23 1 47.47 26 HIS B N 1
ATOM 6065 C CA . HIS B 1 26 ? -5.41 -36.156 -4.82 1 47.47 26 HIS B CA 1
ATOM 6066 C C . HIS B 1 26 ? -6.738 -35.406 -4.746 1 47.47 26 HIS B C 1
ATOM 6068 O O . HIS B 1 26 ? -7.559 -35.5 -5.66 1 47.47 26 HIS B O 1
ATOM 6074 N N . ASP B 1 27 ? -7.188 -35.344 -3.602 1 42.53 27 ASP B N 1
ATOM 6075 C CA . ASP B 1 27 ? -8.312 -34.469 -3.352 1 42.53 27 ASP B CA 1
ATOM 6076 C C . ASP B 1 27 ? -8.125 -33.125 -4.09 1 42.53 27 ASP B C 1
ATOM 6078 O O . ASP B 1 27 ? -8.773 -32.125 -3.754 1 42.53 27 ASP B O 1
ATOM 6082 N N . VAL B 1 28 ? -7.004 -33 -4.645 1 42.44 28 VAL B N 1
ATOM 6083 C CA . VAL B 1 28 ? -6.945 -31.703 -5.305 1 42.44 28 VAL B CA 1
ATOM 6084 C C . VAL B 1 28 ? -7.871 -31.688 -6.52 1 42.44 28 VAL B C 1
ATOM 6086 O O . VAL B 1 28 ? -7.617 -32.375 -7.508 1 42.44 28 VAL B O 1
ATOM 6089 N N . LYS B 1 29 ? -9.094 -31.531 -6.289 1 37.28 29 LYS B N 1
ATOM 6090 C CA . LYS B 1 29 ? -10.055 -31.25 -7.352 1 37.28 29 LYS B CA 1
ATOM 6091 C C . LYS B 1 29 ? -9.477 -30.281 -8.375 1 37.28 29 LYS B C 1
ATOM 6093 O O . LYS B 1 29 ? -9.547 -29.062 -8.195 1 37.28 29 LYS B O 1
ATOM 6098 N N . PHE B 1 30 ? -8.43 -30.641 -9.148 1 37.62 30 PHE B N 1
ATOM 6099 C CA . PHE B 1 30 ? -7.969 -29.766 -10.211 1 37.62 30 PHE B CA 1
ATOM 6100 C C . PHE B 1 30 ? -9.141 -29.281 -11.062 1 37.62 30 PHE B C 1
ATOM 6102 O O . PHE B 1 30 ? -10.273 -29.734 -10.883 1 37.62 30 PHE B O 1
ATOM 6109 N N . LYS B 1 31 ? -8.75 -28.953 -12.5 1 40.19 31 LYS B N 1
ATOM 6110 C CA . LYS B 1 31 ? -9.641 -28.406 -13.523 1 40.19 31 LYS B CA 1
ATOM 6111 C C . LYS B 1 31 ? -10.812 -29.344 -13.789 1 40.19 31 LYS B C 1
ATOM 6113 O O . LYS B 1 31 ? -10.648 -30.562 -13.781 1 40.19 31 LYS B O 1
ATOM 6118 N N . GLU B 1 32 ? -11.945 -28.953 -13.609 1 40.38 32 GLU B N 1
ATOM 6119 C CA . GLU B 1 32 ? -13.219 -29.594 -13.938 1 40.38 32 GLU B CA 1
ATOM 6120 C C . GLU B 1 32 ? -13.094 -30.469 -15.188 1 40.38 32 GLU B C 1
ATOM 6122 O O . GLU B 1 32 ? -13.977 -31.266 -15.477 1 40.38 32 GLU B O 1
ATOM 6127 N N . HIS B 1 33 ? -12.219 -30.203 -16.125 1 42.38 33 HIS B N 1
ATOM 6128 C CA . HIS B 1 33 ? -12.602 -30.891 -17.344 1 42.38 33 HIS B CA 1
ATOM 6129 C C . HIS B 1 33 ? -12.289 -32.375 -17.266 1 42.38 33 HIS B C 1
ATOM 6131 O O . HIS B 1 33 ? -13.125 -33.219 -17.625 1 42.38 33 HIS B O 1
ATOM 6137 N N . LYS B 1 34 ? -10.953 -32.844 -17.531 1 45.62 34 LYS B N 1
ATOM 6138 C CA . LYS B 1 34 ? -10.688 -34.25 -17.812 1 45.62 34 LYS B CA 1
ATOM 6139 C C . LYS B 1 34 ? -10.367 -35 -16.516 1 45.62 34 LYS B C 1
ATOM 6141 O O . LYS B 1 34 ? -9.445 -34.625 -15.797 1 45.62 34 LYS B O 1
ATOM 6146 N N . ALA B 1 35 ? -11.328 -35.562 -15.852 1 49.56 35 ALA B N 1
ATOM 6147 C CA . ALA B 1 35 ? -11.102 -36.531 -14.773 1 49.56 35 ALA B CA 1
ATOM 6148 C C . ALA B 1 35 ? -9.758 -37.219 -14.938 1 49.56 35 ALA B C 1
ATOM 6150 O O . ALA B 1 35 ? -9.477 -37.812 -15.984 1 49.56 35 ALA B O 1
ATOM 6151 N N . LEU B 1 36 ? -8.711 -36.688 -14.188 1 61.88 36 LEU B N 1
ATOM 6152 C CA . LEU B 1 36 ? -7.445 -37.438 -14.203 1 61.88 36 LEU B CA 1
ATOM 6153 C C . LEU B 1 36 ? -7.652 -38.875 -13.797 1 61.88 36 LEU B C 1
ATOM 6155 O O . LEU B 1 36 ? -7.641 -39.219 -12.609 1 61.88 36 LEU B O 1
ATOM 6159 N N . THR B 1 37 ? -8.07 -39.656 -14.812 1 70.62 37 THR B N 1
ATOM 6160 C CA . THR B 1 37 ? -8.508 -41.031 -14.547 1 70.62 37 THR B CA 1
ATOM 6161 C C . THR B 1 37 ? -7.324 -42 -14.531 1 70.62 37 THR B C 1
ATOM 6163 O O . THR B 1 37 ? -7.266 -42.906 -13.703 1 70.62 37 THR B O 1
ATOM 6166 N N . THR B 1 38 ? -6.359 -41.688 -15.375 1 84.94 38 THR B N 1
ATOM 6167 C CA . THR B 1 38 ? -5.242 -42.594 -15.492 1 84.94 38 THR B CA 1
ATOM 6168 C C . THR B 1 38 ? -3.932 -41.938 -15.102 1 84.94 38 THR B C 1
ATOM 6170 O O . THR B 1 38 ? -3.881 -40.719 -14.938 1 84.94 38 THR B O 1
ATOM 6173 N N . ARG B 1 39 ? -2.906 -42.719 -14.898 1 87.12 39 ARG B N 1
ATOM 6174 C CA . ARG B 1 39 ? -1.571 -42.219 -14.602 1 87.12 39 ARG B CA 1
ATOM 6175 C C . ARG B 1 39 ? -1.074 -41.312 -15.727 1 87.12 39 ARG B C 1
ATOM 6177 O O . ARG B 1 39 ? -0.458 -40.281 -15.469 1 87.12 39 ARG B O 1
ATOM 6184 N N . PHE B 1 40 ? -1.438 -41.719 -16.906 1 90.44 40 PHE B N 1
ATOM 6185 C CA . PHE B 1 40 ? -1.006 -40.969 -18.078 1 90.44 40 PHE B CA 1
ATOM 6186 C C . PHE B 1 40 ? -1.696 -39.594 -18.109 1 90.44 40 PHE B C 1
ATOM 6188 O O . PHE B 1 40 ? -1.075 -38.594 -18.453 1 90.44 40 PHE B O 1
ATOM 6195 N N . ASP B 1 41 ? -2.902 -39.594 -17.766 1 84.56 41 ASP B N 1
ATOM 6196 C CA . ASP B 1 41 ? -3.643 -38.344 -17.734 1 84.56 41 ASP B CA 1
ATOM 6197 C C . ASP B 1 41 ? -3.01 -37.375 -16.766 1 84.56 41 ASP B C 1
ATOM 6199 O O . ASP B 1 41 ? -2.924 -36.156 -17.047 1 84.56 41 ASP B O 1
ATOM 6203 N N . ALA B 1 42 ? -2.625 -37.844 -15.695 1 81.69 42 ALA B N 1
ATOM 6204 C CA . ALA B 1 42 ? -1.988 -37 -14.68 1 81.69 42 ALA B CA 1
ATOM 6205 C C . ALA B 1 42 ? -0.665 -36.438 -15.188 1 81.69 42 ALA B C 1
ATOM 6207 O O . ALA B 1 42 ? -0.34 -35.281 -14.93 1 81.69 42 ALA B O 1
ATOM 6208 N N . ALA B 1 43 ? 0.049 -37.25 -15.836 1 87.31 43 ALA B N 1
ATOM 6209 C CA . ALA B 1 43 ? 1.333 -36.812 -16.391 1 87.31 43 ALA B CA 1
ATOM 6210 C C . ALA B 1 43 ? 1.146 -35.75 -17.453 1 87.31 43 ALA B C 1
ATOM 6212 O O . ALA B 1 43 ? 1.867 -34.75 -17.469 1 87.31 43 ALA B O 1
ATOM 6213 N N . VAL B 1 44 ? 0.206 -35.969 -18.312 1 87.44 44 VAL B N 1
ATOM 6214 C CA . VAL B 1 44 ? -0.067 -35.031 -19.375 1 87.44 44 VAL B CA 1
ATOM 6215 C C . VAL B 1 44 ? -0.526 -33.688 -18.781 1 87.44 44 VAL B C 1
ATOM 6217 O O . VAL B 1 44 ? -0.126 -32.625 -19.25 1 87.44 44 VAL B O 1
ATOM 6220 N N . ALA B 1 45 ? -1.344 -33.812 -17.812 1 79.88 45 ALA B N 1
ATOM 6221 C CA . ALA B 1 45 ? -1.819 -32.594 -17.141 1 79.88 45 ALA B CA 1
ATOM 6222 C C . ALA B 1 45 ? -0.657 -31.812 -16.562 1 79.88 45 ALA B C 1
ATOM 6224 O O . ALA B 1 45 ? -0.662 -30.578 -16.594 1 79.88 45 ALA B O 1
ATOM 6225 N N . ALA B 1 46 ? 0.245 -32.469 -16 1 81.44 46 ALA B N 1
ATOM 6226 C CA . ALA B 1 46 ? 1.426 -31.812 -15.438 1 81.44 46 ALA B CA 1
ATOM 6227 C C . ALA B 1 46 ? 2.234 -31.094 -16.516 1 81.44 46 ALA B C 1
ATOM 6229 O O . ALA B 1 46 ? 2.719 -29.984 -16.312 1 81.44 46 ALA B O 1
ATOM 6230 N N . VAL B 1 47 ? 2.406 -31.766 -17.625 1 87.56 47 VAL B N 1
ATOM 6231 C CA . VAL B 1 47 ? 3.166 -31.188 -18.719 1 87.56 47 VAL B CA 1
ATOM 6232 C C . VAL B 1 47 ? 2.424 -29.984 -19.281 1 87.56 47 VAL B C 1
ATOM 6234 O O . VAL B 1 47 ? 3.043 -28.969 -19.625 1 87.56 47 VAL B O 1
ATOM 6237 N N . GLU B 1 48 ? 1.188 -30.141 -19.375 1 82.81 48 GLU B N 1
ATOM 6238 C CA . GLU B 1 48 ? 0.381 -29.031 -19.844 1 82.81 48 GLU B CA 1
ATOM 6239 C C . GLU B 1 48 ? 0.54 -27.812 -18.922 1 82.81 48 GLU B C 1
ATOM 6241 O O . GLU B 1 48 ? 0.614 -26.672 -19.406 1 82.81 48 GLU B O 1
ATOM 6246 N N . SER B 1 49 ? 0.509 -28.062 -17.719 1 79.75 49 SER B N 1
ATOM 6247 C CA . SER B 1 49 ? 0.682 -26.984 -16.766 1 79.75 49 SER B CA 1
ATOM 6248 C C . SER B 1 49 ? 2.033 -26.297 -16.938 1 79.75 49 SER B C 1
ATOM 6250 O O . SER B 1 49 ? 2.154 -25.094 -16.719 1 79.75 49 SER B O 1
ATOM 6252 N N . LEU B 1 50 ? 2.994 -27.078 -17.141 1 83.56 50 LEU B N 1
ATOM 6253 C CA . LEU B 1 50 ? 4.316 -26.531 -17.391 1 83.56 50 LEU B CA 1
ATOM 6254 C C . LEU B 1 50 ? 4.297 -25.625 -18.625 1 83.56 50 LEU B C 1
ATOM 6256 O O . LEU B 1 50 ? 4.867 -24.531 -18.609 1 83.56 50 LEU B O 1
ATOM 6260 N N . TYR B 1 51 ? 3.674 -26.109 -19.703 1 87.06 51 TYR B N 1
ATOM 6261 C CA . TYR B 1 51 ? 3.562 -25.312 -20.922 1 87.06 51 TYR B CA 1
ATOM 6262 C C . TYR B 1 51 ? 2.807 -24.016 -20.656 1 87.06 51 TYR B C 1
ATOM 6264 O O . TYR B 1 51 ? 3.207 -22.953 -21.141 1 87.06 51 TYR B O 1
ATOM 6272 N N . GLN B 1 52 ? 1.821 -24.156 -19.969 1 82.38 52 GLN B N 1
ATOM 6273 C CA . GLN B 1 52 ? 1.02 -22.969 -19.656 1 82.38 52 GLN B CA 1
ATOM 6274 C C . GLN B 1 52 ? 1.833 -21.938 -18.875 1 82.38 52 GLN B C 1
ATOM 6276 O O . GLN B 1 52 ? 1.778 -20.75 -19.172 1 82.38 52 GLN B O 1
ATOM 6281 N N . GLN B 1 53 ? 2.479 -22.406 -17.922 1 82.44 53 GLN B N 1
ATOM 6282 C CA . GLN B 1 53 ? 3.311 -21.516 -17.125 1 82.44 53 GLN B CA 1
ATOM 6283 C C . GLN B 1 53 ? 4.328 -20.781 -17.984 1 82.44 53 GLN B C 1
ATOM 6285 O O . GLN B 1 53 ? 4.566 -19.594 -17.797 1 82.44 53 GLN B O 1
ATOM 6290 N N . LYS B 1 54 ? 4.914 -21.547 -18.859 1 87.19 54 LYS B N 1
ATOM 6291 C CA . LYS B 1 54 ? 5.906 -20.953 -19.75 1 87.19 54 LYS B CA 1
ATOM 6292 C C . LYS B 1 54 ? 5.254 -19.953 -20.719 1 87.19 54 LYS B C 1
ATOM 6294 O O . LYS B 1 54 ? 5.812 -18.891 -20.984 1 87.19 54 LYS B O 1
ATOM 6299 N N . LEU B 1 55 ? 4.121 -20.281 -21.172 1 87.69 55 LEU B N 1
ATOM 6300 C CA . LEU B 1 55 ? 3.406 -19.406 -22.109 1 87.69 55 LEU B CA 1
ATOM 6301 C C . LEU B 1 55 ? 3.012 -18.094 -21.422 1 87.69 55 LEU B C 1
ATOM 6303 O O . LEU B 1 55 ? 3.043 -17.047 -22.062 1 87.69 55 LEU B O 1
ATOM 6307 N N . PHE B 1 56 ? 2.75 -18.188 -20.25 1 84.5 56 PHE B N 1
ATOM 6308 C CA . PHE B 1 56 ? 2.299 -17.016 -19.516 1 84.5 56 PHE B CA 1
ATOM 6309 C C . PHE B 1 56 ? 3.484 -16.156 -19.078 1 84.5 56 PHE B C 1
ATOM 6311 O O . PHE B 1 56 ? 3.463 -14.93 -19.234 1 84.5 56 PHE B O 1
ATOM 6318 N N . PHE B 1 57 ? 4.469 -16.797 -18.531 1 82.12 57 PHE B N 1
ATOM 6319 C CA . PHE B 1 57 ? 5.406 -16.016 -17.734 1 82.12 57 PHE B CA 1
ATOM 6320 C C . PHE B 1 57 ? 6.797 -16.031 -18.359 1 82.12 57 PHE B C 1
ATOM 6322 O O . PHE B 1 57 ? 7.605 -15.141 -18.109 1 82.12 57 PHE B O 1
ATOM 6329 N N . LYS B 1 58 ? 7.125 -17.141 -19.125 1 86.31 58 LYS B N 1
ATOM 6330 C CA . LYS B 1 58 ? 8.445 -17.266 -19.734 1 86.31 58 LYS B CA 1
ATOM 6331 C C . LYS B 1 58 ? 8.344 -17.719 -21.188 1 86.31 58 LYS B C 1
ATOM 6333 O O . LYS B 1 58 ? 8.875 -18.766 -21.562 1 86.31 58 LYS B O 1
ATOM 6338 N N . PRO B 1 59 ? 7.828 -16.812 -21.922 1 86.06 59 PRO B N 1
ATOM 6339 C CA . PRO B 1 59 ? 7.578 -17.234 -23.312 1 86.06 59 PRO B CA 1
ATOM 6340 C C . PRO B 1 59 ? 8.867 -17.422 -24.109 1 86.06 59 PRO B C 1
ATOM 6342 O O . PRO B 1 59 ? 8.852 -18.031 -25.172 1 86.06 59 PRO B O 1
ATOM 6345 N N . LYS B 1 60 ? 9.969 -16.922 -23.672 1 88.12 60 LYS B N 1
ATOM 6346 C CA . LYS B 1 60 ? 11.234 -17.047 -24.391 1 88.12 60 LYS B CA 1
ATOM 6347 C C . LYS B 1 60 ? 11.945 -18.344 -24.031 1 88.12 60 LYS B C 1
ATOM 6349 O O . LYS B 1 60 ? 12.891 -18.75 -24.719 1 88.12 60 LYS B O 1
ATOM 6354 N N . ASP B 1 61 ? 11.492 -19 -22.969 1 91.56 61 ASP B N 1
ATOM 6355 C CA . ASP B 1 61 ? 12.031 -20.312 -22.641 1 91.56 61 ASP B CA 1
ATOM 6356 C C . ASP B 1 61 ? 11.664 -21.359 -23.703 1 91.56 61 ASP B C 1
ATOM 6358 O O . ASP B 1 61 ? 10.75 -21.125 -24.5 1 91.56 61 ASP B O 1
ATOM 6362 N N . GLU B 1 62 ? 12.453 -22.328 -23.75 1 95.12 62 GLU B N 1
ATOM 6363 C CA . GLU B 1 62 ? 12.203 -23.375 -24.75 1 95.12 62 GLU B CA 1
ATOM 6364 C C . GLU B 1 62 ? 11.906 -24.719 -24.094 1 95.12 62 GLU B C 1
ATOM 6366 O O . GLU B 1 62 ? 12.453 -25.031 -23.031 1 95.12 62 GLU B O 1
ATOM 6371 N N . VAL B 1 63 ? 10.938 -25.438 -24.703 1 95.62 63 VAL B N 1
ATOM 6372 C CA . VAL B 1 63 ? 10.523 -26.719 -24.156 1 95.62 63 VAL B CA 1
ATOM 6373 C C . VAL B 1 63 ? 10.445 -27.766 -25.25 1 95.62 63 VAL B C 1
ATOM 6375 O O . VAL B 1 63 ? 10.039 -27.453 -26.375 1 95.62 63 VAL B O 1
ATOM 6378 N N . GLY B 1 64 ? 10.969 -28.922 -25.016 1 96.38 64 GLY B N 1
ATOM 6379 C CA . GLY B 1 64 ? 10.812 -30.094 -25.875 1 96.38 64 GLY B CA 1
ATOM 6380 C C . GLY B 1 64 ? 10.156 -31.266 -25.156 1 96.38 64 GLY B C 1
ATOM 6381 O O . GLY B 1 64 ? 10.25 -31.391 -23.938 1 96.38 64 GLY B O 1
ATOM 6382 N N . VAL B 1 65 ? 9.461 -32.125 -25.938 1 97.12 65 VAL B N 1
ATOM 6383 C CA . VAL B 1 65 ? 8.758 -33.25 -25.328 1 97.12 65 VAL B CA 1
ATOM 6384 C C . VAL B 1 65 ? 9.18 -34.562 -26.016 1 97.12 65 VAL B C 1
ATOM 6386 O O . VAL B 1 65 ? 9.117 -34.688 -27.25 1 97.12 65 VAL B O 1
ATOM 6389 N N . VAL B 1 66 ? 9.625 -35.531 -25.234 1 97.69 66 VAL B N 1
ATOM 6390 C CA . VAL B 1 66 ? 10 -36.844 -25.703 1 97.69 66 VAL B CA 1
ATOM 6391 C C . VAL B 1 66 ? 9.133 -37.906 -25.031 1 97.69 66 VAL B C 1
ATOM 6393 O O . VAL B 1 66 ? 8.914 -37.844 -23.812 1 97.69 66 VAL B O 1
ATOM 6396 N N . LEU B 1 67 ? 8.586 -38.781 -25.766 1 97.12 67 LEU B N 1
ATOM 6397 C CA . LEU B 1 67 ? 7.805 -39.906 -25.25 1 97.12 67 LEU B CA 1
ATOM 6398 C C . LEU B 1 67 ? 8.586 -41.219 -25.344 1 97.12 67 LEU B C 1
ATOM 6400 O O . LEU B 1 67 ? 9.289 -41.438 -26.328 1 97.12 67 LEU B O 1
ATOM 6404 N N . PHE B 1 68 ? 8.547 -42 -24.375 1 96.06 68 PHE B N 1
ATOM 6405 C CA . PHE B 1 68 ? 9.125 -43.344 -24.469 1 96.06 68 PHE B CA 1
ATOM 6406 C C . PHE B 1 68 ? 8.078 -44.406 -24.141 1 96.06 68 PHE B C 1
ATOM 6408 O O . PHE B 1 68 ? 7.164 -44.156 -23.359 1 96.06 68 PHE B O 1
ATOM 6415 N N . GLY B 1 69 ? 8.156 -45.5 -24.703 1 94.31 69 GLY B N 1
ATOM 6416 C CA . GLY B 1 69 ? 7.156 -46.562 -24.625 1 94.31 69 GLY B CA 1
ATOM 6417 C C . GLY B 1 69 ? 6.066 -46.438 -25.672 1 94.31 69 GLY B C 1
ATOM 6418 O O . GLY B 1 69 ? 4.93 -46.844 -25.453 1 94.31 69 GLY B O 1
ATOM 6419 N N . THR B 1 70 ? 6.371 -45.75 -26.766 1 94.31 70 THR B N 1
ATOM 6420 C CA . THR B 1 70 ? 5.422 -45.531 -27.844 1 94.31 70 THR B CA 1
ATOM 6421 C C . THR B 1 70 ? 5.523 -46.688 -28.859 1 94.31 70 THR B C 1
ATOM 6423 O O . THR B 1 70 ? 6.539 -47.375 -28.922 1 94.31 70 THR B O 1
ATOM 6426 N N . GLU B 1 71 ? 4.516 -46.844 -29.625 1 92.19 71 GLU B N 1
ATOM 6427 C CA . GLU B 1 71 ? 4.551 -47.844 -30.688 1 92.19 71 GLU B CA 1
ATOM 6428 C C . GLU B 1 71 ? 5.461 -47.406 -31.828 1 92.19 71 GLU B C 1
ATOM 6430 O O . GLU B 1 71 ? 6.176 -48.219 -32.406 1 92.19 71 GLU B O 1
ATOM 6435 N N . GLU B 1 72 ? 5.457 -46.156 -32.031 1 91.31 72 GLU B N 1
ATOM 6436 C CA . GLU B 1 72 ? 6.277 -45.594 -33.094 1 91.31 72 GLU B CA 1
ATOM 6437 C C . GLU B 1 72 ? 7.664 -45.219 -32.594 1 91.31 72 GLU B C 1
ATOM 6439 O O . GLU B 1 72 ? 7.875 -45.094 -31.375 1 91.31 72 GLU B O 1
ATOM 6444 N N . THR B 1 73 ? 8.617 -45.25 -33.406 1 94.25 73 THR B N 1
ATOM 6445 C CA . THR B 1 73 ? 9.977 -44.781 -33.125 1 94.25 73 THR B CA 1
ATOM 6446 C C . THR B 1 73 ? 10.32 -43.594 -34 1 94.25 73 THR B C 1
ATOM 6448 O O . THR B 1 73 ? 10.266 -43.656 -35.219 1 94.25 73 THR B O 1
ATOM 6451 N N . SER B 1 74 ? 10.531 -42.469 -33.406 1 94.94 74 SER B N 1
ATOM 6452 C CA . SER B 1 74 ? 10.93 -41.25 -34.125 1 94.94 74 SER B CA 1
ATOM 6453 C C . SER B 1 74 ? 11.891 -40.406 -33.312 1 94.94 74 SER B C 1
ATOM 6455 O O . SER B 1 74 ? 11.461 -39.625 -32.469 1 94.94 74 SER B O 1
ATOM 6457 N N . ASN B 1 75 ? 13.219 -40.531 -33.5 1 94.38 75 ASN B N 1
ATOM 6458 C CA . ASN B 1 75 ? 14.266 -39.75 -32.875 1 94.38 75 ASN B CA 1
ATOM 6459 C C . ASN B 1 75 ? 15.555 -39.75 -33.688 1 94.38 75 ASN B C 1
ATOM 6461 O O . ASN B 1 75 ? 15.789 -40.656 -34.469 1 94.38 75 ASN B O 1
ATOM 6465 N N . GLN B 1 76 ? 16.312 -38.812 -33.531 1 93 76 GLN B N 1
ATOM 6466 C CA . GLN B 1 76 ? 17.516 -38.625 -34.344 1 93 76 GLN B CA 1
ATOM 6467 C C . GLN B 1 76 ? 18.562 -39.688 -34.031 1 93 76 GLN B C 1
ATOM 6469 O O . GLN B 1 76 ? 19.328 -40.094 -34.938 1 93 76 GLN B O 1
ATOM 6474 N N . LEU B 1 77 ? 18.672 -40.125 -32.844 1 93.56 77 LEU B N 1
ATOM 6475 C CA . LEU B 1 77 ? 19.672 -41.125 -32.469 1 93.56 77 LEU B CA 1
ATOM 6476 C C . LEU B 1 77 ? 19.391 -42.469 -33.188 1 93.56 77 LEU B C 1
ATOM 6478 O O . LEU B 1 77 ? 20.312 -43.156 -33.562 1 93.56 77 LEU B O 1
ATOM 6482 N N . ASN B 1 78 ? 18.078 -42.781 -33.125 1 93.25 78 ASN B N 1
ATOM 6483 C CA . ASN B 1 78 ? 17.688 -43.969 -33.875 1 93.25 78 ASN B CA 1
ATOM 6484 C C . ASN B 1 78 ? 18.047 -43.875 -35.375 1 93.25 78 ASN B C 1
ATOM 6486 O O . ASN B 1 78 ? 18.484 -44.844 -35.969 1 93.25 78 ASN B O 1
ATOM 6490 N N . GLU B 1 79 ? 17.938 -42.688 -35.906 1 92.19 79 GLU B N 1
ATOM 6491 C CA . GLU B 1 79 ? 18.297 -42.438 -37.312 1 92.19 79 GLU B CA 1
ATOM 6492 C C . GLU B 1 79 ? 19.812 -42.5 -37.5 1 92.19 79 GLU B C 1
ATOM 6494 O O . GLU B 1 79 ? 20.281 -43.031 -38.531 1 92.19 79 GLU B O 1
ATOM 6499 N N . ASP B 1 80 ? 20.547 -42.062 -36.594 1 91.94 80 ASP B N 1
ATOM 6500 C CA . ASP B 1 80 ? 22 -42 -36.719 1 91.94 80 ASP B CA 1
ATOM 6501 C C . ASP B 1 80 ? 22.656 -43.344 -36.438 1 91.94 80 ASP B C 1
ATOM 6503 O O . ASP B 1 80 ? 23.641 -43.688 -37.094 1 91.94 80 ASP B O 1
ATOM 6507 N N . GLN B 1 81 ? 22.109 -44.062 -35.438 1 90.88 81 GLN B N 1
ATOM 6508 C CA . GLN B 1 81 ? 22.844 -45.25 -34.938 1 90.88 81 GLN B CA 1
ATOM 6509 C C . GLN B 1 81 ? 22.203 -46.531 -35.469 1 90.88 81 GLN B C 1
ATOM 6511 O O . GLN B 1 81 ? 22.781 -47.594 -35.312 1 90.88 81 GLN B O 1
ATOM 6516 N N . GLY B 1 82 ? 20.969 -46.438 -36 1 86.5 82 GLY B N 1
ATOM 6517 C CA . GLY B 1 82 ? 20.406 -47.656 -36.594 1 86.5 82 GLY B CA 1
ATOM 6518 C C . GLY B 1 82 ? 18.984 -47.906 -36.156 1 86.5 82 GLY B C 1
ATOM 6519 O O . GLY B 1 82 ? 18.547 -47.438 -35.125 1 86.5 82 GLY B O 1
ATOM 6520 N N . GLU B 1 83 ? 18.359 -48.812 -36.875 1 84.62 83 GLU B N 1
ATOM 6521 C CA . GLU B 1 83 ? 16.922 -49.062 -36.688 1 84.62 83 GLU B CA 1
ATOM 6522 C C . GLU B 1 83 ? 16.625 -49.844 -35.438 1 84.62 83 GLU B C 1
ATOM 6524 O O . GLU B 1 83 ? 15.523 -49.812 -34.906 1 84.62 83 GLU B O 1
ATOM 6529 N N . ASP B 1 84 ? 17.656 -50.469 -34.906 1 88 84 ASP B N 1
ATOM 6530 C CA . ASP B 1 84 ? 17.406 -51.344 -33.781 1 88 84 ASP B CA 1
ATOM 6531 C C . ASP B 1 84 ? 17.766 -50.625 -32.469 1 88 84 ASP B C 1
ATOM 6533 O O . ASP B 1 84 ? 17.562 -51.156 -31.375 1 88 84 ASP B O 1
ATOM 6537 N N . GLU B 1 85 ? 18.203 -49.406 -32.625 1 90.12 85 GLU B N 1
ATOM 6538 C CA . GLU B 1 85 ? 18.625 -48.656 -31.438 1 90.12 85 GLU B CA 1
ATOM 6539 C C . GLU B 1 85 ? 17.578 -47.625 -31.047 1 90.12 85 GLU B C 1
ATOM 6541 O O . GLU B 1 85 ? 16.953 -47 -31.922 1 90.12 85 GLU B O 1
ATOM 6546 N N . TYR B 1 86 ? 17.359 -47.531 -29.75 1 93.5 86 TYR B N 1
ATOM 6547 C CA . TYR B 1 86 ? 16.484 -46.5 -29.188 1 93.5 86 TYR B CA 1
ATOM 6548 C C . TYR B 1 86 ? 15.086 -46.562 -29.797 1 93.5 86 TYR B C 1
ATOM 6550 O O . TYR B 1 86 ? 14.531 -45.562 -30.203 1 93.5 86 TYR B O 1
ATOM 6558 N N . THR B 1 87 ? 14.602 -47.812 -29.844 1 93.5 87 THR B N 1
ATOM 6559 C CA . THR B 1 87 ? 13.281 -48.062 -30.406 1 93.5 87 THR B CA 1
ATOM 6560 C C . THR B 1 87 ? 12.188 -47.656 -29.422 1 93.5 87 THR B C 1
ATOM 6562 O O . THR B 1 87 ? 12.438 -47.531 -28.219 1 93.5 87 THR B O 1
ATOM 6565 N N . ASN B 1 88 ? 10.992 -47.344 -29.891 1 95.31 88 ASN B N 1
ATOM 6566 C CA . ASN B 1 88 ? 9.789 -47 -29.125 1 95.31 88 ASN B CA 1
ATOM 6567 C C . ASN B 1 88 ? 9.961 -45.719 -28.328 1 95.31 88 ASN B C 1
ATOM 6569 O O . ASN B 1 88 ? 9.492 -45.594 -27.203 1 95.31 88 ASN B O 1
ATOM 6573 N N . VAL B 1 89 ? 10.805 -44.875 -28.75 1 95.88 89 VAL B N 1
ATOM 6574 C CA . VAL B 1 89 ? 10.969 -43.531 -28.25 1 95.88 89 VAL B CA 1
ATOM 6575 C C . VAL B 1 89 ? 10.641 -42.531 -29.344 1 95.88 89 VAL B C 1
ATOM 6577 O O . VAL B 1 89 ? 11.172 -42.594 -30.453 1 95.88 89 VAL B O 1
ATOM 6580 N N . THR B 1 90 ? 9.773 -41.625 -29.047 1 96.31 90 THR B N 1
ATOM 6581 C CA . THR B 1 90 ? 9.289 -40.656 -30.047 1 96.31 90 THR B CA 1
ATOM 6582 C C . THR B 1 90 ? 9.477 -39.25 -29.562 1 96.31 90 THR B C 1
ATOM 6584 O O . THR B 1 90 ? 9.023 -38.875 -28.469 1 96.31 90 THR B O 1
ATOM 6587 N N . VAL B 1 91 ? 10.133 -38.5 -30.312 1 96.75 91 VAL B N 1
ATOM 6588 C CA . VAL B 1 91 ? 10.211 -37.062 -30.047 1 96.75 91 VAL B CA 1
ATOM 6589 C C . VAL B 1 91 ? 8.953 -36.375 -30.547 1 96.75 91 VAL B C 1
ATOM 6591 O O . VAL B 1 91 ? 8.75 -36.219 -31.75 1 96.75 91 VAL B O 1
ATOM 6594 N N . LEU B 1 92 ? 8.086 -35.938 -29.672 1 94.5 92 LEU B N 1
ATOM 6595 C CA . LEU B 1 92 ? 6.832 -35.312 -30.016 1 94.5 92 LEU B CA 1
ATOM 6596 C C . LEU B 1 92 ? 7.078 -33.875 -30.516 1 94.5 92 LEU B C 1
ATOM 6598 O O . LEU B 1 92 ? 6.445 -33.438 -31.469 1 94.5 92 LEU B O 1
ATOM 6602 N N . SER B 1 93 ? 7.926 -33.156 -29.781 1 94.25 93 SER B N 1
ATOM 6603 C CA . SER B 1 93 ? 8.289 -31.797 -30.141 1 94.25 93 SER B CA 1
ATOM 6604 C C . SER B 1 93 ? 9.75 -31.516 -29.812 1 94.25 93 SER B C 1
ATOM 6606 O O . SER B 1 93 ? 10.234 -31.859 -28.75 1 94.25 93 SER B O 1
ATOM 6608 N N . ASP B 1 94 ? 10.43 -30.844 -30.797 1 95 94 ASP B N 1
ATOM 6609 C CA . ASP B 1 94 ? 11.797 -30.406 -30.547 1 95 94 ASP B CA 1
ATOM 6610 C C . ASP B 1 94 ? 11.836 -29.234 -29.562 1 95 94 ASP B C 1
ATOM 6612 O O . ASP B 1 94 ? 10.805 -28.641 -29.266 1 95 94 ASP B O 1
ATOM 6616 N N . ILE B 1 95 ? 12.977 -29.031 -29.078 1 95.94 95 ILE B N 1
ATOM 6617 C CA . ILE B 1 95 ? 13.148 -27.922 -28.156 1 95.94 95 ILE B CA 1
ATOM 6618 C C . ILE B 1 95 ? 12.93 -26.594 -28.891 1 95.94 95 ILE B C 1
ATOM 6620 O O . ILE B 1 95 ? 13.703 -26.234 -29.781 1 95.94 95 ILE B O 1
ATOM 6624 N N . ASP B 1 96 ? 11.875 -25.938 -28.516 1 93 96 ASP B N 1
ATOM 6625 C CA . ASP B 1 96 ? 11.508 -24.641 -29.094 1 93 96 ASP B CA 1
ATOM 6626 C C . ASP B 1 96 ? 10.617 -23.844 -28.141 1 93 96 ASP B C 1
ATOM 6628 O O . ASP B 1 96 ? 10.227 -24.344 -27.078 1 93 96 ASP B O 1
ATOM 6632 N N . THR B 1 97 ? 10.383 -22.656 -28.562 1 91.94 97 THR B N 1
ATOM 6633 C CA . THR B 1 97 ? 9.484 -21.828 -27.766 1 91.94 97 THR B CA 1
ATOM 6634 C C . THR B 1 97 ? 8.117 -22.5 -27.641 1 91.94 97 THR B C 1
ATOM 6636 O O . THR B 1 97 ? 7.629 -23.094 -28.594 1 91.94 97 THR B O 1
ATOM 6639 N N . PRO B 1 98 ? 7.594 -22.469 -26.422 1 91.5 98 PRO B N 1
ATOM 6640 C CA . PRO B 1 98 ? 6.301 -23.125 -26.234 1 91.5 98 PRO B CA 1
ATOM 6641 C C . PRO B 1 98 ? 5.191 -22.516 -27.094 1 91.5 98 PRO B C 1
ATOM 6643 O O . PRO B 1 98 ? 5.152 -21.297 -27.266 1 91.5 98 PRO B O 1
ATOM 6646 N N . THR B 1 99 ? 4.438 -23.312 -27.703 1 87.5 99 THR B N 1
ATOM 6647 C CA . THR B 1 99 ? 3.303 -22.891 -28.516 1 87.5 99 THR B CA 1
ATOM 6648 C C . THR B 1 99 ? 2.039 -23.656 -28.109 1 87.5 99 THR B C 1
ATOM 6650 O O . THR B 1 99 ? 2.117 -24.719 -27.5 1 87.5 99 THR B O 1
ATOM 6653 N N . LEU B 1 100 ? 0.964 -23.125 -28.5 1 85.69 100 LEU B N 1
ATOM 6654 C CA . LEU B 1 100 ? -0.321 -23.75 -28.219 1 85.69 100 LEU B CA 1
ATOM 6655 C C . LEU B 1 100 ? -0.486 -25.047 -29.016 1 85.69 100 LEU B C 1
ATOM 6657 O O . LEU B 1 100 ? -1.188 -25.969 -28.578 1 85.69 100 LEU B O 1
ATOM 6661 N N . SER B 1 101 ? 0.134 -25.031 -30.078 1 87.38 101 SER B N 1
ATOM 6662 C CA . SER B 1 101 ? 0.042 -26.203 -30.938 1 87.38 101 SER B CA 1
ATOM 6663 C C . SER B 1 101 ? 0.536 -27.453 -30.219 1 87.38 101 SER B C 1
ATOM 6665 O O . SER B 1 101 ? -0.048 -28.531 -30.359 1 87.38 101 SER B O 1
ATOM 6667 N N . VAL B 1 102 ? 1.614 -27.312 -29.5 1 88.44 102 VAL B N 1
ATOM 6668 C CA . VAL B 1 102 ? 2.16 -28.453 -28.781 1 88.44 102 VAL B CA 1
ATOM 6669 C C . VAL B 1 102 ? 1.188 -28.891 -27.672 1 88.44 102 VAL B C 1
ATOM 6671 O O . VAL B 1 102 ? 1.03 -30.094 -27.422 1 88.44 102 VAL B O 1
ATOM 6674 N N . CYS B 1 103 ? 0.562 -27.969 -27.094 1 85.56 103 CYS B N 1
ATOM 6675 C CA . CYS B 1 103 ? -0.43 -28.281 -26.062 1 85.56 103 CYS B CA 1
ATOM 6676 C C . CYS B 1 103 ? -1.578 -29.094 -26.656 1 85.56 103 CYS B C 1
ATOM 6678 O O . CYS B 1 103 ? -2.055 -30.047 -26.016 1 85.56 103 CYS B O 1
ATOM 6680 N N . GLU B 1 104 ? -1.929 -28.703 -27.781 1 86.19 104 GLU B N 1
ATOM 6681 C CA . GLU B 1 104 ? -2.988 -29.438 -28.453 1 86.19 104 GLU B CA 1
ATOM 6682 C C . GLU B 1 104 ? -2.543 -30.859 -28.781 1 86.19 104 GLU B C 1
ATOM 6684 O O . GLU B 1 104 ? -3.322 -31.812 -28.656 1 86.19 104 GLU B O 1
ATOM 6689 N N . LYS B 1 105 ? -1.331 -30.984 -29.219 1 89.5 105 LYS B N 1
ATOM 6690 C CA . LYS B 1 105 ? -0.779 -32.281 -29.531 1 89.5 105 LYS B CA 1
ATOM 6691 C C . LYS B 1 105 ? -0.742 -33.188 -28.281 1 89.5 105 LYS B C 1
ATOM 6693 O O . LYS B 1 105 ? -1.026 -34.375 -28.375 1 89.5 105 LYS B O 1
ATOM 6698 N N . LEU B 1 106 ? -0.423 -32.594 -27.219 1 89.31 106 LEU B N 1
ATOM 6699 C CA . LEU B 1 106 ? -0.342 -33.344 -25.969 1 89.31 106 LEU B CA 1
ATOM 6700 C C . LEU B 1 106 ? -1.705 -33.906 -25.578 1 89.31 106 LEU B C 1
ATOM 6702 O O . LEU B 1 106 ? -1.791 -34.969 -24.984 1 89.31 106 LEU B O 1
ATOM 6706 N N . GLN B 1 107 ? -2.678 -33.219 -25.938 1 83.75 107 GLN B N 1
ATOM 6707 C CA . GLN B 1 107 ? -4.027 -33.625 -25.578 1 83.75 107 GLN B CA 1
ATOM 6708 C C . GLN B 1 107 ? -4.492 -34.812 -26.422 1 83.75 107 GLN B C 1
ATOM 6710 O O . GLN B 1 107 ? -5.383 -35.562 -26.016 1 83.75 107 GLN B O 1
ATOM 6715 N N . THR B 1 108 ? -3.83 -34.938 -27.5 1 87.44 108 THR B N 1
ATOM 6716 C CA . THR B 1 108 ? -4.27 -35.969 -28.422 1 87.44 108 THR B CA 1
ATOM 6717 C C . THR B 1 108 ? -3.441 -37.25 -28.25 1 87.44 108 THR B C 1
ATOM 6719 O O . THR B 1 108 ? -3.812 -38.312 -28.75 1 87.44 108 THR B O 1
ATOM 6722 N N . ILE B 1 109 ? -2.43 -37.156 -27.484 1 89.56 109 ILE B N 1
ATOM 6723 C CA . ILE B 1 109 ? -1.541 -38.281 -27.328 1 89.56 109 ILE B CA 1
ATOM 6724 C C . ILE B 1 109 ? -2.18 -39.312 -26.391 1 89.56 109 ILE B C 1
ATOM 6726 O O . ILE B 1 109 ? -2.812 -38.938 -25.406 1 89.56 109 ILE B O 1
ATOM 6730 N N . THR B 1 110 ? -2.107 -40.594 -26.766 1 89 110 THR B N 1
ATOM 6731 C CA . THR B 1 110 ? -2.584 -41.688 -25.938 1 89 110 THR B CA 1
ATOM 6732 C C . THR B 1 110 ? -1.466 -42.688 -25.656 1 89 110 THR B C 1
ATOM 6734 O O . THR B 1 110 ? -0.647 -42.969 -26.547 1 89 110 THR B O 1
ATOM 6737 N N . PRO B 1 111 ? -1.428 -43.156 -24.531 1 91.88 111 PRO B N 1
ATOM 6738 C CA . PRO B 1 111 ? -0.434 -44.188 -24.219 1 91.88 111 PRO B CA 1
ATOM 6739 C C . PRO B 1 111 ? -0.714 -45.5 -24.953 1 91.88 111 PRO B C 1
ATOM 6741 O O . PRO B 1 111 ? -1.843 -45.75 -25.375 1 91.88 111 PRO B O 1
ATOM 6744 N N . THR B 1 112 ? 0.316 -46.219 -25.078 1 90.88 112 THR B N 1
ATOM 6745 C CA . THR B 1 112 ? 0.135 -47.531 -25.719 1 90.88 112 THR B CA 1
ATOM 6746 C C . THR B 1 112 ? -0.584 -48.5 -24.781 1 90.88 112 THR B C 1
ATOM 6748 O O . THR B 1 112 ? -0.302 -48.531 -23.578 1 90.88 112 THR B O 1
ATOM 6751 N N . ALA B 1 113 ? -1.542 -49.188 -25.344 1 86.88 113 ALA B N 1
ATOM 6752 C CA . ALA B 1 113 ? -2.266 -50.188 -24.562 1 86.88 113 ALA B CA 1
ATOM 6753 C C . ALA B 1 113 ? -1.596 -51.562 -24.641 1 86.88 113 ALA B C 1
ATOM 6755 O O . ALA B 1 113 ? -1.896 -52.469 -23.859 1 86.88 113 ALA B O 1
ATOM 6756 N N . ASP B 1 114 ? -0.603 -51.688 -25.547 1 89.88 114 ASP B N 1
ATOM 6757 C CA . ASP B 1 114 ? 0.056 -52.938 -25.812 1 89.88 114 ASP B CA 1
ATOM 6758 C C . ASP B 1 114 ? 1.212 -53.188 -24.828 1 89.88 114 ASP B C 1
ATOM 6760 O O . ASP B 1 114 ? 2.229 -52.469 -24.906 1 89.88 114 ASP B O 1
ATOM 6764 N N . PRO B 1 115 ? 1.078 -54.125 -24.031 1 88.44 115 PRO B N 1
ATOM 6765 C CA . PRO B 1 115 ? 2.15 -54.406 -23.062 1 88.44 115 PRO B CA 1
ATOM 6766 C C . PRO B 1 115 ? 3.408 -54.969 -23.734 1 88.44 115 PRO B C 1
ATOM 6768 O O . PRO B 1 115 ? 4.469 -55.031 -23.109 1 88.44 115 PRO B O 1
ATOM 6771 N N . ALA B 1 116 ? 3.283 -55.312 -25 1 88.38 116 ALA B N 1
ATOM 6772 C CA . ALA B 1 116 ? 4.422 -55.906 -25.703 1 88.38 116 ALA B CA 1
ATOM 6773 C C . ALA B 1 116 ? 5.391 -54.812 -26.172 1 88.38 116 ALA B C 1
ATOM 6775 O O . ALA B 1 116 ? 6.547 -55.094 -26.5 1 88.38 116 ALA B O 1
ATOM 6776 N N . VAL B 1 117 ? 4.93 -53.656 -26.141 1 91.81 117 VAL B N 1
ATOM 6777 C CA . VAL B 1 117 ? 5.777 -52.562 -26.562 1 91.81 117 VAL B CA 1
ATOM 6778 C C . VAL B 1 117 ? 6.883 -52.344 -25.531 1 91.81 117 VAL B C 1
ATOM 6780 O O . VAL B 1 117 ? 6.625 -52.312 -24.328 1 91.81 117 VAL B O 1
ATOM 6783 N N . LYS B 1 118 ? 8.062 -52.219 -26.016 1 90.44 118 LYS B N 1
ATOM 6784 C CA . LYS B 1 118 ? 9.227 -52.031 -25.141 1 90.44 118 LYS B CA 1
ATOM 6785 C C . LYS B 1 118 ? 9.211 -50.656 -24.5 1 90.44 118 LYS B C 1
ATOM 6787 O O . LYS B 1 118 ? 9.055 -49.656 -25.188 1 90.44 118 LYS B O 1
ATOM 6792 N N . VAL B 1 119 ? 9.25 -50.656 -23.219 1 91.88 119 VAL B N 1
ATOM 6793 C CA . VAL B 1 119 ? 9.336 -49.438 -22.453 1 91.88 119 VAL B CA 1
ATOM 6794 C C . VAL B 1 119 ? 10.688 -49.375 -21.734 1 91.88 119 VAL B C 1
ATOM 6796 O O . VAL B 1 119 ? 10.922 -50.125 -20.781 1 91.88 119 VAL B O 1
ATOM 6799 N N . ASP B 1 120 ? 11.562 -48.5 -22.188 1 91.19 120 ASP B N 1
ATOM 6800 C CA . ASP B 1 120 ? 12.898 -48.375 -21.609 1 91.19 120 ASP B CA 1
ATOM 6801 C C . ASP B 1 120 ? 13.164 -46.938 -21.156 1 91.19 120 ASP B C 1
ATOM 6803 O O . ASP B 1 120 ? 13.438 -46.062 -21.969 1 91.19 120 ASP B O 1
ATOM 6807 N N . LEU B 1 121 ? 13.219 -46.75 -19.906 1 93.62 121 LEU B N 1
ATOM 6808 C CA . LEU B 1 121 ? 13.406 -45.438 -19.312 1 93.62 121 LEU B CA 1
ATOM 6809 C C . LEU B 1 121 ? 14.773 -44.875 -19.672 1 93.62 121 LEU B C 1
ATOM 6811 O O . LEU B 1 121 ? 14.898 -43.688 -19.953 1 93.62 121 LEU B O 1
ATOM 6815 N N . LEU B 1 122 ? 15.812 -45.656 -19.703 1 92.94 122 LEU B N 1
ATOM 6816 C CA . LEU B 1 122 ? 17.172 -45.188 -19.953 1 92.94 122 LEU B CA 1
ATOM 6817 C C . LEU B 1 122 ? 17.312 -44.719 -21.406 1 92.94 122 LEU B C 1
ATOM 6819 O O . LEU B 1 122 ? 17.953 -43.688 -21.656 1 92.94 122 LEU B O 1
ATOM 6823 N N . ASN B 1 123 ? 16.75 -45.562 -22.344 1 93 123 ASN B N 1
ATOM 6824 C CA . ASN B 1 123 ? 16.75 -45.094 -23.734 1 93 123 ASN B CA 1
ATOM 6825 C C . ASN B 1 123 ? 16.062 -43.75 -23.875 1 93 123 ASN B C 1
ATOM 6827 O O . ASN B 1 123 ? 16.531 -42.875 -24.625 1 93 123 ASN B O 1
ATOM 6831 N N . GLY B 1 124 ? 14.961 -43.594 -23.156 1 95.06 124 GLY B N 1
ATOM 6832 C CA . GLY B 1 124 ? 14.273 -42.312 -23.156 1 95.06 124 GLY B CA 1
ATOM 6833 C C . GLY B 1 124 ? 15.141 -41.188 -22.641 1 95.06 124 GLY B C 1
ATOM 6834 O O . GLY B 1 124 ? 15.172 -40.094 -23.219 1 95.06 124 GLY B O 1
ATOM 6835 N N . LEU B 1 125 ? 15.852 -41.406 -21.547 1 96 125 LEU B N 1
ATOM 6836 C CA . LEU B 1 125 ? 16.719 -40.406 -20.938 1 96 125 LEU B CA 1
ATOM 6837 C C . LEU B 1 125 ? 17.828 -40 -21.891 1 96 125 LEU B C 1
ATOM 6839 O O . LEU B 1 125 ? 18.141 -38.812 -22.031 1 96 125 LEU B O 1
ATOM 6843 N N . ILE B 1 126 ? 18.406 -40.969 -22.516 1 94.94 126 ILE B N 1
ATOM 6844 C CA . ILE B 1 126 ? 19.531 -40.719 -23.422 1 94.94 126 ILE B CA 1
ATOM 6845 C C . ILE B 1 126 ? 19.047 -39.875 -24.609 1 94.94 126 ILE B C 1
ATOM 6847 O O . ILE B 1 126 ? 19.719 -38.906 -25 1 94.94 126 ILE B O 1
ATOM 6851 N N . VAL B 1 127 ? 17.906 -40.25 -25.188 1 95.81 127 VAL B N 1
ATOM 6852 C CA . VAL B 1 127 ? 17.359 -39.5 -26.312 1 95.81 127 VAL B CA 1
ATOM 6853 C C . VAL B 1 127 ? 17.047 -38.062 -25.875 1 95.81 127 VAL B C 1
ATOM 6855 O O . VAL B 1 127 ? 17.328 -37.125 -26.594 1 95.81 127 VAL B O 1
ATOM 6858 N N . ALA B 1 128 ? 16.453 -37.906 -24.688 1 97.5 128 ALA B N 1
ATOM 6859 C CA . ALA B 1 128 ? 16.125 -36.562 -24.141 1 97.5 128 ALA B CA 1
ATOM 6860 C C . ALA B 1 128 ? 17.391 -35.75 -23.953 1 97.5 128 ALA B C 1
ATOM 6862 O O . ALA B 1 128 ? 17.422 -34.562 -24.297 1 97.5 128 ALA B O 1
ATOM 6863 N N . LEU B 1 129 ? 18.406 -36.344 -23.391 1 96.62 129 LEU B N 1
ATOM 6864 C CA . LEU B 1 129 ? 19.672 -35.656 -23.141 1 96.62 129 LEU B CA 1
ATOM 6865 C C . LEU B 1 129 ? 20.344 -35.281 -24.453 1 96.62 129 LEU B C 1
ATOM 6867 O O . LEU B 1 129 ? 20.969 -34.219 -24.562 1 96.62 129 LEU B O 1
ATOM 6871 N N . ASP B 1 130 ? 20.25 -36.156 -25.391 1 95.5 130 ASP B N 1
ATOM 6872 C CA . ASP B 1 130 ? 20.797 -35.875 -26.719 1 95.5 130 ASP B CA 1
ATOM 6873 C C . ASP B 1 130 ? 20.109 -34.656 -27.328 1 95.5 130 ASP B C 1
ATOM 6875 O O . ASP B 1 130 ? 20.766 -33.812 -27.938 1 95.5 130 ASP B O 1
ATOM 6879 N N . LEU B 1 131 ? 18.812 -34.688 -27.25 1 95.88 131 LEU B N 1
ATOM 6880 C CA . LEU B 1 131 ? 18.047 -33.562 -27.75 1 95.88 131 LEU B CA 1
ATOM 6881 C C . LEU B 1 131 ? 18.5 -32.281 -27.078 1 95.88 131 LEU B C 1
ATOM 6883 O O . LEU B 1 131 ? 18.656 -31.25 -27.75 1 95.88 131 LEU B O 1
ATOM 6887 N N . LEU B 1 132 ? 18.672 -32.219 -25.766 1 96.19 132 LEU B N 1
ATOM 6888 C CA . LEU B 1 132 ? 19.109 -31.062 -25 1 96.19 132 LEU B CA 1
ATOM 6889 C C . LEU B 1 132 ? 20.516 -30.641 -25.406 1 96.19 132 LEU B C 1
ATOM 6891 O O . LEU B 1 132 ? 20.797 -29.438 -25.531 1 96.19 132 LEU B O 1
ATOM 6895 N N . PHE B 1 133 ? 21.344 -31.578 -25.641 1 94.56 133 PHE B N 1
ATOM 6896 C CA . PHE B 1 133 ? 22.734 -31.328 -26.016 1 94.56 133 PHE B CA 1
ATOM 6897 C C . PHE B 1 133 ? 22.797 -30.656 -27.375 1 94.56 133 PHE B C 1
ATOM 6899 O O . PHE B 1 133 ? 23.5 -29.641 -27.547 1 94.56 133 PHE B O 1
ATOM 6906 N N . ARG B 1 134 ? 22.125 -31.188 -28.312 1 94 134 ARG B N 1
ATOM 6907 C CA . ARG B 1 134 ? 22.156 -30.656 -29.672 1 94 134 ARG B CA 1
ATOM 6908 C C . ARG B 1 134 ? 21.641 -29.219 -29.719 1 94 134 ARG B C 1
ATOM 6910 O O . ARG B 1 134 ? 22.172 -28.391 -30.469 1 94 134 ARG B O 1
ATOM 6917 N N . ARG B 1 135 ? 20.625 -28.953 -28.984 1 94.38 135 ARG B N 1
ATOM 6918 C CA . ARG B 1 135 ? 20.016 -27.625 -29.016 1 94.38 135 ARG B CA 1
ATOM 6919 C C . ARG B 1 135 ? 20.891 -26.609 -28.281 1 94.38 135 ARG B C 1
ATOM 6921 O O . ARG B 1 135 ? 20.953 -25.453 -28.688 1 94.38 135 ARG B O 1
ATOM 6928 N N . THR B 1 136 ? 21.562 -26.938 -27.188 1 93.38 136 THR B N 1
ATOM 6929 C CA . THR B 1 136 ? 22.203 -25.969 -26.297 1 93.38 136 THR B CA 1
ATOM 6930 C C . THR B 1 136 ? 23.703 -25.938 -26.531 1 93.38 136 THR B C 1
ATOM 6932 O O . THR B 1 136 ? 24.422 -25.125 -25.922 1 93.38 136 THR B O 1
ATOM 6935 N N . GLU B 1 137 ? 24.156 -26.781 -27.359 1 89.75 137 GLU B N 1
ATOM 6936 C CA . GLU B 1 137 ? 25.609 -26.812 -27.578 1 89.75 137 GLU B CA 1
ATOM 6937 C C . GLU B 1 137 ? 26.125 -25.453 -28.031 1 89.75 137 GLU B C 1
ATOM 6939 O O . GLU B 1 137 ? 25.625 -24.875 -29 1 89.75 137 GLU B O 1
ATOM 6944 N N . GLY B 1 138 ? 27.031 -24.844 -27.297 1 86.94 138 GLY B N 1
ATOM 6945 C CA . GLY B 1 138 ? 27.641 -23.578 -27.641 1 86.94 138 GLY B CA 1
ATOM 6946 C C . GLY B 1 138 ? 26.797 -22.391 -27.203 1 86.94 138 GLY B C 1
ATOM 6947 O O . GLY B 1 138 ? 27.156 -21.234 -27.484 1 86.94 138 GLY B O 1
ATOM 6948 N N . LYS B 1 139 ? 25.703 -22.625 -26.656 1 89.06 139 LYS B N 1
ATOM 6949 C CA . LYS B 1 139 ? 24.812 -21.547 -26.234 1 89.06 139 LYS B CA 1
ATOM 6950 C C . LYS B 1 139 ? 24.641 -21.547 -24.719 1 89.06 139 LYS B C 1
ATOM 6952 O O . LYS B 1 139 ? 24.859 -22.562 -24.062 1 89.06 139 LYS B O 1
ATOM 6957 N N . LYS B 1 140 ? 24.375 -20.406 -24.25 1 87.5 140 LYS B N 1
ATOM 6958 C CA . LYS B 1 140 ? 24.188 -20.266 -22.812 1 87.5 140 LYS B CA 1
ATOM 6959 C C . LYS B 1 140 ? 22.719 -20.5 -22.438 1 87.5 140 LYS B C 1
ATOM 6961 O O . LYS B 1 140 ? 21.859 -19.703 -22.781 1 87.5 140 LYS B O 1
ATOM 6966 N N . TYR B 1 141 ? 22.391 -21.672 -21.797 1 91.62 141 TYR B N 1
ATOM 6967 C CA . TYR B 1 141 ? 21.062 -22.031 -21.328 1 91.62 141 TYR B CA 1
ATOM 6968 C C . TYR B 1 141 ? 21.125 -22.609 -19.906 1 91.62 141 TYR B C 1
ATOM 6970 O O . TYR B 1 141 ? 22.109 -23.234 -19.531 1 91.62 141 TYR B O 1
ATOM 6978 N N . GLU B 1 142 ? 20.125 -22.281 -19.203 1 91.81 142 GLU B N 1
ATOM 6979 C CA . GLU B 1 142 ? 19.828 -23.172 -18.094 1 91.81 142 GLU B CA 1
ATOM 6980 C C . GLU B 1 142 ? 19.109 -24.438 -18.578 1 91.81 142 GLU B C 1
ATOM 6982 O O . GLU B 1 142 ? 18.125 -24.359 -19.297 1 91.81 142 GLU B O 1
ATOM 6987 N N . LYS B 1 143 ? 19.688 -25.578 -18.25 1 94.94 143 LYS B N 1
ATOM 6988 C CA . LYS B 1 143 ? 19.156 -26.828 -18.797 1 94.94 143 LYS B CA 1
ATOM 6989 C C . LYS B 1 143 ? 18.406 -27.625 -17.734 1 94.94 143 LYS B C 1
ATOM 6991 O O . LYS B 1 143 ? 18.891 -27.781 -16.609 1 94.94 143 LYS B O 1
ATOM 6996 N N . ARG B 1 144 ? 17.234 -28.062 -18.125 1 94.62 144 ARG B N 1
ATOM 6997 C CA . ARG B 1 144 ? 16.406 -28.828 -17.203 1 94.62 144 ARG B CA 1
ATOM 6998 C C . ARG B 1 144 ? 15.82 -30.062 -17.891 1 94.62 144 ARG B C 1
ATOM 7000 O O . ARG B 1 144 ? 15.438 -30 -19.062 1 94.62 144 ARG B O 1
ATOM 7007 N N . LEU B 1 145 ? 15.82 -31.203 -17.172 1 96.19 145 LEU B N 1
ATOM 7008 C CA . LEU B 1 145 ? 15.188 -32.438 -17.625 1 96.19 145 LEU B CA 1
ATOM 7009 C C . LEU B 1 145 ? 14.094 -32.875 -16.656 1 96.19 145 LEU B C 1
ATOM 7011 O O . LEU B 1 145 ? 14.367 -33.188 -15.5 1 96.19 145 LEU B O 1
ATOM 7015 N N . LEU B 1 146 ? 12.891 -32.875 -17.156 1 94.31 146 LEU B N 1
ATOM 7016 C CA . LEU B 1 146 ? 11.734 -33.281 -16.359 1 94.31 146 LEU B CA 1
ATOM 7017 C C . LEU B 1 146 ? 11.234 -34.656 -16.781 1 94.31 146 LEU B C 1
ATOM 7019 O O . LEU B 1 146 ? 10.82 -34.844 -17.922 1 94.31 146 LEU B O 1
ATOM 7023 N N . VAL B 1 147 ? 11.234 -35.594 -15.852 1 95.25 147 VAL B N 1
ATOM 7024 C CA . VAL B 1 147 ? 10.844 -36.969 -16.172 1 95.25 147 VAL B CA 1
ATOM 7025 C C . VAL B 1 147 ? 9.531 -37.312 -15.461 1 95.25 147 VAL B C 1
ATOM 7027 O O . VAL B 1 147 ? 9.414 -37.125 -14.242 1 95.25 147 VAL B O 1
ATOM 7030 N N . LEU B 1 148 ? 8.578 -37.719 -16.188 1 93.44 148 LEU B N 1
ATOM 7031 C CA . LEU B 1 148 ? 7.309 -38.156 -15.625 1 93.44 148 LEU B CA 1
ATOM 7032 C C . LEU B 1 148 ? 7.074 -39.656 -15.922 1 93.44 148 LEU B C 1
ATOM 7034 O O . LEU B 1 148 ? 6.949 -40.031 -17.094 1 93.44 148 LEU B O 1
ATOM 7038 N N . THR B 1 149 ? 7.004 -40.5 -14.906 1 93.69 149 THR B N 1
ATOM 7039 C CA . THR B 1 149 ? 6.91 -41.938 -15.109 1 93.69 149 THR B CA 1
ATOM 7040 C C . THR B 1 149 ? 6.328 -42.625 -13.875 1 93.69 149 THR B C 1
ATOM 7042 O O . THR B 1 149 ? 6.344 -42.062 -12.781 1 93.69 149 THR B O 1
ATOM 7045 N N . ASP B 1 150 ? 5.77 -43.75 -14.07 1 90.94 150 ASP B N 1
ATOM 7046 C CA . ASP B 1 150 ? 5.387 -44.594 -12.938 1 90.94 150 ASP B CA 1
ATOM 7047 C C . ASP B 1 150 ? 6.48 -45.594 -12.625 1 90.94 150 ASP B C 1
ATOM 7049 O O . ASP B 1 150 ? 6.379 -46.344 -11.648 1 90.94 150 ASP B O 1
ATOM 7053 N N . ALA B 1 151 ? 7.5 -45.656 -13.484 1 91.94 151 ALA B N 1
ATOM 7054 C CA . ALA B 1 151 ? 8.68 -46.5 -13.305 1 91.94 151 ALA B CA 1
ATOM 7055 C C . ALA B 1 151 ? 8.289 -47.969 -13.109 1 91.94 151 ALA B C 1
ATOM 7057 O O . ALA B 1 151 ? 8.891 -48.656 -12.297 1 91.94 151 ALA B O 1
ATOM 7058 N N . ALA B 1 152 ? 7.301 -48.406 -13.82 1 90.31 152 ALA B N 1
ATOM 7059 C CA . ALA B 1 152 ? 6.773 -49.75 -13.609 1 90.31 152 ALA B CA 1
ATOM 7060 C C . ALA B 1 152 ? 7.449 -50.781 -14.539 1 90.31 152 ALA B C 1
ATOM 7062 O O . ALA B 1 152 ? 7.434 -51.969 -14.273 1 90.31 152 ALA B O 1
ATOM 7063 N N . SER B 1 153 ? 8.102 -50.312 -15.562 1 88.81 153 SER B N 1
ATOM 7064 C CA . SER B 1 153 ? 8.656 -51.188 -16.578 1 88.81 153 SER B CA 1
ATOM 7065 C C . SER B 1 153 ? 10.102 -51.562 -16.25 1 88.81 153 SER B C 1
ATOM 7067 O O . SER B 1 153 ? 10.859 -50.75 -15.734 1 88.81 153 SER B O 1
ATOM 7069 N N . LYS B 1 154 ? 10.453 -52.719 -16.578 1 86.62 154 LYS B N 1
ATOM 7070 C CA . LYS B 1 154 ? 11.797 -53.219 -16.312 1 86.62 154 LYS B CA 1
ATOM 7071 C C . LYS B 1 154 ? 12.836 -52.5 -17.156 1 86.62 154 LYS B C 1
ATOM 7073 O O . LYS B 1 154 ? 12.602 -52.219 -18.328 1 86.62 154 LYS B O 1
ATOM 7078 N N . ILE B 1 155 ? 13.93 -52.281 -16.562 1 84.12 155 ILE B N 1
ATOM 7079 C CA . ILE B 1 155 ? 15.055 -51.656 -17.25 1 84.12 155 ILE B CA 1
ATOM 7080 C C . ILE B 1 155 ? 16 -52.75 -17.766 1 84.12 155 ILE B C 1
ATOM 7082 O O . ILE B 1 155 ? 16.5 -53.562 -16.984 1 84.12 155 ILE B O 1
ATOM 7086 N N . GLU B 1 156 ? 16.219 -52.938 -18.953 1 76.44 156 GLU B N 1
ATOM 7087 C CA . GLU B 1 156 ? 16.984 -54 -19.547 1 76.44 156 GLU B CA 1
ATOM 7088 C C . GLU B 1 156 ? 18.484 -53.781 -19.391 1 76.44 156 GLU B C 1
ATOM 7090 O O . GLU B 1 156 ? 19.234 -54.719 -19.078 1 76.44 156 GLU B O 1
ATOM 7095 N N . ASP B 1 157 ? 19.094 -52.562 -19.672 1 79.94 157 ASP B N 1
ATOM 7096 C CA . ASP B 1 157 ? 20.531 -52.312 -19.672 1 79.94 157 ASP B CA 1
ATOM 7097 C C . ASP B 1 157 ? 20.891 -51.312 -18.578 1 79.94 157 ASP B C 1
ATOM 7099 O O . ASP B 1 157 ? 21.125 -50.125 -18.875 1 79.94 157 ASP B O 1
ATOM 7103 N N . ALA B 1 158 ? 21.109 -51.75 -17.422 1 81.38 158 ALA B N 1
ATOM 7104 C CA . ALA B 1 158 ? 21.406 -50.906 -16.266 1 81.38 158 ALA B CA 1
ATOM 7105 C C . ALA B 1 158 ? 22.812 -50.312 -16.391 1 81.38 158 ALA B C 1
ATOM 7107 O O . ALA B 1 158 ? 23.156 -49.344 -15.672 1 81.38 158 ALA B O 1
ATOM 7108 N N . SER B 1 159 ? 23.625 -50.906 -17.359 1 81.44 159 SER B N 1
ATOM 7109 C CA . SER B 1 159 ? 24.984 -50.406 -17.547 1 81.44 159 SER B CA 1
ATOM 7110 C C . SER B 1 159 ? 24.984 -48.969 -18.031 1 81.44 159 SER B C 1
ATOM 7112 O O . SER B 1 159 ? 25.984 -48.25 -17.859 1 81.44 159 SER B O 1
ATOM 7114 N N . ASP B 1 160 ? 23.953 -48.531 -18.578 1 87.12 160 ASP B N 1
ATOM 7115 C CA . ASP B 1 160 ? 23.875 -47.188 -19.156 1 87.12 160 ASP B CA 1
ATOM 7116 C C . ASP B 1 160 ? 23.641 -46.125 -18.078 1 87.12 160 ASP B C 1
ATOM 7118 O O . ASP B 1 160 ? 23.75 -44.938 -18.359 1 87.12 160 ASP B O 1
ATOM 7122 N N . ILE B 1 161 ? 23.406 -46.531 -16.891 1 90 161 ILE B N 1
ATOM 7123 C CA . ILE B 1 161 ? 23.094 -45.594 -15.797 1 90 161 ILE B CA 1
ATOM 7124 C C . ILE B 1 161 ? 24.266 -44.656 -15.555 1 90 161 ILE B C 1
ATOM 7126 O O . ILE B 1 161 ? 24.094 -43.469 -15.398 1 90 161 ILE B O 1
ATOM 7130 N N . GLU B 1 162 ? 25.391 -45.219 -15.539 1 90.38 162 GLU B N 1
ATOM 7131 C CA . GLU B 1 162 ? 26.578 -44.406 -15.297 1 90.38 162 GLU B CA 1
ATOM 7132 C C . GLU B 1 162 ? 26.766 -43.344 -16.391 1 90.38 162 GLU B C 1
ATOM 7134 O O . GLU B 1 162 ? 27.156 -42.219 -16.109 1 90.38 162 GLU B O 1
ATOM 7139 N N . SER B 1 163 ? 26.578 -43.844 -17.578 1 89.44 163 SER B N 1
ATOM 7140 C CA . SER B 1 163 ? 26.703 -42.938 -18.719 1 89.44 163 SER B CA 1
ATOM 7141 C C . SER B 1 163 ? 25.703 -41.781 -18.625 1 89.44 163 SER B C 1
ATOM 7143 O O . SER B 1 163 ? 26.031 -40.625 -18.953 1 89.44 163 SER B O 1
ATOM 7145 N N . VAL B 1 164 ? 24.547 -42.094 -18.25 1 91.94 164 VAL B N 1
ATOM 7146 C CA . VAL B 1 164 ? 23.5 -41.094 -18.109 1 91.94 164 VAL B CA 1
ATOM 7147 C C . VAL B 1 164 ? 23.875 -40.094 -17.031 1 91.94 164 VAL B C 1
ATOM 7149 O O . VAL B 1 164 ? 23.75 -38.875 -17.219 1 91.94 164 VAL B O 1
ATOM 7152 N N . VAL B 1 165 ? 24.359 -40.531 -15.914 1 94.19 165 VAL B N 1
ATOM 7153 C CA . VAL B 1 165 ? 24.766 -39.688 -14.797 1 94.19 165 VAL B CA 1
ATOM 7154 C C . VAL B 1 165 ? 25.891 -38.75 -15.234 1 94.19 165 VAL B C 1
ATOM 7156 O O . VAL B 1 165 ? 25.875 -37.562 -14.93 1 94.19 165 VAL B O 1
ATOM 7159 N N . GLU B 1 166 ? 26.812 -39.312 -15.922 1 92.62 166 GLU B N 1
ATOM 7160 C CA . GLU B 1 166 ? 27.938 -38.531 -16.391 1 92.62 166 GLU B CA 1
ATOM 7161 C C . GLU B 1 166 ? 27.484 -37.438 -17.375 1 92.62 166 GLU B C 1
ATOM 7163 O O . GLU B 1 166 ? 27.984 -36.312 -17.344 1 92.62 166 GLU B O 1
ATOM 7168 N N . MET B 1 167 ? 26.625 -37.812 -18.234 1 92.31 167 MET B N 1
ATOM 7169 C CA . MET B 1 167 ? 26.109 -36.844 -19.188 1 92.31 167 MET B CA 1
ATOM 7170 C C . MET B 1 167 ? 25.406 -35.688 -18.469 1 92.31 167 MET B C 1
ATOM 7172 O O . MET B 1 167 ? 25.594 -34.531 -18.828 1 92.31 167 MET B O 1
ATOM 7176 N N . ILE B 1 168 ? 24.547 -35.969 -17.5 1 95.31 168 ILE B N 1
ATOM 7177 C CA . ILE B 1 168 ? 23.812 -34.969 -16.734 1 95.31 168 ILE B CA 1
ATOM 7178 C C . ILE B 1 168 ? 24.766 -34.031 -16.016 1 95.31 168 ILE B C 1
ATOM 7180 O O . ILE B 1 168 ? 24.594 -32.812 -16.031 1 95.31 168 ILE B O 1
ATOM 7184 N N . LYS B 1 169 ? 25.812 -34.562 -15.477 1 93.75 169 LYS B N 1
ATOM 7185 C CA . LYS B 1 169 ? 26.797 -33.75 -14.75 1 93.75 169 LYS B CA 1
ATOM 7186 C C . LYS B 1 169 ? 27.578 -32.875 -15.703 1 93.75 169 LYS B C 1
ATOM 7188 O O . LYS B 1 169 ? 27.766 -31.672 -15.438 1 93.75 169 LYS B O 1
ATOM 7193 N N . ASN B 1 170 ? 28.031 -33.469 -16.781 1 91.5 170 ASN B N 1
ATOM 7194 C CA . ASN B 1 170 ? 28.844 -32.75 -17.75 1 91.5 170 ASN B CA 1
ATOM 7195 C C . ASN B 1 170 ? 28.062 -31.594 -18.375 1 91.5 170 ASN B C 1
ATOM 7197 O O . ASN B 1 170 ? 28.609 -30.531 -18.656 1 91.5 170 ASN B O 1
ATOM 7201 N N . MET B 1 171 ? 26.828 -31.797 -18.641 1 93.44 171 MET B N 1
ATOM 7202 C CA . MET B 1 171 ? 25.984 -30.797 -19.266 1 93.44 171 MET B CA 1
ATOM 7203 C C . MET B 1 171 ? 25.375 -29.844 -18.234 1 93.44 171 MET B C 1
ATOM 7205 O O . MET B 1 171 ? 24.75 -28.844 -18.594 1 93.44 171 MET B O 1
ATOM 7209 N N . ASP B 1 172 ? 25.516 -30.094 -16.969 1 92.75 172 ASP B N 1
ATOM 7210 C CA . ASP B 1 172 ? 24.953 -29.297 -15.883 1 92.75 172 ASP B CA 1
ATOM 7211 C C . ASP B 1 172 ? 23.438 -29.188 -16.016 1 92.75 172 ASP B C 1
ATOM 7213 O O . ASP B 1 172 ? 22.891 -28.094 -16.016 1 92.75 172 ASP B O 1
ATOM 7217 N N . VAL B 1 173 ? 22.797 -30.359 -16.156 1 94.94 173 VAL B N 1
ATOM 7218 C CA . VAL B 1 173 ? 21.344 -30.438 -16.328 1 94.94 173 VAL B CA 1
ATOM 7219 C C . VAL B 1 173 ? 20.672 -30.609 -14.961 1 94.94 173 VAL B C 1
ATOM 7221 O O . VAL B 1 173 ? 21.125 -31.406 -14.141 1 94.94 173 VAL B O 1
ATOM 7224 N N . LYS B 1 174 ? 19.719 -29.859 -14.711 1 93.44 174 LYS B N 1
ATOM 7225 C CA . LYS B 1 174 ? 18.922 -30.062 -13.508 1 93.44 174 LYS B CA 1
ATOM 7226 C C . LYS B 1 174 ? 17.859 -31.141 -13.727 1 93.44 174 LYS B C 1
ATOM 7228 O O . LYS B 1 174 ? 16.922 -30.953 -14.516 1 93.44 174 LYS B O 1
ATOM 7233 N N . LEU B 1 175 ? 17.922 -32.219 -12.992 1 94.44 175 LEU B N 1
ATOM 7234 C CA . LEU B 1 175 ? 17.031 -33.344 -13.156 1 94.44 175 LEU B CA 1
ATOM 7235 C C . LEU B 1 175 ? 15.867 -33.281 -12.164 1 94.44 175 LEU B C 1
ATOM 7237 O O . LEU B 1 175 ? 16.094 -33.125 -10.961 1 94.44 175 LEU B O 1
ATOM 7241 N N . GLN B 1 176 ? 14.742 -33.344 -12.68 1 90.94 176 GLN B N 1
ATOM 7242 C CA . GLN B 1 176 ? 13.539 -33.406 -11.859 1 90.94 176 GLN B CA 1
ATOM 7243 C C . GLN B 1 176 ? 12.656 -34.594 -12.289 1 90.94 176 GLN B C 1
ATOM 7245 O O . GLN B 1 176 ? 12.242 -34.656 -13.445 1 90.94 176 GLN B O 1
ATOM 7250 N N . VAL B 1 177 ? 12.367 -35.5 -11.336 1 92 177 VAL B N 1
ATOM 7251 C CA . VAL B 1 177 ? 11.539 -36.656 -11.625 1 92 177 VAL B CA 1
ATOM 7252 C C . VAL B 1 177 ? 10.203 -36.531 -10.898 1 92 177 VAL B C 1
ATOM 7254 O O . VAL B 1 177 ? 10.172 -36.344 -9.68 1 92 177 VAL B O 1
ATOM 7257 N N . VAL B 1 178 ? 9.203 -36.531 -11.633 1 88.88 178 VAL B N 1
ATOM 7258 C CA . VAL B 1 178 ? 7.859 -36.594 -11.07 1 88.88 178 VAL B CA 1
ATOM 7259 C C . VAL B 1 178 ? 7.328 -38 -11.125 1 88.88 178 VAL B C 1
ATOM 7261 O O . VAL B 1 178 ? 6.906 -38.469 -12.18 1 88.88 178 VAL B O 1
ATOM 7264 N N . GLY B 1 179 ? 7.348 -38.594 -9.969 1 88.25 179 GLY B N 1
ATOM 7265 C CA . GLY B 1 179 ? 6.906 -39.969 -9.883 1 88.25 179 GLY B CA 1
ATOM 7266 C C . GLY B 1 179 ? 5.414 -40.125 -9.648 1 88.25 179 GLY B C 1
ATOM 7267 O O . GLY B 1 179 ? 4.867 -39.5 -8.727 1 88.25 179 GLY B O 1
ATOM 7268 N N . ILE B 1 180 ? 4.801 -40.844 -10.555 1 86.88 180 ILE B N 1
ATOM 7269 C CA . ILE B 1 180 ? 3.371 -41.094 -10.406 1 86.88 180 ILE B CA 1
ATOM 7270 C C . ILE B 1 180 ? 3.148 -42.344 -9.555 1 86.88 180 ILE B C 1
ATOM 7272 O O . ILE B 1 180 ? 3.58 -43.438 -9.922 1 86.88 180 ILE B O 1
ATOM 7276 N N . ASP B 1 181 ? 2.543 -42.219 -8.375 1 81.56 181 ASP B N 1
ATOM 7277 C CA . ASP B 1 181 ? 2.283 -43.312 -7.422 1 81.56 181 ASP B CA 1
ATOM 7278 C C . ASP B 1 181 ? 3.586 -43.875 -6.859 1 81.56 181 ASP B C 1
ATOM 7280 O O . ASP B 1 181 ? 3.76 -45.094 -6.777 1 81.56 181 ASP B O 1
ATOM 7284 N N . PHE B 1 182 ? 4.539 -42.938 -6.691 1 85.44 182 PHE B N 1
ATOM 7285 C CA . PHE B 1 182 ? 5.836 -43.344 -6.152 1 85.44 182 PHE B CA 1
ATOM 7286 C C . PHE B 1 182 ? 5.758 -43.531 -4.645 1 85.44 182 PHE B C 1
ATOM 7288 O O . PHE B 1 182 ? 5.055 -42.781 -3.951 1 85.44 182 PHE B O 1
ATOM 7295 N N . ASN B 1 183 ? 6.469 -44.438 -4.16 1 78.94 183 ASN B N 1
ATOM 7296 C CA . ASN B 1 183 ? 6.594 -44.625 -2.723 1 78.94 183 ASN B CA 1
ATOM 7297 C C . ASN B 1 183 ? 7.887 -44.031 -2.176 1 78.94 183 ASN B C 1
ATOM 7299 O O . ASN B 1 183 ? 7.996 -43.781 -0.976 1 78.94 183 ASN B O 1
ATOM 7303 N N . PHE B 1 184 ? 8.93 -43.875 -3.006 1 80.69 184 PHE B N 1
ATOM 7304 C CA . PHE B 1 184 ? 10.234 -43.375 -2.602 1 80.69 184 PHE B CA 1
ATOM 7305 C C . PHE B 1 184 ? 10.539 -42.031 -3.299 1 80.69 184 PHE B C 1
ATOM 7307 O O . PHE B 1 184 ? 10.461 -41.938 -4.523 1 80.69 184 PHE B O 1
ATOM 7314 N N . THR B 1 185 ? 10.719 -40.969 -2.541 1 84.5 185 THR B N 1
ATOM 7315 C CA . THR B 1 185 ? 11.078 -39.656 -3.072 1 84.5 185 THR B CA 1
ATOM 7316 C C . THR B 1 185 ? 12.312 -39.094 -2.357 1 84.5 185 THR B C 1
ATOM 7318 O O . THR B 1 185 ? 12.781 -39.656 -1.38 1 84.5 185 THR B O 1
ATOM 7321 N N . THR B 1 186 ? 12.883 -38.062 -2.918 1 79.69 186 THR B N 1
ATOM 7322 C CA . THR B 1 186 ? 14.062 -37.469 -2.307 1 79.69 186 THR B CA 1
ATOM 7323 C C . THR B 1 186 ? 13.695 -36.719 -1.021 1 79.69 186 THR B C 1
ATOM 7325 O O . THR B 1 186 ? 14.547 -36.531 -0.153 1 79.69 186 THR B O 1
ATOM 7328 N N . ASP B 1 187 ? 12.469 -36.031 -0.869 1 66 187 ASP B N 1
ATOM 7329 C CA . ASP B 1 187 ? 12.062 -35.312 0.334 1 66 187 ASP B CA 1
ATOM 7330 C C . ASP B 1 187 ? 11.781 -36.25 1.484 1 66 187 ASP B C 1
ATOM 7332 O O . ASP B 1 187 ? 11.938 -35.906 2.652 1 66 187 ASP B O 1
ATOM 7336 N N . LYS B 1 188 ? 11.031 -37.312 1.359 1 57.31 188 LYS B N 1
ATOM 7337 C CA . LYS B 1 188 ? 10.695 -38.25 2.434 1 57.31 188 LYS B CA 1
ATOM 7338 C C . LYS B 1 188 ? 11.938 -38.969 2.93 1 57.31 188 LYS B C 1
ATOM 7340 O O . LYS B 1 188 ? 12.445 -39.875 2.254 1 57.31 188 LYS B O 1
ATOM 7345 N N . GLU B 1 189 ? 12.805 -38.219 3.443 1 46.44 189 GLU B N 1
ATOM 7346 C CA . GLU B 1 189 ? 13.727 -39.062 4.199 1 46.44 189 GLU B CA 1
ATOM 7347 C C . GLU B 1 189 ? 12.977 -40.156 4.992 1 46.44 189 GLU B C 1
ATOM 7349 O O . GLU B 1 189 ? 11.945 -39.875 5.598 1 46.44 189 GLU B O 1
ATOM 7354 N N . VAL B 1 190 ? 13.016 -41.375 4.727 1 37.91 190 VAL B N 1
ATOM 7355 C CA . VAL B 1 190 ? 12.641 -42.469 5.621 1 37.91 190 VAL B CA 1
ATOM 7356 C C . VAL B 1 190 ? 12.953 -42.062 7.066 1 37.91 190 VAL B C 1
ATOM 7358 O O . VAL B 1 190 ? 14.117 -41.875 7.43 1 37.91 190 VAL B O 1
ATOM 7361 N N . ASP B 1 191 ? 12.195 -41.25 7.629 1 35.81 191 ASP B N 1
ATOM 7362 C CA . ASP B 1 191 ? 12.422 -41.312 9.07 1 35.81 191 ASP B CA 1
ATOM 7363 C C . ASP B 1 191 ? 12.641 -42.75 9.531 1 35.81 191 ASP B C 1
ATOM 7365 O O . ASP B 1 191 ? 11.75 -43.594 9.406 1 35.81 191 ASP B O 1
ATOM 7369 N N . PRO B 1 192 ? 13.734 -43.219 9.641 1 34.34 192 PRO B N 1
ATOM 7370 C CA . PRO B 1 192 ? 13.883 -44.562 10.211 1 34.34 192 PRO B CA 1
ATOM 7371 C C . PRO B 1 192 ? 12.953 -44.781 11.398 1 34.34 192 PRO B C 1
ATOM 7373 O O . PRO B 1 192 ? 12.633 -45.938 11.711 1 34.34 192 PRO B O 1
ATOM 7376 N N . ASN B 1 193 ? 12.758 -43.719 12.164 1 34.12 193 ASN B N 1
ATOM 7377 C CA . ASN B 1 193 ? 12.039 -43.938 13.414 1 34.12 193 ASN B CA 1
ATOM 7378 C C . ASN B 1 193 ? 10.523 -43.938 13.195 1 34.12 193 ASN B C 1
ATOM 7380 O O . ASN B 1 193 ? 9.758 -44.094 14.141 1 34.12 193 ASN B O 1
ATOM 7384 N N . ALA B 1 194 ? 10.031 -43.375 12.156 1 34.16 194 ALA B N 1
ATOM 7385 C CA . ALA B 1 194 ? 8.578 -43.344 12.031 1 34.16 194 ALA B CA 1
ATOM 7386 C C . ALA B 1 194 ? 8.023 -44.719 11.672 1 34.16 194 ALA B C 1
ATOM 7388 O O . ALA B 1 194 ? 6.836 -44.844 11.367 1 34.16 194 ALA B O 1
ATOM 7389 N N . MET B 1 195 ? 8.75 -45.75 11.531 1 31.53 195 MET B N 1
ATOM 7390 C CA . MET B 1 195 ? 8.156 -47.062 11.414 1 31.53 195 MET B CA 1
ATOM 7391 C C . MET B 1 195 ? 7.207 -47.344 12.57 1 31.53 195 MET B C 1
ATOM 7393 O O . MET B 1 195 ? 6.555 -48.375 12.609 1 31.53 195 MET B O 1
ATOM 7397 N N . LYS B 1 196 ? 7.418 -46.625 13.672 1 33.12 196 LYS B N 1
ATOM 7398 C CA . LYS B 1 196 ? 6.789 -47.375 14.758 1 33.12 196 LYS B CA 1
ATOM 7399 C C . LYS B 1 196 ? 5.281 -47.125 14.781 1 33.12 196 LYS B C 1
ATOM 7401 O O . LYS B 1 196 ? 4.52 -48.031 15.195 1 33.12 196 LYS B O 1
ATOM 7406 N N . ASP B 1 197 ? 4.688 -45.906 14.875 1 31.58 197 ASP B N 1
ATOM 7407 C CA . ASP B 1 197 ? 3.414 -45.844 15.578 1 31.58 197 ASP B CA 1
ATOM 7408 C C . ASP B 1 197 ? 2.242 -45.969 14.609 1 31.58 197 ASP B C 1
ATOM 7410 O O . ASP B 1 197 ? 1.092 -45.75 14.984 1 31.58 197 ASP B O 1
ATOM 7414 N N . GLU B 1 198 ? 2.32 -45.719 13.32 1 31.39 198 GLU B N 1
ATOM 7415 C CA . GLU B 1 198 ? 0.959 -45.875 12.82 1 31.39 198 GLU B CA 1
ATOM 7416 C C . GLU B 1 198 ? 0.477 -47.312 13.023 1 31.39 198 GLU B C 1
ATOM 7418 O O . GLU B 1 198 ? 1.229 -48.25 12.805 1 31.39 198 GLU B O 1
ATOM 7423 N N . PRO B 1 199 ? -0.577 -47.562 13.805 1 30.22 199 PRO B N 1
ATOM 7424 C CA . PRO B 1 199 ? -1.147 -48.906 13.961 1 30.22 199 PRO B CA 1
ATOM 7425 C C . PRO B 1 199 ? -1.247 -49.656 12.641 1 30.22 199 PRO B C 1
ATOM 7427 O O . PRO B 1 199 ? -1.483 -49.062 11.594 1 30.22 199 PRO B O 1
ATOM 7430 N N . MET B 1 200 ? -0.624 -50.844 12.5 1 29.91 200 MET B N 1
ATOM 7431 C CA . MET B 1 200 ? -0.517 -51.969 11.57 1 29.91 200 MET B CA 1
ATOM 7432 C C . MET B 1 200 ? -1.896 -52.438 11.102 1 29.91 200 MET B C 1
ATOM 7434 O O . MET B 1 200 ? -2.059 -53.562 10.633 1 29.91 200 MET B O 1
ATOM 7438 N N . ASP B 1 201 ? -2.992 -51.719 11.508 1 32 201 ASP B N 1
ATOM 7439 C CA . ASP B 1 201 ? -4.133 -52.594 11.305 1 32 201 ASP B CA 1
ATOM 7440 C C . ASP B 1 201 ? -4.348 -52.906 9.82 1 32 201 ASP B C 1
ATOM 7442 O O . ASP B 1 201 ? -5.359 -53.5 9.445 1 32 201 ASP B O 1
ATOM 7446 N N . GLN B 1 202 ? -3.988 -51.938 8.984 1 30.7 202 GLN B N 1
ATOM 7447 C CA . GLN B 1 202 ? -4.34 -52.562 7.711 1 30.7 202 GLN B CA 1
ATOM 7448 C C . GLN B 1 202 ? -3.5 -53.812 7.461 1 30.7 202 GLN B C 1
ATOM 7450 O O . GLN B 1 202 ? -2.316 -53.844 7.801 1 30.7 202 GLN B O 1
ATOM 7455 N N . PRO B 1 203 ? -4.125 -55 7.41 1 29.84 203 PRO B N 1
ATOM 7456 C CA . PRO B 1 203 ? -3.346 -56.219 7.195 1 29.84 203 PRO B CA 1
ATOM 7457 C C . PRO B 1 203 ? -2.146 -56 6.277 1 29.84 203 PRO B C 1
ATOM 7459 O O . PRO B 1 203 ? -2.277 -55.375 5.223 1 29.84 203 PRO B O 1
ATOM 7462 N N . LYS B 1 204 ? -0.937 -55.75 6.828 1 34.81 204 LYS B N 1
ATOM 7463 C CA . LYS B 1 204 ? 0.312 -55.938 6.098 1 34.81 204 LYS B CA 1
ATOM 7464 C C . LYS B 1 204 ? 0.201 -57.125 5.113 1 34.81 204 LYS B C 1
ATOM 7466 O O . LYS B 1 204 ? 0.086 -58.281 5.523 1 34.81 204 LYS B O 1
ATOM 7471 N N . GLN B 1 205 ? -0.56 -56.938 4.062 1 30.78 205 GLN B N 1
ATOM 7472 C CA . GLN B 1 205 ? -0.289 -58.062 3.172 1 30.78 205 GLN B CA 1
ATOM 7473 C C . GLN B 1 205 ? 1.152 -58.531 3.312 1 30.78 205 GLN B C 1
ATOM 7475 O O . GLN B 1 205 ? 2.078 -57.719 3.375 1 30.78 205 GLN B O 1
ATOM 7480 N N . GLU B 1 206 ? 1.442 -59.531 4.031 1 31.23 206 GLU B N 1
ATOM 7481 C CA . GLU B 1 206 ? 2.703 -60.281 4.078 1 31.23 206 GLU B CA 1
ATOM 7482 C C . GLU B 1 206 ? 3.504 -60.062 2.795 1 31.23 206 GLU B C 1
ATOM 7484 O O . GLU B 1 206 ? 2.951 -60.125 1.695 1 31.23 206 GLU B O 1
ATOM 7489 N N . PRO B 1 207 ? 4.672 -59.219 2.873 1 33.81 207 PRO B N 1
ATOM 7490 C CA . PRO B 1 207 ? 5.52 -59.469 1.7 1 33.81 207 PRO B CA 1
ATOM 7491 C C . PRO B 1 207 ? 5.496 -60.906 1.226 1 33.81 207 PRO B C 1
ATOM 7493 O O . PRO B 1 207 ? 5.891 -61.812 1.968 1 33.81 207 PRO B O 1
ATOM 7496 N N . GLY B 1 208 ? 4.383 -61.5 0.892 1 32.81 208 GLY B N 1
ATOM 7497 C CA . GLY B 1 208 ? 4.707 -62.844 0.463 1 32.81 208 GLY B CA 1
ATOM 7498 C C . GLY B 1 208 ? 6.137 -62.969 -0.021 1 32.81 208 GLY B C 1
ATOM 7499 O O . GLY B 1 208 ? 6.926 -62.031 0.066 1 32.81 208 GLY B O 1
ATOM 7500 N N . ASP B 1 209 ? 6.512 -63.875 -0.951 1 35.5 209 ASP B N 1
ATOM 7501 C CA . ASP B 1 209 ? 7.871 -64.125 -1.407 1 35.5 209 ASP B CA 1
ATOM 7502 C C . ASP B 1 209 ? 8.617 -62.844 -1.718 1 35.5 209 ASP B C 1
ATOM 7504 O O . ASP B 1 209 ? 7.992 -61.844 -2.012 1 35.5 209 ASP B O 1
ATOM 7508 N N . GLY B 1 210 ? 9.953 -62.469 -1.408 1 38.75 210 GLY B N 1
ATOM 7509 C CA . GLY B 1 210 ? 11.078 -61.562 -1.523 1 38.75 210 GLY B CA 1
ATOM 7510 C C . GLY B 1 210 ? 11.016 -60.688 -2.77 1 38.75 210 GLY B C 1
ATOM 7511 O O . GLY B 1 210 ? 12.039 -60.156 -3.223 1 38.75 210 GLY B O 1
ATOM 7512 N N . VAL B 1 211 ? 10.305 -60.875 -3.766 1 42.47 211 VAL B N 1
ATOM 7513 C CA . VAL B 1 211 ? 10.461 -60.312 -5.102 1 42.47 211 VAL B CA 1
ATOM 7514 C C . VAL B 1 211 ? 10.18 -58.812 -5.066 1 42.47 211 VAL B C 1
ATOM 7516 O O . VAL B 1 211 ? 9.039 -58.375 -4.836 1 42.47 211 VAL B O 1
ATOM 7519 N N . VAL B 1 212 ? 11.078 -57.969 -4.605 1 54 212 VAL B N 1
ATOM 7520 C CA . VAL B 1 212 ? 11.094 -56.531 -4.824 1 54 212 VAL B CA 1
ATOM 7521 C C . VAL B 1 212 ? 10.523 -56.219 -6.203 1 54 212 VAL B C 1
ATOM 7523 O O . VAL B 1 212 ? 10.977 -56.75 -7.211 1 54 212 VAL B O 1
ATOM 7526 N N . SER B 1 213 ? 9.312 -55.625 -6.285 1 77.69 213 SER B N 1
ATOM 7527 C CA . SER B 1 213 ? 8.656 -55.281 -7.543 1 77.69 213 SER B CA 1
ATOM 7528 C C . SER B 1 213 ? 9.539 -54.406 -8.422 1 77.69 213 SER B C 1
ATOM 7530 O O . SER B 1 213 ? 10.438 -53.719 -7.918 1 77.69 213 SER B O 1
ATOM 7532 N N . VAL B 1 214 ? 9.711 -54.688 -9.648 1 87 214 VAL B N 1
ATOM 7533 C CA . VAL B 1 214 ? 10.422 -53.938 -10.672 1 87 214 VAL B CA 1
ATOM 7534 C C . VAL B 1 214 ? 10.211 -52.469 -10.461 1 87 214 VAL B C 1
ATOM 7536 O O . VAL B 1 214 ? 11.156 -51.656 -10.562 1 87 214 VAL B O 1
ATOM 7539 N N . LYS B 1 215 ? 9.109 -52.094 -9.938 1 89.19 215 LYS B N 1
ATOM 7540 C CA . LYS B 1 215 ? 8.773 -50.688 -9.734 1 89.19 215 LYS B CA 1
ATOM 7541 C C . LYS B 1 215 ? 9.562 -50.094 -8.57 1 89.19 215 LYS B C 1
ATOM 7543 O O . LYS B 1 215 ? 10.117 -49 -8.688 1 89.19 215 LYS B O 1
ATOM 7548 N N . GLU B 1 216 ? 9.656 -50.75 -7.547 1 88.69 216 GLU B N 1
ATOM 7549 C CA . GLU B 1 216 ? 10.367 -50.281 -6.367 1 88.69 216 GLU B CA 1
ATOM 7550 C C . GLU B 1 216 ? 11.859 -50.125 -6.648 1 88.69 216 GLU B C 1
ATOM 7552 O O . GLU B 1 216 ? 12.484 -49.156 -6.203 1 88.69 216 GLU B O 1
ATOM 7557 N N . GLU B 1 217 ? 12.367 -51.125 -7.332 1 88.19 217 GLU B N 1
ATOM 7558 C CA . GLU B 1 217 ? 13.781 -51.062 -7.699 1 88.19 217 GLU B CA 1
ATOM 7559 C C . GLU B 1 217 ? 14.062 -49.844 -8.594 1 88.19 217 GLU B C 1
ATOM 7561 O O . GLU B 1 217 ? 15.07 -49.156 -8.422 1 88.19 217 GLU B O 1
ATOM 7566 N N . ASN B 1 218 ? 13.219 -49.688 -9.508 1 91.06 218 ASN B N 1
ATOM 7567 C CA . ASN B 1 218 ? 13.359 -48.562 -10.414 1 91.06 218 ASN B CA 1
ATOM 7568 C C . ASN B 1 218 ? 13.25 -47.219 -9.664 1 91.06 218 ASN B C 1
ATOM 7570 O O . ASN B 1 218 ? 13.977 -46.281 -9.969 1 91.06 218 ASN B O 1
ATOM 7574 N N . GLU B 1 219 ? 12.352 -47.125 -8.719 1 91.25 219 GLU B N 1
ATOM 7575 C CA . GLU B 1 219 ? 12.188 -45.906 -7.922 1 91.25 219 GLU B CA 1
ATOM 7576 C C . GLU B 1 219 ? 13.461 -45.562 -7.145 1 91.25 219 GLU B C 1
ATOM 7578 O O . GLU B 1 219 ? 13.914 -44.438 -7.137 1 91.25 219 GLU B O 1
ATOM 7583 N N . LYS B 1 220 ? 13.953 -46.562 -6.562 1 89.19 220 LYS B N 1
ATOM 7584 C CA . LYS B 1 220 ? 15.188 -46.375 -5.801 1 89.19 220 LYS B CA 1
ATOM 7585 C C . LYS B 1 220 ? 16.344 -45.969 -6.707 1 89.19 220 LYS B C 1
ATOM 7587 O O . LYS B 1 220 ? 17.172 -45.156 -6.312 1 89.19 220 LYS B O 1
ATOM 7592 N N . MET B 1 221 ? 16.328 -46.625 -7.828 1 89.5 221 MET B N 1
ATOM 7593 C CA . MET B 1 221 ? 17.359 -46.25 -8.805 1 89.5 221 MET B CA 1
ATOM 7594 C C . MET B 1 221 ? 17.25 -44.781 -9.188 1 89.5 221 MET B C 1
ATOM 7596 O O . MET B 1 221 ? 18.25 -44.062 -9.227 1 89.5 221 MET B O 1
ATOM 7600 N N . LEU B 1 222 ? 16.078 -44.312 -9.445 1 91.94 222 LEU B N 1
ATOM 7601 C CA . LEU B 1 222 ? 15.859 -42.938 -9.828 1 91.94 222 LEU B CA 1
ATOM 7602 C C . LEU B 1 222 ? 16.25 -42 -8.703 1 91.94 222 LEU B C 1
ATOM 7604 O O . LEU B 1 222 ? 16.812 -40.906 -8.953 1 91.94 222 LEU B O 1
ATOM 7608 N N . VAL B 1 223 ? 15.938 -42.344 -7.523 1 91.81 223 VAL B N 1
ATOM 7609 C CA . VAL B 1 223 ? 16.312 -41.531 -6.363 1 91.81 223 VAL B CA 1
ATOM 7610 C C . VAL B 1 223 ? 17.828 -41.469 -6.262 1 91.81 223 VAL B C 1
ATOM 7612 O O . VAL B 1 223 ? 18.375 -40.375 -5.98 1 91.81 223 VAL B O 1
ATOM 7615 N N . SER B 1 224 ? 18.453 -42.562 -6.5 1 90.12 224 SER B N 1
ATOM 7616 C CA . SER B 1 224 ? 19.906 -42.594 -6.449 1 90.12 224 SER B CA 1
ATOM 7617 C C . SER B 1 224 ? 20.516 -41.719 -7.527 1 90.12 224 SER B C 1
ATOM 7619 O O . SER B 1 224 ? 21.484 -41 -7.27 1 90.12 224 SER B O 1
ATOM 7621 N N . ILE B 1 225 ? 20.016 -41.844 -8.68 1 91 225 ILE B N 1
ATOM 7622 C CA . ILE B 1 225 ? 20.484 -41 -9.773 1 91 225 ILE B CA 1
ATOM 7623 C C . ILE B 1 225 ? 20.297 -39.531 -9.422 1 91 225 ILE B C 1
ATOM 7625 O O . ILE B 1 225 ? 21.203 -38.719 -9.602 1 91 225 ILE B O 1
ATOM 7629 N N . ALA B 1 226 ? 19.125 -39.188 -8.984 1 92.62 226 ALA B N 1
ATOM 7630 C CA . ALA B 1 226 ? 18.812 -37.812 -8.633 1 92.62 226 ALA B CA 1
ATOM 7631 C C . ALA B 1 226 ? 19.766 -37.281 -7.566 1 92.62 226 ALA B C 1
ATOM 7633 O O . ALA B 1 226 ? 20.234 -36.125 -7.66 1 92.62 226 ALA B O 1
ATOM 7634 N N . LYS B 1 227 ? 20 -37.969 -6.574 1 89.5 227 LYS B N 1
ATOM 7635 C CA . LYS B 1 227 ? 20.906 -37.562 -5.508 1 89.5 227 LYS B CA 1
ATOM 7636 C C . LYS B 1 227 ? 22.312 -37.312 -6.047 1 89.5 227 LYS B C 1
ATOM 7638 O O . LYS B 1 227 ? 22.984 -36.344 -5.645 1 89.5 227 LYS B O 1
ATOM 7643 N N . GLU B 1 228 ? 22.734 -38.219 -6.883 1 89.19 228 GLU B N 1
ATOM 7644 C CA . GLU B 1 228 ? 24.094 -38.125 -7.434 1 89.19 228 GLU B CA 1
ATOM 7645 C C . GLU B 1 228 ? 24.25 -36.875 -8.281 1 89.19 228 GLU B C 1
ATOM 7647 O O . GLU B 1 228 ? 25.328 -36.281 -8.312 1 89.19 228 GLU B O 1
ATOM 7652 N N . VAL B 1 229 ? 23.297 -36.5 -8.93 1 91.81 229 VAL B N 1
ATOM 7653 C CA . VAL B 1 229 ? 23.406 -35.344 -9.844 1 91.81 229 VAL B CA 1
ATOM 7654 C C . VAL B 1 229 ? 22.766 -34.125 -9.211 1 91.81 229 VAL B C 1
ATOM 7656 O O . VAL B 1 229 ? 22.562 -33.094 -9.883 1 91.81 229 VAL B O 1
ATOM 7659 N N . HIS B 1 230 ? 22.328 -34.188 -7.98 1 88.38 230 HIS B N 1
ATOM 7660 C CA . HIS B 1 230 ? 21.703 -33.094 -7.238 1 88.38 230 HIS B CA 1
ATOM 7661 C C . HIS B 1 230 ? 20.344 -32.75 -7.84 1 88.38 230 HIS B C 1
ATOM 7663 O O . HIS B 1 230 ? 20.031 -31.547 -8.008 1 88.38 230 HIS B O 1
ATOM 7669 N N . GLY B 1 231 ? 19.656 -33.781 -8.258 1 88.56 231 GLY B N 1
ATOM 7670 C CA . GLY B 1 231 ? 18.297 -33.594 -8.75 1 88.56 231 GLY B CA 1
ATOM 7671 C C . GLY B 1 231 ? 17.234 -33.875 -7.707 1 88.56 231 GLY B C 1
ATOM 7672 O O . GLY B 1 231 ? 17.531 -33.906 -6.508 1 88.56 231 GLY B O 1
ATOM 7673 N N . GLU B 1 232 ? 15.961 -33.969 -8.211 1 88.31 232 GLU B N 1
ATOM 7674 C CA . GLU B 1 232 ? 14.844 -34.156 -7.289 1 88.31 232 GLU B CA 1
ATOM 7675 C C . GLU B 1 232 ? 13.852 -35.188 -7.824 1 88.31 232 GLU B C 1
ATOM 7677 O O . GLU B 1 232 ? 13.578 -35.219 -9.023 1 88.31 232 GLU B O 1
ATOM 7682 N N . VAL B 1 233 ? 13.43 -36.062 -6.918 1 89.38 233 VAL B N 1
ATOM 7683 C CA . VAL B 1 233 ? 12.32 -36.969 -7.203 1 89.38 233 VAL B CA 1
ATOM 7684 C C . VAL B 1 233 ? 11.125 -36.625 -6.32 1 89.38 233 VAL B C 1
ATOM 7686 O O . VAL B 1 233 ? 11.211 -36.688 -5.09 1 89.38 233 VAL B O 1
ATOM 7689 N N . ALA B 1 234 ? 10.117 -36.156 -6.945 1 82 234 ALA B N 1
ATOM 7690 C CA . ALA B 1 234 ? 8.93 -35.781 -6.195 1 82 234 ALA B CA 1
ATOM 7691 C C . ALA B 1 234 ? 7.707 -36.562 -6.668 1 82 234 ALA B C 1
ATOM 7693 O O . ALA B 1 234 ? 7.703 -37.125 -7.773 1 82 234 ALA B O 1
ATOM 7694 N N . SER B 1 235 ? 6.746 -36.625 -5.75 1 77.56 235 SER B N 1
ATOM 7695 C CA . SER B 1 235 ? 5.488 -37.25 -6.129 1 77.56 235 SER B CA 1
ATOM 7696 C C . SER B 1 235 ? 4.648 -36.344 -7.012 1 77.56 235 SER B C 1
ATOM 7698 O O . SER B 1 235 ? 4.754 -35.125 -6.93 1 77.56 235 SER B O 1
ATOM 7700 N N . ALA B 1 236 ? 3.928 -36.969 -7.895 1 69.12 236 ALA B N 1
ATOM 7701 C CA . ALA B 1 236 ? 3.076 -36.25 -8.828 1 69.12 236 ALA B CA 1
ATOM 7702 C C . ALA B 1 236 ? 2.111 -35.312 -8.086 1 69.12 236 ALA B C 1
ATOM 7704 O O . ALA B 1 236 ? 1.859 -34.188 -8.523 1 69.12 236 ALA B O 1
ATOM 7705 N N . SER B 1 237 ? 1.581 -35.781 -6.965 1 62.31 237 SER B N 1
ATOM 7706 C CA . SER B 1 237 ? 0.613 -35 -6.199 1 62.31 237 SER B CA 1
ATOM 7707 C C . SER B 1 237 ? 1.218 -33.688 -5.719 1 62.31 237 SER B C 1
ATOM 7709 O O . SER B 1 237 ? 0.576 -32.656 -5.797 1 62.31 237 SER B O 1
ATOM 7711 N N . LYS B 1 238 ? 2.41 -33.781 -5.262 1 60.31 238 LYS B N 1
ATOM 7712 C CA . LYS B 1 238 ? 3.09 -32.594 -4.77 1 60.31 238 LYS B CA 1
ATOM 7713 C C . LYS B 1 238 ? 3.354 -31.609 -5.906 1 60.31 238 LYS B C 1
ATOM 7715 O O . LYS B 1 238 ? 3.154 -30.406 -5.742 1 60.31 238 LYS B O 1
ATOM 7720 N N . ARG B 1 239 ? 3.697 -32.188 -6.93 1 57.34 239 ARG B N 1
ATOM 7721 C CA . ARG B 1 239 ? 4.047 -31.297 -8.047 1 57.34 239 ARG B CA 1
ATOM 7722 C C . ARG B 1 239 ? 2.803 -30.672 -8.656 1 57.34 239 ARG B C 1
ATOM 7724 O O . ARG B 1 239 ? 2.822 -29.5 -9.047 1 57.34 239 ARG B O 1
ATOM 7731 N N . MET B 1 240 ? 1.81 -31.578 -8.742 1 58.03 240 MET B N 1
ATOM 7732 C CA . MET B 1 240 ? 0.559 -31.047 -9.273 1 58.03 240 MET B CA 1
ATOM 7733 C C . MET B 1 240 ? 0.052 -29.891 -8.414 1 58.03 240 MET B C 1
ATOM 7735 O O . MET B 1 240 ? -0.461 -28.906 -8.938 1 58.03 240 MET B O 1
ATOM 7739 N N . GLN B 1 241 ? 0.193 -30.078 -7.207 1 56.66 241 GLN B N 1
ATOM 7740 C CA . GLN B 1 241 ? -0.191 -29.016 -6.293 1 56.66 241 GLN B CA 1
ATOM 7741 C C . GLN B 1 241 ? 0.623 -27.75 -6.555 1 56.66 241 GLN B C 1
ATOM 7743 O O . GLN B 1 241 ? 0.076 -26.641 -6.559 1 56.66 241 GLN B O 1
ATOM 7748 N N . LEU B 1 242 ? 1.835 -28.062 -6.805 1 55.91 242 LEU B N 1
ATOM 7749 C CA . LEU B 1 242 ? 2.73 -26.938 -7.043 1 55.91 242 LEU B CA 1
ATOM 7750 C C . LEU B 1 242 ? 2.387 -26.25 -8.359 1 55.91 242 LEU B C 1
ATOM 7752 O O . LEU B 1 242 ? 2.441 -25.016 -8.445 1 55.91 242 LEU B O 1
ATOM 7756 N N . LEU B 1 243 ? 2.109 -27.125 -9.195 1 55.22 243 LEU B N 1
ATOM 7757 C CA . LEU B 1 243 ? 1.763 -26.594 -10.516 1 55.22 243 LEU B CA 1
ATOM 7758 C C . LEU B 1 243 ? 0.476 -25.781 -10.445 1 55.22 243 LEU B C 1
ATOM 7760 O O . LEU B 1 243 ? 0.36 -24.75 -11.102 1 55.22 243 LEU B O 1
ATOM 7764 N N . ALA B 1 244 ? -0.404 -26.344 -9.711 1 52.84 244 ALA B N 1
ATOM 7765 C CA . ALA B 1 244 ? -1.641 -25.594 -9.5 1 52.84 244 ALA B CA 1
ATOM 7766 C C . ALA B 1 244 ? -1.358 -24.234 -8.867 1 52.84 244 ALA B C 1
ATOM 7768 O O . ALA B 1 244 ? -2.025 -23.25 -9.172 1 52.84 244 ALA B O 1
ATOM 7769 N N . GLN B 1 245 ? -0.315 -24.344 -8.008 1 52.72 245 GLN B N 1
ATOM 7770 C CA . GLN B 1 245 ? 0.138 -23.125 -7.352 1 52.72 245 GLN B CA 1
ATOM 7771 C C . GLN B 1 245 ? 0.866 -22.203 -8.328 1 52.72 245 GLN B C 1
ATOM 7773 O O . GLN B 1 245 ? 0.936 -21 -8.125 1 52.72 245 GLN B O 1
ATOM 7778 N N . GLY B 1 246 ? 1.397 -22.828 -9.383 1 54.84 246 GLY B N 1
ATOM 7779 C CA . GLY B 1 246 ? 2.355 -22.281 -10.32 1 54.84 246 GLY B CA 1
ATOM 7780 C C . GLY B 1 246 ? 1.799 -21.125 -11.133 1 54.84 246 GLY B C 1
ATOM 7781 O O . GLY B 1 246 ? 2.531 -20.469 -11.875 1 54.84 246 GLY B O 1
ATOM 7782 N N . MET B 1 247 ? 0.513 -20.938 -11 1 62.31 247 MET B N 1
ATOM 7783 C CA . MET B 1 247 ? 0.103 -19.766 -11.773 1 62.31 247 MET B CA 1
ATOM 7784 C C . MET B 1 247 ? 0.586 -18.484 -11.109 1 62.31 247 MET B C 1
ATOM 7786 O O . MET B 1 247 ? -0.046 -17.438 -11.25 1 62.31 247 MET B O 1
ATOM 7790 N N . LYS B 1 248 ? 1.724 -18.766 -10.445 1 69.31 248 LYS B N 1
ATOM 7791 C CA . LYS B 1 248 ? 2.361 -17.594 -9.844 1 69.31 248 LYS B CA 1
ATOM 7792 C C . LYS B 1 248 ? 3.582 -17.156 -10.648 1 69.31 248 LYS B C 1
ATOM 7794 O O . LYS B 1 248 ? 4.41 -18 -11.031 1 69.31 248 LYS B O 1
ATOM 7799 N N . LYS B 1 249 ? 3.562 -15.914 -11.047 1 70.38 249 LYS B N 1
ATOM 7800 C CA . LYS B 1 249 ? 4.715 -15.352 -11.75 1 70.38 249 LYS B CA 1
ATOM 7801 C C . LYS B 1 249 ? 5.973 -15.43 -10.883 1 70.38 249 LYS B C 1
ATOM 7803 O O . LYS B 1 249 ? 5.934 -15.094 -9.695 1 70.38 249 LYS B O 1
ATOM 7808 N N . THR B 1 250 ? 6.941 -16.172 -11.391 1 65.38 250 THR B N 1
ATOM 7809 C CA . THR B 1 250 ? 8.219 -16.203 -10.68 1 65.38 250 THR B CA 1
ATOM 7810 C C . THR B 1 250 ? 8.953 -14.875 -10.828 1 65.38 250 THR B C 1
ATOM 7812 O O . THR B 1 250 ? 9.148 -14.383 -11.938 1 65.38 250 THR B O 1
ATOM 7815 N N . VAL B 1 251 ? 9.133 -14.188 -9.773 1 71.19 251 VAL B N 1
ATOM 7816 C CA . VAL B 1 251 ? 9.844 -12.906 -9.781 1 71.19 251 VAL B CA 1
ATOM 7817 C C . VAL B 1 251 ? 11.297 -13.125 -9.391 1 71.19 251 VAL B C 1
ATOM 7819 O O . VAL B 1 251 ? 11.602 -13.922 -8.5 1 71.19 251 VAL B O 1
ATOM 7822 N N . GLY B 1 252 ? 12.18 -12.594 -10.203 1 69.62 252 GLY B N 1
ATOM 7823 C CA . GLY B 1 252 ? 13.594 -12.664 -9.875 1 69.62 252 GLY B CA 1
ATOM 7824 C C . GLY B 1 252 ? 13.938 -11.961 -8.57 1 69.62 252 GLY B C 1
ATOM 7825 O O . GLY B 1 252 ? 13.25 -11.023 -8.164 1 69.62 252 GLY B O 1
ATOM 7826 N N . GLN B 1 253 ? 14.867 -12.578 -7.953 1 77 253 GLN B N 1
ATOM 7827 C CA . GLN B 1 253 ? 15.344 -11.961 -6.723 1 77 253 GLN B CA 1
ATOM 7828 C C . GLN B 1 253 ? 16.172 -10.703 -7.02 1 77 253 GLN B C 1
ATOM 7830 O O . GLN B 1 253 ? 17.375 -10.789 -7.262 1 77 253 GLN B O 1
ATOM 7835 N N . VAL B 1 254 ? 15.516 -9.547 -7.035 1 80.06 254 VAL B N 1
ATOM 7836 C CA . VAL B 1 254 ? 16.172 -8.273 -7.297 1 80.06 254 VAL B CA 1
ATOM 7837 C C . VAL B 1 254 ? 16.219 -7.441 -6.016 1 80.06 254 VAL B C 1
ATOM 7839 O O . VAL B 1 254 ? 15.203 -7.328 -5.309 1 80.06 254 VAL B O 1
ATOM 7842 N N . THR B 1 255 ? 17.406 -6.926 -5.797 1 89.94 255 THR B N 1
ATOM 7843 C CA . THR B 1 255 ? 17.562 -6.141 -4.578 1 89.94 255 THR B CA 1
ATOM 7844 C C . THR B 1 255 ? 16.891 -4.777 -4.723 1 89.94 255 THR B C 1
ATOM 7846 O O . THR B 1 255 ? 16.969 -4.156 -5.785 1 89.94 255 THR B O 1
ATOM 7849 N N . LYS B 1 256 ? 16.219 -4.379 -3.793 1 92.44 256 LYS B N 1
ATOM 7850 C CA . LYS B 1 256 ? 15.656 -3.037 -3.658 1 92.44 256 LYS B CA 1
ATOM 7851 C C . LYS B 1 256 ? 16.703 -2.055 -3.135 1 92.44 256 LYS B C 1
ATOM 7853 O O . LYS B 1 256 ? 16.641 -0.858 -3.428 1 92.44 256 LYS B O 1
ATOM 7858 N N . PHE B 1 257 ? 17.578 -2.541 -2.301 1 94.31 257 PHE B N 1
ATOM 7859 C CA . PHE B 1 257 ? 18.594 -1.742 -1.628 1 94.31 257 PHE B CA 1
ATOM 7860 C C . PHE B 1 257 ? 19.812 -2.596 -1.282 1 94.31 257 PHE B C 1
ATOM 7862 O O . PHE B 1 257 ? 19.672 -3.742 -0.854 1 94.31 257 PHE B O 1
ATOM 7869 N N . ARG B 1 258 ? 20.969 -2.064 -1.562 1 93.94 258 ARG B N 1
ATOM 7870 C CA . ARG B 1 258 ? 22.25 -2.6 -1.112 1 93.94 258 ARG B CA 1
ATOM 7871 C C . ARG B 1 258 ? 23.047 -1.542 -0.357 1 93.94 258 ARG B C 1
ATOM 7873 O O . ARG B 1 258 ? 23.422 -0.516 -0.927 1 93.94 258 ARG B O 1
ATOM 7880 N N . GLY B 1 259 ? 23.266 -1.715 0.902 1 93.56 259 GLY B N 1
ATOM 7881 C CA . GLY B 1 259 ? 23.984 -0.744 1.708 1 93.56 259 GLY B CA 1
ATOM 7882 C C . GLY B 1 259 ? 24.016 -1.099 3.182 1 93.56 259 GLY B C 1
ATOM 7883 O O . GLY B 1 259 ? 23.406 -2.086 3.604 1 93.56 259 GLY B O 1
ATOM 7884 N N . PRO B 1 260 ? 24.719 -0.396 3.898 1 94.69 260 PRO B N 1
ATOM 7885 C CA . PRO B 1 260 ? 24.844 -0.695 5.324 1 94.69 260 PRO B CA 1
ATOM 7886 C C . PRO B 1 260 ? 23.688 -0.146 6.156 1 94.69 260 PRO B C 1
ATOM 7888 O O . PRO B 1 260 ? 23.125 0.89 5.812 1 94.69 260 PRO B O 1
ATOM 7891 N N . LEU B 1 261 ? 23.297 -0.945 7.133 1 96.62 261 LEU B N 1
ATOM 7892 C CA . LEU B 1 261 ? 22.609 -0.337 8.258 1 96.62 261 LEU B CA 1
ATOM 7893 C C . LEU B 1 261 ? 23.547 0.507 9.102 1 96.62 261 LEU B C 1
ATOM 7895 O O . LEU B 1 261 ? 24.359 -0.032 9.852 1 96.62 261 LEU B O 1
ATOM 7899 N N . GLU B 1 262 ? 23.422 1.808 8.938 1 92.88 262 GLU B N 1
ATOM 7900 C CA . GLU B 1 262 ? 24.359 2.719 9.594 1 92.88 262 GLU B CA 1
ATOM 7901 C C . GLU B 1 262 ? 23.984 2.938 11.055 1 92.88 262 GLU B C 1
ATOM 7903 O O . GLU B 1 262 ? 22.844 3.314 11.359 1 92.88 262 GLU B O 1
ATOM 7908 N N . ILE B 1 263 ? 24.844 2.615 11.875 1 90 263 ILE B N 1
ATOM 7909 C CA . ILE B 1 263 ? 24.703 2.844 13.312 1 90 263 ILE B CA 1
ATOM 7910 C C . ILE B 1 263 ? 25.844 3.742 13.805 1 90 263 ILE B C 1
ATOM 7912 O O . ILE B 1 263 ? 26.922 3.26 14.125 1 90 263 ILE B O 1
ATOM 7916 N N . GLY B 1 264 ? 25.562 4.965 13.805 1 79.94 264 GLY B N 1
ATOM 7917 C CA . GLY B 1 264 ? 26.656 5.883 14.109 1 79.94 264 GLY B CA 1
ATOM 7918 C C . GLY B 1 264 ? 27.75 5.879 13.055 1 79.94 264 GLY B C 1
ATOM 7919 O O . GLY B 1 264 ? 27.484 6.164 11.883 1 79.94 264 GLY B O 1
ATOM 7920 N N . ASP B 1 265 ? 28.953 5.332 13.477 1 77.69 265 ASP B N 1
ATOM 7921 C CA . ASP B 1 265 ? 30.109 5.418 12.594 1 77.69 265 ASP B CA 1
ATOM 7922 C C . ASP B 1 265 ? 30.359 4.082 11.891 1 77.69 265 ASP B C 1
ATOM 7924 O O . ASP B 1 265 ? 31.312 3.959 11.102 1 77.69 265 ASP B O 1
ATOM 7928 N N . PHE B 1 266 ? 29.625 3.154 12.094 1 81.25 266 PHE B N 1
ATOM 7929 C CA . PHE B 1 266 ? 29.812 1.894 11.383 1 81.25 266 PHE B CA 1
ATOM 7930 C C . PHE B 1 266 ? 28.516 1.446 10.719 1 81.25 266 PHE B C 1
ATOM 7932 O O . PHE B 1 266 ? 27.469 2.098 10.867 1 81.25 266 PHE B O 1
ATOM 7939 N N . GLY B 1 267 ? 28.719 0.345 9.961 1 90.94 267 GLY B N 1
ATOM 7940 C CA . GLY B 1 267 ? 27.547 -0.145 9.258 1 90.94 267 GLY B CA 1
ATOM 7941 C C . GLY B 1 267 ? 27.578 -1.641 9.016 1 90.94 267 GLY B C 1
ATOM 7942 O O . GLY B 1 267 ? 28.656 -2.221 8.828 1 90.94 267 GLY B O 1
ATOM 7943 N N . ILE B 1 268 ? 26.453 -2.234 9.164 1 94.5 268 ILE B N 1
ATOM 7944 C CA . ILE B 1 268 ? 26.297 -3.639 8.805 1 94.5 268 ILE B CA 1
ATOM 7945 C C . ILE B 1 268 ? 25.812 -3.75 7.367 1 94.5 268 ILE B C 1
ATOM 7947 O O . ILE B 1 268 ? 24.672 -3.361 7.059 1 94.5 268 ILE B O 1
ATOM 7951 N N . PRO B 1 269 ? 26.625 -4.246 6.535 1 94.44 269 PRO B N 1
ATOM 7952 C CA . PRO B 1 269 ? 26.172 -4.383 5.148 1 94.44 269 PRO B CA 1
ATOM 7953 C C . PRO B 1 269 ? 24.938 -5.27 5.008 1 94.44 269 PRO B C 1
ATOM 7955 O O . PRO B 1 269 ? 24.953 -6.418 5.457 1 94.44 269 PRO B O 1
ATOM 7958 N N . LEU B 1 270 ? 23.922 -4.734 4.316 1 96.62 270 LEU B N 1
ATOM 7959 C CA . LEU B 1 270 ? 22.656 -5.449 4.164 1 96.62 270 LEU B CA 1
ATOM 7960 C C . LEU B 1 270 ? 22.156 -5.375 2.727 1 96.62 270 LEU B C 1
ATOM 7962 O O . LEU B 1 270 ? 22.531 -4.465 1.982 1 96.62 270 LEU B O 1
ATOM 7966 N N . TYR B 1 271 ? 21.406 -6.398 2.367 1 95 271 TYR B N 1
ATOM 7967 C CA . TYR B 1 271 ? 20.594 -6.398 1.162 1 95 271 TYR B CA 1
ATOM 7968 C C . TYR B 1 271 ? 19.109 -6.348 1.514 1 95 271 TYR B C 1
ATOM 7970 O O . TYR B 1 271 ? 18.672 -6.969 2.488 1 95 271 TYR B O 1
ATOM 7978 N N . CYS B 1 272 ? 18.375 -5.566 0.779 1 96.5 272 CYS B N 1
ATOM 7979 C CA . CYS B 1 272 ? 16.938 -5.465 0.971 1 96.5 272 CYS B CA 1
ATOM 7980 C C . CYS B 1 272 ? 16.188 -6.023 -0.231 1 96.5 272 CYS B C 1
ATOM 7982 O O . CYS B 1 272 ? 16.5 -5.695 -1.376 1 96.5 272 CYS B O 1
ATOM 7984 N N . PHE B 1 273 ? 15.219 -6.941 0.02 1 93.44 273 PHE B N 1
ATOM 7985 C CA . PHE B 1 273 ? 14.328 -7.484 -0.999 1 93.44 273 PHE B CA 1
ATOM 7986 C C . PHE B 1 273 ? 12.867 -7.203 -0.649 1 93.44 273 PHE B C 1
ATOM 7988 O O . PHE B 1 273 ? 12.547 -6.934 0.508 1 93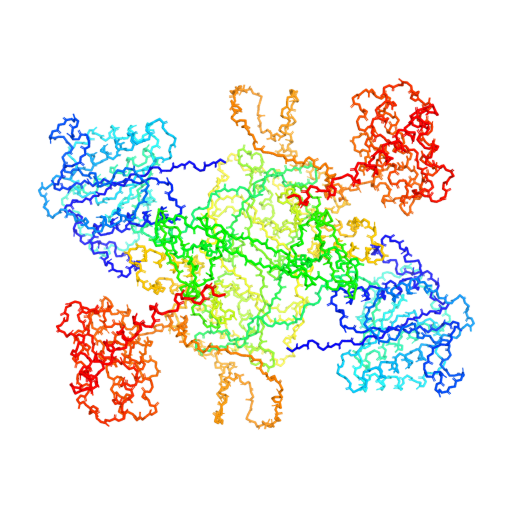.44 273 PHE B O 1
ATOM 7995 N N . LEU B 1 274 ? 12.078 -7.262 -1.674 1 92.38 274 LEU B N 1
ATOM 7996 C CA . LEU B 1 274 ? 10.641 -7.207 -1.419 1 92.38 274 LEU B CA 1
ATOM 7997 C C . LEU B 1 274 ? 10.125 -8.547 -0.907 1 92.38 274 LEU B C 1
ATOM 7999 O O . LEU B 1 274 ? 10.461 -9.602 -1.46 1 92.38 274 LEU B O 1
ATOM 8003 N N . LYS B 1 275 ? 9.406 -8.508 0.174 1 91.62 275 LYS B N 1
ATOM 8004 C CA . LYS B 1 275 ? 8.781 -9.727 0.676 1 91.62 275 LYS B CA 1
ATOM 8005 C C . LYS B 1 275 ? 7.336 -9.844 0.203 1 91.62 275 LYS B C 1
ATOM 8007 O O . LYS B 1 275 ? 6.871 -10.938 -0.127 1 91.62 275 LYS B O 1
ATOM 8012 N N . THR B 1 276 ? 6.609 -8.773 0.246 1 92.25 276 THR B N 1
ATOM 8013 C CA . THR B 1 276 ? 5.23 -8.758 -0.235 1 92.25 276 THR B CA 1
ATOM 8014 C C . THR B 1 276 ? 5.012 -7.605 -1.204 1 92.25 276 THR B C 1
ATOM 8016 O O . THR B 1 276 ? 5.539 -6.508 -1.003 1 92.25 276 THR B O 1
ATOM 8019 N N . LYS B 1 277 ? 4.348 -7.84 -2.246 1 89.44 277 LYS B N 1
ATOM 8020 C CA . LYS B 1 277 ? 3.924 -6.867 -3.248 1 89.44 277 LYS B CA 1
ATOM 8021 C C . LYS B 1 277 ? 2.639 -7.316 -3.939 1 89.44 277 LYS B C 1
ATOM 8023 O O . LYS B 1 277 ? 2.555 -8.445 -4.434 1 89.44 277 LYS B O 1
ATOM 8028 N N . THR B 1 278 ? 1.732 -6.426 -3.947 1 87.81 278 THR B N 1
ATOM 8029 C CA . THR B 1 278 ? 0.443 -6.77 -4.539 1 87.81 278 THR B CA 1
ATOM 8030 C C . THR B 1 278 ? 0.592 -7.066 -6.027 1 87.81 278 THR B C 1
ATOM 8032 O O . THR B 1 278 ? 1.186 -6.281 -6.766 1 87.81 278 THR B O 1
ATOM 8035 N N . ALA B 1 279 ? 0.093 -8.211 -6.391 1 85.12 279 ALA B N 1
ATOM 8036 C CA . ALA B 1 279 ? 0.048 -8.578 -7.805 1 85.12 279 ALA B CA 1
ATOM 8037 C C . ALA B 1 279 ? -1.18 -7.984 -8.484 1 85.12 279 ALA B C 1
ATOM 8039 O O . ALA B 1 279 ? -2.275 -7.984 -7.918 1 85.12 279 ALA B O 1
ATOM 8040 N N . THR B 1 280 ? -1.001 -7.41 -9.633 1 81.94 280 THR B N 1
ATOM 8041 C CA . THR B 1 280 ? -2.105 -6.793 -10.359 1 81.94 280 THR B CA 1
ATOM 8042 C C . THR B 1 280 ? -2.332 -7.484 -11.695 1 81.94 280 THR B C 1
ATOM 8044 O O . THR B 1 280 ? -1.483 -8.25 -12.156 1 81.94 280 THR B O 1
ATOM 8047 N N . LEU B 1 281 ? -3.52 -7.258 -12.211 1 79.56 281 LEU B N 1
ATOM 8048 C CA . LEU B 1 281 ? -3.824 -7.758 -13.547 1 79.56 281 LEU B CA 1
ATOM 8049 C C . LEU B 1 281 ? -2.859 -7.176 -14.578 1 79.56 281 LEU B C 1
ATOM 8051 O O . LEU B 1 281 ? -2.51 -5.996 -14.508 1 79.56 281 LEU B O 1
ATOM 8055 N N . PRO B 1 282 ? -2.418 -8.008 -15.406 1 76.69 282 PRO B N 1
ATOM 8056 C CA . PRO B 1 282 ? -1.56 -7.477 -16.469 1 76.69 282 PRO B CA 1
ATOM 8057 C C . PRO B 1 282 ? -2.279 -6.473 -17.359 1 76.69 282 PRO B C 1
ATOM 8059 O O . PRO B 1 282 ? -3.492 -6.582 -17.578 1 76.69 282 PRO B O 1
ATOM 8062 N N . THR B 1 283 ? -1.563 -5.492 -17.781 1 75.19 283 THR B N 1
ATOM 8063 C CA . THR B 1 283 ? -2.125 -4.508 -18.703 1 75.19 283 THR B CA 1
ATOM 8064 C C . THR B 1 283 ? -2.318 -5.113 -20.094 1 75.19 283 THR B C 1
ATOM 8066 O O . THR B 1 283 ? -1.409 -5.75 -20.625 1 75.19 283 THR B O 1
ATOM 8069 N N . LEU B 1 284 ? -3.5 -4.965 -20.5 1 77 284 LEU B N 1
ATOM 8070 C CA . LEU B 1 284 ? -3.811 -5.469 -21.844 1 77 284 LEU B CA 1
ATOM 8071 C C . LEU B 1 284 ? -3.436 -4.445 -22.906 1 77 284 LEU B C 1
ATOM 8073 O O . LEU B 1 284 ? -3.678 -3.248 -22.734 1 77 284 LEU B O 1
ATOM 8077 N N . ALA B 1 285 ? -2.684 -4.867 -23.812 1 72.75 285 ALA B N 1
ATOM 8078 C CA . ALA B 1 285 ? -2.279 -3.975 -24.891 1 72.75 285 ALA B CA 1
ATOM 8079 C C . ALA B 1 285 ? -3.459 -3.645 -25.812 1 72.75 285 ALA B C 1
ATOM 8081 O O . ALA B 1 285 ? -4.281 -4.516 -26.109 1 72.75 285 ALA B O 1
ATOM 8082 N N . LYS B 1 286 ? -3.521 -2.365 -26.141 1 74.06 286 LYS B N 1
ATOM 8083 C CA . LYS B 1 286 ? -4.551 -1.943 -27.078 1 74.06 286 LYS B CA 1
ATOM 8084 C C . LYS B 1 286 ? -4.102 -2.176 -28.516 1 74.06 286 LYS B C 1
ATOM 8086 O O . LYS B 1 286 ? -2.986 -1.811 -28.891 1 74.06 286 LYS B O 1
ATOM 8091 N N . GLU B 1 287 ? -4.859 -2.988 -29.141 1 72.5 287 GLU B N 1
ATOM 8092 C CA . GLU B 1 287 ? -4.574 -3.283 -30.547 1 72.5 287 GLU B CA 1
ATOM 8093 C C . GLU B 1 287 ? -5.742 -2.875 -31.438 1 72.5 287 GLU B C 1
ATOM 8095 O O . GLU B 1 287 ? -6.875 -2.754 -30.984 1 72.5 287 GLU B O 1
ATOM 8100 N N . SER B 1 288 ? -5.344 -2.441 -32.656 1 69.19 288 SER B N 1
ATOM 8101 C CA . SER B 1 288 ? -6.395 -2.189 -33.625 1 69.19 288 SER B CA 1
ATOM 8102 C C . SER B 1 288 ? -7.086 -3.484 -34.031 1 69.19 288 SER B C 1
ATOM 8104 O O . SER B 1 288 ? -6.441 -4.527 -34.188 1 69.19 288 SER B O 1
ATOM 8106 N N . GLN B 1 289 ? -8.375 -3.416 -34.094 1 67.06 289 GLN B N 1
ATOM 8107 C CA . GLN B 1 289 ? -9.148 -4.578 -34.531 1 67.06 289 GLN B CA 1
ATOM 8108 C C . GLN B 1 289 ? -8.672 -5.09 -35.875 1 67.06 289 GLN B C 1
ATOM 8110 O O . GLN B 1 289 ? -8.594 -6.301 -36.094 1 67.06 289 GLN B O 1
ATOM 8115 N N . VAL B 1 290 ? -8.312 -4.102 -36.625 1 63.97 290 VAL B N 1
ATOM 8116 C CA . VAL B 1 290 ? -7.883 -4.445 -38 1 63.97 290 VAL B CA 1
ATOM 8117 C C . VAL B 1 290 ? -6.547 -5.184 -37.938 1 63.97 290 VAL B C 1
ATOM 8119 O O . VAL B 1 290 ? -6.355 -6.18 -38.656 1 63.97 290 VAL B O 1
ATOM 8122 N N . SER B 1 291 ? -5.742 -4.668 -37.094 1 65.06 291 SER B N 1
ATOM 8123 C CA . SER B 1 291 ? -4.434 -5.305 -37 1 65.06 291 SER B CA 1
ATOM 8124 C C . SER B 1 291 ? -4.543 -6.688 -36.375 1 65.06 291 SER B C 1
ATOM 8126 O O . SER B 1 291 ? -3.795 -7.598 -36.719 1 65.06 291 SER B O 1
ATOM 8128 N N . HIS B 1 292 ? -5.43 -6.828 -35.5 1 64.38 292 HIS B N 1
ATOM 8129 C CA . HIS B 1 292 ? -5.633 -8.117 -34.875 1 64.38 292 HIS B CA 1
ATOM 8130 C C . HIS B 1 292 ? -6.125 -9.164 -35.875 1 64.38 292 HIS B C 1
ATOM 8132 O O . HIS B 1 292 ? -5.672 -10.312 -35.844 1 64.38 292 HIS B O 1
ATOM 8138 N N . GLU B 1 293 ? -7.059 -8.719 -36.656 1 62.91 293 GLU B N 1
ATOM 8139 C CA . GLU B 1 293 ? -7.625 -9.633 -37.625 1 62.91 293 GLU B CA 1
ATOM 8140 C C . GLU B 1 293 ? -6.578 -10.039 -38.656 1 62.91 293 GLU B C 1
ATOM 8142 O O . GLU B 1 293 ? -6.594 -11.172 -39.156 1 62.91 293 GLU B O 1
ATOM 8147 N N . LYS B 1 294 ? -5.715 -9.055 -38.875 1 59.31 294 LYS B N 1
ATOM 8148 C CA . LYS B 1 294 ? -4.707 -9.359 -39.875 1 59.31 294 LYS B CA 1
ATOM 8149 C C . LYS B 1 294 ? -3.479 -10.016 -39.25 1 59.31 294 LYS B C 1
ATOM 8151 O O . LYS B 1 294 ? -2.457 -10.203 -39.906 1 59.31 294 LYS B O 1
ATOM 8156 N N . GLU B 1 295 ? -3.629 -10.445 -37.906 1 57.66 295 GLU B N 1
ATOM 8157 C CA . GLU B 1 295 ? -2.564 -11.117 -37.188 1 57.66 295 GLU B CA 1
ATOM 8158 C C . GLU B 1 295 ? -1.271 -10.312 -37.188 1 57.66 295 GLU B C 1
ATOM 8160 O O . GLU B 1 295 ? -0.185 -10.867 -37.375 1 57.66 295 GLU B O 1
ATOM 8165 N N . GLU B 1 296 ? -1.451 -8.969 -37.531 1 57.69 296 GLU B N 1
ATOM 8166 C CA . GLU B 1 296 ? -0.262 -8.117 -37.5 1 57.69 296 GLU B CA 1
ATOM 8167 C C . GLU B 1 296 ? -0.118 -7.418 -36.125 1 57.69 296 GLU B C 1
ATOM 8169 O O . GLU B 1 296 ? -1.11 -7.18 -35.438 1 57.69 296 GLU B O 1
ATOM 8174 N N . SER B 1 297 ? 1.108 -7.465 -35.562 1 58 297 SER B N 1
ATOM 8175 C CA . SER B 1 297 ? 1.424 -6.793 -34.281 1 58 297 SER B CA 1
ATOM 8176 C C . SER B 1 297 ? 0.942 -5.348 -34.312 1 58 297 SER B C 1
ATOM 8178 O O . SER B 1 297 ? 1.368 -4.551 -35.156 1 58 297 SER B O 1
ATOM 8180 N N . GLY B 1 298 ? -0.287 -5.027 -34.062 1 59.84 298 GLY B N 1
ATOM 8181 C CA . GLY B 1 298 ? -0.683 -3.648 -34.312 1 59.84 298 GLY B CA 1
ATOM 8182 C C . GLY B 1 298 ? -1.039 -2.908 -33.031 1 59.84 298 GLY B C 1
ATOM 8183 O O . GLY B 1 298 ? -2.209 -2.604 -32.781 1 59.84 298 GLY B O 1
ATOM 8184 N N . LYS B 1 299 ? -0.047 -2.66 -32.094 1 66.19 299 LYS B N 1
ATOM 8185 C CA . LYS B 1 299 ? -0.239 -1.771 -30.969 1 66.19 299 LYS B CA 1
ATOM 8186 C C . LYS B 1 299 ? -0.58 -0.356 -31.422 1 66.19 299 LYS B C 1
ATOM 8188 O O . LYS B 1 299 ? 0.036 0.168 -32.344 1 66.19 299 LYS B O 1
ATOM 8193 N N . VAL B 1 300 ? -1.715 0.05 -31.047 1 73 300 VAL B N 1
ATOM 8194 C CA . VAL B 1 300 ? -2.074 1.438 -31.328 1 73 300 VAL B CA 1
ATOM 8195 C C . VAL B 1 300 ? -1.118 2.375 -30.594 1 73 300 VAL B C 1
ATOM 8197 O O . VAL B 1 300 ? -0.648 2.059 -29.484 1 73 300 VAL B O 1
ATOM 8200 N N . ARG B 1 301 ? -0.625 3.322 -31.25 1 70.31 301 ARG B N 1
ATOM 8201 C CA . ARG B 1 301 ? 0.212 4.344 -30.625 1 70.31 301 ARG B CA 1
ATOM 8202 C C . ARG B 1 301 ? -0.638 5.469 -30.047 1 70.31 301 ARG B C 1
ATOM 8204 O O . ARG B 1 301 ? -1.544 5.977 -30.703 1 70.31 301 ARG B O 1
ATOM 8211 N N . MET B 1 302 ? -0.455 5.711 -28.797 1 73.44 302 MET B N 1
ATOM 8212 C CA . MET B 1 302 ? -1.149 6.809 -28.125 1 73.44 302 MET B CA 1
ATOM 8213 C C . MET B 1 302 ? -0.335 8.094 -28.203 1 73.44 302 MET B C 1
ATOM 8215 O O . MET B 1 302 ? 0.846 8.109 -27.859 1 73.44 302 MET B O 1
ATOM 8219 N N . ASP B 1 303 ? -0.901 9.141 -28.812 1 71 303 ASP B N 1
ATOM 8220 C CA . ASP B 1 303 ? -0.284 10.461 -28.844 1 71 303 ASP B CA 1
ATOM 8221 C C . ASP B 1 303 ? -1.068 11.453 -27.984 1 71 303 ASP B C 1
ATOM 8223 O O . ASP B 1 303 ? -2.299 11.484 -28.031 1 71 303 ASP B O 1
ATOM 8227 N N . ARG B 1 304 ? -0.341 12.078 -27.047 1 74.06 304 ARG B N 1
ATOM 8228 C CA . ARG B 1 304 ? -0.961 13.086 -26.188 1 74.06 304 ARG B CA 1
ATOM 8229 C C . ARG B 1 304 ? -0.805 14.477 -26.781 1 74.06 304 ARG B C 1
ATOM 8231 O O . ARG B 1 304 ? 0.281 14.844 -27.234 1 74.06 304 ARG B O 1
ATOM 8238 N N . ARG B 1 305 ? -1.933 15.211 -27 1 73.19 305 ARG B N 1
ATOM 8239 C CA . ARG B 1 305 ? -1.939 16.594 -27.469 1 73.19 305 ARG B CA 1
ATOM 8240 C C . ARG B 1 305 ? -2.541 17.531 -26.438 1 73.19 305 ARG B C 1
ATOM 8242 O O . ARG B 1 305 ? -3.59 17.234 -25.859 1 73.19 305 ARG B O 1
ATOM 8249 N N . TYR B 1 306 ? -1.761 18.578 -26.031 1 77.12 306 TYR B N 1
ATOM 8250 C CA . TYR B 1 306 ? -2.252 19.578 -25.078 1 77.12 306 TYR B CA 1
ATOM 8251 C C . TYR B 1 306 ? -2.686 20.844 -25.797 1 77.12 306 TYR B C 1
ATOM 8253 O O . TYR B 1 306 ? -1.948 21.375 -26.641 1 77.12 306 TYR B O 1
ATOM 8261 N N . THR B 1 307 ? -3.939 21.25 -25.562 1 76.38 307 THR B N 1
ATOM 8262 C CA . THR B 1 307 ? -4.453 22.453 -26.219 1 76.38 307 THR B CA 1
ATOM 8263 C C . THR B 1 307 ? -4.973 23.453 -25.203 1 76.38 307 THR B C 1
ATOM 8265 O O . THR B 1 307 ? -5.27 23.078 -24.062 1 76.38 307 THR B O 1
ATOM 8268 N N . SER B 1 308 ? -4.84 24.688 -25.406 1 72.56 308 SER B N 1
ATOM 8269 C CA . SER B 1 308 ? -5.383 25.734 -24.547 1 72.56 308 SER B CA 1
ATOM 8270 C C . SER B 1 308 ? -6.895 25.875 -24.719 1 72.56 308 SER B C 1
ATOM 8272 O O . SER B 1 308 ? -7.414 25.688 -25.828 1 72.56 308 SER B O 1
ATOM 8274 N N . PRO B 1 309 ? -7.574 25.969 -23.688 1 68.94 309 PRO B N 1
ATOM 8275 C CA . PRO B 1 309 ? -9.023 26.141 -23.797 1 68.94 309 PRO B CA 1
ATOM 8276 C C . PRO B 1 309 ? -9.398 27.297 -24.734 1 68.94 309 PRO B C 1
ATOM 8278 O O . PRO B 1 309 ? -10.43 27.25 -25.406 1 68.94 309 PRO B O 1
ATOM 8281 N N . GLN B 1 310 ? -8.57 28.359 -24.797 1 68 310 GLN B N 1
ATOM 8282 C CA . GLN B 1 310 ? -8.867 29.516 -25.625 1 68 310 GLN B CA 1
ATOM 8283 C C . GLN B 1 310 ? -8.609 29.203 -27.109 1 68 310 GLN B C 1
ATOM 8285 O O . GLN B 1 310 ? -9.273 29.75 -27.984 1 68 310 GLN B O 1
ATOM 8290 N N . ASN B 1 311 ? -7.578 28.375 -27.234 1 70.5 311 ASN B N 1
ATOM 8291 C CA . ASN B 1 311 ? -7.238 27.984 -28.594 1 70.5 311 ASN B CA 1
ATOM 8292 C C . A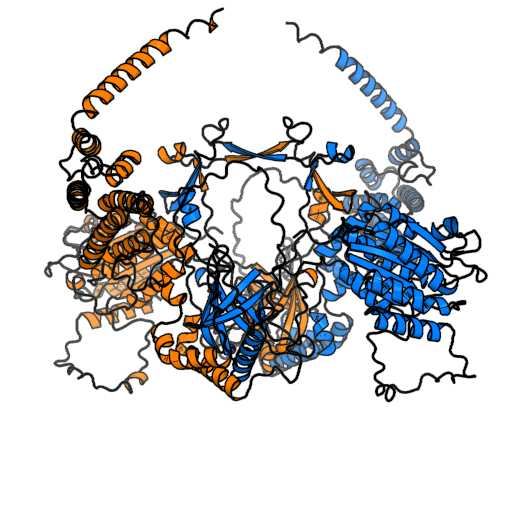SN B 1 311 ? -7.176 26.469 -28.75 1 70.5 311 ASN B C 1
ATOM 8294 O O . ASN B 1 311 ? -6.094 25.891 -28.734 1 70.5 311 ASN B O 1
ATOM 8298 N N . PRO B 1 312 ? -8.312 25.844 -28.797 1 69.12 312 PRO B N 1
ATOM 8299 C CA . PRO B 1 312 ? -8.367 24.375 -28.844 1 69.12 312 PRO B CA 1
ATOM 8300 C C . PRO B 1 312 ? -7.605 23.797 -30.031 1 69.12 312 PRO B C 1
ATOM 8302 O O . PRO B 1 312 ? -7.238 22.609 -30.016 1 69.12 312 PRO B O 1
ATOM 8305 N N . ASP B 1 313 ? -7.352 24.641 -30.953 1 68.69 313 ASP B N 1
ATOM 8306 C CA . ASP B 1 313 ? -6.734 24.094 -32.156 1 68.69 313 ASP B CA 1
ATOM 8307 C C . ASP B 1 313 ? -5.215 24.188 -32.094 1 68.69 313 ASP B C 1
ATOM 8309 O O . ASP B 1 313 ? -4.512 23.609 -32.938 1 68.69 313 ASP B O 1
ATOM 8313 N N . GLU B 1 314 ? -4.793 24.938 -31.094 1 72.5 314 GLU B N 1
ATOM 8314 C CA . GLU B 1 314 ? -3.344 25.109 -30.984 1 72.5 314 GLU B CA 1
ATOM 8315 C C . GLU B 1 314 ? -2.775 24.266 -29.844 1 72.5 314 GLU B C 1
ATOM 8317 O O . GLU B 1 314 ? -3.27 24.328 -28.719 1 72.5 314 GLU B O 1
ATOM 8322 N N . GLU B 1 315 ? -1.816 23.344 -30.234 1 76.25 315 GLU B N 1
ATOM 8323 C CA . GLU B 1 315 ? -1.129 22.547 -29.234 1 76.25 315 GLU B CA 1
ATOM 8324 C C . GLU B 1 315 ? -0.169 23.391 -28.406 1 76.25 315 GLU B C 1
ATOM 8326 O O . GLU B 1 315 ? 0.509 24.266 -28.938 1 76.25 315 GLU B O 1
ATOM 8331 N N . VAL B 1 316 ? -0.249 23.328 -27.172 1 77.12 316 VAL B N 1
ATOM 8332 C CA . VAL B 1 316 ? 0.691 24 -26.281 1 77.12 316 VAL B CA 1
ATOM 8333 C C . VAL B 1 316 ? 1.923 23.109 -26.078 1 77.12 316 VAL B C 1
ATOM 8335 O O . VAL B 1 316 ? 1.831 22.031 -25.484 1 77.12 316 VAL B O 1
ATOM 8338 N N . PRO B 1 317 ? 3.039 23.453 -26.688 1 74.94 317 PRO B N 1
ATOM 8339 C CA . PRO B 1 317 ? 4.246 22.641 -26.5 1 74.94 317 PRO B CA 1
ATOM 8340 C C . PRO B 1 317 ? 4.645 22.5 -25.047 1 74.94 317 PRO B C 1
ATOM 8342 O O . PRO B 1 317 ? 4.297 23.344 -24.219 1 74.94 317 PRO B O 1
ATOM 8345 N N . PRO B 1 318 ? 5.215 21.406 -24.766 1 74.31 318 PRO B N 1
ATOM 8346 C CA . PRO B 1 318 ? 5.602 21.125 -23.375 1 74.31 318 PRO B CA 1
ATOM 8347 C C . PRO B 1 318 ? 6.379 22.266 -22.734 1 74.31 318 PRO B C 1
ATOM 8349 O O . PRO B 1 318 ? 6.258 22.5 -21.531 1 74.31 318 PRO B O 1
ATOM 8352 N N . GLU B 1 319 ? 7.113 23.047 -23.609 1 70.94 319 GLU B N 1
ATOM 8353 C CA . GLU B 1 319 ? 7.945 24.125 -23.078 1 70.94 319 GLU B CA 1
ATOM 8354 C C . GLU B 1 319 ? 7.094 25.297 -22.625 1 70.94 319 GLU B C 1
ATOM 8356 O O . GLU B 1 319 ? 7.543 26.125 -21.828 1 70.94 319 GLU B O 1
ATOM 8361 N N . GLN B 1 320 ? 5.926 25.297 -23.125 1 72.56 320 GLN B N 1
ATOM 8362 C CA . GLN B 1 320 ? 5.039 26.406 -22.781 1 72.56 320 GLN B CA 1
ATOM 8363 C C . GLN B 1 320 ? 4.008 25.969 -21.734 1 72.56 320 GLN B C 1
ATOM 8365 O O . GLN B 1 320 ? 2.986 26.625 -21.562 1 72.56 320 GLN B O 1
ATOM 8370 N N . GLN B 1 321 ? 4.254 24.844 -21.25 1 75.19 321 GLN B N 1
ATOM 8371 C CA . GLN B 1 321 ? 3.369 24.344 -20.203 1 75.19 321 GLN B CA 1
ATOM 8372 C C . GLN B 1 321 ? 3.98 24.562 -18.812 1 75.19 321 GLN B C 1
ATOM 8374 O O . GLN B 1 321 ? 5.18 24.375 -18.625 1 75.19 321 GLN B O 1
ATOM 8379 N N . VAL B 1 322 ? 3.248 25.281 -17.953 1 73.69 322 VAL B N 1
ATOM 8380 C CA . VAL B 1 322 ? 3.701 25.469 -16.578 1 73.69 322 VAL B CA 1
ATOM 8381 C C . VAL B 1 322 ? 2.76 24.734 -15.633 1 73.69 322 VAL B C 1
ATOM 8383 O O . VAL B 1 322 ? 1.554 24.656 -15.875 1 73.69 322 VAL B O 1
ATOM 8386 N N . LYS B 1 323 ? 3.371 24.125 -14.703 1 78.94 323 LYS B N 1
ATOM 8387 C CA . LYS B 1 323 ? 2.562 23.5 -13.656 1 78.94 323 LYS B CA 1
ATOM 8388 C C . LYS B 1 323 ? 2.264 24.5 -12.531 1 78.94 323 LYS B C 1
ATOM 8390 O O . LYS B 1 323 ? 3.119 25.312 -12.172 1 78.94 323 LYS B O 1
ATOM 8395 N N . ALA B 1 324 ? 1.039 24.562 -12.148 1 78.38 324 ALA B N 1
ATOM 8396 C CA . ALA B 1 324 ? 0.665 25.516 -11.117 1 78.38 324 ALA B CA 1
ATOM 8397 C C . ALA B 1 324 ? -0.134 24.844 -10.008 1 78.38 324 ALA B C 1
ATOM 8399 O O . ALA B 1 324 ? -0.857 23.875 -10.25 1 78.38 324 ALA B O 1
ATOM 8400 N N . TYR B 1 325 ? 0.13 25.297 -8.805 1 82.31 325 TYR B N 1
ATOM 8401 C CA . TYR B 1 325 ? -0.647 24.875 -7.641 1 82.31 325 TYR B CA 1
ATOM 8402 C C . TYR B 1 325 ? -1.63 25.969 -7.223 1 82.31 325 TYR B C 1
ATOM 8404 O O . TYR B 1 325 ? -1.279 27.141 -7.188 1 82.31 325 TYR B O 1
ATOM 8412 N N . ARG B 1 326 ? -2.842 25.562 -6.98 1 79.25 326 ARG B N 1
ATOM 8413 C CA . ARG B 1 326 ? -3.846 26.516 -6.52 1 79.25 326 ARG B CA 1
ATOM 8414 C C . ARG B 1 326 ? -3.729 26.75 -5.016 1 79.25 326 ARG B C 1
ATOM 8416 O O . ARG B 1 326 ? -3.875 25.828 -4.223 1 79.25 326 ARG B O 1
ATOM 8423 N N . TYR B 1 327 ? -3.342 27.906 -4.637 1 82.12 327 TYR B N 1
ATOM 8424 C CA . TYR B 1 327 ? -3.236 28.375 -3.258 1 82.12 327 TYR B CA 1
ATOM 8425 C C . TYR B 1 327 ? -4.254 29.469 -2.969 1 82.12 327 TYR B C 1
ATOM 8427 O O . TYR B 1 327 ? -3.982 30.641 -3.189 1 82.12 327 TYR B O 1
ATOM 8435 N N . GLY B 1 328 ? -5.418 29.016 -2.42 1 79.19 328 GLY B N 1
ATOM 8436 C CA . GLY B 1 328 ? -6.535 29.953 -2.357 1 79.19 328 GLY B CA 1
ATOM 8437 C C . GLY B 1 328 ? -7.051 30.359 -3.725 1 79.19 328 GLY B C 1
ATOM 8438 O O . GLY B 1 328 ? -7.398 29.5 -4.543 1 79.19 328 GLY B O 1
ATOM 8439 N N . MET B 1 329 ? -7.062 31.609 -3.961 1 75.69 329 MET B N 1
ATOM 8440 C CA . MET B 1 329 ? -7.492 32.125 -5.262 1 75.69 329 MET B CA 1
ATOM 8441 C C . MET B 1 329 ? -6.293 32.344 -6.176 1 75.69 329 MET B C 1
ATOM 8443 O O . MET B 1 329 ? -6.457 32.594 -7.375 1 75.69 329 MET B O 1
ATOM 8447 N N . GLU B 1 330 ? -5.211 32.156 -5.551 1 76.88 330 GLU B N 1
ATOM 8448 C CA . GLU B 1 330 ? -3.984 32.438 -6.301 1 76.88 330 GLU B CA 1
ATOM 8449 C C . GLU B 1 330 ? -3.414 31.141 -6.902 1 76.88 330 GLU B C 1
ATOM 8451 O O . GLU B 1 330 ? -3.584 30.062 -6.34 1 76.88 330 GLU B O 1
ATOM 8456 N N . ARG B 1 331 ? -2.799 31.203 -8.07 1 79.69 331 ARG B N 1
ATOM 8457 C CA . ARG B 1 331 ? -2.084 30.094 -8.703 1 79.69 331 ARG B CA 1
ATOM 8458 C C . ARG B 1 331 ? -0.575 30.297 -8.609 1 79.69 331 ARG B C 1
ATOM 8460 O O . ARG B 1 331 ? -0.047 31.297 -9.117 1 79.69 331 ARG B O 1
ATOM 8467 N N . VAL B 1 332 ? 0.029 29.453 -7.961 1 80.56 332 VAL B N 1
ATOM 8468 C CA . VAL B 1 332 ? 1.474 29.531 -7.77 1 80.56 332 VAL B CA 1
ATOM 8469 C C . VAL B 1 332 ? 2.184 28.656 -8.789 1 80.56 332 VAL B C 1
ATOM 8471 O O . VAL B 1 332 ? 2.012 27.438 -8.789 1 80.56 332 VAL B O 1
ATOM 8474 N N . PRO B 1 333 ? 2.883 29.203 -9.688 1 77.5 333 PRO B N 1
ATOM 8475 C CA . PRO B 1 333 ? 3.541 28.422 -10.742 1 77.5 333 PRO B CA 1
ATOM 8476 C C . PRO B 1 333 ? 4.805 27.719 -10.258 1 77.5 333 PRO B C 1
ATOM 8478 O O . PRO B 1 333 ? 5.52 28.234 -9.398 1 77.5 333 PRO B O 1
ATOM 8481 N N . PHE B 1 334 ? 5.039 26.594 -10.805 1 79.06 334 PHE B N 1
ATOM 8482 C CA . PHE B 1 334 ? 6.27 25.844 -10.586 1 79.06 334 PHE B CA 1
ATOM 8483 C C . PHE B 1 334 ? 6.859 25.375 -11.914 1 79.06 334 PHE B C 1
ATOM 8485 O O . PHE B 1 334 ? 6.137 24.859 -12.773 1 79.06 334 PHE B O 1
ATOM 8492 N N . SER B 1 335 ? 8.164 25.625 -12.031 1 73 335 SER B N 1
ATOM 8493 C CA . SER B 1 335 ? 8.859 25.094 -13.203 1 73 335 SER B CA 1
ATOM 8494 C C . SER B 1 335 ? 9.086 23.594 -13.078 1 73 335 SER B C 1
ATOM 8496 O O . SER B 1 335 ? 8.922 23.031 -12 1 73 335 SER B O 1
ATOM 8498 N N . SER B 1 336 ? 9.32 22.953 -14.188 1 70.62 336 SER B N 1
ATOM 8499 C CA . SER B 1 336 ? 9.664 21.531 -14.156 1 70.62 336 SER B CA 1
ATOM 8500 C C . SER B 1 336 ? 10.859 21.266 -13.242 1 70.62 336 SER B C 1
ATOM 8502 O O . SER B 1 336 ? 10.922 20.234 -12.586 1 70.62 336 SER B O 1
ATOM 8504 N N . ALA B 1 337 ? 11.75 22.25 -13.203 1 68.25 337 ALA B N 1
ATOM 8505 C CA . ALA B 1 337 ? 12.922 22.141 -12.336 1 68.25 337 ALA B CA 1
ATOM 8506 C C . ALA B 1 337 ? 12.516 22.203 -10.867 1 68.25 337 ALA B C 1
ATOM 8508 O O . ALA B 1 337 ? 13.078 21.484 -10.031 1 68.25 337 ALA B O 1
ATOM 8509 N N . ASP B 1 338 ? 11.508 23.016 -10.672 1 72.19 338 ASP B N 1
ATOM 8510 C CA . ASP B 1 338 ? 11.016 23.125 -9.305 1 72.19 338 ASP B CA 1
ATOM 8511 C C . ASP B 1 338 ? 10.414 21.812 -8.82 1 72.19 338 ASP B C 1
ATOM 8513 O O . ASP B 1 338 ? 10.664 21.391 -7.691 1 72.19 338 ASP B O 1
ATOM 8517 N N . VAL B 1 339 ? 9.797 21.219 -9.734 1 71 339 VAL B N 1
ATOM 8518 C CA . VAL B 1 339 ? 9.094 19.984 -9.391 1 71 339 VAL B CA 1
ATOM 8519 C C . VAL B 1 339 ? 10.109 18.891 -9.086 1 71 339 VAL B C 1
ATOM 8521 O O . VAL B 1 339 ? 9.914 18.094 -8.164 1 71 339 VAL B O 1
ATOM 8524 N N . GLU B 1 340 ? 11.078 18.875 -9.789 1 66.56 340 GLU B N 1
ATOM 8525 C CA . GLU B 1 340 ? 12.141 17.891 -9.555 1 66.56 340 GLU B CA 1
ATOM 8526 C C . GLU B 1 340 ? 12.828 18.141 -8.211 1 66.56 340 GLU B C 1
ATOM 8528 O O . GLU B 1 340 ? 13.25 17.203 -7.543 1 66.56 340 GLU B O 1
ATOM 8533 N N . PHE B 1 341 ? 12.82 19.453 -7.941 1 64.06 341 PHE B N 1
ATOM 8534 C CA . PHE B 1 341 ? 13.492 19.844 -6.703 1 64.06 341 PHE B CA 1
ATOM 8535 C C . PHE B 1 341 ? 12.688 19.375 -5.488 1 64.06 341 PHE B C 1
ATOM 8537 O O . PHE B 1 341 ? 13.25 19.172 -4.41 1 64.06 341 PHE B O 1
ATOM 8544 N N . PHE B 1 342 ? 11.406 19.297 -5.758 1 67.88 342 PHE B N 1
ATOM 8545 C CA . PHE B 1 342 ? 10.602 18.828 -4.641 1 67.88 342 PHE B CA 1
ATOM 8546 C C . PHE B 1 342 ? 10.953 17.391 -4.297 1 67.88 342 PHE B C 1
ATOM 8548 O O . PHE B 1 342 ? 10.742 16.938 -3.166 1 67.88 342 PHE B O 1
ATOM 8555 N N . LYS B 1 343 ? 11.562 16.781 -5.316 1 64.38 343 LYS B N 1
ATOM 8556 C CA . LYS B 1 343 ? 12.047 15.422 -5.043 1 64.38 343 LYS B CA 1
ATOM 8557 C C . LYS B 1 343 ? 13.312 15.453 -4.191 1 64.38 343 LYS B C 1
ATOM 8559 O O . LYS B 1 343 ? 14.258 16.203 -4.496 1 64.38 343 LYS B O 1
ATOM 8564 N N . PHE B 1 344 ? 13.188 15.531 -2.799 1 62.19 344 PHE B N 1
ATOM 8565 C CA . PHE B 1 344 ? 14.289 15.602 -1.849 1 62.19 344 PHE B CA 1
ATOM 8566 C C . PHE B 1 344 ? 15.555 14.984 -2.441 1 62.19 344 PHE B C 1
ATOM 8568 O O . PHE B 1 344 ? 15.5 13.93 -3.07 1 62.19 344 PHE B O 1
ATOM 8575 N N . GLN B 1 345 ? 16.562 15.789 -2.559 1 68.25 345 GLN B N 1
ATOM 8576 C CA . GLN B 1 345 ? 17.859 15.203 -2.924 1 68.25 345 GLN B CA 1
ATOM 8577 C C . GLN B 1 345 ? 18.406 14.328 -1.8 1 68.25 345 GLN B C 1
ATOM 8579 O O . GLN B 1 345 ? 18.828 14.844 -0.762 1 68.25 345 GLN B O 1
ATOM 8584 N N . THR B 1 346 ? 18.125 13.141 -1.844 1 76.25 346 THR B N 1
ATOM 8585 C CA . THR B 1 346 ? 18.578 12.164 -0.852 1 76.25 346 THR B CA 1
ATOM 8586 C C . THR B 1 346 ? 19.516 11.148 -1.479 1 76.25 346 THR B C 1
ATOM 8588 O O . THR B 1 346 ? 19.5 10.938 -2.695 1 76.25 346 THR B O 1
ATOM 8591 N N . GLU B 1 347 ? 20.453 10.688 -0.604 1 83.44 347 GLU B N 1
ATOM 8592 C CA . GLU B 1 347 ? 21.266 9.547 -0.992 1 83.44 347 GLU B CA 1
ATOM 8593 C C . GLU B 1 347 ? 20.703 8.242 -0.448 1 83.44 347 GLU B C 1
ATOM 8595 O O . GLU B 1 347 ? 20.062 8.234 0.604 1 83.44 347 GLU B O 1
ATOM 8600 N N . LYS B 1 348 ? 21 7.254 -1.195 1 90.44 348 LYS B N 1
ATOM 8601 C CA . LYS B 1 348 ? 20.609 5.934 -0.719 1 90.44 348 LYS B CA 1
ATOM 8602 C C . LYS B 1 348 ? 21.188 5.648 0.663 1 90.44 348 LYS B C 1
ATOM 8604 O O . LYS B 1 348 ? 22.375 5.844 0.893 1 90.44 348 LYS B O 1
ATOM 8609 N N . SER B 1 349 ? 20.297 5.293 1.609 1 92.88 349 SER B N 1
ATOM 8610 C CA . SER B 1 349 ? 20.812 5.09 2.959 1 92.88 349 SER B CA 1
ATOM 8611 C C . SER B 1 349 ? 19.797 4.387 3.842 1 92.88 349 SER B C 1
ATOM 8613 O O . SER B 1 349 ? 18.594 4.434 3.568 1 92.88 349 SER B O 1
ATOM 8615 N N . LEU B 1 350 ? 20.281 3.67 4.797 1 95.81 350 LEU B N 1
ATOM 8616 C CA . LEU B 1 350 ? 19.562 3.086 5.918 1 95.81 350 LEU B CA 1
ATOM 8617 C C . LEU B 1 350 ? 20.203 3.471 7.246 1 95.81 350 LEU B C 1
ATOM 8619 O O . LEU B 1 350 ? 21.266 2.951 7.598 1 95.81 350 LEU B O 1
ATOM 8623 N N . LYS B 1 351 ? 19.516 4.367 7.934 1 92.25 351 LYS B N 1
ATOM 8624 C CA . LYS B 1 351 ? 20.125 4.906 9.148 1 92.25 351 LYS B CA 1
ATOM 8625 C C . LYS B 1 351 ? 19.281 4.578 10.375 1 92.25 351 LYS B C 1
ATOM 8627 O O . LYS B 1 351 ? 18.109 4.914 10.438 1 92.25 351 LYS B O 1
ATOM 8632 N N . LEU B 1 352 ? 19.938 3.975 11.336 1 92.88 352 LEU B N 1
ATOM 8633 C CA . LEU B 1 352 ? 19.25 3.633 12.578 1 92.88 352 LEU B CA 1
ATOM 8634 C C . LEU B 1 352 ? 18.953 4.887 13.398 1 92.88 352 LEU B C 1
ATOM 8636 O O . LEU B 1 352 ? 19.828 5.715 13.617 1 92.88 352 LEU B O 1
ATOM 8640 N N . LEU B 1 353 ? 17.734 5.098 13.781 1 88.12 353 LEU B N 1
ATOM 8641 C CA . LEU B 1 353 ? 17.344 6.219 14.625 1 88.12 353 LEU B CA 1
ATOM 8642 C C . LEU B 1 353 ? 17.297 5.805 16.094 1 88.12 353 LEU B C 1
ATOM 8644 O O . LEU B 1 353 ? 17.578 6.613 16.984 1 88.12 353 LEU B O 1
ATOM 8648 N N . GLY B 1 354 ? 16.859 4.539 16.312 1 88.75 354 GLY B N 1
ATOM 8649 C CA . GLY B 1 354 ? 16.781 4 17.672 1 88.75 354 GLY B CA 1
ATOM 8650 C C . GLY B 1 354 ? 15.945 2.738 17.75 1 88.75 354 GLY B C 1
ATOM 8651 O O . GLY B 1 354 ? 15.531 2.193 16.734 1 88.75 354 GLY B O 1
ATOM 8652 N N . PHE B 1 355 ? 15.875 2.215 19.047 1 91.19 355 PHE B N 1
ATOM 8653 C CA . PHE B 1 355 ? 15.062 1.031 19.297 1 91.19 355 PHE B CA 1
ATOM 8654 C C . PHE B 1 355 ? 13.836 1.386 20.141 1 91.19 355 PHE B C 1
ATOM 8656 O O . PHE B 1 355 ? 13.898 2.289 20.984 1 91.19 355 PHE B O 1
ATOM 8663 N N . VAL B 1 356 ? 12.773 0.784 19.859 1 89.56 356 VAL B N 1
ATOM 8664 C CA . VAL B 1 356 ? 11.547 0.951 20.625 1 89.56 356 VAL B CA 1
ATOM 8665 C C . VAL B 1 356 ? 11 -0.416 21.031 1 89.56 356 VAL B C 1
ATOM 8667 O O . VAL B 1 356 ? 11.281 -1.423 20.375 1 89.56 356 VAL B O 1
ATOM 8670 N N . ALA B 1 357 ? 10.289 -0.396 22.094 1 89.56 357 ALA B N 1
ATOM 8671 C CA . ALA B 1 357 ? 9.648 -1.644 22.5 1 89.56 357 ALA B CA 1
ATOM 8672 C C . ALA B 1 357 ? 8.695 -2.15 21.422 1 89.56 357 ALA B C 1
ATOM 8674 O O . ALA B 1 357 ? 7.977 -1.362 20.797 1 89.56 357 ALA B O 1
ATOM 8675 N N . GLN B 1 358 ? 8.734 -3.404 21.219 1 87.5 358 GLN B N 1
ATOM 8676 C CA . GLN B 1 358 ? 7.93 -4.016 20.156 1 87.5 358 GLN B CA 1
ATOM 8677 C C . GLN B 1 358 ? 6.445 -3.717 20.359 1 87.5 358 GLN B C 1
ATOM 8679 O O . GLN B 1 358 ? 5.703 -3.562 19.391 1 87.5 358 GLN B O 1
ATOM 8684 N N . ASP B 1 359 ? 5.984 -3.592 21.531 1 81.62 359 ASP B N 1
ATOM 8685 C CA . ASP B 1 359 ? 4.578 -3.357 21.844 1 81.62 359 ASP B CA 1
ATOM 8686 C C . ASP B 1 359 ? 4.145 -1.961 21.391 1 81.62 359 ASP B C 1
ATOM 8688 O O . ASP B 1 359 ? 2.947 -1.678 21.297 1 81.62 359 ASP B O 1
ATOM 8692 N N . GLN B 1 360 ? 5.137 -1.134 21.094 1 80.5 360 GLN B N 1
ATOM 8693 C CA . GLN B 1 360 ? 4.824 0.218 20.656 1 80.5 360 GLN B CA 1
ATOM 8694 C C . GLN B 1 360 ? 4.504 0.241 19.156 1 80.5 360 GLN B C 1
ATOM 8696 O O . GLN B 1 360 ? 3.965 1.227 18.656 1 80.5 360 GLN B O 1
ATOM 8701 N N . LEU B 1 361 ? 4.867 -0.791 18.562 1 85.06 361 LEU B N 1
ATOM 8702 C CA . LEU B 1 361 ? 4.512 -0.906 17.156 1 85.06 361 LEU B CA 1
ATOM 8703 C C . LEU B 1 361 ? 3.068 -1.372 17 1 85.06 361 LEU B C 1
ATOM 8705 O O . LEU B 1 361 ? 2.801 -2.576 16.969 1 85.06 361 LEU B O 1
ATOM 8709 N N . SER B 1 362 ? 2.178 -0.429 16.906 1 84.44 362 SER B N 1
ATOM 8710 C CA . SER B 1 362 ? 0.755 -0.726 16.781 1 84.44 362 SER B CA 1
ATOM 8711 C C . SER B 1 362 ? 0.389 -1.06 15.336 1 84.44 362 SER B C 1
ATOM 8713 O O . SER B 1 362 ? 0.941 -0.478 14.398 1 84.44 362 SER B O 1
ATOM 8715 N N . HIS B 1 363 ? -0.544 -1.972 15.195 1 84.12 363 HIS B N 1
ATOM 8716 C CA . HIS B 1 363 ? -1.088 -2.287 13.883 1 84.12 363 HIS B CA 1
ATOM 8717 C C . HIS B 1 363 ? -1.786 -1.077 13.273 1 84.12 363 HIS B C 1
ATOM 8719 O O . HIS B 1 363 ? -1.941 -0.995 12.047 1 84.12 363 HIS B O 1
ATOM 8725 N N . ALA B 1 364 ? -2.127 -0.155 14.125 1 83.25 364 ALA B N 1
ATOM 8726 C CA . ALA B 1 364 ? -2.797 1.062 13.68 1 83.25 364 ALA B CA 1
ATOM 8727 C C . ALA B 1 364 ? -1.845 1.952 12.883 1 83.25 364 ALA B C 1
ATOM 8729 O O . ALA B 1 364 ? -2.277 2.893 12.211 1 83.25 364 ALA B O 1
ATOM 8730 N N . LYS B 1 365 ? -0.575 1.565 12.914 1 86.12 365 LYS B N 1
ATOM 8731 C CA . LYS B 1 365 ? 0.419 2.439 12.297 1 86.12 365 LYS B CA 1
ATOM 8732 C C . LYS B 1 365 ? 1.085 1.762 11.102 1 86.12 365 LYS B C 1
ATOM 8734 O O . LYS B 1 365 ? 2.174 2.158 10.688 1 86.12 365 LYS B O 1
ATOM 8739 N N . LEU B 1 366 ? 0.538 0.85 10.602 1 87.56 366 LEU B N 1
ATOM 8740 C CA . LEU B 1 366 ? 1.137 0.192 9.438 1 87.56 366 LEU B CA 1
ATOM 8741 C C . LEU B 1 366 ? 0.531 0.718 8.141 1 87.56 366 LEU B C 1
ATOM 8743 O O . LEU B 1 366 ? -0.673 0.972 8.07 1 87.56 366 LEU B O 1
ATOM 8747 N N . ILE B 1 367 ? 1.342 0.975 7.023 1 88.31 367 ILE B N 1
ATOM 8748 C CA . ILE B 1 367 ? 0.818 1.646 5.84 1 88.31 367 ILE B CA 1
ATOM 8749 C C . ILE B 1 367 ? 1.33 0.946 4.582 1 88.31 367 ILE B C 1
ATOM 8751 O O . ILE B 1 367 ? 0.88 1.241 3.473 1 88.31 367 ILE B O 1
ATOM 8755 N N . GLY B 1 368 ? 2.117 -0.007 4.535 1 84.25 368 GLY B N 1
ATOM 8756 C CA . GLY B 1 368 ? 2.658 -0.566 3.307 1 84.25 368 GLY B CA 1
ATOM 8757 C C . GLY B 1 368 ? 3.051 -2.025 3.438 1 84.25 368 GLY B C 1
ATOM 8758 O O . GLY B 1 368 ? 2.752 -2.666 4.445 1 84.25 368 GLY B O 1
ATOM 8759 N N . GLY B 1 369 ? 3.6 -2.441 2.303 1 88.44 369 GLY B N 1
ATOM 8760 C CA . GLY B 1 369 ? 4.066 -3.82 2.264 1 88.44 369 GLY B CA 1
ATOM 8761 C C . GLY B 1 369 ? 5.312 -4.055 3.096 1 88.44 369 GLY B C 1
ATOM 8762 O O . GLY B 1 369 ? 5.785 -3.145 3.781 1 88.44 369 GLY B O 1
ATOM 8763 N N . THR B 1 370 ? 5.734 -5.285 3.064 1 93.94 370 THR B N 1
ATOM 8764 C CA . THR B 1 370 ? 6.855 -5.691 3.906 1 93.94 370 THR B CA 1
ATOM 8765 C C . THR B 1 370 ? 8.102 -5.934 3.062 1 93.94 370 THR B C 1
ATOM 8767 O O . THR B 1 370 ? 8.023 -6.527 1.986 1 93.94 370 THR B O 1
ATOM 8770 N N . ASP B 1 371 ? 9.211 -5.391 3.502 1 95.44 371 ASP B N 1
ATOM 8771 C CA . ASP B 1 371 ? 10.531 -5.684 2.951 1 95.44 371 ASP B CA 1
ATOM 8772 C C . ASP B 1 371 ? 11.289 -6.676 3.832 1 95.44 371 ASP B C 1
ATOM 8774 O O . ASP B 1 371 ? 10.906 -6.914 4.98 1 95.44 371 ASP B O 1
ATOM 8778 N N . ILE B 1 372 ? 12.32 -7.273 3.277 1 95.12 372 ILE B N 1
ATOM 8779 C CA . ILE B 1 372 ? 13.18 -8.164 4.047 1 95.12 372 ILE B CA 1
ATOM 8780 C C . ILE B 1 372 ? 14.633 -7.699 3.93 1 95.12 372 ILE B C 1
ATOM 8782 O O . ILE B 1 372 ? 15.125 -7.461 2.824 1 95.12 372 ILE B O 1
ATOM 8786 N N . PHE B 1 373 ? 15.305 -7.516 5.055 1 96.94 373 PHE B N 1
ATOM 8787 C CA . PHE B 1 373 ? 16.719 -7.152 5.109 1 96.94 373 PHE B CA 1
ATOM 8788 C C . PHE B 1 373 ? 17.562 -8.328 5.582 1 96.94 373 PHE B C 1
ATOM 8790 O O . PHE B 1 373 ? 17.312 -8.883 6.656 1 96.94 373 PHE B O 1
ATOM 8797 N N . ILE B 1 374 ? 18.531 -8.703 4.809 1 94.31 374 ILE B N 1
ATOM 8798 C CA . ILE B 1 374 ? 19.453 -9.781 5.164 1 94.31 374 ILE B CA 1
ATOM 8799 C C . ILE B 1 374 ? 20.891 -9.289 5.047 1 94.31 374 ILE B C 1
ATOM 8801 O O . ILE B 1 374 ? 21.156 -8.281 4.398 1 94.31 374 ILE B O 1
ATOM 8805 N N . ALA B 1 375 ? 21.734 -10 5.742 1 93.25 375 ALA B N 1
ATOM 8806 C CA . ALA B 1 375 ? 23.141 -9.672 5.598 1 93.25 375 ALA B CA 1
ATOM 8807 C C . ALA B 1 375 ? 23.625 -9.898 4.16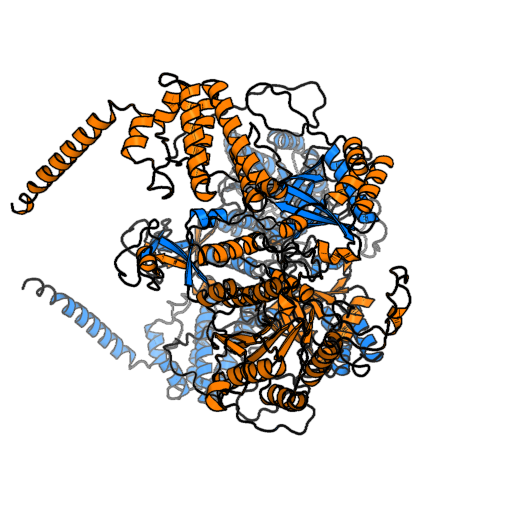4 1 93.25 375 ALA B C 1
ATOM 8809 O O . ALA B 1 375 ? 23.156 -10.828 3.494 1 93.25 375 ALA B O 1
ATOM 8810 N N . GLU B 1 376 ? 24.469 -8.914 3.689 1 91.31 376 GLU B N 1
ATOM 8811 C CA . GLU B 1 376 ? 25.062 -9.141 2.375 1 91.31 376 GLU B CA 1
ATOM 8812 C C . GLU B 1 376 ? 25.625 -10.555 2.258 1 91.31 376 GLU B C 1
ATOM 8814 O O . GLU B 1 376 ? 26.406 -10.984 3.104 1 91.31 376 GLU B O 1
ATOM 8819 N N . PRO B 1 377 ? 25.172 -11.086 1.123 1 81.19 377 PRO B N 1
ATOM 8820 C CA . PRO B 1 377 ? 25.656 -12.453 0.955 1 81.19 377 PRO B CA 1
ATOM 8821 C C . PRO B 1 377 ? 27.172 -12.531 0.807 1 81.19 377 PRO B C 1
ATOM 8823 O O . PRO B 1 377 ? 27.781 -11.617 0.258 1 81.19 377 PRO B O 1
ATOM 8826 N N . ASN B 1 378 ? 27.891 -13.344 1.396 1 77.75 378 ASN B N 1
ATOM 8827 C CA . ASN B 1 378 ? 29.328 -13.625 1.296 1 77.75 378 ASN B CA 1
ATOM 8828 C C . ASN B 1 378 ? 30.125 -12.82 2.316 1 77.75 378 ASN B C 1
ATOM 8830 O O . ASN B 1 378 ? 31.344 -12.727 2.213 1 77.75 378 ASN B O 1
ATOM 8834 N N . LYS B 1 379 ? 29.484 -12 3.113 1 84.88 379 LYS B N 1
ATOM 8835 C CA . LYS B 1 379 ? 30.156 -11.32 4.223 1 84.88 379 LYS B CA 1
ATOM 8836 C C . LYS B 1 379 ? 29.797 -11.961 5.559 1 84.88 379 LYS B C 1
ATOM 8838 O O . LYS B 1 379 ? 28.828 -11.555 6.207 1 84.88 379 LYS B O 1
ATOM 8843 N N . PRO B 1 380 ? 30.562 -12.859 5.934 1 83.19 380 PRO B N 1
ATOM 8844 C CA . PRO B 1 380 ? 30.234 -13.633 7.137 1 83.19 380 PRO B CA 1
ATOM 8845 C C . PRO B 1 380 ? 30.156 -12.758 8.391 1 83.19 380 PRO B C 1
ATOM 8847 O O . PRO B 1 380 ? 29.359 -13.023 9.281 1 83.19 380 PRO B O 1
ATOM 8850 N N . ASN B 1 381 ? 31.078 -11.703 8.477 1 85.5 381 ASN B N 1
ATOM 8851 C CA . ASN B 1 381 ? 31.031 -10.836 9.656 1 85.5 381 ASN B CA 1
ATOM 8852 C C . ASN B 1 381 ? 29.734 -10.047 9.734 1 85.5 381 ASN B C 1
ATOM 8854 O O . ASN B 1 381 ? 29.234 -9.789 10.828 1 85.5 381 ASN B O 1
ATOM 8858 N N . ALA B 1 382 ? 29.281 -9.672 8.57 1 89.62 382 ALA B N 1
ATOM 8859 C CA . ALA B 1 382 ? 28 -8.992 8.531 1 89.62 382 ALA B CA 1
ATOM 8860 C C . ALA B 1 382 ? 26.875 -9.906 9.016 1 89.62 382 ALA B C 1
ATOM 8862 O O . ALA B 1 382 ? 25.984 -9.477 9.75 1 89.62 382 ALA B O 1
ATOM 8863 N N . ALA B 1 383 ? 26.953 -11.164 8.617 1 90.06 383 ALA B N 1
ATOM 8864 C CA . ALA B 1 383 ? 25.953 -12.141 9.023 1 90.06 383 ALA B CA 1
ATOM 8865 C C . ALA B 1 383 ? 25.969 -12.375 10.531 1 90.06 383 ALA B C 1
ATOM 8867 O O . ALA B 1 383 ? 24.922 -12.461 11.172 1 90.06 383 ALA B O 1
ATOM 8868 N N . LEU B 1 384 ? 27.156 -12.406 11.023 1 89.56 384 LEU B N 1
ATOM 8869 C CA . LEU B 1 384 ? 27.328 -12.602 12.461 1 89.56 384 LEU B CA 1
ATOM 8870 C C . LEU B 1 384 ? 26.797 -11.398 13.234 1 89.56 384 LEU B C 1
ATOM 8872 O O . LEU B 1 384 ? 26.156 -11.555 14.273 1 89.56 384 LEU B O 1
ATOM 8876 N N . ALA B 1 385 ? 27.156 -10.227 12.766 1 92.31 385 ALA B N 1
ATOM 8877 C CA . ALA B 1 385 ? 26.703 -9 13.414 1 92.31 385 ALA B CA 1
ATOM 8878 C C . ALA B 1 385 ? 25.188 -8.898 13.406 1 92.31 385 ALA B C 1
ATOM 8880 O O . ALA B 1 385 ? 24.578 -8.539 14.414 1 92.31 385 ALA B O 1
ATOM 8881 N N . LEU B 1 386 ? 24.609 -9.18 12.258 1 94.44 386 LEU B N 1
ATOM 8882 C CA . LEU B 1 386 ? 23.156 -9.133 12.148 1 94.44 386 LEU B CA 1
ATOM 8883 C C . LEU B 1 386 ? 22.516 -10.148 13.086 1 94.44 386 LEU B C 1
ATOM 8885 O O . LEU B 1 386 ? 21.516 -9.844 13.75 1 94.44 386 LEU B O 1
ATOM 8889 N N . ALA B 1 387 ? 23.062 -11.312 13.141 1 92.69 387 ALA B N 1
ATOM 8890 C CA . ALA B 1 387 ? 22.531 -12.367 14.016 1 92.69 387 ALA B CA 1
ATOM 8891 C C . ALA B 1 387 ? 22.531 -11.914 15.469 1 92.69 387 ALA B C 1
ATOM 8893 O O . ALA B 1 387 ? 21.531 -12.078 16.172 1 92.69 387 ALA B O 1
ATOM 8894 N N . ALA B 1 388 ? 23.609 -11.359 15.867 1 93.62 388 ALA B N 1
ATOM 8895 C CA . ALA B 1 388 ? 23.734 -10.883 17.25 1 93.62 388 ALA B CA 1
ATOM 8896 C C . ALA B 1 388 ? 22.719 -9.789 17.531 1 93.62 388 ALA B C 1
ATOM 8898 O O . ALA B 1 388 ? 22.078 -9.781 18.594 1 93.62 388 ALA B O 1
ATOM 8899 N N . LEU B 1 389 ? 22.641 -8.875 16.625 1 94.94 389 LEU B N 1
ATOM 8900 C CA . LEU B 1 389 ? 21.703 -7.77 16.797 1 94.94 389 LEU B CA 1
ATOM 8901 C C . LEU B 1 389 ? 20.266 -8.289 16.875 1 94.94 389 LEU B C 1
ATOM 8903 O O . LEU B 1 389 ? 19.5 -7.879 17.766 1 94.94 389 LEU B O 1
ATOM 8907 N N . VAL B 1 390 ? 19.906 -9.172 15.953 1 95.56 390 VAL B N 1
ATOM 8908 C CA . VAL B 1 390 ? 18.562 -9.742 15.914 1 95.56 390 VAL B CA 1
ATOM 8909 C C . VAL B 1 390 ? 18.266 -10.477 17.219 1 95.56 390 VAL B C 1
ATOM 8911 O O . VAL B 1 390 ? 17.203 -10.289 17.812 1 95.56 390 VAL B O 1
ATOM 8914 N N . GLU B 1 391 ? 19.156 -11.258 17.656 1 93.94 391 GLU B N 1
ATOM 8915 C CA . GLU B 1 391 ? 18.969 -11.992 18.906 1 93.94 391 GLU B CA 1
ATOM 8916 C C . GLU B 1 391 ? 18.781 -11.039 20.094 1 93.94 391 GLU B C 1
ATOM 8918 O O . GLU B 1 391 ? 17.938 -11.281 20.953 1 93.94 391 GLU B O 1
ATOM 8923 N N . GLY B 1 392 ? 19.609 -10.031 20.125 1 93.81 392 GLY B N 1
ATOM 8924 C CA . GLY B 1 392 ? 19.453 -9.023 21.172 1 93.81 392 GLY B CA 1
ATOM 8925 C C . GLY B 1 392 ? 18.078 -8.359 21.141 1 93.81 392 GLY B C 1
ATOM 8926 O O . GLY B 1 392 ? 17.469 -8.164 22.203 1 93.81 392 GLY B O 1
ATOM 8927 N N . MET B 1 393 ? 17.656 -8.008 19.984 1 95.88 393 MET B N 1
ATOM 8928 C CA . MET B 1 393 ? 16.344 -7.375 19.812 1 95.88 393 MET B CA 1
ATOM 8929 C C . MET B 1 393 ? 15.227 -8.312 20.25 1 95.88 393 MET B C 1
ATOM 8931 O O . MET B 1 393 ? 14.273 -7.887 20.922 1 95.88 393 MET B O 1
ATOM 8935 N N . VAL B 1 394 ? 15.32 -9.586 19.891 1 94.12 394 VAL B N 1
ATOM 8936 C CA . VAL B 1 394 ? 14.305 -10.578 20.234 1 94.12 394 VAL B CA 1
ATOM 8937 C C . VAL B 1 394 ? 14.281 -10.781 21.75 1 94.12 394 VAL B C 1
ATOM 8939 O O . VAL B 1 394 ? 13.211 -10.781 22.375 1 94.12 394 VAL B O 1
ATOM 8942 N N . GLU B 1 395 ? 15.352 -10.938 22.359 1 93.38 395 GLU B N 1
ATOM 8943 C CA . GLU B 1 395 ? 15.469 -11.195 23.797 1 93.38 395 GLU B CA 1
ATOM 8944 C C . GLU B 1 395 ? 14.906 -10.031 24.609 1 93.38 395 GLU B C 1
ATOM 8946 O O . GLU B 1 395 ? 14.219 -10.242 25.609 1 93.38 395 GLU B O 1
ATOM 8951 N N . LEU B 1 396 ? 15.18 -8.852 24.141 1 92.75 396 LEU B N 1
ATOM 8952 C CA . LEU B 1 396 ? 14.781 -7.668 24.891 1 92.75 396 LEU B CA 1
ATOM 8953 C C . LEU B 1 396 ? 13.398 -7.191 24.469 1 92.75 396 LEU B C 1
ATOM 8955 O O . LEU B 1 396 ? 12.82 -6.297 25.094 1 92.75 396 LEU B O 1
ATOM 8959 N N . GLY B 1 397 ? 12.867 -7.754 23.406 1 92.62 397 GLY B N 1
ATOM 8960 C CA . GLY B 1 397 ? 11.555 -7.371 22.922 1 92.62 397 GLY B CA 1
ATOM 8961 C C . GLY B 1 397 ? 11.523 -5.984 22.312 1 92.62 397 GLY B C 1
ATOM 8962 O O . GLY B 1 397 ? 10.656 -5.172 22.641 1 92.62 397 GLY B O 1
ATOM 8963 N N . HIS B 1 398 ? 12.531 -5.695 21.453 1 93.62 398 HIS B N 1
ATOM 8964 C CA . HIS B 1 398 ? 12.633 -4.375 20.844 1 93.62 398 HIS B CA 1
ATOM 8965 C C . HIS B 1 398 ? 12.672 -4.473 19.328 1 93.62 398 HIS B C 1
ATOM 8967 O O . HIS B 1 398 ? 13 -5.527 18.781 1 93.62 398 HIS B O 1
ATOM 8973 N N . VAL B 1 399 ? 12.25 -3.42 18.688 1 94.19 399 VAL B N 1
ATOM 8974 C CA . VAL B 1 399 ? 12.352 -3.262 17.234 1 94.19 399 VAL B CA 1
ATOM 8975 C C . VAL B 1 399 ? 13.18 -2.018 16.906 1 94.19 399 VAL B C 1
ATOM 8977 O O . VAL B 1 399 ? 13.25 -1.086 17.719 1 94.19 399 VAL B O 1
ATOM 8980 N N . ALA B 1 400 ? 13.805 -2.029 15.781 1 94.38 400 ALA B N 1
ATOM 8981 C CA . ALA B 1 400 ? 14.602 -0.878 15.352 1 94.38 400 ALA B CA 1
ATOM 8982 C C . ALA B 1 400 ? 13.773 0.062 14.477 1 94.38 400 ALA B C 1
ATOM 8984 O O . ALA B 1 400 ? 12.961 -0.388 13.672 1 94.38 400 ALA B O 1
ATOM 8985 N N . VAL B 1 401 ? 13.883 1.298 14.664 1 92.12 401 VAL B N 1
ATOM 8986 C CA . VAL B 1 401 ? 13.328 2.33 13.797 1 92.12 401 VAL B CA 1
ATOM 8987 C C . VAL B 1 401 ? 14.445 2.99 13 1 92.12 401 VAL B C 1
ATOM 8989 O O . VAL B 1 401 ? 15.484 3.361 13.562 1 92.12 401 VAL B O 1
ATOM 8992 N N . ALA B 1 402 ? 14.25 3.078 11.695 1 93.56 402 ALA B N 1
ATOM 8993 C CA . ALA B 1 402 ? 15.312 3.584 10.836 1 93.56 402 ALA B CA 1
ATOM 8994 C C . ALA B 1 402 ? 14.758 4.504 9.758 1 93.56 402 ALA B C 1
ATOM 8996 O O . ALA B 1 402 ? 13.578 4.414 9.406 1 93.56 402 ALA B O 1
ATOM 8997 N N . ARG B 1 403 ? 15.57 5.414 9.32 1 92.06 403 ARG B N 1
ATOM 8998 C CA . ARG B 1 403 ? 15.289 6.184 8.117 1 92.06 403 ARG B CA 1
ATOM 8999 C C . ARG B 1 403 ? 15.789 5.453 6.871 1 92.06 403 ARG B C 1
ATOM 9001 O O . ARG B 1 403 ? 16.969 5.086 6.785 1 92.06 403 ARG B O 1
ATOM 9008 N N . PHE B 1 404 ? 14.945 5.273 5.902 1 94.5 404 PHE B N 1
ATOM 9009 C CA . PHE B 1 404 ? 15.266 4.441 4.75 1 94.5 404 PHE B CA 1
ATOM 9010 C C . PHE B 1 404 ? 15.102 5.227 3.453 1 94.5 404 PHE B C 1
ATOM 9012 O O . PHE B 1 404 ? 14.023 5.77 3.18 1 94.5 404 PHE B O 1
ATOM 9019 N N . VAL B 1 405 ? 16.172 5.383 2.701 1 91.88 405 VAL B N 1
ATOM 9020 C CA . VAL B 1 405 ? 16.188 5.895 1.336 1 91.88 405 VAL B CA 1
ATOM 9021 C C . VAL B 1 405 ? 16.672 4.805 0.382 1 91.88 405 VAL B C 1
ATOM 9023 O O . VAL B 1 405 ? 17.875 4.527 0.299 1 91.88 405 VAL B O 1
ATOM 9026 N N . ALA B 1 406 ? 15.781 4.234 -0.369 1 91.75 406 ALA B N 1
ATOM 9027 C CA . ALA B 1 406 ? 16.047 3.016 -1.13 1 91.75 406 ALA B CA 1
ATOM 9028 C C . ALA B 1 406 ? 16.969 3.309 -2.322 1 91.75 406 ALA B C 1
ATOM 9030 O O . ALA B 1 406 ? 17.781 2.469 -2.707 1 91.75 406 ALA B O 1
ATOM 9031 N N . ARG B 1 407 ? 16.797 4.445 -2.973 1 89.31 407 ARG B N 1
ATOM 9032 C CA . ARG B 1 407 ? 17.578 4.852 -4.137 1 89.31 407 ARG B CA 1
ATOM 9033 C C . ARG B 1 407 ? 17.891 6.344 -4.094 1 89.31 407 ARG B C 1
ATOM 9035 O O . ARG B 1 407 ? 17.25 7.094 -3.355 1 89.31 407 ARG B O 1
ATOM 9042 N N . LYS B 1 408 ? 18.75 6.648 -4.891 1 82.56 408 LYS B N 1
ATOM 9043 C CA . LYS B 1 408 ? 19.125 8.055 -4.957 1 82.56 408 LYS B CA 1
ATOM 9044 C C . LYS B 1 408 ? 17.922 8.93 -5.312 1 82.56 408 LYS B C 1
ATOM 9046 O O . LYS B 1 408 ? 17.125 8.586 -6.191 1 82.56 408 LYS B O 1
ATOM 9051 N N . ASN B 1 409 ? 17.688 9.961 -4.488 1 77.06 409 ASN B N 1
ATOM 9052 C CA . ASN B 1 409 ? 16.672 10.984 -4.695 1 77.06 409 ASN B CA 1
ATOM 9053 C C . ASN B 1 409 ? 15.273 10.453 -4.383 1 77.06 409 ASN B C 1
ATOM 9055 O O . ASN B 1 409 ? 14.273 11.055 -4.777 1 77.06 409 ASN B O 1
ATOM 9059 N N . ALA B 1 410 ? 15.289 9.344 -3.762 1 83.19 410 ALA B N 1
ATOM 9060 C CA . ALA B 1 410 ? 13.984 8.875 -3.289 1 83.19 410 ALA B CA 1
ATOM 9061 C C . ALA B 1 410 ? 13.578 9.586 -2 1 83.19 410 ALA B C 1
ATOM 9063 O O . ALA B 1 410 ? 14.438 10.008 -1.224 1 83.19 410 ALA B O 1
ATOM 9064 N N . ALA B 1 411 ? 12.281 9.719 -1.826 1 81.44 411 ALA B N 1
ATOM 9065 C CA . ALA B 1 411 ? 11.781 10.305 -0.584 1 81.44 411 ALA B CA 1
ATOM 9066 C C . ALA B 1 411 ? 12.125 9.422 0.614 1 81.44 411 ALA B C 1
ATOM 9068 O O . ALA B 1 411 ? 11.984 8.203 0.556 1 81.44 411 ALA B O 1
ATOM 9069 N N . PRO B 1 412 ? 12.641 10.016 1.663 1 87.75 412 PRO B N 1
ATOM 9070 C CA . PRO B 1 412 ? 12.938 9.234 2.863 1 87.75 412 PRO B CA 1
ATOM 9071 C C . PRO B 1 412 ? 11.688 8.648 3.512 1 87.75 412 PRO B C 1
ATOM 9073 O O . PRO B 1 412 ? 10.633 9.289 3.52 1 87.75 412 PRO B O 1
ATOM 9076 N N . LYS B 1 413 ? 11.898 7.465 3.984 1 90.06 413 LYS B N 1
ATOM 9077 C CA . LYS B 1 413 ? 10.836 6.785 4.73 1 90.06 413 LYS B CA 1
ATOM 9078 C C . LYS B 1 413 ? 11.32 6.379 6.117 1 90.06 413 LYS B C 1
ATOM 9080 O O . LYS B 1 413 ? 12.508 6.098 6.312 1 90.06 413 LYS B O 1
ATOM 9085 N N . ILE B 1 414 ? 10.391 6.48 7.039 1 90.56 414 ILE B N 1
ATOM 9086 C CA . ILE B 1 414 ? 10.656 5.887 8.344 1 90.56 414 ILE B CA 1
ATOM 9087 C C . ILE B 1 414 ? 10.125 4.457 8.383 1 90.56 414 ILE B C 1
ATOM 9089 O O . ILE B 1 414 ? 8.977 4.207 8.023 1 90.56 414 ILE B O 1
ATOM 9093 N N . ILE B 1 415 ? 11.031 3.539 8.773 1 93.38 415 ILE B N 1
ATOM 9094 C CA . ILE B 1 415 ? 10.609 2.143 8.758 1 93.38 415 ILE B CA 1
ATOM 9095 C C . ILE B 1 415 ? 10.922 1.487 10.102 1 93.38 415 ILE B C 1
ATOM 9097 O O . ILE B 1 415 ? 11.844 1.91 10.797 1 93.38 415 ILE B O 1
ATOM 9101 N N . ALA B 1 416 ? 10.109 0.559 10.484 1 93.88 416 ALA B N 1
ATOM 9102 C CA . ALA B 1 416 ? 10.422 -0.349 11.586 1 93.88 416 ALA B CA 1
ATOM 9103 C C . ALA B 1 416 ? 11.133 -1.602 11.086 1 93.88 416 ALA B C 1
ATOM 9105 O O . ALA B 1 416 ? 10.734 -2.184 10.07 1 93.88 416 ALA B O 1
ATOM 9106 N N . LEU B 1 417 ? 12.211 -1.938 11.648 1 96.88 417 LEU B N 1
ATOM 9107 C CA . LEU B 1 417 ? 12.93 -3.182 11.383 1 96.88 417 LEU B CA 1
ATOM 9108 C C . LEU B 1 417 ? 12.641 -4.211 12.477 1 96.88 417 LEU B C 1
ATOM 9110 O O . LEU B 1 417 ? 13.188 -4.125 13.578 1 96.88 417 LEU B O 1
ATOM 9114 N N . ILE B 1 418 ? 11.875 -5.18 12.18 1 96.25 418 ILE B N 1
ATOM 9115 C CA . ILE B 1 418 ? 11.406 -6.176 13.141 1 96.25 418 ILE B CA 1
ATOM 9116 C C . ILE B 1 418 ? 12.281 -7.422 13.055 1 96.25 418 ILE B C 1
ATOM 9118 O O . ILE B 1 418 ? 12.414 -8.031 11.992 1 96.25 418 ILE B O 1
ATOM 9122 N N . PRO B 1 419 ? 12.867 -7.824 14.172 1 96.25 419 PRO B N 1
ATOM 9123 C CA . PRO B 1 419 ? 13.805 -8.945 14.141 1 96.25 419 PRO B CA 1
ATOM 9124 C C . PRO B 1 419 ? 13.117 -10.289 13.922 1 96.25 419 PRO B C 1
ATOM 9126 O O . PRO B 1 419 ? 12.023 -10.516 14.438 1 96.25 419 PRO B O 1
ATOM 9129 N N . HIS B 1 420 ? 13.727 -11.102 13.148 1 93.44 420 HIS B N 1
ATOM 9130 C CA . HIS B 1 420 ? 13.32 -12.484 12.945 1 93.44 420 HIS B CA 1
ATOM 9131 C C . HIS B 1 420 ? 14.492 -13.438 13.172 1 93.44 420 HIS B C 1
ATOM 9133 O O . HIS B 1 420 ? 15.484 -13.391 12.438 1 93.44 420 HIS B O 1
ATOM 9139 N N . ALA B 1 421 ? 14.305 -14.203 14.117 1 91.69 421 ALA B N 1
ATOM 9140 C CA . ALA B 1 421 ? 15.266 -15.273 14.375 1 91.69 421 ALA B CA 1
ATOM 9141 C C . ALA B 1 421 ? 14.844 -16.562 13.688 1 91.69 421 ALA B C 1
ATOM 9143 O O . ALA B 1 421 ? 13.664 -16.766 13.375 1 91.69 421 ALA B O 1
ATOM 9144 N N . PRO B 1 422 ? 15.758 -17.484 13.367 1 87.75 422 PRO B N 1
ATOM 9145 C CA . PRO B 1 422 ? 15.461 -18.719 12.625 1 87.75 422 PRO B CA 1
ATOM 9146 C C . PRO B 1 422 ? 14.375 -19.562 13.281 1 87.75 422 PRO B C 1
ATOM 9148 O O . PRO B 1 422 ? 14.367 -19.703 14.508 1 87.75 422 PRO B O 1
ATOM 9151 N N . THR B 1 423 ? 13.438 -19.922 12.531 1 82 423 THR B N 1
ATOM 9152 C CA . THR B 1 423 ? 12.383 -20.875 12.883 1 82 423 THR B CA 1
ATOM 9153 C C . THR B 1 423 ? 12.414 -22.078 11.945 1 82 423 THR B C 1
ATOM 9155 O O . THR B 1 423 ? 13.125 -22.078 10.938 1 82 423 THR B O 1
ATOM 9158 N N . PRO B 1 424 ? 11.695 -23.156 12.203 1 72.62 424 PRO B N 1
ATOM 9159 C CA . PRO B 1 424 ? 11.656 -24.297 11.297 1 72.62 424 PRO B CA 1
ATOM 9160 C C . PRO B 1 424 ? 11.133 -23.938 9.914 1 72.62 424 PRO B C 1
ATOM 9162 O O . PRO B 1 424 ? 11.586 -24.5 8.906 1 72.62 424 PRO B O 1
ATOM 9165 N N . ALA B 1 425 ? 10.289 -22.984 9.859 1 69.25 425 ALA B N 1
ATOM 9166 C CA . ALA B 1 425 ? 9.719 -22.578 8.578 1 69.25 425 ALA B CA 1
ATOM 9167 C C . ALA B 1 425 ? 10.664 -21.641 7.836 1 69.25 425 ALA B C 1
ATOM 9169 O O . ALA B 1 425 ? 10.82 -21.75 6.617 1 69.25 425 ALA B O 1
ATOM 9170 N N . ASP B 1 426 ? 11.32 -20.75 8.562 1 77.69 426 ASP B N 1
ATOM 9171 C CA . ASP B 1 426 ? 12.258 -19.766 8.039 1 77.69 426 ASP B CA 1
ATOM 9172 C C . ASP B 1 426 ? 13.578 -19.797 8.812 1 77.69 426 ASP B C 1
ATOM 9174 O O . ASP B 1 426 ? 13.727 -19.109 9.82 1 77.69 426 ASP B O 1
ATOM 9178 N N . ASN B 1 427 ? 14.539 -20.422 8.273 1 81.06 427 ASN B N 1
ATOM 9179 C CA . ASN B 1 427 ? 15.758 -20.703 9.031 1 81.06 427 ASN B CA 1
ATOM 9180 C C . ASN B 1 427 ? 16.859 -19.703 8.703 1 81.06 427 ASN B C 1
ATOM 9182 O O . ASN B 1 427 ? 17.984 -20.094 8.383 1 81.06 427 ASN B O 1
ATOM 9186 N N . TYR B 1 428 ? 16.609 -18.469 8.766 1 86.69 428 TYR B N 1
ATOM 9187 C CA . TYR B 1 428 ? 17.594 -17.422 8.523 1 86.69 428 TYR B CA 1
ATOM 9188 C C . TYR B 1 428 ? 17.328 -16.219 9.406 1 86.69 428 TYR B C 1
ATOM 9190 O O . TYR B 1 428 ? 16.219 -16.047 9.93 1 86.69 428 TYR B O 1
ATOM 9198 N N . TYR B 1 429 ? 18.406 -15.445 9.633 1 92.12 429 TYR B N 1
ATOM 9199 C CA . TYR B 1 429 ? 18.266 -14.18 10.336 1 92.12 429 TYR B CA 1
ATOM 9200 C C . TYR B 1 429 ? 17.891 -13.062 9.375 1 92.12 429 TYR B C 1
ATOM 9202 O O . TYR B 1 429 ? 18.453 -12.961 8.281 1 92.12 429 TYR B O 1
ATOM 9210 N N . CYS B 1 430 ? 16.938 -12.328 9.742 1 94.81 430 CYS B N 1
ATOM 9211 C CA . CYS B 1 430 ? 16.594 -11.18 8.914 1 94.81 430 CYS B CA 1
ATOM 9212 C C . CYS B 1 430 ? 15.852 -10.125 9.719 1 94.81 430 CYS B C 1
ATOM 9214 O O . CYS B 1 430 ? 15.578 -10.328 10.906 1 94.81 430 CYS B O 1
ATOM 9216 N N . LEU B 1 431 ? 15.656 -9.016 9.141 1 97.38 431 LEU B N 1
ATOM 9217 C CA . LEU B 1 431 ? 14.797 -7.953 9.648 1 97.38 431 LEU B CA 1
ATOM 9218 C C . LEU B 1 431 ? 13.641 -7.684 8.688 1 97.38 431 LEU B C 1
ATOM 9220 O O . LEU B 1 431 ? 13.867 -7.398 7.512 1 97.38 431 LEU B O 1
ATOM 9224 N N . TRP B 1 432 ? 12.461 -7.848 9.234 1 95.62 432 TRP B N 1
ATOM 9225 C CA . TRP B 1 432 ? 11.312 -7.422 8.445 1 95.62 432 TRP B CA 1
ATOM 9226 C C . TRP B 1 432 ? 11.188 -5.898 8.445 1 95.62 432 TRP B C 1
ATOM 9228 O O . TRP B 1 432 ? 11.18 -5.273 9.508 1 95.62 432 TRP B O 1
ATOM 9238 N N . GLY B 1 433 ? 11.117 -5.309 7.277 1 95.75 433 GLY B N 1
ATOM 9239 C CA . GLY B 1 433 ? 10.969 -3.865 7.168 1 95.75 433 GLY B CA 1
ATOM 9240 C C . GLY B 1 433 ? 9.539 -3.426 6.898 1 95.75 433 GLY B C 1
ATOM 9241 O O . GLY B 1 433 ? 8.953 -3.793 5.879 1 95.75 433 GLY B O 1
ATOM 9242 N N . GLN B 1 434 ? 9.008 -2.639 7.816 1 93.25 434 GLN B N 1
ATOM 9243 C CA . GLN B 1 434 ? 7.656 -2.104 7.68 1 93.25 434 GLN B CA 1
ATOM 9244 C C . GLN B 1 434 ? 7.66 -0.579 7.75 1 93.25 434 GLN B C 1
ATOM 9246 O O . GLN B 1 434 ? 8.211 0.004 8.688 1 93.25 434 GLN B O 1
ATOM 9251 N N . GLN B 1 435 ? 7.055 0.005 6.777 1 92.38 435 GLN B N 1
ATOM 9252 C CA . GLN B 1 435 ? 7.004 1.464 6.758 1 92.38 435 GLN B CA 1
ATOM 9253 C C . GLN B 1 435 ? 6.078 1.997 7.848 1 92.38 435 GLN B C 1
ATOM 9255 O O . GLN B 1 435 ? 4.996 1.45 8.07 1 92.38 435 GLN B O 1
ATOM 9260 N N . LEU B 1 436 ? 6.508 2.955 8.531 1 90.88 436 LEU B N 1
ATOM 9261 C CA . LEU B 1 436 ? 5.691 3.686 9.5 1 90.88 436 LEU B CA 1
ATOM 9262 C C . LEU B 1 436 ? 5.137 4.965 8.883 1 90.88 436 LEU B C 1
ATOM 9264 O O . LEU B 1 436 ? 5.828 5.641 8.117 1 90.88 436 LEU B O 1
ATOM 9268 N N . PRO B 1 437 ? 3.971 5.301 9.164 1 89.69 437 PRO B N 1
ATOM 9269 C CA . PRO B 1 437 ? 3.35 6.48 8.562 1 89.69 437 PRO B CA 1
ATOM 9270 C C . PRO B 1 437 ? 3.898 7.793 9.117 1 89.69 437 PRO B C 1
ATOM 9272 O O . PRO B 1 437 ? 4.262 7.859 10.297 1 89.69 437 PRO B O 1
ATOM 9275 N N . TYR B 1 438 ? 3.951 8.766 8.266 1 87.31 438 TYR B N 1
ATOM 9276 C CA . TYR B 1 438 ? 4.074 10.141 8.727 1 87.31 438 TYR B CA 1
ATOM 9277 C C . TYR B 1 438 ? 2.754 10.641 9.305 1 87.31 438 TYR B C 1
ATOM 9279 O O . TYR B 1 438 ? 1.713 10 9.133 1 87.31 438 TYR B O 1
ATOM 9287 N N . GLU B 1 439 ? 2.799 11.703 9.945 1 82.81 439 GLU B N 1
ATOM 9288 C CA . GLU B 1 439 ? 1.585 12.258 10.531 1 82.81 439 GLU B CA 1
ATOM 9289 C C . GLU B 1 439 ? 0.524 12.516 9.469 1 82.81 439 GLU B C 1
ATOM 9291 O O . GLU B 1 439 ? -0.671 12.359 9.719 1 82.81 439 GLU B O 1
ATOM 9296 N N . GLU B 1 440 ? 0.993 12.898 8.289 1 85.62 440 GLU B N 1
ATOM 9297 C CA . GLU B 1 440 ? 0.073 13.211 7.195 1 85.62 440 GLU B CA 1
ATOM 9298 C C . GLU B 1 440 ? -0.628 11.953 6.688 1 85.62 440 GLU B C 1
ATOM 9300 O O . GLU B 1 440 ? -1.676 12.039 6.043 1 85.62 440 GLU B O 1
ATOM 9305 N N . ASP B 1 441 ? -0.063 10.82 6.965 1 88.94 441 ASP B N 1
ATOM 9306 C CA . ASP B 1 441 ? -0.591 9.547 6.473 1 88.94 441 ASP B CA 1
ATOM 9307 C C . ASP B 1 441 ? -1.668 9.008 7.41 1 88.94 441 ASP B C 1
ATOM 9309 O O . ASP B 1 441 ? -2.406 8.086 7.047 1 88.94 441 ASP B O 1
ATOM 9313 N N . VAL B 1 442 ? -1.73 9.508 8.633 1 87.56 442 VAL B N 1
ATOM 9314 C CA . VAL B 1 442 ? -2.59 8.938 9.664 1 87.56 442 VAL B CA 1
ATOM 9315 C C . VAL B 1 442 ? -3.904 9.711 9.727 1 87.56 442 VAL B C 1
ATOM 9317 O O . VAL B 1 442 ? -3.91 10.938 9.695 1 87.56 442 VAL B O 1
ATOM 9320 N N . ARG B 1 443 ? -4.961 8.945 9.734 1 83.88 443 ARG B N 1
ATOM 9321 C CA . ARG B 1 443 ? -6.27 9.547 9.961 1 83.88 443 ARG B CA 1
ATOM 9322 C C . ARG B 1 443 ? -6.68 9.438 11.43 1 83.88 443 ARG B C 1
ATOM 9324 O O . ARG B 1 443 ? -6.73 8.336 11.977 1 83.88 443 ARG B O 1
ATOM 9331 N N . THR B 1 444 ? -6.848 10.555 12.031 1 76.19 444 THR B N 1
ATOM 9332 C CA . THR B 1 444 ? -7.211 10.562 13.445 1 76.19 444 THR B CA 1
ATOM 9333 C C . THR B 1 444 ? -8.695 10.875 13.625 1 76.19 444 THR B C 1
ATOM 9335 O O . THR B 1 444 ? -9.148 11.977 13.312 1 76.19 444 THR B O 1
ATOM 9338 N N . TYR B 1 445 ? -9.43 9.797 13.82 1 73.81 445 TYR B N 1
ATOM 9339 C CA . TYR B 1 445 ? -10.859 9.953 14.078 1 73.81 445 TYR B CA 1
ATOM 9340 C C . TYR B 1 445 ? -11.18 9.727 15.547 1 73.81 445 TYR B C 1
ATOM 9342 O O . TYR B 1 445 ? -10.438 9.047 16.25 1 73.81 445 TYR B O 1
ATOM 9350 N N . GLU B 1 446 ? -12.156 10.438 15.977 1 69.31 446 GLU B N 1
ATOM 9351 C CA . GLU B 1 446 ? -12.648 10.211 17.328 1 69.31 446 GLU B CA 1
ATOM 9352 C C . GLU B 1 446 ? -13.891 9.32 17.328 1 69.31 446 GLU B C 1
ATOM 9354 O O . GLU B 1 446 ? -14.773 9.484 16.484 1 69.31 446 GLU B O 1
ATOM 9359 N N . PHE B 1 447 ? -13.789 8.273 18.094 1 75.31 447 PHE B N 1
ATOM 9360 C CA . PHE B 1 447 ? -14.922 7.367 18.203 1 75.31 447 PHE B CA 1
ATOM 9361 C C . PHE B 1 447 ? -15.43 7.32 19.641 1 75.31 447 PHE B C 1
ATOM 9363 O O . PHE B 1 447 ? -14.672 7.562 20.578 1 75.31 447 PHE B O 1
ATOM 9370 N N . ALA B 1 448 ? -16.656 7.176 19.844 1 69.12 448 ALA B N 1
ATOM 9371 C CA . ALA B 1 448 ? -17.281 7.148 21.156 1 69.12 448 ALA B CA 1
ATOM 9372 C C . ALA B 1 448 ? -16.812 5.941 21.969 1 69.12 448 ALA B C 1
ATOM 9374 O O . ALA B 1 448 ? -16.688 4.836 21.438 1 69.12 448 ALA B O 1
ATOM 9375 N N . PRO B 1 449 ? -16.188 6.285 23.172 1 65.94 449 PRO B N 1
ATOM 9376 C CA . PRO B 1 449 ? -15.859 5.156 24.047 1 65.94 449 PRO B CA 1
ATOM 9377 C C . PRO B 1 449 ? -17.078 4.328 24.438 1 65.94 449 PRO B C 1
ATOM 9379 O O . PRO B 1 449 ? -18.219 4.793 24.297 1 65.94 449 PRO B O 1
ATOM 9382 N N . LEU B 1 450 ? -16.984 3.07 24.547 1 64.44 450 LEU B N 1
ATOM 9383 C CA . LEU B 1 450 ? -18.094 2.303 25.109 1 64.44 450 LEU B CA 1
ATOM 9384 C C . LEU B 1 450 ? -18.5 2.848 26.469 1 64.44 450 LEU B C 1
ATOM 9386 O O . LEU B 1 450 ? -17.672 2.908 27.391 1 64.44 450 LEU B O 1
ATOM 9390 N N . LYS B 1 451 ? -19.047 4.105 26.438 1 52.78 451 LYS B N 1
ATOM 9391 C CA . LYS B 1 451 ? -19.453 4.844 27.641 1 52.78 451 LYS B CA 1
ATOM 9392 C C . LYS B 1 451 ? -19.516 3.926 28.859 1 52.78 451 LYS B C 1
ATOM 9394 O O . LYS B 1 451 ? -19.344 2.711 28.734 1 52.78 451 LYS B O 1
ATOM 9399 N N . THR B 1 452 ? -20.781 3.986 29.656 1 47.28 452 THR B N 1
ATOM 9400 C CA . THR B 1 452 ? -21.219 3.902 31.047 1 47.28 452 THR B CA 1
ATOM 9401 C C . THR B 1 452 ? -21.328 2.447 31.5 1 47.28 452 THR B C 1
ATOM 9403 O O . THR B 1 452 ? -21.438 1.542 30.672 1 47.28 452 THR B O 1
ATOM 9406 N N . LYS B 1 453 ? -21 2.152 32.688 1 49.62 453 LYS B N 1
ATOM 9407 C CA . LYS B 1 453 ? -21.281 0.943 33.469 1 49.62 453 LYS B CA 1
ATOM 9408 C C . LYS B 1 453 ? -22.453 0.171 32.875 1 49.62 453 LYS B C 1
ATOM 9410 O O . LYS B 1 453 ? -22.5 -1.059 32.969 1 49.62 453 LYS B O 1
ATOM 9415 N N . LYS B 1 454 ? -23.266 0.794 32.156 1 51.66 454 LYS B N 1
ATOM 9416 C CA . LYS B 1 454 ? -24.516 0.186 31.719 1 51.66 454 LYS B CA 1
ATOM 9417 C C . LYS B 1 454 ? -24.328 -0.612 30.438 1 51.66 454 LYS B C 1
ATOM 9419 O O . LYS B 1 454 ? -25.109 -1.512 30.141 1 51.66 454 LYS B O 1
ATOM 9424 N N . HIS B 1 455 ? -23.219 -0.437 29.703 1 64.44 455 HIS B N 1
ATOM 9425 C CA . HIS B 1 455 ? -23.156 -1.131 28.422 1 64.44 455 HIS B CA 1
ATOM 9426 C C . HIS B 1 455 ? -21.938 -2.055 28.359 1 64.44 455 HIS B C 1
ATOM 9428 O O . HIS B 1 455 ? -21.281 -2.162 27.328 1 64.44 455 HIS B O 1
ATOM 9434 N N . THR B 1 456 ? -21.719 -2.74 29.422 1 77.62 456 THR B N 1
ATOM 9435 C CA . THR B 1 456 ? -20.688 -3.773 29.469 1 77.62 456 THR B CA 1
ATOM 9436 C C . THR B 1 456 ? -21.297 -5.156 29.25 1 77.62 456 THR B C 1
ATOM 9438 O O . THR B 1 456 ? -22.344 -5.473 29.828 1 77.62 456 THR B O 1
ATOM 9441 N N . PRO B 1 457 ? -20.766 -5.977 28.422 1 84.38 457 PRO B N 1
ATOM 9442 C CA . PRO B 1 457 ? -21.281 -7.328 28.203 1 84.38 457 PRO B CA 1
ATOM 9443 C C . PRO B 1 457 ? -21.391 -8.117 29.516 1 84.38 457 PRO B C 1
ATOM 9445 O O . PRO B 1 457 ? -20.547 -7.996 30.391 1 84.38 457 PRO B O 1
ATOM 9448 N N . THR B 1 458 ? -22.469 -8.781 29.625 1 86.62 458 THR B N 1
ATOM 9449 C CA . THR B 1 458 ? -22.641 -9.656 30.781 1 86.62 458 THR B CA 1
ATOM 9450 C C . THR B 1 458 ? -21.672 -10.828 30.734 1 86.62 458 THR B C 1
ATOM 9452 O O . THR B 1 458 ? -21.031 -11.07 29.703 1 86.62 458 THR B O 1
ATOM 9455 N N . GLU B 1 459 ? -21.562 -11.477 31.828 1 90.5 459 GLU B N 1
ATOM 9456 C CA . GLU B 1 459 ? -20.688 -12.641 31.906 1 90.5 459 GLU B CA 1
ATOM 9457 C C . GLU B 1 459 ? -21.109 -13.719 30.906 1 90.5 459 GLU B C 1
ATOM 9459 O O . GLU B 1 459 ? -20.281 -14.375 30.281 1 90.5 459 GLU B O 1
ATOM 9464 N N . GLN B 1 460 ? -22.453 -13.891 30.844 1 89.81 460 GLN B N 1
ATOM 9465 C CA . GLN B 1 460 ? -22.984 -14.859 29.891 1 89.81 460 GLN B CA 1
ATOM 9466 C C . GLN B 1 460 ? -22.641 -14.461 28.453 1 89.81 460 GLN B C 1
ATOM 9468 O O . GLN B 1 460 ? -22.266 -15.305 27.641 1 89.81 460 GLN B O 1
ATOM 9473 N N . GLN B 1 461 ? -22.797 -13.266 28.203 1 90.25 461 GLN B N 1
ATOM 9474 C CA . GLN B 1 461 ? -22.484 -12.75 26.891 1 90.25 461 GLN B CA 1
ATOM 9475 C C . GLN B 1 461 ? -21 -12.93 26.562 1 90.25 461 GLN B C 1
ATOM 9477 O O . GLN B 1 461 ? -20.656 -13.359 25.469 1 90.25 461 GLN B O 1
ATOM 9482 N N . GLN B 1 462 ? -20.203 -12.688 27.516 1 92.5 462 GLN B N 1
ATOM 9483 C CA . GLN B 1 462 ? -18.75 -12.82 27.312 1 92.5 462 GLN B CA 1
ATOM 9484 C C . GLN B 1 462 ? -18.359 -14.281 27.125 1 92.5 462 GLN B C 1
ATOM 9486 O O . GLN B 1 462 ? -17.484 -14.594 26.328 1 92.5 462 GLN B O 1
ATOM 9491 N N . ASP B 1 463 ? -19 -15.07 27.875 1 92.69 463 ASP B N 1
ATOM 9492 C CA . ASP B 1 463 ? -18.734 -16.5 27.75 1 92.69 463 ASP B CA 1
ATOM 9493 C C . ASP B 1 463 ? -19.062 -17 26.344 1 92.69 463 ASP B C 1
ATOM 9495 O O . ASP B 1 463 ? -18.344 -17.828 25.781 1 92.69 463 ASP B O 1
ATOM 9499 N N . LEU B 1 464 ? -20.125 -16.594 25.844 1 90.75 464 LEU B N 1
ATOM 9500 C CA . LEU B 1 464 ? -20.516 -16.984 24.5 1 90.75 464 LEU B CA 1
ATOM 9501 C C . LEU B 1 464 ? -19.516 -16.469 23.469 1 90.75 464 LEU B C 1
ATOM 9503 O O . LEU B 1 464 ? -19.188 -17.156 22.5 1 90.75 464 LEU B O 1
ATOM 9507 N N . ALA B 1 465 ? -19.094 -15.305 23.641 1 92.31 465 ALA B N 1
ATOM 9508 C CA . ALA B 1 465 ? -18.078 -14.742 22.75 1 92.31 465 ALA B CA 1
ATOM 9509 C C . ALA B 1 465 ? -16.781 -15.562 22.797 1 92.31 465 ALA B C 1
ATOM 9511 O O . ALA B 1 465 ? -16.188 -15.852 21.766 1 92.31 465 ALA B O 1
ATOM 9512 N N . ASP B 1 466 ? -16.391 -15.93 23.969 1 93.5 466 ASP B N 1
ATOM 9513 C CA . ASP B 1 466 ? -15.195 -16.75 24.156 1 93.5 466 ASP B CA 1
ATOM 9514 C C . ASP B 1 466 ? -15.336 -18.094 23.438 1 93.5 466 ASP B C 1
ATOM 9516 O O . ASP B 1 466 ? -14.398 -18.547 22.781 1 93.5 466 ASP B O 1
ATOM 9520 N N . LYS B 1 467 ? -16.484 -18.656 23.594 1 91.25 467 LYS B N 1
ATOM 9521 C CA . LYS B 1 467 ? -16.734 -19.938 22.938 1 91.25 467 LYS B CA 1
ATOM 9522 C C . LYS B 1 467 ? -16.703 -19.812 21.422 1 91.25 467 LYS B C 1
ATOM 9524 O O . LYS B 1 467 ? -16.219 -20.703 20.734 1 91.25 467 LYS B O 1
ATOM 9529 N N . LEU B 1 468 ? -17.234 -18.797 20.953 1 90.44 468 LEU B N 1
ATOM 9530 C CA . LEU B 1 468 ? -17.234 -18.562 19.516 1 90.44 468 LEU B CA 1
ATOM 9531 C C . LEU B 1 468 ? -15.805 -18.469 18.984 1 90.44 468 LEU B C 1
ATOM 9533 O O . LEU B 1 468 ? -15.469 -19.109 17.984 1 90.44 468 LEU B O 1
ATOM 9537 N N . VAL B 1 469 ? -14.953 -17.75 19.641 1 91.69 469 VAL B N 1
ATOM 9538 C CA . VAL B 1 469 ? -13.562 -17.578 19.234 1 91.69 469 VAL B CA 1
ATOM 9539 C C . VAL B 1 469 ? -12.82 -18.906 19.312 1 91.69 469 VAL B C 1
ATOM 9541 O O . VAL B 1 469 ? -12.094 -19.266 18.391 1 91.69 469 VAL B O 1
ATOM 9544 N N . GLU B 1 470 ? -13.07 -19.562 20.312 1 88.06 470 GLU B N 1
ATOM 9545 C CA . GLU B 1 470 ? -12.383 -20.844 20.531 1 88.06 470 GLU B CA 1
ATOM 9546 C C . GLU B 1 470 ? -12.781 -21.859 19.469 1 88.06 470 GLU B C 1
ATOM 9548 O O . GLU B 1 470 ? -11.93 -22.547 18.906 1 88.06 470 GLU B O 1
ATOM 9553 N N . ARG B 1 471 ? -14.039 -21.922 19.219 1 85.38 471 ARG B N 1
ATOM 9554 C CA . ARG B 1 471 ? -14.539 -23 18.375 1 85.38 471 ARG B CA 1
ATOM 9555 C C . ARG B 1 471 ? -14.305 -22.672 16.891 1 85.38 471 ARG B C 1
ATOM 9557 O O . ARG B 1 471 ? -14.219 -23.578 16.062 1 85.38 471 ARG B O 1
ATOM 9564 N N . LEU B 1 472 ? -14.227 -21.484 16.531 1 84.19 472 LEU B N 1
ATOM 9565 C CA . LEU B 1 472 ? -13.977 -21.109 15.148 1 84.19 472 LEU B CA 1
ATOM 9566 C C . LEU B 1 472 ? -12.492 -20.875 14.914 1 84.19 472 LEU B C 1
ATOM 9568 O O . LEU B 1 472 ? -12.094 -20.375 13.852 1 84.19 472 LEU B O 1
ATOM 9572 N N . SER B 1 473 ? -11.688 -21.125 15.852 1 81.31 473 SER B N 1
ATOM 9573 C CA . SER B 1 473 ? -10.242 -20.984 15.688 1 81.31 473 SER B CA 1
ATOM 9574 C C . SER B 1 473 ? -9.672 -22.109 14.844 1 81.31 473 SER B C 1
ATOM 9576 O O . SER B 1 473 ? -10.102 -23.266 14.961 1 81.31 473 SER B O 1
ATOM 9578 N N . VAL B 1 474 ? -8.984 -21.734 13.781 1 70.5 474 VAL B N 1
ATOM 9579 C CA . VAL B 1 474 ? -8.336 -22.719 12.922 1 70.5 474 VAL B CA 1
ATOM 9580 C C . VAL B 1 474 ? -7.145 -23.344 13.648 1 70.5 474 VAL B C 1
ATOM 9582 O O . VAL B 1 474 ? -6.387 -22.641 14.32 1 70.5 474 VAL B O 1
ATOM 9585 N N . ARG B 1 475 ? -7.156 -24.672 13.711 1 61.06 475 ARG B N 1
ATOM 9586 C CA . ARG B 1 475 ? -6.062 -25.375 14.375 1 61.06 475 ARG B CA 1
ATOM 9587 C C . ARG B 1 475 ? -4.719 -25.016 13.75 1 61.06 475 ARG B C 1
ATOM 9589 O O . ARG B 1 475 ? -4.652 -24.672 12.57 1 61.06 475 ARG B O 1
ATOM 9596 N N . GLU B 1 476 ? -3.75 -24.891 14.586 1 55.84 476 GLU B N 1
ATOM 9597 C CA . GLU B 1 476 ? -2.381 -24.484 14.281 1 55.84 476 GLU B CA 1
ATOM 9598 C C . GLU B 1 476 ? -1.882 -25.141 13 1 55.84 476 GLU B C 1
ATOM 9600 O O . GLU B 1 476 ? -1.18 -24.5 12.203 1 55.84 476 GLU B O 1
ATOM 9605 N N . ASP B 1 477 ? -2.207 -26.453 12.789 1 51.19 477 ASP B N 1
ATOM 9606 C CA . ASP B 1 477 ? -1.669 -27.188 11.648 1 51.19 477 ASP B CA 1
ATOM 9607 C C . ASP B 1 477 ? -2.219 -26.641 10.336 1 51.19 477 ASP B C 1
ATOM 9609 O O . ASP B 1 477 ? -1.532 -26.672 9.312 1 51.19 477 ASP B O 1
ATOM 9613 N N . LYS B 1 478 ? -3.41 -26.094 10.43 1 54.06 478 LYS B N 1
ATOM 9614 C CA . LYS B 1 478 ? -4.02 -25.609 9.195 1 54.06 478 LYS B CA 1
ATOM 9615 C C . LYS B 1 478 ? -3.951 -24.094 9.117 1 54.06 478 LYS B C 1
ATOM 9617 O O . LYS B 1 478 ? -4.438 -23.484 8.156 1 54.06 478 LYS B O 1
ATOM 9622 N N . ALA B 1 479 ? -3.359 -23.594 10.133 1 54.19 479 ALA B N 1
ATOM 9623 C CA . ALA B 1 479 ? -3.303 -22.141 10.234 1 54.19 479 ALA B CA 1
ATOM 9624 C C . ALA B 1 479 ? -2.514 -21.531 9.07 1 54.19 479 ALA B C 1
ATOM 9626 O O . ALA B 1 479 ? -2.857 -20.469 8.562 1 54.19 479 ALA B O 1
ATOM 9627 N N . ARG B 1 480 ? -1.484 -22.266 8.742 1 53.5 480 ARG B N 1
ATOM 9628 C CA . ARG B 1 480 ? -0.682 -21.781 7.621 1 53.5 480 ARG B CA 1
ATOM 9629 C C . ARG B 1 480 ? -1.503 -21.734 6.336 1 53.5 480 ARG B C 1
ATOM 9631 O O . ARG B 1 480 ? -1.281 -20.875 5.48 1 53.5 480 ARG B O 1
ATOM 9638 N N . GLU B 1 481 ? -2.477 -22.578 6.352 1 54.84 481 GLU B N 1
ATOM 9639 C CA . GLU B 1 481 ? -3.324 -22.656 5.168 1 54.84 481 GLU B CA 1
ATOM 9640 C C . GLU B 1 481 ? -4.379 -21.562 5.16 1 54.84 481 GLU B C 1
ATOM 9642 O O . GLU B 1 481 ? -4.812 -21.109 4.098 1 54.84 481 GLU B O 1
ATOM 9647 N N . ALA B 1 482 ? -4.852 -21.234 6.336 1 52.81 482 ALA B N 1
ATOM 9648 C CA . ALA B 1 482 ? -5.953 -20.297 6.449 1 52.81 482 ALA B CA 1
ATOM 9649 C C . ALA B 1 482 ? -5.582 -18.938 5.84 1 52.81 482 ALA B C 1
ATOM 9651 O O . ALA B 1 482 ? -6.445 -18.219 5.328 1 52.81 482 ALA B O 1
ATOM 9652 N N . GLY B 1 483 ? -4.27 -18.781 5.637 1 56.19 483 GLY B N 1
ATOM 9653 C CA . GLY B 1 483 ? -3.896 -17.516 5.039 1 56.19 483 GLY B CA 1
ATOM 9654 C C . GLY B 1 483 ? -3.375 -17.656 3.623 1 56.19 483 GLY B C 1
ATOM 9655 O O . GLY B 1 483 ? -3.207 -16.656 2.92 1 56.19 483 GLY B O 1
ATOM 9656 N N . ALA B 1 484 ? -3.301 -18.906 3.25 1 62 484 ALA B N 1
ATOM 9657 C CA . ALA B 1 484 ? -2.746 -19.094 1.912 1 62 484 ALA B CA 1
ATOM 9658 C C . ALA B 1 484 ? -3.854 -19.219 0.871 1 62 484 ALA B C 1
ATOM 9660 O O . ALA B 1 484 ? -4.59 -20.203 0.857 1 62 484 ALA B O 1
ATOM 9661 N N . SER B 1 485 ? -4.285 -18.094 0.351 1 75.62 485 SER B N 1
ATOM 9662 C CA . SER B 1 485 ? -5.309 -18.047 -0.687 1 75.62 485 SER B CA 1
ATOM 9663 C C . SER B 1 485 ? -4.762 -17.453 -1.98 1 75.62 485 SER B C 1
ATOM 9665 O O . SER B 1 485 ? -3.777 -16.719 -1.961 1 75.62 485 SER B O 1
ATOM 9667 N N . PHE B 1 486 ? -5.305 -18.062 -3.02 1 80.19 486 PHE B N 1
ATOM 9668 C CA . PHE B 1 486 ? -4.941 -17.516 -4.32 1 80.19 486 PHE B CA 1
ATOM 9669 C C . PHE B 1 486 ? -5.863 -16.359 -4.695 1 80.19 486 PHE B C 1
ATOM 9671 O O . PHE B 1 486 ? -7.023 -16.328 -4.281 1 80.19 486 PHE B O 1
ATOM 9678 N N . ASN B 1 487 ? -5.289 -15.461 -5.449 1 82.62 487 ASN B N 1
ATOM 9679 C CA . ASN B 1 487 ? -6.074 -14.328 -5.93 1 82.62 487 ASN B CA 1
ATOM 9680 C C . ASN B 1 487 ? -7.113 -14.766 -6.957 1 82.62 487 ASN B C 1
ATOM 9682 O O . ASN B 1 487 ? -6.766 -15.172 -8.062 1 82.62 487 ASN B O 1
ATOM 9686 N N . PRO B 1 488 ? -8.305 -14.688 -6.629 1 80.88 488 PRO B N 1
ATOM 9687 C CA . PRO B 1 488 ? -9.344 -15.188 -7.527 1 80.88 488 PRO B CA 1
ATOM 9688 C C . PRO B 1 488 ? -9.406 -14.422 -8.844 1 80.88 488 PRO B C 1
ATOM 9690 O O . PRO B 1 488 ? -9.711 -15 -9.891 1 80.88 488 PRO B O 1
ATOM 9693 N N . VAL B 1 489 ? -9.148 -13.188 -8.836 1 80.5 489 VAL B N 1
ATOM 9694 C CA . VAL B 1 489 ? -9.203 -12.367 -10.039 1 80.5 489 VAL B CA 1
ATOM 9695 C C . VAL B 1 489 ? -8.109 -12.797 -11.008 1 80.5 489 VAL B C 1
ATOM 9697 O O . VAL B 1 489 ? -8.367 -13 -12.195 1 80.5 489 VAL B O 1
ATOM 9700 N N . LEU B 1 490 ? -6.977 -12.945 -10.492 1 82.5 490 LEU B N 1
ATOM 9701 C CA . LEU B 1 490 ? -5.852 -13.344 -11.336 1 82.5 490 LEU B CA 1
ATOM 9702 C C . LEU B 1 490 ? -6.043 -14.75 -11.875 1 82.5 490 LEU B C 1
ATOM 9704 O O . LEU B 1 490 ? -5.773 -15.016 -13.047 1 82.5 490 LEU B O 1
ATOM 9708 N N . ARG B 1 491 ? -6.457 -15.594 -11.031 1 79.69 491 ARG B N 1
ATOM 9709 C CA . ARG B 1 491 ? -6.664 -16.984 -11.453 1 79.69 491 ARG B CA 1
ATOM 9710 C C . ARG B 1 491 ? -7.734 -17.062 -12.539 1 79.69 491 ARG B C 1
ATOM 9712 O O . ARG B 1 491 ? -7.586 -17.812 -13.5 1 79.69 491 ARG B O 1
ATOM 9719 N N . ARG B 1 492 ? -8.742 -16.359 -12.328 1 78.44 492 ARG B N 1
ATOM 9720 C CA . ARG B 1 492 ? -9.805 -16.328 -13.328 1 78.44 492 ARG B CA 1
ATOM 9721 C C . ARG B 1 492 ? -9.297 -15.766 -14.648 1 78.44 492 ARG B C 1
ATOM 9723 O O . ARG B 1 492 ? -9.664 -16.25 -15.727 1 78.44 492 ARG B O 1
ATOM 9730 N N . PHE B 1 493 ? -8.578 -14.828 -14.562 1 82.25 493 PHE B N 1
ATOM 9731 C CA . PHE B 1 493 ? -8.008 -14.227 -15.758 1 82.25 493 PHE B CA 1
ATOM 9732 C C . PHE B 1 493 ? -7.148 -15.227 -16.516 1 82.25 493 PHE B C 1
ATOM 9734 O O . PHE B 1 493 ? -7.32 -15.414 -17.719 1 82.25 493 PHE B O 1
ATOM 9741 N N . PHE B 1 494 ? -6.305 -15.852 -15.883 1 81.56 494 PHE B N 1
ATOM 9742 C CA . PHE B 1 494 ? -5.402 -16.781 -16.547 1 81.56 494 PHE B CA 1
ATOM 9743 C C . PHE B 1 494 ? -6.172 -17.969 -17.109 1 81.56 494 PHE B C 1
ATOM 9745 O O . PHE B 1 494 ? -5.863 -18.453 -18.203 1 81.56 494 PHE B O 1
ATOM 9752 N N . HIS B 1 495 ? -7.082 -18.344 -16.359 1 79.12 495 HIS B N 1
ATOM 9753 C CA . HIS B 1 495 ? -7.926 -19.422 -16.859 1 79.12 495 HIS B CA 1
ATOM 9754 C C . HIS B 1 495 ? -8.672 -19 -18.125 1 79.12 495 HIS B C 1
ATOM 9756 O O . HIS B 1 495 ? -8.812 -19.781 -19.062 1 79.12 495 HIS B O 1
ATOM 9762 N N . ALA B 1 496 ? -9.172 -17.844 -18.125 1 82.19 496 ALA B N 1
ATOM 9763 C CA . ALA B 1 496 ? -9.891 -17.328 -19.281 1 82.19 496 ALA B CA 1
ATOM 9764 C C . ALA B 1 496 ? -8.961 -17.219 -20.5 1 82.19 496 ALA B C 1
ATOM 9766 O O . ALA B 1 496 ? -9.367 -17.547 -21.625 1 82.19 496 ALA B O 1
ATOM 9767 N N . VAL B 1 497 ? -7.84 -16.766 -20.266 1 84.19 497 VAL B N 1
ATOM 9768 C CA . VAL B 1 497 ? -6.867 -16.625 -21.344 1 84.19 497 VAL B CA 1
ATOM 9769 C C . VAL B 1 497 ? -6.57 -18 -21.938 1 84.19 497 VAL B C 1
ATOM 9771 O O . VAL B 1 497 ? -6.531 -18.156 -23.172 1 84.19 497 VAL B O 1
ATOM 9774 N N . GLU B 1 498 ? -6.355 -18.953 -21.094 1 81.75 498 GLU B N 1
ATOM 9775 C CA . GLU B 1 498 ? -6.078 -20.312 -21.531 1 81.75 498 GLU B CA 1
ATOM 9776 C C . GLU B 1 498 ? -7.219 -20.859 -22.391 1 81.75 498 GLU B C 1
ATOM 9778 O O . GLU B 1 498 ? -6.984 -21.453 -23.438 1 81.75 498 GLU B O 1
ATOM 9783 N N . GLN B 1 499 ? -8.352 -20.672 -21.938 1 79.75 499 GLN B N 1
ATOM 9784 C CA . GLN B 1 499 ? -9.523 -21.188 -22.641 1 79.75 499 GLN B CA 1
ATOM 9785 C C . GLN B 1 499 ? -9.734 -20.484 -23.969 1 79.75 499 GLN B C 1
ATOM 9787 O O . GLN B 1 499 ? -10.031 -21.109 -24.984 1 79.75 499 GLN B O 1
ATOM 9792 N N . ARG B 1 500 ? -9.57 -19.281 -23.938 1 82.38 500 ARG B N 1
ATOM 9793 C CA . ARG B 1 500 ? -9.789 -18.484 -25.141 1 82.38 500 ARG B CA 1
ATOM 9794 C C . ARG B 1 500 ? -8.688 -18.719 -26.172 1 82.38 500 ARG B C 1
ATOM 9796 O O . ARG B 1 500 ? -8.914 -18.562 -27.375 1 82.38 500 ARG B O 1
ATOM 9803 N N . ALA B 1 501 ? -7.535 -19 -25.688 1 82.25 501 ALA B N 1
ATOM 9804 C CA . ALA B 1 501 ? -6.441 -19.328 -26.594 1 82.25 501 ALA B CA 1
ATOM 9805 C C . ALA B 1 501 ? -6.746 -20.609 -27.375 1 82.25 501 ALA B C 1
ATOM 9807 O O . ALA B 1 501 ? -6.316 -20.75 -28.516 1 82.25 501 ALA B O 1
ATOM 9808 N N . LEU B 1 502 ? -7.414 -21.453 -26.719 1 78.69 502 LEU B N 1
ATOM 9809 C CA . LEU B 1 502 ? -7.801 -22.703 -27.375 1 78.69 502 LEU B CA 1
ATOM 9810 C C . LEU B 1 502 ? -9.078 -22.516 -28.188 1 78.69 502 LEU B C 1
ATOM 9812 O O . LEU B 1 502 ? -9.219 -23.094 -29.266 1 78.69 502 LEU B O 1
ATOM 9816 N N . ASP B 1 503 ? -9.992 -21.766 -27.5 1 79.19 503 ASP B N 1
ATOM 9817 C CA . ASP B 1 503 ? -11.266 -21.438 -28.141 1 79.19 503 ASP B CA 1
ATOM 9818 C C . ASP B 1 503 ? -11.578 -19.953 -28.016 1 79.19 503 ASP B C 1
ATOM 9820 O O . ASP B 1 503 ? -11.969 -19.484 -26.938 1 79.19 503 ASP B O 1
ATOM 9824 N N . GLU B 1 504 ? -11.406 -19.266 -29.047 1 74.19 504 GLU B N 1
ATOM 9825 C CA . GLU B 1 504 ? -11.562 -17.812 -29.047 1 74.19 504 GLU B CA 1
ATOM 9826 C C . GLU B 1 504 ? -12.961 -17.406 -28.578 1 74.19 504 GLU B C 1
ATOM 9828 O O . GLU B 1 504 ? -13.156 -16.297 -28.094 1 74.19 504 GLU B O 1
ATOM 9833 N N . ASN B 1 505 ? -13.906 -18.281 -28.703 1 75.19 505 ASN B N 1
ATOM 9834 C CA . ASN B 1 505 ? -15.281 -17.953 -28.375 1 75.19 505 ASN B CA 1
ATOM 9835 C C . ASN B 1 505 ? -15.656 -18.453 -26.969 1 75.19 505 ASN B C 1
ATOM 9837 O O . ASN B 1 505 ? -16.812 -18.344 -26.562 1 75.19 505 ASN B O 1
ATOM 9841 N N . ALA B 1 506 ? -14.594 -18.953 -26.344 1 77.69 506 ALA B N 1
ATOM 9842 C CA . ALA B 1 506 ? -14.867 -19.469 -25 1 77.69 506 ALA B CA 1
ATOM 9843 C C . ALA B 1 506 ? -15.289 -18.344 -24.047 1 77.69 506 ALA B C 1
ATOM 9845 O O . ALA B 1 506 ? -14.742 -17.25 -24.109 1 77.69 506 ALA B O 1
ATOM 9846 N N . GLY B 1 507 ? -16.391 -18.5 -23.312 1 72.94 507 GLY B N 1
ATOM 9847 C CA . GLY B 1 507 ? -16.781 -17.531 -22.281 1 72.94 507 GLY B CA 1
ATOM 9848 C C . GLY B 1 507 ? -15.812 -17.469 -21.125 1 72.94 507 GLY B C 1
ATOM 9849 O O . GLY B 1 507 ? -14.812 -18.203 -21.094 1 72.94 507 GLY B O 1
ATOM 9850 N N . ILE B 1 508 ? -16 -16.578 -20.25 1 72.06 508 ILE B N 1
ATOM 9851 C CA . ILE B 1 508 ? -15.172 -16.453 -19.062 1 72.06 508 ILE B CA 1
ATOM 9852 C C . ILE B 1 508 ? -15.516 -17.562 -18.078 1 72.06 508 ILE B C 1
ATOM 9854 O O . ILE B 1 508 ? -16.672 -17.703 -17.672 1 72.06 508 ILE B O 1
ATOM 9858 N N . PRO B 1 509 ? -14.492 -18.391 -17.781 1 70.12 509 PRO B N 1
ATOM 9859 C CA . PRO B 1 509 ? -14.75 -19.516 -16.891 1 70.12 509 PRO B CA 1
ATOM 9860 C C . PRO B 1 509 ? -15.102 -19.078 -15.469 1 70.12 509 PRO B C 1
ATOM 9862 O O . PRO B 1 509 ? -14.727 -17.984 -15.047 1 70.12 509 PRO B O 1
ATOM 9865 N N . PRO B 1 510 ? -15.906 -19.875 -14.805 1 67.62 510 PRO B N 1
ATOM 9866 C CA . PRO B 1 510 ? -16.172 -19.578 -13.391 1 67.62 510 PRO B CA 1
ATOM 9867 C C . PRO B 1 510 ? -14.93 -19.781 -12.516 1 67.62 510 PRO B C 1
ATOM 9869 O O . PRO B 1 510 ? -13.93 -20.344 -12.969 1 67.62 510 PRO B O 1
ATOM 9872 N N . VAL B 1 511 ? -15.008 -19.297 -11.359 1 66.31 511 VAL B N 1
ATOM 9873 C CA . VAL B 1 511 ? -13.906 -19.469 -10.406 1 66.31 511 VAL B CA 1
ATOM 9874 C C . VAL B 1 511 ? -13.797 -20.938 -10 1 66.31 511 VAL B C 1
ATOM 9876 O O . VAL B 1 511 ? -14.797 -21.562 -9.641 1 66.31 511 VAL B O 1
ATOM 9879 N N . PRO B 1 512 ? -12.609 -21.453 -10.148 1 62.41 512 PRO B N 1
ATOM 9880 C CA . PRO B 1 512 ? -12.438 -22.844 -9.719 1 62.41 512 PRO B CA 1
ATOM 9881 C C . PRO B 1 512 ? -12.852 -23.078 -8.266 1 62.41 512 PRO B C 1
ATOM 9883 O O . PRO B 1 512 ? -12.648 -22.203 -7.422 1 62.41 512 PRO B O 1
ATOM 9886 N N . SER B 1 513 ? -13.422 -24.125 -8.008 1 62.91 513 SER B N 1
ATOM 9887 C CA . SER B 1 513 ? -14.008 -24.453 -6.711 1 62.91 513 SER B CA 1
ATOM 9888 C C . SER B 1 513 ? -12.961 -24.406 -5.602 1 62.91 513 SER B C 1
ATOM 9890 O O . SER B 1 513 ? -13.273 -24.031 -4.469 1 62.91 513 SER B O 1
ATOM 9892 N N . TYR B 1 514 ? -11.742 -24.859 -5.977 1 62.81 514 TYR B N 1
ATOM 9893 C CA . TYR B 1 514 ? -10.711 -24.891 -4.941 1 62.81 514 TYR B CA 1
ATOM 9894 C C . TYR B 1 514 ? -10.391 -23.484 -4.441 1 62.81 514 TYR B C 1
ATOM 9896 O O . TYR B 1 514 ? -9.922 -23.312 -3.314 1 62.81 514 TYR B O 1
ATOM 9904 N N . LEU B 1 515 ? -10.656 -22.516 -5.234 1 68.06 515 LEU B N 1
ATOM 9905 C CA . LEU B 1 515 ? -10.414 -21.141 -4.836 1 68.06 515 LEU B CA 1
ATOM 9906 C C . LEU B 1 515 ? -11.531 -20.625 -3.932 1 68.06 515 LEU B C 1
ATOM 9908 O O . LEU B 1 515 ? -11.297 -19.781 -3.062 1 68.06 515 LEU B O 1
ATOM 9912 N N . GLU B 1 516 ? -12.617 -21.281 -4.125 1 66.25 516 GLU B N 1
ATOM 9913 C CA . GLU B 1 516 ? -13.805 -20.844 -3.398 1 66.25 516 GLU B CA 1
ATOM 9914 C C . GLU B 1 516 ? -13.711 -21.219 -1.921 1 66.25 516 GLU B C 1
ATOM 9916 O O . GLU B 1 516 ? -14.211 -20.484 -1.06 1 66.25 516 GLU B O 1
ATOM 9921 N N . SER B 1 517 ? -13.016 -22.312 -1.666 1 66 517 SER B N 1
ATOM 9922 C CA . SER B 1 517 ? -12.938 -22.812 -0.3 1 66 517 SER B CA 1
ATOM 9923 C C . SER B 1 517 ? -12.133 -21.875 0.592 1 66 517 SER B C 1
ATOM 9925 O O . SER B 1 517 ? -12.359 -21.812 1.802 1 66 517 SER B O 1
ATOM 9927 N N . SER B 1 518 ? -11.305 -21.141 -0.016 1 71.31 518 SER B N 1
ATOM 9928 C CA . SER B 1 518 ? -10.469 -20.25 0.782 1 71.31 518 SER B CA 1
ATOM 9929 C C . SER B 1 518 ? -11.164 -18.922 1.032 1 71.31 518 SER B C 1
ATOM 9931 O O . SER B 1 518 ? -10.742 -18.141 1.893 1 71.31 518 SER B O 1
ATOM 9933 N N . LEU B 1 519 ? -12.297 -18.781 0.343 1 75.5 519 LEU B N 1
ATOM 9934 C CA . LEU B 1 519 ? -12.969 -17.484 0.406 1 75.5 519 LEU B CA 1
ATOM 9935 C C . LEU B 1 519 ? -14.258 -17.594 1.215 1 75.5 519 LEU B C 1
ATOM 9937 O O . LEU B 1 519 ? -14.961 -16.594 1.388 1 75.5 519 LEU B O 1
ATOM 9941 N N . LYS B 1 520 ? -14.492 -18.812 1.662 1 76.38 520 LYS B N 1
ATOM 9942 C CA . LYS B 1 520 ? -15.68 -19.016 2.486 1 76.38 520 LYS B CA 1
ATOM 9943 C C . LYS B 1 520 ? -15.352 -19.859 3.723 1 76.38 520 LYS B C 1
ATOM 9945 O O . LYS B 1 520 ? -14.352 -20.578 3.744 1 76.38 520 LYS B O 1
ATOM 9950 N N . MET B 1 521 ? -16.141 -19.641 4.695 1 78.06 521 MET B N 1
ATOM 9951 C CA . MET B 1 521 ? -15.992 -20.484 5.879 1 78.06 521 MET B CA 1
ATOM 9952 C C . MET B 1 521 ? -16.234 -21.953 5.543 1 78.06 521 MET B C 1
ATOM 9954 O O . MET B 1 521 ? -17.141 -22.266 4.762 1 78.06 521 MET B O 1
ATOM 9958 N N . ASP B 1 522 ? -15.406 -22.75 6.102 1 73.94 522 ASP B N 1
ATOM 9959 C CA . ASP B 1 522 ? -15.602 -24.172 5.91 1 73.94 522 ASP B CA 1
ATOM 9960 C C . ASP B 1 522 ? -17 -24.594 6.34 1 73.94 522 ASP B C 1
ATOM 9962 O O . ASP B 1 522 ? -17.391 -24.422 7.496 1 73.94 522 ASP B O 1
ATOM 9966 N N . GLU B 1 523 ? -17.781 -25.125 5.461 1 74.19 523 GLU B N 1
ATOM 9967 C CA . GLU B 1 523 ? -19.188 -25.453 5.695 1 74.19 523 GLU B CA 1
ATOM 9968 C C . GLU B 1 523 ? -19.328 -26.484 6.816 1 74.19 523 GLU B C 1
ATOM 9970 O O . GLU B 1 523 ? -20.266 -26.391 7.621 1 74.19 523 GLU B O 1
ATOM 9975 N N . ALA B 1 524 ? -18.438 -27.422 6.773 1 75.19 524 ALA B N 1
ATOM 9976 C CA . ALA B 1 524 ? -18.5 -28.453 7.809 1 75.19 524 ALA B CA 1
ATOM 9977 C C . ALA B 1 524 ? -18.25 -27.844 9.188 1 75.19 524 ALA B C 1
ATOM 9979 O O . ALA B 1 524 ? -18.922 -28.203 10.156 1 75.19 524 ALA B O 1
ATOM 9980 N N . ARG B 1 525 ? -17.391 -26.969 9.258 1 77.69 525 ARG B N 1
ATOM 9981 C CA . ARG B 1 525 ? -17.078 -26.297 10.516 1 77.69 525 ARG B CA 1
ATOM 9982 C C . ARG B 1 525 ? -18.234 -25.406 10.969 1 77.69 525 ARG B C 1
ATOM 9984 O O . ARG B 1 525 ? -18.578 -25.375 12.148 1 77.69 525 ARG B O 1
ATOM 9991 N N . GLN B 1 526 ? -18.812 -24.75 10.102 1 81.31 526 GLN B N 1
ATOM 9992 C CA . GLN B 1 526 ? -19.938 -23.875 10.414 1 81.31 526 GLN B CA 1
ATOM 9993 C C . GLN B 1 526 ? -21.109 -24.672 10.977 1 81.31 526 GLN B C 1
ATOM 9995 O O . GLN B 1 526 ? -21.75 -24.25 11.945 1 81.31 526 GLN B O 1
ATOM 10000 N N . ALA B 1 527 ? -21.328 -25.781 10.375 1 81.94 527 ALA B N 1
ATOM 10001 C CA . ALA B 1 527 ? -22.438 -26.609 10.82 1 81.94 527 ALA B CA 1
ATOM 10002 C C . ALA B 1 527 ? -22.219 -27.125 12.234 1 81.94 527 ALA B C 1
ATOM 10004 O O . ALA B 1 527 ? -23.156 -27.219 13.031 1 81.94 527 ALA B O 1
ATOM 10005 N N . ARG B 1 528 ? -21.031 -27.391 12.555 1 82.56 528 ARG B N 1
ATOM 10006 C CA . ARG B 1 528 ? -20.688 -27.953 13.859 1 82.56 528 ARG B CA 1
ATOM 10007 C C . ARG B 1 528 ? -20.875 -26.906 14.961 1 82.56 528 ARG B C 1
ATOM 10009 O O . ARG B 1 528 ? -21.188 -27.25 16.094 1 82.56 528 ARG B O 1
ATOM 10016 N N . ILE B 1 529 ? -20.703 -25.656 14.562 1 83.75 529 ILE B N 1
ATOM 10017 C CA . ILE B 1 529 ? -20.719 -24.625 15.602 1 83.75 529 ILE B CA 1
ATOM 10018 C C . ILE B 1 529 ? -21.953 -23.734 15.43 1 83.75 529 ILE B C 1
ATOM 10020 O O . ILE B 1 529 ? -22.016 -22.641 15.992 1 83.75 529 ILE B O 1
ATOM 10024 N N . GLN B 1 530 ? -22.891 -24.172 14.758 1 86.88 530 GLN B N 1
ATOM 10025 C CA . GLN B 1 530 ? -24.078 -23.375 14.445 1 86.88 530 GLN B CA 1
ATOM 10026 C C . GLN B 1 530 ? -24.812 -22.969 15.711 1 86.88 530 GLN B C 1
ATOM 10028 O O . GLN B 1 530 ? -25.359 -21.875 15.797 1 86.88 530 GLN B O 1
ATOM 10033 N N . ASP B 1 531 ? -24.812 -23.812 16.672 1 87.38 531 ASP B N 1
ATOM 10034 C CA . ASP B 1 531 ? -25.5 -23.531 17.938 1 87.38 531 ASP B CA 1
ATOM 10035 C C . ASP B 1 531 ? -24.828 -22.375 18.672 1 87.38 531 ASP B C 1
ATOM 10037 O O . ASP B 1 531 ? -25.516 -21.531 19.266 1 87.38 531 ASP B O 1
ATOM 10041 N N . ILE B 1 532 ? -23.562 -22.438 18.672 1 87.44 532 ILE B N 1
ATOM 10042 C CA . ILE B 1 532 ? -22.812 -21.391 19.344 1 87.44 532 ILE B CA 1
ATOM 10043 C C . ILE B 1 532 ? -23 -20.078 18.594 1 87.44 532 ILE B C 1
ATOM 10045 O O . ILE B 1 532 ? -23.156 -19.016 19.219 1 87.44 532 ILE B O 1
ATOM 10049 N N . ILE B 1 533 ? -23.016 -20.156 17.312 1 88.69 533 ILE B N 1
ATOM 10050 C CA . ILE B 1 533 ? -23.219 -18.984 16.484 1 88.69 533 ILE B CA 1
ATOM 10051 C C . ILE B 1 533 ? -24.594 -18.375 16.766 1 88.69 533 ILE B C 1
ATOM 10053 O O . ILE B 1 533 ? -24.703 -17.172 17.016 1 88.69 533 ILE B O 1
ATOM 10057 N N . GLN B 1 534 ? -25.594 -19.188 16.828 1 86.12 534 GLN B N 1
ATOM 10058 C CA . GLN B 1 534 ? -26.953 -18.734 17.109 1 86.12 534 GLN B CA 1
ATOM 10059 C C . GLN B 1 534 ? -27.094 -18.203 18.531 1 86.12 534 GLN B C 1
ATOM 10061 O O . GLN B 1 534 ? -27.781 -17.219 18.781 1 86.12 534 GLN B O 1
ATOM 10066 N N . GLY B 1 535 ? -26.484 -18.875 19.406 1 86.94 535 GLY B N 1
ATOM 10067 C CA . GLY B 1 535 ? -26.484 -18.422 20.781 1 86.94 535 GLY B CA 1
ATOM 10068 C C . GLY B 1 535 ? -25.906 -17.031 20.953 1 86.94 535 GLY B C 1
ATOM 10069 O O . GLY B 1 535 ? -26.438 -16.219 21.719 1 86.94 535 GLY B O 1
ATOM 10070 N N . PHE B 1 536 ? -24.828 -16.797 20.328 1 89.38 536 PHE B N 1
ATOM 10071 C CA . PHE B 1 536 ? -24.203 -15.477 20.359 1 89.38 536 PHE B CA 1
ATOM 10072 C C . PHE B 1 536 ? -25.141 -14.43 19.781 1 89.38 536 PHE B C 1
ATOM 10074 O O . PHE B 1 536 ? -25.375 -13.383 20.391 1 89.38 536 PHE B O 1
ATOM 10081 N N . GLY B 1 537 ? -25.688 -14.672 18.625 1 86.62 537 GLY B N 1
ATOM 10082 C CA . GLY B 1 537 ? -26.625 -13.75 17.984 1 86.62 537 GLY B CA 1
ATOM 10083 C C . GLY B 1 537 ? -27.812 -13.414 18.859 1 86.62 537 GLY B C 1
ATOM 10084 O O . GLY B 1 537 ? -28.203 -12.25 18.984 1 86.62 537 GLY B O 1
ATOM 10085 N N . ASP B 1 538 ? -28.312 -14.406 19.469 1 85.88 538 ASP B N 1
ATOM 10086 C CA . ASP B 1 538 ? -29.5 -14.25 20.312 1 85.88 538 ASP B CA 1
ATOM 10087 C C . ASP B 1 538 ? -29.172 -13.445 21.562 1 85.88 538 ASP B C 1
ATOM 10089 O O . ASP B 1 538 ? -30 -12.672 22.047 1 85.88 538 ASP B O 1
ATOM 10093 N N . ALA B 1 539 ? -28.016 -13.664 22.031 1 89.12 539 ALA B N 1
ATOM 10094 C CA . ALA B 1 539 ? -27.609 -13.008 23.281 1 89.12 539 ALA B CA 1
ATOM 10095 C C . ALA B 1 539 ? -27.547 -11.492 23.109 1 89.12 539 ALA B C 1
ATOM 10097 O O . ALA B 1 539 ? -27.781 -10.742 24.047 1 89.12 539 ALA B O 1
ATOM 10098 N N . PHE B 1 540 ? -27.219 -11.062 21.922 1 88.25 540 PHE B N 1
ATOM 10099 C CA . PHE B 1 540 ? -27.062 -9.633 21.688 1 88.25 540 PHE B CA 1
ATOM 10100 C C . PHE B 1 540 ? -28.203 -9.094 20.828 1 88.25 540 PHE B C 1
ATOM 10102 O O . PHE B 1 540 ? -28.188 -7.922 20.453 1 88.25 540 PHE B O 1
ATOM 10109 N N . GLN B 1 541 ? -29.141 -9.867 20.516 1 76.25 541 GLN B N 1
ATOM 10110 C CA . GLN B 1 541 ? -30.344 -9.484 19.781 1 76.25 541 GLN B CA 1
ATOM 10111 C C . GLN B 1 541 ? -29.984 -8.789 18.453 1 76.25 541 GLN B C 1
ATOM 10113 O O . GLN B 1 541 ? -30.516 -7.727 18.141 1 76.25 541 GLN B O 1
ATOM 10118 N N . LEU B 1 542 ? -29.047 -9.359 17.859 1 74.12 542 LEU B N 1
ATOM 10119 C CA . LEU B 1 542 ? -28.578 -8.797 16.594 1 74.12 542 LEU B CA 1
ATOM 10120 C C . LEU B 1 542 ? -29.484 -9.211 15.445 1 74.12 542 LEU B C 1
ATOM 10122 O O . LEU B 1 542 ? -29.156 -10.141 14.703 1 74.12 542 LEU B O 1
ATOM 10126 N N . LYS B 1 543 ? -30.812 -9.141 15.602 1 62 543 LYS B N 1
ATOM 10127 C CA . LYS B 1 543 ? -31.734 -9.578 14.555 1 62 543 LYS B CA 1
ATOM 10128 C C . LYS B 1 543 ? -32.094 -8.43 13.617 1 62 543 LYS B C 1
ATOM 10130 O O . LYS B 1 543 ? -32.125 -7.27 14.031 1 62 543 LYS B O 1
ATOM 10135 N N . GLU B 1 544 ? -31.969 -8.727 12.383 1 56.31 544 GLU B N 1
ATOM 10136 C CA . GLU B 1 544 ? -32.344 -7.809 11.312 1 56.31 544 GLU B CA 1
ATOM 10137 C C . GLU B 1 544 ? -33.75 -7.227 11.555 1 56.31 544 GLU B C 1
ATOM 10139 O O . GLU B 1 544 ? -34.688 -7.957 11.875 1 56.31 544 GLU B O 1
ATOM 10144 N N . ALA B 1 545 ? -33.875 -5.973 11.945 1 46.28 545 ALA B N 1
ATOM 10145 C CA . ALA B 1 545 ? -35.219 -5.395 12.047 1 46.28 545 ALA B CA 1
ATOM 10146 C C . ALA B 1 545 ? -36 -5.543 10.734 1 46.28 545 ALA B C 1
ATOM 10148 O O . ALA B 1 545 ? -35.5 -5.148 9.672 1 46.28 545 ALA B O 1
ATOM 10149 N N . VAL B 1 546 ? -36.688 -6.699 10.547 1 37.28 546 VAL B N 1
ATOM 10150 C CA . VAL B 1 546 ? -37.594 -6.789 9.406 1 37.28 546 VAL B CA 1
ATOM 10151 C C . VAL B 1 546 ? -38.5 -5.582 9.383 1 37.28 546 VAL B C 1
ATOM 10153 O O . VAL B 1 546 ? -39.25 -5.355 10.336 1 37.28 546 VAL B O 1
ATOM 10156 N N . LYS B 1 547 ? -38.188 -4.453 8.719 1 39 547 LYS B N 1
ATOM 10157 C CA . LYS B 1 547 ? -39.188 -3.432 8.469 1 39 547 LYS B CA 1
ATOM 10158 C C . LYS B 1 547 ? -40.5 -4.051 7.926 1 39 547 LYS B C 1
ATOM 10160 O O . LYS B 1 547 ? -40.438 -4.883 7.016 1 39 547 LYS B O 1
ATOM 10165 N N . LYS B 1 548 ? -41.5 -4.152 8.547 1 33.53 548 LYS B N 1
ATOM 10166 C CA . LYS B 1 548 ? -42.812 -4.293 7.938 1 33.53 548 LYS B CA 1
ATOM 10167 C C . LYS B 1 548 ? -42.906 -3.461 6.66 1 33.53 548 LYS B C 1
ATOM 10169 O O . LYS B 1 548 ? -42.469 -2.311 6.625 1 33.53 548 LYS B O 1
ATOM 10174 N N . GLN B 1 549 ? -42.938 -4.152 5.559 1 34.06 549 GLN B N 1
ATOM 10175 C CA . GLN B 1 549 ? -43.25 -3.613 4.238 1 34.06 549 GLN B CA 1
ATOM 10176 C C . GLN B 1 549 ? -44.281 -2.514 4.332 1 34.06 549 GLN B C 1
ATOM 10178 O O . GLN B 1 549 ? -45.5 -2.799 4.426 1 34.06 549 GLN B O 1
ATOM 10183 N N . SER B 1 550 ? -44.469 -1.494 5.004 1 30.69 550 SER B N 1
ATOM 10184 C CA . SER B 1 550 ? -45.312 -0.654 4.145 1 30.69 550 SER B CA 1
ATOM 10185 C C . SER B 1 550 ? -44.688 -0.497 2.76 1 30.69 550 SER B C 1
ATOM 10187 O O . SER B 1 550 ? -43.5 -0.73 2.582 1 30.69 550 SER B O 1
ATOM 10189 N N . GLU B 1 551 ? -45.406 0.133 1.54 1 30.47 551 GLU B N 1
ATOM 10190 C CA . GLU B 1 551 ? -45.219 0.084 0.092 1 30.47 551 GLU B CA 1
ATOM 10191 C C . GLU B 1 551 ? -43.781 0.364 -0.296 1 30.47 551 GLU B C 1
ATOM 10193 O O . GLU B 1 551 ? -43.219 -0.33 -1.144 1 30.47 551 GLU B O 1
ATOM 10198 N N . ARG B 1 552 ? -43.219 1.671 -0.407 1 28.86 552 ARG B N 1
ATOM 10199 C CA . ARG B 1 552 ? -42.156 2.018 -1.328 1 28.86 552 ARG B CA 1
ATOM 10200 C C . ARG B 1 552 ? -40.812 1.441 -0.857 1 28.86 552 ARG B C 1
ATOM 10202 O O . ARG B 1 552 ? -40.094 0.806 -1.633 1 28.86 552 ARG B O 1
ATOM 10209 N N . LYS B 1 553 ? -39.844 2.221 -0.076 1 30.72 553 LYS B N 1
ATOM 10210 C CA . LYS B 1 553 ? -38.375 2.119 -0.098 1 30.72 553 LYS B CA 1
ATOM 10211 C C . LYS B 1 553 ? -37.875 1.089 0.913 1 30.72 553 LYS B C 1
ATOM 10213 O O . LYS B 1 553 ? -38.031 1.271 2.121 1 30.72 553 LYS B O 1
ATOM 10218 N N . LYS B 1 554 ? -37.875 -0.151 0.701 1 29.2 554 LYS B N 1
ATOM 10219 C CA . LYS B 1 554 ? -37.344 -1.331 1.395 1 29.2 554 LYS B CA 1
ATOM 10220 C C . LYS B 1 554 ? -35.969 -1.08 1.948 1 29.2 554 LYS B C 1
ATOM 10222 O O . LYS B 1 554 ? -34.969 -1.341 1.271 1 29.2 554 LYS B O 1
ATOM 10227 N N . LYS B 1 555 ? -35.594 0.157 2.533 1 28.33 555 LYS B N 1
ATOM 10228 C CA . LYS B 1 555 ? -34.25 0.254 3.094 1 28.33 555 LYS B CA 1
ATOM 10229 C C . LYS B 1 555 ? -34.094 -0.657 4.309 1 28.33 555 LYS B C 1
ATOM 10231 O O . LYS B 1 555 ? -34.906 -0.608 5.234 1 28.33 555 LYS B O 1
ATOM 10236 N N . SER B 1 556 ? -33.688 -1.843 4.211 1 30.44 556 SER B N 1
ATOM 10237 C CA . SER B 1 556 ? -33.375 -2.773 5.293 1 30.44 556 SER B CA 1
ATOM 10238 C C . SER B 1 556 ? -32.531 -2.109 6.375 1 30.44 556 SER B C 1
ATOM 10240 O O . SER B 1 556 ? -31.469 -1.588 6.09 1 30.44 556 SER B O 1
ATOM 10242 N N . PHE B 1 557 ? -33.125 -1.192 7.191 1 29.44 557 PHE B N 1
ATOM 10243 C CA . PHE B 1 557 ? -32.406 -0.598 8.32 1 29.44 557 PHE B CA 1
ATOM 10244 C C . PHE B 1 557 ? -32.375 -1.565 9.492 1 29.44 557 PHE B C 1
ATOM 10246 O O . PHE B 1 557 ? -33.344 -2.26 9.773 1 29.44 557 PHE B O 1
ATOM 10253 N N . TRP B 1 558 ? -31.359 -2.178 9.797 1 30.73 558 TRP B N 1
ATOM 10254 C CA . TRP B 1 558 ? -31.156 -2.908 11.039 1 30.73 558 TRP B CA 1
ATOM 10255 C C . TRP B 1 558 ? -31.594 -2.07 12.242 1 30.73 558 TRP B C 1
ATOM 10257 O O . TRP B 1 558 ? -31.047 -0.985 12.469 1 30.73 558 TRP B O 1
ATOM 10267 N N . SER B 1 559 ? -32.938 -1.806 12.508 1 28.23 559 SER B N 1
ATOM 10268 C CA . SER B 1 559 ? -33.625 -0.951 13.484 1 28.23 559 SER B CA 1
ATOM 10269 C C . SER B 1 559 ? -33.375 -1.435 14.906 1 28.23 559 SER B C 1
ATOM 10271 O O . SER B 1 559 ? -33.5 -2.623 15.203 1 28.23 559 SER B O 1
ATOM 10273 N N . ASP B 1 560 ? -32.531 -0.8 15.617 1 29.41 560 ASP B N 1
ATOM 10274 C CA . ASP B 1 560 ? -32.562 -0.919 17.078 1 29.41 560 ASP B CA 1
ATOM 10275 C C . ASP B 1 560 ? -33.906 -0.471 17.641 1 29.41 560 ASP B C 1
ATOM 10277 O O . ASP B 1 560 ? -34.031 -0.167 18.828 1 29.41 560 ASP B O 1
ATOM 10281 N N . VAL B 1 561 ? -35.062 0.12 16.812 1 26.47 561 VAL B N 1
ATOM 10282 C CA . VAL B 1 561 ? -36.188 0.854 17.406 1 26.47 561 VAL B CA 1
ATOM 10283 C C . VAL B 1 561 ? -36.938 -0.049 18.375 1 26.47 561 VAL B C 1
ATOM 10285 O O . VAL B 1 561 ? -37.25 -1.197 18.062 1 26.47 561 VAL B O 1
ATOM 10288 N N . GLY B 1 562 ? -36.969 0.277 19.656 1 24.92 562 GLY B N 1
ATOM 10289 C CA . GLY B 1 562 ? -38.188 0.015 20.359 1 24.92 562 GLY B CA 1
ATOM 10290 C C . GLY B 1 562 ? -39.438 0.545 19.641 1 24.92 562 GLY B C 1
ATOM 10291 O O . GLY B 1 562 ? -39.312 1.338 18.703 1 24.92 562 GLY B O 1
ATOM 10292 N N . ALA B 1 563 ? -40.906 0.314 19.938 1 22.61 563 ALA B N 1
ATOM 10293 C CA . ALA B 1 563 ? -42.219 0.51 19.344 1 22.61 563 ALA B CA 1
ATOM 10294 C C . ALA B 1 563 ? -42.438 1.968 18.953 1 22.61 563 ALA B C 1
ATOM 10296 O O . ALA B 1 563 ? -42.969 2.252 17.875 1 22.61 563 ALA B O 1
ATOM 10297 N N . SER B 1 564 ? -42.531 3.084 19.719 1 22.8 564 SER B N 1
ATOM 10298 C CA . SER B 1 564 ? -43.594 4.062 19.594 1 22.8 564 SER B CA 1
ATOM 10299 C C . SER B 1 564 ? -43.281 5.09 18.516 1 22.8 564 SER B C 1
ATOM 10301 O O . SER B 1 564 ? -44.094 5.363 17.641 1 22.8 564 SER B O 1
ATOM 10303 N N . ALA B 1 565 ? -42.531 6.324 18.688 1 21.84 565 ALA B N 1
ATOM 10304 C CA . ALA B 1 565 ? -42.906 7.652 18.188 1 21.84 565 ALA B CA 1
ATOM 10305 C C . ALA B 1 565 ? -42.312 7.887 16.797 1 21.84 565 ALA B C 1
ATOM 10307 O O . ALA B 1 565 ? -41.125 8.219 16.656 1 21.84 565 ALA B O 1
ATOM 10308 N N . VAL B 1 566 ? -42.75 7.184 15.656 1 24.67 566 VAL B N 1
ATOM 10309 C CA . VAL B 1 566 ? -42.281 7.375 14.289 1 24.67 566 VAL B CA 1
ATOM 10310 C C . VAL B 1 566 ? -42.781 8.719 13.75 1 24.67 566 VAL B C 1
ATOM 10312 O O . VAL B 1 566 ? -43.969 8.883 13.477 1 24.67 566 VAL B O 1
ATOM 10315 N N . LYS B 1 567 ? -42.344 9.953 14.266 1 21.47 567 LYS B N 1
ATOM 10316 C CA . LYS B 1 567 ? -42.875 11.102 13.523 1 21.47 567 LYS B CA 1
ATOM 10317 C C . LYS B 1 567 ? -42.344 11.102 12.086 1 21.47 567 LYS B C 1
ATOM 10319 O O . LYS B 1 567 ? -41.188 10.789 11.828 1 21.47 567 LYS B O 1
ATOM 10324 N N . ASP B 1 568 ? -43.188 11.336 10.93 1 23.67 568 ASP B N 1
ATOM 10325 C CA . ASP B 1 568 ? -43.344 11.336 9.477 1 23.67 568 ASP B CA 1
ATOM 10326 C C . ASP B 1 568 ? -42.5 12.445 8.836 1 23.67 568 ASP B C 1
ATOM 10328 O O . ASP B 1 568 ? -42.656 12.75 7.656 1 23.67 568 ASP B O 1
ATOM 10332 N N . GLU B 1 569 ? -41.5 13.188 9.391 1 23.61 569 GLU B N 1
ATOM 10333 C CA . GLU B 1 569 ? -41.406 14.406 8.594 1 23.61 569 GLU B CA 1
ATOM 10334 C C . GLU B 1 569 ? -40.875 14.109 7.191 1 23.61 569 GLU B C 1
ATOM 10336 O O . GLU B 1 569 ? -39.938 13.328 7.023 1 23.61 569 GLU B O 1
ATOM 10341 N N . PRO B 1 570 ? -41.625 14.484 6.074 1 23.84 570 PRO B N 1
ATOM 10342 C CA . PRO B 1 570 ? -41.5 14.375 4.621 1 23.84 570 PRO B CA 1
ATOM 10343 C C . PRO B 1 570 ? -40.188 14.953 4.098 1 23.84 570 PRO B C 1
ATOM 10345 O O . PRO B 1 570 ? -39.875 16.109 4.363 1 23.84 570 PRO B O 1
ATOM 10348 N N . VAL B 1 571 ? -39.094 14.328 4.254 1 22.12 571 VAL B N 1
ATOM 10349 C CA . VAL B 1 571 ? -37.906 14.961 3.65 1 22.12 571 VAL B CA 1
ATOM 10350 C C . VAL B 1 571 ? -38.156 15.164 2.154 1 22.12 571 VAL B C 1
ATOM 10352 O O . VAL B 1 571 ? -38.438 14.203 1.433 1 22.12 571 VAL B O 1
ATOM 10355 N N . ASP B 1 572 ? -38.656 16.328 1.71 1 21.75 572 ASP B N 1
ATOM 10356 C CA . ASP B 1 572 ? -38.844 16.891 0.375 1 21.75 572 ASP B CA 1
ATOM 10357 C C . ASP B 1 572 ? -37.625 16.609 -0.505 1 21.75 572 ASP B C 1
ATOM 10359 O O . ASP B 1 572 ? -36.5 16.953 -0.142 1 21.75 572 ASP B O 1
ATOM 10363 N N . ASP B 1 573 ? -37.812 15.695 -1.526 1 22.97 573 ASP B N 1
ATOM 10364 C CA . ASP B 1 573 ? -37.188 15.031 -2.668 1 22.97 573 ASP B CA 1
ATOM 10365 C C . ASP B 1 573 ? -36.781 16.047 -3.73 1 22.97 573 ASP B C 1
ATOM 10367 O O . ASP B 1 573 ? -36.594 15.688 -4.895 1 22.97 573 ASP B O 1
ATOM 10371 N N . ASP B 1 574 ? -36.688 17.359 -3.518 1 20.06 574 ASP B N 1
ATOM 10372 C CA . ASP B 1 574 ? -36.875 18.141 -4.742 1 20.06 574 ASP B CA 1
ATOM 10373 C C . ASP B 1 574 ? -35.938 17.688 -5.836 1 20.06 574 ASP B C 1
ATOM 10375 O O . ASP B 1 574 ? -36.344 17.406 -6.965 1 20.06 574 ASP B O 1
ATOM 10379 N N . GLY B 1 575 ? -34.781 18.484 -6.133 1 20.42 575 GLY B N 1
ATOM 10380 C CA . GLY B 1 575 ? -34.406 18.984 -7.441 1 20.42 575 GLY B CA 1
ATOM 10381 C C . GLY B 1 575 ? -33.781 17.922 -8.328 1 20.42 575 GLY B C 1
ATOM 10382 O O . GLY B 1 575 ? -32.875 17.219 -7.91 1 20.42 575 GLY B O 1
ATOM 10383 N N . ASP B 1 576 ? -34.438 17.391 -9.523 1 20.05 576 ASP B N 1
ATOM 10384 C CA . ASP B 1 576 ? -34.625 16.5 -10.664 1 20.05 576 ASP B CA 1
ATOM 10385 C C . ASP B 1 576 ? -33.406 16.531 -11.586 1 20.05 576 ASP B C 1
ATOM 10387 O O . ASP B 1 576 ? -33 15.508 -12.148 1 20.05 576 ASP B O 1
ATOM 10391 N N . GLN B 1 577 ? -32.906 17.625 -12.242 1 19.56 577 GLN B N 1
ATOM 10392 C CA . GLN B 1 577 ? -33.125 17.594 -13.688 1 19.56 577 GLN B CA 1
ATOM 10393 C C . GLN B 1 577 ? -32.219 16.562 -14.344 1 19.56 577 GLN B C 1
ATOM 10395 O O . GLN B 1 577 ? -31.312 16 -13.688 1 19.56 577 GLN B O 1
ATOM 10400 N N . GLN B 1 578 ? -31.547 16.844 -15.711 1 19.53 578 GLN B N 1
ATOM 10401 C CA . GLN B 1 578 ? -31.516 16.438 -17.109 1 19.53 578 GLN B CA 1
ATOM 10402 C C . GLN B 1 578 ? -30.281 15.578 -17.391 1 19.53 578 GLN B C 1
ATOM 10404 O O . GLN B 1 578 ? -29.953 15.344 -18.562 1 19.53 578 GLN B O 1
ATOM 10409 N N . GLY B 1 579 ? -29.375 15.406 -16.578 1 18.45 579 GLY B N 1
ATOM 10410 C CA . GLY B 1 579 ? -28.234 14.945 -17.344 1 18.45 579 GLY B CA 1
ATOM 10411 C C . GLY B 1 579 ? -28.516 13.695 -18.141 1 18.45 579 GLY B C 1
ATOM 10412 O O . GLY B 1 579 ? -29.469 12.953 -17.844 1 18.45 579 GLY B O 1
ATOM 10413 N N . GLY B 1 580 ? -27.953 13.586 -19.469 1 20.23 580 GLY B N 1
ATOM 10414 C CA . GLY B 1 580 ? -28.156 12.789 -20.672 1 20.23 580 GLY B CA 1
ATOM 10415 C C . GLY B 1 580 ? -28.188 11.297 -20.406 1 20.23 580 GLY B C 1
ATOM 10416 O O . GLY B 1 580 ? -27.922 10.859 -19.281 1 20.23 580 GLY B O 1
ATOM 10417 N N . GLY B 1 581 ? -27.922 10.445 -21.516 1 20.31 581 GLY B N 1
ATOM 10418 C CA . GLY B 1 581 ? -28.281 9.195 -22.172 1 20.31 581 GLY B CA 1
ATOM 10419 C C . GLY B 1 581 ? -27.641 7.98 -21.516 1 20.31 581 GLY B C 1
ATOM 10420 O O . GLY B 1 581 ? -26.453 7.715 -21.703 1 20.31 581 GLY B O 1
ATOM 10421 N N . GLY B 1 582 ? -27.828 7.836 -20.312 1 19.62 582 GLY B N 1
ATOM 10422 C CA . GLY B 1 582 ? -27.219 6.645 -19.75 1 19.62 582 GLY B CA 1
ATOM 10423 C C . GLY B 1 582 ? -27.781 5.355 -20.328 1 19.62 582 GLY B C 1
ATOM 10424 O O . GLY B 1 582 ? -28.984 5.094 -20.25 1 19.62 582 GLY B O 1
ATOM 10425 N N . ASP B 1 583 ? -27.219 4.922 -21.484 1 21.12 583 ASP B N 1
ATOM 10426 C CA . ASP B 1 583 ? -27.594 3.646 -22.094 1 21.12 583 ASP B CA 1
ATOM 10427 C C . ASP B 1 583 ? -27.547 2.518 -21.062 1 21.12 583 ASP B C 1
ATOM 10429 O O . ASP B 1 583 ? -26.594 2.42 -20.281 1 21.12 583 ASP B O 1
ATOM 10433 N N . ASP B 1 584 ? -28.641 1.955 -20.656 1 23 584 ASP B N 1
ATOM 10434 C CA . ASP B 1 584 ? -29.219 0.898 -19.828 1 23 584 ASP B CA 1
ATOM 10435 C C . ASP B 1 584 ? -28.625 -0.463 -20.188 1 23 584 ASP B C 1
ATOM 10437 O O . ASP B 1 584 ? -29.344 -1.458 -20.281 1 23 584 ASP B O 1
ATOM 10441 N N . ASP B 1 585 ? -27.391 -0.578 -20.719 1 24.23 585 ASP B N 1
ATOM 10442 C CA . ASP B 1 585 ? -27.156 -1.956 -21.141 1 24.23 585 ASP B CA 1
ATOM 10443 C C . ASP B 1 585 ? -27.094 -2.891 -19.922 1 24.23 585 ASP B C 1
ATOM 10445 O O . ASP B 1 585 ? -26.391 -2.619 -18.953 1 24.23 585 ASP B O 1
ATOM 10449 N N . GLY B 1 586 ? -28.125 -3.676 -19.531 1 25.88 586 GLY B N 1
ATOM 10450 C CA . GLY B 1 586 ? -28.594 -4.691 -18.594 1 25.88 586 GLY B CA 1
ATOM 10451 C C . GLY B 1 586 ? -27.578 -5.801 -18.375 1 25.88 586 GLY B C 1
ATOM 10452 O O . GLY B 1 586 ? -27.828 -6.957 -18.719 1 25.88 586 GLY B O 1
ATOM 10453 N N . GLY B 1 587 ? -26.297 -5.652 -18.422 1 26.77 587 GLY B N 1
ATOM 10454 C CA . GLY B 1 587 ? -25.516 -6.859 -18.266 1 26.77 587 GLY B CA 1
ATOM 10455 C C . GLY B 1 587 ? -25.641 -7.477 -16.875 1 26.77 587 GLY B C 1
ATOM 10456 O O . GLY B 1 587 ? -25.844 -6.77 -15.891 1 26.77 587 GLY B O 1
ATOM 10457 N N . SER B 1 588 ? -26.109 -8.75 -16.688 1 29.05 588 SER B N 1
ATOM 10458 C CA . SER B 1 588 ? -26.375 -9.695 -15.609 1 29.05 588 SER B CA 1
ATOM 10459 C C . SER B 1 588 ? -25.203 -9.758 -14.633 1 29.05 588 SER B C 1
ATOM 10461 O O . SER B 1 588 ? -24.094 -10.133 -15.008 1 29.05 588 SER B O 1
ATOM 10463 N N . GLU B 1 589 ? -25.203 -9.062 -13.594 1 32.28 589 GLU B N 1
ATOM 10464 C CA . GLU B 1 589 ? -24.234 -8.867 -12.516 1 32.28 589 GLU B CA 1
ATOM 10465 C C . GLU B 1 589 ? -24.141 -10.102 -11.625 1 32.28 589 GLU B C 1
ATOM 10467 O O . GLU B 1 589 ? -25.125 -10.445 -10.945 1 32.28 589 GLU B O 1
ATOM 10472 N N . ILE B 1 590 ? -23.484 -11.242 -11.867 1 37.56 590 ILE B N 1
ATOM 10473 C CA . ILE B 1 590 ? -23.234 -12.453 -11.094 1 37.56 590 ILE B CA 1
ATOM 10474 C C . ILE B 1 590 ? -22.5 -12.094 -9.805 1 37.56 590 ILE B C 1
ATOM 10476 O O . ILE B 1 590 ? -21.422 -11.5 -9.844 1 37.56 590 ILE B O 1
ATOM 10480 N N . ASP B 1 591 ? -23.125 -12.18 -8.625 1 43.88 591 ASP B N 1
ATOM 10481 C CA . ASP B 1 591 ? -22.688 -11.914 -7.262 1 43.88 591 ASP B CA 1
ATOM 10482 C C . ASP B 1 591 ? -21.672 -12.961 -6.793 1 43.88 591 ASP B C 1
ATOM 10484 O O . ASP B 1 591 ? -21.891 -14.164 -6.969 1 43.88 591 ASP B O 1
ATOM 10488 N N . LEU B 1 592 ? -20.641 -12.672 -6.395 1 47.16 592 LEU B N 1
ATOM 10489 C CA . LEU B 1 592 ? -19.578 -13.539 -5.918 1 47.16 592 LEU B CA 1
ATOM 10490 C C . LEU B 1 592 ? -20.125 -14.586 -4.949 1 47.16 592 LEU B C 1
ATOM 10492 O O . LEU B 1 592 ? -19.75 -15.766 -5.027 1 47.16 592 LEU B O 1
ATOM 10496 N N . ASP B 1 593 ? -20.859 -14.141 -3.938 1 47.56 593 ASP B N 1
ATOM 10497 C CA . ASP B 1 593 ? -21.422 -15.078 -2.975 1 47.56 593 ASP B CA 1
ATOM 10498 C C . ASP B 1 593 ? -22.312 -16.109 -3.67 1 47.56 593 ASP B C 1
ATOM 10500 O O . ASP B 1 593 ? -22.312 -17.281 -3.291 1 47.56 593 ASP B O 1
ATOM 10504 N N . GLU B 1 594 ? -23.047 -15.594 -4.551 1 48.12 594 GLU B N 1
ATOM 10505 C CA . GLU B 1 594 ? -23.812 -16.516 -5.375 1 48.12 594 GLU B CA 1
ATOM 10506 C C . GLU B 1 594 ? -22.906 -17.484 -6.117 1 48.12 594 GLU B C 1
ATOM 10508 O O . GLU B 1 594 ? -23.234 -18.672 -6.246 1 48.12 594 GLU B O 1
ATOM 10513 N N . LEU B 1 595 ? -21.891 -16.875 -6.562 1 44.44 595 LEU B N 1
ATOM 10514 C CA . LEU B 1 595 ? -20.891 -17.688 -7.25 1 44.44 595 LEU B CA 1
ATOM 10515 C C . LEU B 1 595 ? -20.25 -18.688 -6.297 1 44.44 595 LEU B C 1
ATOM 10517 O O . LEU B 1 595 ? -19.969 -19.828 -6.676 1 44.44 595 LEU B O 1
ATOM 10521 N N . LEU B 1 596 ? -20.031 -18.031 -5.09 1 46.62 596 LEU B N 1
ATOM 10522 C CA . LEU B 1 596 ? -19.344 -18.844 -4.094 1 46.62 596 LEU B CA 1
ATOM 10523 C C . LEU B 1 596 ? -20.312 -19.844 -3.465 1 46.62 596 LEU B C 1
ATOM 10525 O O . LEU B 1 596 ? -19.906 -20.938 -3.047 1 46.62 596 LEU B O 1
ATOM 10529 N N . ASP B 1 597 ? -21.547 -19.297 -3.012 1 41 597 ASP B N 1
ATOM 10530 C CA . ASP B 1 597 ? -22.594 -20.156 -2.441 1 41 597 ASP B CA 1
ATOM 10531 C C . ASP B 1 597 ? -23.203 -21.062 -3.508 1 41 597 ASP B C 1
ATOM 10533 O O . ASP B 1 597 ? -24.328 -21.531 -3.348 1 41 597 ASP B O 1
ATOM 10537 N N . GLY B 1 598 ? -22.766 -21 -4.582 1 37.19 598 GLY B N 1
ATOM 10538 C CA . GLY B 1 598 ? -23.297 -22.016 -5.48 1 37.19 598 GLY B CA 1
ATOM 10539 C C . GLY B 1 598 ? -23.719 -23.281 -4.766 1 37.19 598 GLY B C 1
ATOM 10540 O O . GLY B 1 598 ? -22.906 -24.203 -4.602 1 37.19 598 GLY B O 1
ATOM 10541 N N . GLY B 1 599 ? -24.375 -23.016 -3.65 1 37.38 599 GLY B N 1
ATOM 10542 C CA . GLY B 1 599 ? -25.078 -24.203 -3.201 1 37.38 599 GLY B CA 1
ATOM 10543 C C . GLY B 1 599 ? -25.641 -25.031 -4.344 1 37.38 599 GLY B C 1
ATOM 10544 O O . GLY B 1 599 ? -25.656 -24.578 -5.492 1 37.38 599 GLY B O 1
ATOM 10545 N N . ASP B 1 600 ? -26.062 -26.188 -3.979 1 44.19 600 ASP B N 1
ATOM 10546 C CA . ASP B 1 600 ? -26.688 -27.219 -4.789 1 44.19 600 ASP B CA 1
ATOM 10547 C C . ASP B 1 600 ? -27.906 -26.656 -5.531 1 44.19 600 ASP B C 1
ATOM 10549 O O . ASP B 1 600 ? -29 -26.578 -4.969 1 44.19 600 ASP B O 1
ATOM 10553 N N . VAL B 1 601 ? -27.812 -25.703 -6.195 1 50.47 601 VAL B N 1
ATOM 10554 C CA . VAL B 1 601 ? -28.969 -25.531 -7.082 1 50.47 601 VAL B CA 1
ATOM 10555 C C . VAL B 1 601 ? -29.281 -26.844 -7.777 1 50.47 601 VAL B C 1
ATOM 10557 O O . VAL B 1 601 ? -28.5 -27.344 -8.586 1 50.47 601 VAL B O 1
ATOM 10560 N N . THR B 1 602 ? -30.125 -27.453 -7.145 1 61.59 602 THR B N 1
ATOM 10561 C CA . THR B 1 602 ? -30.516 -28.75 -7.672 1 61.59 602 THR B CA 1
ATOM 10562 C C . THR B 1 602 ? -31.625 -28.594 -8.719 1 61.59 602 THR B C 1
ATOM 10564 O O . THR B 1 602 ? -31.875 -29.516 -9.5 1 61.59 602 THR B O 1
ATOM 10567 N N . THR B 1 603 ? -32.375 -27.328 -8.555 1 71.31 603 THR B N 1
ATOM 10568 C CA . THR B 1 603 ? -33.438 -27.109 -9.523 1 71.31 603 THR B CA 1
ATOM 10569 C C . THR B 1 603 ? -33.469 -25.656 -10 1 71.31 603 THR B C 1
ATOM 10571 O O . THR B 1 603 ? -32.906 -24.781 -9.344 1 71.31 603 THR B O 1
ATOM 10574 N N . VAL B 1 604 ? -33.906 -25.328 -11.094 1 78.56 604 VAL B N 1
ATOM 10575 C CA . VAL B 1 604 ? -34.094 -23.984 -11.625 1 78.56 604 VAL B CA 1
ATOM 10576 C C . VAL B 1 604 ? -35.281 -23.312 -10.93 1 78.56 604 VAL B C 1
ATOM 10578 O O . VAL B 1 604 ? -36.438 -23.75 -11.055 1 78.56 604 VAL B O 1
ATOM 10581 N N . GLY B 1 605 ? -35.031 -22.344 -10.133 1 72.44 605 GLY B N 1
ATOM 10582 C CA . GLY B 1 605 ? -36.062 -21.688 -9.367 1 72.44 605 GLY B CA 1
ATOM 10583 C C . GLY B 1 605 ? -36.781 -20.578 -10.141 1 72.44 605 GLY B C 1
ATOM 10584 O O . GLY B 1 605 ? -36.375 -20.25 -11.258 1 72.44 605 GLY B O 1
ATOM 10585 N N . SER B 1 606 ? -37.875 -19.891 -9.523 1 74.5 606 SER B N 1
ATOM 10586 C CA . SER B 1 606 ? -38.719 -18.891 -10.172 1 74.5 606 SER B CA 1
ATOM 10587 C C . SER B 1 606 ? -38.156 -17.484 -9.977 1 74.5 606 SER B C 1
ATOM 10589 O O . SER B 1 606 ? -38.406 -16.578 -10.773 1 74.5 606 SER B O 1
ATOM 10591 N N . MET B 1 607 ? -37.344 -17.328 -9.148 1 71.44 607 MET B N 1
ATOM 10592 C CA . MET B 1 607 ? -36.875 -15.984 -8.789 1 71.44 607 MET B CA 1
ATOM 10593 C C . MET B 1 607 ? -35.75 -15.539 -9.711 1 71.44 607 MET B C 1
ATOM 10595 O O . MET B 1 607 ? -35.781 -14.43 -10.25 1 71.44 607 MET B O 1
ATOM 10599 N N . ASN B 1 608 ? -34.812 -16.406 -9.891 1 73.12 608 ASN B N 1
ATOM 10600 C CA . ASN B 1 608 ? -33.688 -16.141 -10.797 1 73.12 608 ASN B CA 1
ATOM 10601 C C . ASN B 1 608 ? -33.438 -17.328 -11.719 1 73.12 608 ASN B C 1
ATOM 10603 O O . ASN B 1 608 ? -32.375 -17.969 -11.625 1 73.12 608 ASN B O 1
ATOM 10607 N N . PRO B 1 609 ? -34.219 -17.469 -12.617 1 81.25 609 PRO B N 1
ATOM 10608 C CA . PRO B 1 609 ? -34.125 -18.688 -13.438 1 81.25 609 PRO B CA 1
ATOM 10609 C C . PRO B 1 609 ? -32.875 -18.734 -14.281 1 81.25 609 PRO B C 1
ATOM 10611 O O . PRO B 1 609 ? -32.25 -19.797 -14.422 1 81.25 609 PRO B O 1
ATOM 10614 N N . ILE B 1 610 ? -32.438 -17.672 -14.703 1 81.75 610 ILE B N 1
ATOM 10615 C CA . ILE B 1 610 ? -31.281 -17.656 -15.602 1 81.75 610 ILE B CA 1
ATOM 10616 C C . ILE B 1 610 ? -30.016 -17.953 -14.812 1 81.75 610 ILE B C 1
ATOM 10618 O O . ILE B 1 610 ? -29.188 -18.766 -15.25 1 81.75 610 ILE B O 1
ATOM 10622 N N . ALA B 1 611 ? -30.047 -17.5 -13.719 1 76.19 611 ALA B N 1
ATOM 10623 C CA . ALA B 1 611 ? -28.875 -17.75 -12.883 1 76.19 611 ALA B CA 1
ATOM 10624 C C . ALA B 1 611 ? -28.828 -19.203 -12.414 1 76.19 611 ALA B C 1
ATOM 10626 O O . ALA B 1 611 ? -27.766 -19.844 -12.438 1 76.19 611 ALA B O 1
ATOM 10627 N N . ASP B 1 612 ? -29.969 -19.719 -12.055 1 77.12 612 ASP B N 1
ATOM 10628 C CA . ASP B 1 612 ? -30.078 -21.109 -11.633 1 77.12 612 ASP B CA 1
ATOM 10629 C C . ASP B 1 612 ? -29.719 -22.047 -12.781 1 77.12 612 ASP B C 1
ATOM 10631 O O . ASP B 1 612 ? -29.016 -23.047 -12.586 1 77.12 612 ASP B O 1
ATOM 10635 N N . PHE B 1 613 ? -30.172 -21.688 -13.953 1 84.62 613 PHE B N 1
ATOM 10636 C CA . PHE B 1 613 ? -29.906 -22.469 -15.156 1 84.62 613 PHE B CA 1
ATOM 10637 C C . PHE B 1 613 ? -28.406 -22.5 -15.461 1 84.62 613 PHE B C 1
ATOM 10639 O O . PHE B 1 613 ? -27.844 -23.562 -15.672 1 84.62 613 PHE B O 1
ATOM 10646 N N . GLU B 1 614 ? -27.891 -21.406 -15.359 1 78.75 614 GLU B N 1
ATOM 10647 C CA . GLU B 1 614 ? -26.469 -21.328 -15.719 1 78.75 614 GLU B CA 1
ATOM 10648 C C . GLU B 1 614 ? -25.609 -22.047 -14.688 1 78.75 614 GLU B C 1
ATOM 10650 O O . GLU B 1 614 ? -24.641 -22.719 -15.039 1 78.75 614 GLU B O 1
ATOM 10655 N N . THR B 1 615 ? -26.094 -22.031 -13.516 1 73.06 615 THR B N 1
ATOM 10656 C CA . THR B 1 615 ? -25.406 -22.75 -12.445 1 73.06 615 THR B CA 1
ATOM 10657 C C . THR B 1 615 ? -25.516 -24.266 -12.656 1 73.06 615 THR B C 1
ATOM 10659 O O . THR B 1 615 ? -24.531 -24.984 -12.5 1 73.06 615 THR B O 1
ATOM 10662 N N . LEU B 1 616 ? -26.672 -24.703 -13.047 1 74.56 616 LEU B N 1
ATOM 10663 C CA . LEU B 1 616 ? -26.906 -26.125 -13.281 1 74.56 616 LEU B CA 1
ATOM 10664 C C . LEU B 1 616 ? -26.188 -26.594 -14.539 1 74.56 616 LEU B C 1
ATOM 10666 O O . LEU B 1 616 ? -25.641 -27.703 -14.578 1 74.56 616 LEU B O 1
ATOM 10670 N N . VAL B 1 617 ? -26.125 -25.703 -15.477 1 76.69 617 VAL B N 1
ATOM 10671 C CA . VAL B 1 617 ? -25.484 -26.047 -16.75 1 76.69 617 VAL B CA 1
ATOM 10672 C C . VAL B 1 617 ? -23.969 -26.125 -16.547 1 76.69 617 VAL B C 1
ATOM 10674 O O . VAL B 1 617 ? -23.328 -27.031 -17.062 1 76.69 617 VAL B O 1
ATOM 10677 N N . ASP B 1 618 ? -23.594 -25.234 -15.797 1 68.94 618 ASP B N 1
ATOM 10678 C CA . ASP B 1 618 ? -22.156 -25.203 -15.547 1 68.94 618 ASP B CA 1
ATOM 10679 C C . ASP B 1 618 ? -21.703 -26.391 -14.703 1 68.94 618 ASP B C 1
ATOM 10681 O O . ASP B 1 618 ? -20.656 -26.969 -14.961 1 68.94 618 ASP B O 1
ATOM 10685 N N . PHE B 1 619 ? -22.703 -26.875 -13.891 1 62.19 619 PHE B N 1
ATOM 10686 C CA . PHE B 1 619 ? -22.469 -28.078 -13.109 1 62.19 619 PHE B CA 1
ATOM 10687 C C . PHE B 1 619 ? -22.781 -29.328 -13.922 1 62.19 619 PHE B C 1
ATOM 10689 O O . PHE B 1 619 ? -22.266 -30.406 -13.625 1 62.19 619 PHE B O 1
ATOM 10696 N N . GLY B 1 620 ? -23.578 -29.266 -14.922 1 57.09 620 GLY B N 1
ATOM 10697 C CA . GLY B 1 620 ? -24.062 -30.344 -15.766 1 57.09 620 GLY B CA 1
ATOM 10698 C C . GLY B 1 620 ? -23.078 -30.75 -16.844 1 57.09 620 GLY B C 1
ATOM 10699 O O . GLY B 1 620 ? -23.266 -31.766 -17.531 1 57.09 620 GLY B O 1
ATOM 10700 N N . LYS B 1 621 ? -22.078 -30.031 -16.938 1 56.75 621 LYS B N 1
ATOM 10701 C CA . LYS B 1 621 ? -21.109 -30.438 -17.953 1 56.75 621 LYS B CA 1
ATOM 10702 C C . LYS B 1 621 ? -20.484 -31.781 -17.625 1 56.75 621 LYS B C 1
ATOM 10704 O O . LYS B 1 621 ? -20.156 -32.562 -18.516 1 56.75 621 LYS B O 1
ATOM 10709 N N . ASN B 1 622 ? -20.5 -32.188 -16.375 1 52.69 622 ASN B N 1
ATOM 10710 C CA . ASN B 1 622 ? -19.953 -33.5 -15.961 1 52.69 622 ASN B CA 1
ATOM 10711 C C . ASN B 1 622 ? -21.062 -34.438 -15.477 1 52.69 622 ASN B C 1
ATOM 10713 O O . ASN B 1 622 ? -20.781 -35.562 -15.102 1 52.69 622 ASN B O 1
ATOM 10717 N N . ASN B 1 623 ? -22.344 -34.031 -15.383 1 59.03 623 ASN B N 1
ATOM 10718 C CA . ASN B 1 623 ? -23.5 -34.812 -14.961 1 59.03 623 ASN B CA 1
ATOM 10719 C C . ASN B 1 623 ? -24.703 -34.562 -15.852 1 59.03 623 ASN B C 1
ATOM 10721 O O . ASN B 1 623 ? -25.391 -33.531 -15.695 1 59.03 623 ASN B O 1
ATOM 10725 N N . LYS B 1 624 ? -24.906 -35.469 -16.672 1 68.19 624 LYS B N 1
ATOM 10726 C CA . LYS B 1 624 ? -25.984 -35.375 -17.641 1 68.19 624 LYS B CA 1
ATOM 10727 C C . LYS B 1 624 ? -27.328 -35.156 -16.953 1 68.19 624 LYS B C 1
ATOM 10729 O O . LYS B 1 624 ? -28.219 -34.5 -17.5 1 68.19 624 LYS B O 1
ATOM 10734 N N . GLN B 1 625 ? -27.344 -35.594 -15.797 1 71 625 GLN B N 1
ATOM 10735 C CA . GLN B 1 625 ? -28.594 -35.5 -15.078 1 71 625 GLN B CA 1
ATOM 10736 C C . GLN B 1 625 ? -28.844 -34.062 -14.633 1 71 625 GLN B C 1
ATOM 10738 O O . GLN B 1 625 ? -29.984 -33.562 -14.68 1 71 625 GLN B O 1
ATOM 10743 N N . ARG B 1 626 ? -27.922 -33.406 -14.398 1 72.38 626 ARG B N 1
ATOM 10744 C CA . ARG B 1 626 ? -28.062 -32.031 -13.961 1 72.38 626 ARG B CA 1
ATOM 10745 C C . ARG B 1 626 ? -28.344 -31.094 -15.141 1 72.38 626 ARG B C 1
ATOM 10747 O O . ARG B 1 626 ? -29.094 -30.125 -15.008 1 72.38 626 ARG B O 1
ATOM 10754 N N . LEU B 1 627 ? -27.781 -31.547 -16.141 1 77.56 627 LEU B N 1
ATOM 10755 C CA . LEU B 1 627 ? -28.078 -30.797 -17.344 1 77.56 627 LEU B CA 1
ATOM 10756 C C . LEU B 1 627 ? -29.547 -30.969 -17.75 1 77.56 627 LEU B C 1
ATOM 10758 O O . LEU B 1 627 ? -30.203 -30.016 -18.141 1 77.56 627 LEU B O 1
ATOM 10762 N N . VAL B 1 628 ? -29.828 -32.188 -17.547 1 80 628 VAL B N 1
ATOM 10763 C CA . VAL B 1 628 ? -31.219 -32.5 -17.828 1 80 628 VAL B CA 1
ATOM 10764 C C . VAL B 1 628 ? -32.125 -31.75 -16.844 1 80 628 VAL B C 1
ATOM 10766 O O . VAL B 1 628 ? -33.156 -31.203 -17.234 1 80 628 VAL B O 1
ATOM 10769 N N . THR B 1 629 ? -31.672 -31.609 -15.727 1 81.31 629 THR B N 1
ATOM 10770 C CA . THR B 1 629 ? -32.438 -30.891 -14.703 1 81.31 629 THR B CA 1
ATOM 10771 C C . THR B 1 629 ? -32.438 -29.391 -15 1 81.31 629 THR B C 1
ATOM 10773 O O . THR B 1 629 ? -33.469 -28.734 -14.805 1 81.31 629 THR B O 1
ATOM 10776 N N . ALA B 1 630 ? -31.469 -28.984 -15.453 1 85.19 630 ALA B N 1
ATOM 10777 C CA . ALA B 1 630 ? -31.359 -27.562 -15.82 1 85.19 630 ALA B CA 1
ATOM 10778 C C . ALA B 1 630 ? -32.312 -27.234 -16.969 1 85.19 630 ALA B C 1
ATOM 10780 O O . ALA B 1 630 ? -33.062 -26.25 -16.906 1 85.19 630 ALA B O 1
ATOM 10781 N N . VAL B 1 631 ? -32.156 -28.109 -17.922 1 87.56 631 VAL B N 1
ATOM 10782 C CA . VAL B 1 631 ? -32.938 -27.891 -19.141 1 87.56 631 VAL B CA 1
ATOM 10783 C C . VAL B 1 631 ? -34.438 -28.047 -18.828 1 87.56 631 VAL B C 1
ATOM 10785 O O . VAL B 1 631 ? -35.25 -27.172 -19.172 1 87.56 631 VAL B O 1
ATOM 10788 N N . THR B 1 632 ? -34.688 -29.031 -18.094 1 86.44 632 THR B N 1
ATOM 10789 C CA . THR B 1 632 ? -36.094 -29.281 -17.734 1 86.44 632 THR B CA 1
ATOM 10790 C C . THR B 1 632 ? -36.594 -28.219 -16.781 1 86.44 632 THR B C 1
ATOM 10792 O O . THR B 1 632 ? -37.75 -27.781 -16.875 1 86.44 632 THR B O 1
ATOM 10795 N N . GLY B 1 633 ? -35.781 -27.812 -15.961 1 86.19 633 GLY B N 1
ATOM 10796 C CA . GLY B 1 633 ? -36.156 -26.75 -15.031 1 86.19 633 GLY B CA 1
ATOM 10797 C C . GLY B 1 633 ? -36.438 -25.422 -15.719 1 86.19 633 GLY B C 1
ATOM 10798 O O . GLY B 1 633 ? -37.406 -24.734 -15.398 1 86.19 633 GLY B O 1
ATOM 10799 N N . MET B 1 634 ? -35.656 -25.109 -16.609 1 89.19 634 MET B N 1
ATOM 10800 C CA . MET B 1 634 ? -35.812 -23.875 -17.375 1 89.19 634 MET B CA 1
ATOM 10801 C C . MET B 1 634 ? -37.094 -23.906 -18.203 1 89.19 634 MET B C 1
ATOM 10803 O O . MET B 1 634 ? -37.844 -22.938 -18.25 1 89.19 634 MET B O 1
ATOM 10807 N N . GLN B 1 635 ? -37.281 -25 -18.828 1 88.12 635 GLN B N 1
ATOM 10808 C CA . GLN B 1 635 ? -38.5 -25.203 -19.625 1 88.12 635 GLN B CA 1
ATOM 10809 C C . GLN B 1 635 ? -39.75 -25.031 -18.766 1 88.12 635 GLN B C 1
ATOM 10811 O O . GLN B 1 635 ? -40.688 -24.375 -19.172 1 88.12 635 GLN B O 1
ATOM 10816 N N . THR B 1 636 ? -39.594 -25.547 -17.609 1 86.06 636 THR B N 1
ATOM 10817 C CA . THR B 1 636 ? -40.75 -25.484 -16.688 1 86.06 636 THR B CA 1
ATOM 10818 C C . THR B 1 636 ? -41 -24.047 -16.25 1 86.06 636 THR B C 1
ATOM 10820 O O . THR B 1 636 ? -42.125 -23.594 -16.203 1 86.06 636 THR B O 1
ATOM 10823 N N . GLN B 1 637 ? -40.062 -23.359 -16.016 1 86.94 637 GLN B N 1
ATOM 10824 C CA . GLN B 1 637 ? -40.188 -21.984 -15.531 1 86.94 637 GLN B CA 1
ATOM 10825 C C . GLN B 1 637 ? -40.719 -21.062 -16.625 1 86.94 637 GLN B C 1
ATOM 10827 O O . GLN B 1 637 ? -41.562 -20.203 -16.391 1 86.94 637 GLN B O 1
ATOM 10832 N N . ILE B 1 638 ? -40.188 -21.219 -17.781 1 89.94 638 ILE B N 1
ATOM 10833 C CA . ILE B 1 638 ? -40.656 -20.422 -18.906 1 89.94 638 ILE B CA 1
ATOM 10834 C C . ILE B 1 638 ? -42.125 -20.641 -19.109 1 89.94 638 ILE B C 1
ATOM 10836 O O . ILE B 1 638 ? -42.906 -19.672 -19.266 1 89.94 638 ILE B O 1
ATOM 10840 N N . THR B 1 639 ? -42.5 -21.906 -19.031 1 87.75 639 THR B N 1
ATOM 10841 C CA . THR B 1 639 ? -43.906 -22.25 -19.203 1 87.75 639 THR B CA 1
ATOM 10842 C C . THR B 1 639 ? -44.75 -21.656 -18.078 1 87.75 639 THR B C 1
ATOM 10844 O O . THR B 1 639 ? -45.812 -21.094 -18.328 1 87.75 639 THR B O 1
ATOM 10847 N N . ASN B 1 640 ? -44.219 -21.703 -16.953 1 84.88 640 ASN B N 1
ATOM 10848 C CA . ASN B 1 640 ? -44.906 -21.156 -15.805 1 84.88 640 ASN B CA 1
ATOM 10849 C C . ASN B 1 640 ? -45.094 -19.656 -15.906 1 84.88 640 ASN B C 1
ATOM 10851 O O . ASN B 1 640 ? -46.156 -19.109 -15.57 1 84.88 640 ASN B O 1
ATOM 10855 N N . PHE B 1 641 ? -44.125 -19 -16.312 1 87.31 641 PHE B N 1
ATOM 10856 C CA . PHE B 1 641 ? -44.156 -17.547 -16.438 1 87.31 641 PHE B CA 1
ATOM 10857 C C . PHE B 1 641 ? -45.188 -17.125 -17.469 1 87.31 641 PHE B C 1
ATOM 10859 O O . PHE B 1 641 ? -45.938 -16.172 -17.25 1 87.31 641 PHE B O 1
ATOM 10866 N N . PHE B 1 642 ? -45.219 -17.781 -18.547 1 87.81 642 PHE B N 1
ATOM 10867 C CA . PHE B 1 642 ? -46.188 -17.422 -19.578 1 87.81 642 PHE B CA 1
ATOM 10868 C C . PHE B 1 642 ? -47.594 -17.75 -19.109 1 87.81 642 PHE B C 1
ATOM 10870 O O . PHE B 1 642 ? -48.562 -17.062 -19.484 1 87.81 642 PHE B O 1
ATOM 10877 N N . GLN B 1 643 ? -47.594 -18.688 -18.219 1 81.25 643 GLN B N 1
ATOM 10878 C CA . GLN B 1 643 ? -48.906 -19.047 -17.688 1 81.25 643 GLN B CA 1
ATOM 10879 C C . GLN B 1 643 ? -49.312 -18.141 -16.531 1 81.25 643 GLN B C 1
ATOM 10881 O O . GLN B 1 643 ? -50.5 -18 -16.219 1 81.25 643 GLN B O 1
ATOM 10886 N N . GLY B 1 644 ? -48.375 -17.594 -15.867 1 78.19 644 GLY B N 1
ATOM 10887 C CA . GLY B 1 644 ? -48.562 -16.75 -14.695 1 78.19 644 GLY B CA 1
ATOM 10888 C C . GLY B 1 644 ? -49.156 -15.391 -15.031 1 78.19 644 GLY B C 1
ATOM 10889 O O . GLY B 1 644 ? -49.5 -14.617 -14.125 1 78.19 644 GLY B O 1
ATOM 10890 N N . GLY B 1 645 ? -49.281 -14.977 -16.344 1 76.88 645 GLY B N 1
ATOM 10891 C CA . GLY B 1 645 ? -49.969 -13.758 -16.75 1 76.88 645 GLY B CA 1
ATOM 10892 C C . GLY B 1 645 ? -49.062 -12.75 -17.406 1 76.88 645 GLY B C 1
ATOM 10893 O O . GLY B 1 645 ? -47.875 -12.984 -17.547 1 76.88 645 GLY B O 1
ATOM 10894 N N . VAL B 1 646 ? -49.531 -11.609 -17.734 1 77.06 646 VAL B N 1
ATOM 10895 C CA . VAL B 1 646 ? -48.906 -10.578 -18.562 1 77.06 646 VAL B CA 1
ATOM 10896 C C . VAL B 1 646 ? -47.719 -9.961 -17.828 1 77.06 646 VAL B C 1
ATOM 10898 O O . VAL B 1 646 ? -46.719 -9.586 -18.453 1 77.06 646 VAL B O 1
ATOM 10901 N N . SER B 1 647 ? -47.719 -10.008 -16.594 1 76.38 647 SER B N 1
ATOM 10902 C CA . SER B 1 647 ? -46.688 -9.367 -15.805 1 76.38 647 SER B CA 1
ATOM 10903 C C . SER B 1 647 ? -45.375 -10.156 -15.883 1 76.38 647 SER B C 1
ATOM 10905 O O . SER B 1 647 ? -44.281 -9.602 -15.641 1 76.38 647 SER B O 1
ATOM 10907 N N . PHE B 1 648 ? -45.469 -11.367 -16.312 1 79.44 648 PHE B N 1
ATOM 10908 C CA . PHE B 1 648 ? -44.281 -12.203 -16.297 1 79.44 648 PHE B CA 1
ATOM 10909 C C . PHE B 1 648 ? -43.781 -12.43 -17.719 1 79.44 648 PHE B C 1
ATOM 10911 O O . PHE B 1 648 ? -42.781 -13.125 -17.922 1 79.44 648 PHE B O 1
ATOM 10918 N N . TYR B 1 649 ? -44.375 -11.828 -18.625 1 86.56 649 TYR B N 1
ATOM 10919 C CA . TYR B 1 649 ? -44.031 -12.102 -20.016 1 86.56 649 TYR B CA 1
ATOM 10920 C C . TYR B 1 649 ? -42.625 -11.617 -20.344 1 86.56 649 TYR B C 1
ATOM 10922 O O . TYR B 1 649 ? -41.875 -12.289 -21.047 1 86.56 649 TYR B O 1
ATOM 10930 N N . ALA B 1 650 ? -42.375 -10.531 -19.781 1 82.06 650 ALA B N 1
ATOM 10931 C CA . ALA B 1 650 ? -41.031 -9.984 -20.047 1 82.06 650 ALA B CA 1
ATOM 10932 C C . ALA B 1 650 ? -39.938 -10.906 -19.516 1 82.06 650 ALA B C 1
ATOM 10934 O O . ALA B 1 650 ? -38.938 -11.164 -20.188 1 82.06 650 ALA B O 1
ATOM 10935 N N . LYS B 1 651 ? -40.156 -11.391 -18.391 1 84.06 651 LYS B N 1
ATOM 10936 C CA . LYS B 1 651 ? -39.219 -12.32 -17.781 1 84.06 651 LYS B CA 1
ATOM 10937 C C . LYS B 1 651 ? -39.188 -13.641 -18.547 1 84.06 651 LYS B C 1
ATOM 10939 O O . LYS B 1 651 ? -38.125 -14.219 -18.75 1 84.06 651 LYS B O 1
ATOM 10944 N N . ALA B 1 652 ? -40.312 -14.078 -18.984 1 88.12 652 ALA B N 1
ATOM 10945 C CA . ALA B 1 652 ? -40.438 -15.312 -19.75 1 88.12 652 ALA B CA 1
ATOM 10946 C C . ALA B 1 652 ? -39.656 -15.219 -21.062 1 88.12 652 ALA B C 1
ATOM 10948 O O . ALA B 1 652 ? -38.906 -16.141 -21.438 1 88.12 652 ALA B O 1
ATOM 10949 N N . VAL B 1 653 ? -39.812 -14.07 -21.625 1 87.5 653 VAL B N 1
ATOM 10950 C CA . VAL B 1 653 ? -39.156 -13.844 -22.906 1 87.5 653 VAL B CA 1
ATOM 10951 C C . VAL B 1 653 ? -37.625 -13.781 -22.719 1 87.5 653 VAL B C 1
ATOM 10953 O O . VAL B 1 653 ? -36.875 -14.32 -23.516 1 87.5 653 VAL B O 1
ATOM 10956 N N . GLN B 1 654 ? -37.281 -13.258 -21.719 1 85.62 654 GLN B N 1
ATOM 10957 C CA . GLN B 1 654 ? -35.844 -13.172 -21.422 1 85.62 654 GLN B CA 1
ATOM 10958 C C . GLN B 1 654 ? -35.25 -14.555 -21.172 1 85.62 654 GLN B C 1
ATOM 10960 O O . GLN B 1 654 ? -34.156 -14.859 -21.641 1 85.62 654 GLN B O 1
ATOM 10965 N N . CYS B 1 655 ? -35.938 -15.328 -20.422 1 87.69 655 CYS B N 1
ATOM 10966 C CA . CYS B 1 655 ? -35.469 -16.688 -20.156 1 87.69 655 CYS B CA 1
ATOM 10967 C C . CYS B 1 655 ? -35.438 -17.516 -21.438 1 87.69 655 CYS B C 1
ATOM 10969 O O . CYS B 1 655 ? -34.5 -18.281 -21.656 1 87.69 655 CYS B O 1
ATOM 10971 N N . LEU B 1 656 ? -36.469 -17.281 -22.266 1 92.31 656 LEU B N 1
ATOM 10972 C CA . LEU B 1 656 ? -36.562 -18 -23.531 1 92.31 656 LEU B CA 1
ATOM 10973 C C . LEU B 1 656 ? -35.438 -17.625 -24.453 1 92.31 656 LEU B C 1
ATOM 10975 O O . LEU B 1 656 ? -34.812 -18.484 -25.078 1 92.31 656 LEU B O 1
ATOM 10979 N N . ALA B 1 657 ? -35.125 -16.391 -24.453 1 86.88 657 ALA B N 1
ATOM 10980 C CA . ALA B 1 657 ? -34.031 -15.914 -25.297 1 86.88 657 ALA B CA 1
ATOM 10981 C C . ALA B 1 657 ? -32.688 -16.438 -24.797 1 86.88 657 ALA B C 1
ATOM 10983 O O . ALA B 1 657 ? -31.859 -16.875 -25.609 1 86.88 657 ALA B O 1
ATOM 10984 N N . HIS B 1 658 ? -32.531 -16.469 -23.578 1 86.62 658 HIS B N 1
ATOM 10985 C CA . HIS B 1 658 ? -31.297 -16.984 -22.984 1 86.62 658 HIS B CA 1
ATOM 10986 C C . HIS B 1 658 ? -31.172 -18.484 -23.219 1 86.62 658 HIS B C 1
ATOM 10988 O O . HIS B 1 658 ? -30.094 -18.969 -23.562 1 86.62 658 HIS B O 1
ATOM 10994 N N . PHE B 1 659 ? -32.219 -19.172 -23.062 1 89.94 659 PHE B N 1
ATOM 10995 C CA . PHE B 1 659 ? -32.25 -20.625 -23.266 1 89.94 659 PHE B CA 1
ATOM 10996 C C . PHE B 1 659 ? -31.953 -20.969 -24.719 1 89.94 659 PHE B C 1
ATOM 10998 O O . PHE B 1 659 ? -31.219 -21.906 -25 1 89.94 659 PHE B O 1
ATOM 11005 N N . ARG B 1 660 ? -32.5 -20.141 -25.609 1 91 660 ARG B N 1
ATOM 11006 C CA . ARG B 1 660 ? -32.25 -20.328 -27.031 1 91 660 ARG B CA 1
ATOM 11007 C C . ARG B 1 660 ? -30.75 -20.219 -27.344 1 91 660 ARG B C 1
ATOM 11009 O O . ARG B 1 660 ? -30.188 -21.078 -28.031 1 91 660 ARG B O 1
ATOM 11016 N N . LYS B 1 661 ? -30.156 -19.266 -26.797 1 85.5 661 LYS B N 1
ATOM 11017 C CA . LYS B 1 661 ? -28.734 -19 -27.062 1 85.5 661 LYS B CA 1
ATOM 11018 C C . LYS B 1 661 ? -27.859 -20.078 -26.453 1 85.5 661 LYS B C 1
ATOM 11020 O O . LYS B 1 661 ? -26.938 -20.578 -27.094 1 85.5 661 LYS B O 1
ATOM 11025 N N . ARG B 1 662 ? -28.234 -20.516 -25.328 1 83.75 662 ARG B N 1
ATOM 11026 C CA . ARG B 1 662 ? -27.406 -21.453 -24.594 1 83.75 662 ARG B CA 1
ATOM 11027 C C . ARG B 1 662 ? -27.609 -22.875 -25.094 1 83.75 662 ARG B C 1
ATOM 11029 O O . ARG B 1 662 ? -26.703 -23.719 -25 1 83.75 662 ARG B O 1
ATOM 11036 N N . SER B 1 663 ? -28.656 -23.172 -25.641 1 87.44 663 SER B N 1
ATOM 11037 C CA . SER B 1 663 ? -28.984 -24.516 -26.125 1 87.44 663 SER B CA 1
ATOM 11038 C C . SER B 1 663 ? -28.062 -24.953 -27.25 1 87.44 663 SER B C 1
ATOM 11040 O O . SER B 1 663 ? -27.75 -26.141 -27.375 1 87.44 663 SER B O 1
ATOM 11042 N N . VAL B 1 664 ? -27.547 -23.984 -27.938 1 81.44 664 VAL B N 1
ATOM 11043 C CA . VAL B 1 664 ? -26.609 -24.297 -29.016 1 81.44 664 VAL B CA 1
ATOM 11044 C C . VAL B 1 664 ? -25.25 -24.703 -28.422 1 81.44 664 VAL B C 1
ATOM 11046 O O . VAL B 1 664 ? -24.641 -25.672 -28.859 1 81.44 664 VAL B O 1
ATOM 11049 N N . GLU B 1 665 ? -24.969 -24.094 -27.375 1 79.69 665 GLU B N 1
ATOM 11050 C CA . GLU B 1 665 ? -23.656 -24.281 -26.766 1 79.69 665 GLU B CA 1
ATOM 11051 C C . GLU B 1 665 ? -23.609 -25.578 -25.938 1 79.69 665 GLU B C 1
ATOM 11053 O O . GLU B 1 665 ? -22.562 -26.234 -25.875 1 79.69 665 GLU B O 1
ATOM 11058 N N . ILE B 1 666 ? -24.781 -26.031 -25.469 1 78.75 666 ILE B N 1
ATOM 11059 C CA . ILE B 1 666 ? -24.812 -27.219 -24.609 1 78.75 666 ILE B CA 1
ATOM 11060 C C . ILE B 1 666 ? -25.359 -28.406 -25.391 1 78.75 666 ILE B C 1
ATOM 11062 O O . ILE B 1 666 ? -25.719 -29.438 -24.812 1 78.75 666 ILE B O 1
ATOM 11066 N N . HIS B 1 667 ? -25.594 -28.281 -26.672 1 78.88 667 HIS B N 1
ATOM 11067 C CA . HIS B 1 667 ? -26 -29.312 -27.625 1 78.88 667 HIS B CA 1
ATOM 11068 C C . HIS B 1 667 ? -27.422 -29.797 -27.344 1 78.88 667 HIS B C 1
ATOM 11070 O O . HIS B 1 667 ? -27.703 -31 -27.391 1 78.88 667 HIS B O 1
ATOM 11076 N N . TYR B 1 668 ? -28.266 -28.922 -27.078 1 86.31 668 TYR B N 1
ATOM 11077 C CA . TYR B 1 668 ? -29.688 -29.203 -26.875 1 86.31 668 TYR B CA 1
ATOM 11078 C C . TYR B 1 668 ? -30.547 -28.438 -27.875 1 86.31 668 TYR B C 1
ATOM 11080 O O . TYR B 1 668 ? -31.656 -28.031 -27.562 1 86.31 668 TYR B O 1
ATOM 11088 N N . ALA B 1 669 ? -30.031 -28.281 -29.016 1 86.44 669 ALA B N 1
ATOM 11089 C CA . ALA B 1 669 ? -30.719 -27.484 -30.016 1 86.44 669 ALA B CA 1
ATOM 11090 C C . ALA B 1 669 ? -32.031 -28.141 -30.453 1 86.44 669 ALA B C 1
ATOM 11092 O O . ALA B 1 669 ? -33.062 -27.469 -30.594 1 86.44 669 ALA B O 1
ATOM 11093 N N . SER B 1 670 ? -31.922 -29.375 -30.656 1 86.88 670 SER B N 1
ATOM 11094 C CA . SER B 1 670 ? -33.125 -30.109 -31.062 1 86.88 670 SER B CA 1
ATOM 11095 C C . SER B 1 670 ? -34.188 -30.078 -29.969 1 86.88 670 SER B C 1
ATOM 11097 O O . SER B 1 670 ? -35.375 -29.938 -30.25 1 86.88 670 SER B O 1
ATOM 11099 N N . GLU B 1 671 ? -33.719 -30.172 -28.781 1 85.12 671 GLU B N 1
ATOM 11100 C CA . GLU B 1 671 ? -34.625 -30.156 -27.641 1 85.12 671 GLU B CA 1
ATOM 11101 C C . GLU B 1 671 ? -35.25 -28.797 -27.453 1 85.12 671 GLU B C 1
ATOM 11103 O O . GLU B 1 671 ? -36.438 -28.703 -27.078 1 85.12 671 GLU B O 1
ATOM 11108 N N . PHE B 1 672 ? -34.625 -27.891 -27.75 1 92.44 672 PHE B N 1
ATOM 11109 C CA . PHE B 1 672 ? -35.188 -26.547 -27.672 1 92.44 672 PHE B CA 1
ATOM 11110 C C . PHE B 1 672 ? -36.281 -26.375 -28.703 1 92.44 672 PHE B C 1
ATOM 11112 O O . PHE B 1 672 ? -37.375 -25.859 -28.391 1 92.44 672 PHE B O 1
ATOM 11119 N N . ASN B 1 673 ? -35.938 -26.75 -29.953 1 89.06 673 ASN B N 1
ATOM 11120 C CA . ASN B 1 673 ? -36.938 -26.625 -31.016 1 89.06 673 ASN B CA 1
ATOM 11121 C C . ASN B 1 673 ? -38.219 -27.406 -30.672 1 89.06 673 ASN B C 1
ATOM 11123 O O . ASN B 1 673 ? -39.312 -26.938 -30.922 1 89.06 673 ASN B O 1
ATOM 11127 N N . ASP B 1 674 ? -38 -28.516 -30.047 1 88.69 674 ASP B N 1
ATOM 11128 C CA . ASP B 1 674 ? -39.125 -29.312 -29.625 1 88.69 674 ASP B CA 1
ATOM 11129 C C . ASP B 1 674 ? -39.938 -28.609 -28.547 1 88.69 674 ASP B C 1
ATOM 11131 O O . ASP B 1 674 ? -41.156 -28.562 -28.609 1 88.69 674 ASP B O 1
ATOM 11135 N N . PHE B 1 675 ? -39.312 -28.031 -27.625 1 91.31 675 PHE B N 1
ATOM 11136 C CA . PHE B 1 675 ? -39.969 -27.312 -26.531 1 91.31 675 PHE B CA 1
ATOM 11137 C C . PHE B 1 675 ? -40.719 -26.094 -27.047 1 91.31 675 PHE B C 1
ATOM 11139 O O . PHE B 1 675 ? -41.844 -25.859 -26.656 1 91.31 675 PHE B O 1
ATOM 11146 N N . PHE B 1 676 ? -40.031 -25.375 -27.906 1 91.56 676 PHE B N 1
ATOM 11147 C CA . PHE B 1 676 ? -40.594 -24.125 -28.422 1 91.56 676 PHE B CA 1
ATOM 11148 C C . PHE B 1 676 ? -41.844 -24.406 -29.25 1 91.56 676 PHE B C 1
ATOM 11150 O O . PHE B 1 676 ? -42.844 -23.672 -29.172 1 91.56 676 PHE B O 1
ATOM 11157 N N . THR B 1 677 ? -41.812 -25.484 -29.953 1 88.12 677 THR B N 1
ATOM 11158 C CA . THR B 1 677 ? -43 -25.922 -30.703 1 88.12 677 THR B CA 1
ATOM 11159 C C . THR B 1 677 ? -44.125 -26.312 -29.75 1 88.12 677 THR B C 1
ATOM 11161 O O . THR B 1 677 ? -45.281 -25.984 -30 1 88.12 677 THR B O 1
ATOM 11164 N N . GLN B 1 678 ? -43.719 -26.938 -28.688 1 87.56 678 GLN B N 1
ATOM 11165 C CA . GLN B 1 678 ? -44.688 -27.297 -27.672 1 87.56 678 GLN B CA 1
ATOM 11166 C C . GLN B 1 678 ? -45.281 -26.062 -26.984 1 87.56 678 GLN B C 1
ATOM 11168 O O . GLN B 1 678 ? -46.469 -26 -26.688 1 87.56 678 GLN B O 1
ATOM 11173 N N . LEU B 1 679 ? -44.5 -25.141 -26.734 1 89.56 679 LEU B N 1
ATOM 11174 C CA . LEU B 1 679 ? -44.906 -23.891 -26.094 1 89.56 679 LEU B CA 1
ATOM 11175 C C . LEU B 1 679 ? -45.906 -23.141 -26.953 1 89.56 679 LEU B C 1
ATOM 11177 O O . LEU B 1 679 ? -46.875 -22.594 -26.438 1 89.56 679 LEU B O 1
ATOM 11181 N N . LYS B 1 680 ? -45.625 -23.125 -28.172 1 88.88 680 LYS B N 1
ATOM 11182 C CA . LYS B 1 680 ? -46.562 -22.516 -29.109 1 88.88 680 LYS B CA 1
ATOM 11183 C C . LYS B 1 680 ? -47.906 -23.188 -29.031 1 88.88 680 LYS B C 1
ATOM 11185 O O . LYS B 1 680 ? -48.969 -22.516 -29.016 1 88.88 680 LYS B O 1
ATOM 11190 N N . SER B 1 681 ? -47.875 -24.469 -28.984 1 85.44 681 SER B N 1
ATOM 11191 C CA . SER B 1 681 ? -49.094 -25.25 -28.906 1 85.44 681 SER B CA 1
ATOM 11192 C C . SER B 1 681 ? -49.844 -24.984 -27.594 1 85.44 681 SER B C 1
ATOM 11194 O O . SER B 1 681 ? -51.062 -24.906 -27.578 1 85.44 681 SER B O 1
ATOM 11196 N N . THR B 1 682 ? -49.094 -24.719 -26.594 1 84.81 682 THR B N 1
ATOM 11197 C CA . THR B 1 682 ? -49.656 -24.484 -25.266 1 84.81 682 THR B CA 1
ATOM 11198 C C . THR B 1 682 ? -50.219 -23.078 -25.156 1 84.81 682 THR B C 1
ATOM 11200 O O . THR B 1 682 ? -51.281 -22.859 -24.578 1 84.81 682 THR B O 1
ATOM 11203 N N . LEU B 1 683 ? -49.562 -22.094 -25.672 1 86.44 683 LEU B N 1
ATOM 11204 C CA . LEU B 1 683 ? -49.938 -20.703 -25.578 1 86.44 683 LEU B CA 1
ATOM 11205 C C . LEU B 1 683 ? -51 -20.359 -26.609 1 86.44 683 LEU B C 1
ATOM 11207 O O . LEU B 1 683 ? -51.906 -19.562 -26.344 1 86.44 683 LEU B O 1
ATOM 11211 N N . GLY B 1 684 ? -50.875 -20.891 -27.781 1 84 684 GLY B N 1
ATOM 11212 C CA . GLY B 1 684 ? -51.781 -20.562 -28.875 1 84 684 GLY B CA 1
ATOM 11213 C C . GLY B 1 684 ? -51.281 -19.422 -29.734 1 84 684 GLY B C 1
ATOM 11214 O O . GLY B 1 684 ? -50.594 -18.5 -29.234 1 84 684 GLY B O 1
ATOM 11215 N N . ASP B 1 685 ? -51.469 -19.375 -30.906 1 78 685 ASP B N 1
ATOM 11216 C CA . ASP B 1 685 ? -50.969 -18.453 -31.906 1 78 685 ASP B CA 1
ATOM 11217 C C . ASP B 1 685 ? -51.469 -17.047 -31.672 1 78 685 ASP B C 1
ATOM 11219 O O . ASP B 1 685 ? -50.812 -16.062 -32.062 1 78 685 ASP B O 1
ATOM 11223 N N . GLU B 1 686 ? -52.562 -16.891 -31.016 1 78.5 686 GLU B N 1
ATOM 11224 C CA . GLU B 1 686 ? -53.188 -15.586 -30.844 1 78.5 686 GLU B CA 1
ATOM 11225 C C . GLU B 1 686 ? -53.125 -15.125 -29.391 1 78.5 686 GLU B C 1
ATOM 11227 O O . GLU B 1 686 ? -53.688 -14.102 -29.016 1 78.5 686 GLU B O 1
ATOM 11232 N N . SER B 1 687 ? -52.406 -15.719 -28.625 1 85.38 687 SER B N 1
ATOM 11233 C CA . SER B 1 687 ? -52.312 -15.383 -27.203 1 85.38 687 SER B CA 1
ATOM 11234 C C . SER B 1 687 ? -51.406 -14.164 -26.984 1 85.38 687 SER B C 1
ATOM 11236 O O . SER B 1 687 ? -50.5 -13.891 -27.781 1 85.38 687 SER B O 1
ATOM 11238 N N . PRO B 1 688 ? -51.656 -13.477 -26 1 85.5 688 PRO B N 1
ATOM 11239 C CA . PRO B 1 688 ? -50.781 -12.336 -25.688 1 85.5 688 PRO B CA 1
ATOM 11240 C C . PRO B 1 688 ? -49.344 -12.758 -25.406 1 85.5 688 PRO B C 1
ATOM 11242 O O . PRO B 1 688 ? -48.406 -12 -25.672 1 85.5 688 PRO B O 1
ATOM 11245 N N . GLY B 1 689 ? -49.219 -13.836 -24.969 1 85.75 689 GLY B N 1
ATOM 11246 C CA . GLY B 1 689 ? -47.875 -14.352 -24.75 1 85.75 689 GLY B CA 1
ATOM 11247 C C . GLY B 1 689 ? -47.094 -14.578 -26.031 1 85.75 689 GLY B C 1
ATOM 11248 O O . GLY B 1 689 ? -45.906 -14.227 -26.109 1 85.75 689 GLY B O 1
ATOM 11249 N N . TRP B 1 690 ? -47.781 -15.18 -26.969 1 88.69 690 TRP B N 1
ATOM 11250 C CA . TRP B 1 690 ? -47.125 -15.414 -28.25 1 88.69 690 TRP B CA 1
ATOM 11251 C C . TRP B 1 690 ? -46.812 -14.102 -28.953 1 88.69 690 TRP B C 1
ATOM 11253 O O . TRP B 1 690 ? -45.781 -13.945 -29.578 1 88.69 690 TRP B O 1
ATOM 11263 N N . LYS B 1 691 ? -47.625 -13.125 -28.703 1 85.5 691 LYS B N 1
ATOM 11264 C CA . LYS B 1 691 ? -47.406 -11.805 -29.266 1 85.5 691 LYS B CA 1
ATOM 11265 C C . LYS B 1 691 ? -46.156 -11.148 -28.641 1 85.5 691 LYS B C 1
ATOM 11267 O O . LYS B 1 691 ? -45.406 -10.453 -29.328 1 85.5 691 LYS B O 1
ATOM 11272 N N . ALA B 1 692 ? -45.969 -11.453 -27.5 1 86.44 692 ALA B N 1
ATOM 11273 C CA . ALA B 1 692 ? -44.781 -10.945 -26.828 1 86.44 692 ALA B CA 1
ATOM 11274 C C . ALA B 1 692 ? -43.531 -11.562 -27.422 1 86.44 692 ALA B C 1
ATOM 11276 O O . ALA B 1 692 ? -42.5 -10.875 -27.578 1 86.44 692 ALA B O 1
ATOM 11277 N N . ILE B 1 693 ? -43.594 -12.82 -27.781 1 89.44 693 ILE B N 1
ATOM 11278 C CA . ILE B 1 693 ? -42.469 -13.523 -28.375 1 89.44 693 ILE B CA 1
ATOM 11279 C C . ILE B 1 693 ? -42.25 -12.992 -29.797 1 89.44 693 ILE B C 1
ATOM 11281 O O . ILE B 1 693 ? -41.094 -12.758 -30.188 1 89.44 693 ILE B O 1
ATOM 11285 N N . GLN B 1 694 ? -43.312 -12.719 -30.484 1 85.75 694 GLN B N 1
ATOM 11286 C CA . GLN B 1 694 ? -43.25 -12.18 -31.828 1 85.75 694 GLN B CA 1
ATOM 11287 C C . GLN B 1 694 ? -42.625 -10.789 -31.828 1 85.75 694 GLN B C 1
ATOM 11289 O O . GLN B 1 694 ? -41.812 -10.461 -32.719 1 85.75 694 GLN B O 1
ATOM 11294 N N . LYS B 1 695 ? -42.844 -10.086 -30.844 1 84 695 LYS B N 1
ATOM 11295 C CA . LYS B 1 695 ? -42.312 -8.734 -30.734 1 84 695 LYS B CA 1
ATOM 11296 C C . LYS B 1 695 ? -40.812 -8.742 -30.531 1 84 695 LYS B C 1
ATOM 11298 O O . LYS B 1 695 ? -40.094 -7.891 -31.078 1 84 695 LYS B O 1
ATOM 11303 N N . GLU B 1 696 ? -40.344 -9.742 -29.828 1 81.5 696 GLU B N 1
ATOM 11304 C CA . GLU B 1 696 ? -38.906 -9.828 -29.562 1 81.5 696 GLU B CA 1
ATOM 11305 C C . GLU B 1 696 ? -38.188 -10.594 -30.672 1 81.5 696 GLU B C 1
ATOM 11307 O O . GLU B 1 696 ? -36.938 -10.57 -30.75 1 81.5 696 GLU B O 1
ATOM 11312 N N . GLY B 1 697 ? -38.875 -11.289 -31.5 1 83.5 697 GLY B N 1
ATOM 11313 C CA . GLY B 1 697 ? -38.344 -11.969 -32.688 1 83.5 697 GLY B CA 1
ATOM 11314 C C . GLY B 1 697 ? -37.625 -13.25 -32.344 1 83.5 697 GLY B C 1
ATOM 11315 O O . GLY B 1 697 ? -36.656 -13.633 -33.062 1 83.5 697 GLY B O 1
ATOM 11316 N N . ILE B 1 698 ? -38.031 -13.992 -31.312 1 87.94 698 ILE B N 1
ATOM 11317 C CA . ILE B 1 698 ? -37.375 -15.258 -30.969 1 87.94 698 ILE B CA 1
ATOM 11318 C C . ILE B 1 698 ? -38 -16.391 -31.781 1 87.94 698 ILE B C 1
ATOM 11320 O O . ILE B 1 698 ? -39.219 -16.578 -31.766 1 87.94 698 ILE B O 1
ATOM 11324 N N . THR B 1 699 ? -37.125 -17.062 -32.5 1 89.12 699 THR B N 1
ATOM 11325 C CA . THR B 1 699 ? -37.625 -18.125 -33.375 1 89.12 699 THR B CA 1
ATOM 11326 C C . THR B 1 699 ? -36.844 -19.422 -33.188 1 89.12 699 THR B C 1
ATOM 11328 O O . THR B 1 699 ? -35.969 -19.484 -32.312 1 89.12 699 THR B O 1
ATOM 11331 N N . LEU B 1 700 ? -37.219 -20.391 -33.875 1 89.44 700 LEU B N 1
ATOM 11332 C CA . LEU B 1 700 ? -36.562 -21.688 -33.781 1 89.44 700 LEU B CA 1
ATOM 11333 C C . LEU B 1 700 ? -35.094 -21.594 -34.188 1 89.44 700 LEU B C 1
ATOM 11335 O O . LEU B 1 700 ? -34.719 -20.703 -34.969 1 89.44 700 LEU B O 1
ATOM 11339 N N . LEU B 1 701 ? -34.344 -22.484 -33.688 1 88.38 701 LEU B N 1
ATOM 11340 C CA . LEU B 1 701 ? -32.969 -22.625 -34.125 1 88.38 701 LEU B CA 1
ATOM 11341 C C . LEU B 1 701 ? -32.875 -23.266 -35.5 1 88.38 701 LEU B C 1
ATOM 11343 O O . LEU B 1 701 ? -33.625 -24.203 -35.812 1 88.38 701 LEU B O 1
ATOM 11347 N N . THR B 1 702 ? -31.969 -22.75 -36.312 1 86.25 702 THR B N 1
ATOM 11348 C CA . THR B 1 702 ? -31.859 -23.203 -37.719 1 86.25 702 THR B CA 1
ATOM 11349 C C . THR B 1 702 ? -30.547 -23.922 -37.938 1 86.25 702 THR B C 1
ATOM 11351 O O . THR B 1 702 ? -29.719 -24.016 -37.031 1 86.25 702 THR B O 1
ATOM 11354 N N . ASP B 1 703 ? -30.375 -24.375 -39.094 1 80.94 703 ASP B N 1
ATOM 11355 C CA . ASP B 1 703 ? -29.141 -25.016 -39.5 1 80.94 703 ASP B CA 1
ATOM 11356 C C . ASP B 1 703 ? -27.969 -24.047 -39.469 1 80.94 703 ASP B C 1
ATOM 11358 O O . ASP B 1 703 ? -26.812 -24.453 -39.406 1 80.94 703 ASP B O 1
ATOM 11362 N N . GLN B 1 704 ? -28.219 -22.812 -39.406 1 78.88 704 GLN B N 1
ATOM 11363 C CA . GLN B 1 704 ? -27.172 -21.797 -39.344 1 78.88 704 GLN B CA 1
ATOM 11364 C C . GLN B 1 704 ? -26.656 -21.641 -37.906 1 78.88 704 GLN B C 1
ATOM 11366 O O . GLN B 1 704 ? -25.484 -21.312 -37.719 1 78.88 704 GLN B O 1
ATOM 11371 N N . ASP B 1 705 ? -27.438 -21.953 -36.969 1 81.06 705 ASP B N 1
ATOM 11372 C CA . ASP B 1 705 ? -27.062 -21.891 -35.562 1 81.06 705 ASP B CA 1
ATOM 11373 C C . ASP B 1 705 ? -26.344 -23.156 -35.125 1 81.06 705 ASP B C 1
ATOM 11375 O O . ASP B 1 705 ? -25.359 -23.094 -34.375 1 81.06 705 ASP B O 1
ATOM 11379 N N . ASP B 1 706 ? -26.938 -24.328 -35.625 1 78.69 706 ASP B N 1
ATOM 11380 C CA . ASP B 1 706 ? -26.438 -25.672 -35.375 1 78.69 706 ASP B CA 1
ATOM 11381 C C . ASP B 1 706 ? -26.656 -26.562 -36.594 1 78.69 706 ASP B C 1
ATOM 11383 O O . ASP B 1 706 ? -27.781 -26.828 -36.969 1 78.69 706 ASP B O 1
ATOM 11387 N N . PRO B 1 707 ? -25.672 -26.969 -37.125 1 77.75 707 PRO B N 1
ATOM 11388 C CA . PRO B 1 707 ? -25.766 -27.734 -38.375 1 77.75 707 PRO B CA 1
ATOM 11389 C C . PRO B 1 707 ? -26.5 -29.047 -38.188 1 77.75 707 PRO B C 1
ATOM 11391 O O . PRO B 1 707 ? -26.938 -29.656 -39.188 1 77.75 707 PRO B O 1
ATOM 11394 N N . THR B 1 708 ? -26.75 -29.5 -37.125 1 77.44 708 THR B N 1
ATOM 11395 C CA . THR B 1 708 ? -27.422 -30.781 -36.875 1 77.44 708 THR B CA 1
ATOM 11396 C C . THR B 1 708 ? -28.938 -30.641 -37.031 1 77.44 708 THR B C 1
ATOM 11398 O O . THR B 1 708 ? -29.656 -31.641 -37.094 1 77.44 708 THR B O 1
ATOM 11401 N N . LEU B 1 709 ? -29.328 -29.422 -37.188 1 80.81 709 LEU B N 1
ATOM 11402 C CA . LEU B 1 709 ? -30.766 -29.172 -37.25 1 80.81 709 LEU B CA 1
ATOM 11403 C C . LEU B 1 709 ? -31.25 -29.141 -38.688 1 80.81 709 LEU B C 1
ATOM 11405 O O . LEU B 1 709 ? -30.5 -28.734 -39.594 1 80.81 709 LEU B O 1
ATOM 11409 N N . SER B 1 710 ? -32.469 -29.5 -38.938 1 81.94 710 SER B N 1
ATOM 11410 C CA . SER B 1 710 ? -33.062 -29.562 -40.281 1 81.94 710 SER B CA 1
ATOM 11411 C C . SER B 1 710 ? -34 -28.375 -40.531 1 81.94 710 SER B C 1
ATOM 11413 O O . SER B 1 710 ? -34.531 -28.219 -41.625 1 81.94 710 SER B O 1
ATOM 11415 N N . VAL B 1 711 ? -34.125 -27.438 -39.625 1 85.31 711 VAL B N 1
ATOM 11416 C CA . VAL B 1 711 ? -35.031 -26.297 -39.781 1 85.31 711 VAL B CA 1
ATOM 11417 C C . VAL B 1 711 ? -34.312 -25.188 -40.562 1 85.31 711 VAL B C 1
ATOM 11419 O O . VAL B 1 711 ? -33.219 -24.781 -40.219 1 85.31 711 VAL B O 1
ATOM 11422 N N . THR B 1 712 ? -34.844 -24.781 -41.625 1 82.5 712 THR B N 1
ATOM 11423 C CA . THR B 1 712 ? -34.312 -23.703 -42.438 1 82.5 712 THR B CA 1
ATOM 11424 C C . THR B 1 712 ? -34.719 -22.344 -41.906 1 82.5 712 THR B C 1
ATOM 11426 O O . THR B 1 712 ? -35.656 -22.234 -41.125 1 82.5 712 THR B O 1
ATOM 11429 N N . THR B 1 713 ? -34.156 -21.359 -42.344 1 84.56 713 THR B N 1
ATOM 11430 C CA . THR B 1 713 ? -34.438 -19.984 -41.938 1 84.56 713 THR B CA 1
ATOM 11431 C C . THR B 1 713 ? -35.844 -19.578 -42.312 1 84.56 713 THR B C 1
ATOM 11433 O O . THR B 1 713 ? -36.531 -18.875 -41.562 1 84.56 713 THR B O 1
ATOM 11436 N N . THR B 1 714 ? -36.281 -20.047 -43.469 1 79.88 714 THR B N 1
ATOM 11437 C CA . THR B 1 714 ? -37.625 -19.75 -43.938 1 79.88 714 THR B CA 1
ATOM 11438 C C . THR B 1 714 ? -38.656 -20.422 -43.062 1 79.88 714 THR B C 1
ATOM 11440 O O . THR B 1 714 ? -39.688 -19.812 -42.75 1 79.88 714 THR B O 1
ATOM 11443 N N . GLN B 1 715 ? -38.375 -21.516 -42.656 1 83.19 715 GLN B N 1
ATOM 11444 C CA . GLN B 1 715 ? -39.281 -22.281 -41.812 1 83.19 715 GLN B CA 1
ATOM 11445 C C . GLN B 1 715 ? -39.344 -21.672 -40.406 1 83.19 715 GLN B C 1
ATOM 11447 O O . GLN B 1 715 ? -40.438 -21.641 -39.812 1 83.19 715 GLN B O 1
ATOM 11452 N N . SER B 1 716 ? -38.281 -21.172 -39.938 1 87.94 716 SER B N 1
ATOM 11453 C CA . SER B 1 716 ? -38.25 -20.562 -38.625 1 87.94 716 SER B CA 1
ATOM 11454 C C . SER B 1 716 ? -39.062 -19.266 -38.594 1 87.94 716 SER B C 1
ATOM 11456 O O . SER B 1 716 ? -39.75 -19 -37.594 1 87.94 716 SER B O 1
ATOM 11458 N N . ARG B 1 717 ? -39 -18.562 -39.562 1 83.81 717 ARG B N 1
ATOM 11459 C CA . ARG B 1 717 ? -39.781 -17.344 -39.656 1 83.81 717 ARG B CA 1
ATOM 11460 C C . ARG B 1 717 ? -41.25 -17.656 -39.812 1 83.81 717 ARG B C 1
ATOM 11462 O O . ARG B 1 717 ? -42.125 -16.969 -39.25 1 83.81 717 ARG B O 1
ATOM 11469 N N . ALA B 1 718 ? -41.594 -18.625 -40.656 1 82.19 718 ALA B N 1
ATOM 11470 C CA . ALA B 1 718 ? -42.969 -19.078 -40.844 1 82.19 718 ALA B CA 1
ATOM 11471 C C . ALA B 1 718 ? -43.562 -19.578 -39.5 1 82.19 718 ALA B C 1
ATOM 11473 O O . ALA B 1 718 ? -44.75 -19.406 -39.25 1 82.19 718 ALA B O 1
ATOM 11474 N N . PHE B 1 719 ? -42.75 -20.125 -38.688 1 88 719 PHE B N 1
ATOM 11475 C CA . PHE B 1 719 ? -43.125 -20.609 -37.375 1 88 719 PHE B CA 1
ATOM 11476 C C . PHE B 1 719 ? -43.594 -19.453 -36.469 1 88 719 PHE B C 1
ATOM 11478 O O . PHE B 1 719 ? -44.594 -19.562 -35.781 1 88 719 PHE B O 1
ATOM 11485 N N . LEU B 1 720 ? -42.875 -18.391 -36.594 1 86.75 720 LEU B N 1
ATOM 11486 C CA . LEU B 1 720 ? -43.125 -17.266 -35.688 1 86.75 720 LEU B CA 1
ATOM 11487 C C . LEU B 1 720 ? -44.312 -16.422 -36.188 1 86.75 720 LEU B C 1
ATOM 11489 O O . LEU B 1 720 ? -45.188 -16.047 -35.406 1 86.75 720 LEU B O 1
ATOM 11493 N N . TYR B 1 721 ? -44.312 -16.078 -37.469 1 82.62 721 TYR B N 1
ATOM 11494 C CA . TYR B 1 721 ? -45.281 -15.117 -37.969 1 82.62 721 TYR B CA 1
ATOM 11495 C C . TYR B 1 721 ? -46.375 -15.805 -38.75 1 82.62 721 TYR B C 1
ATOM 11497 O O . TYR B 1 721 ? -47.406 -15.203 -39.094 1 82.62 721 TYR B O 1
ATOM 11505 N N . GLY B 1 722 ? -46.344 -16.969 -39.031 1 75.5 722 GLY B N 1
ATOM 11506 C CA . GLY B 1 722 ? -47.312 -17.672 -39.875 1 75.5 722 GLY B CA 1
ATOM 11507 C C . GLY B 1 722 ? -46.938 -17.703 -41.344 1 75.5 722 GLY B C 1
ATOM 11508 O O . GLY B 1 722 ? -46.125 -16.891 -41.781 1 75.5 722 GLY B O 1
ATOM 11509 N N . GLU B 1 723 ? -47.125 -18.781 -42.094 1 60.59 723 GLU B N 1
ATOM 11510 C CA . GLU B 1 723 ? -46.781 -19 -43.469 1 60.59 723 GLU B CA 1
ATOM 11511 C C . GLU B 1 723 ? -47.219 -17.828 -44.344 1 60.59 723 GLU B C 1
ATOM 11513 O O . GLU B 1 723 ? -46.562 -17.516 -45.344 1 60.59 723 GLU B O 1
ATOM 11518 N N . GLU B 1 724 ? -48.188 -17.094 -44.094 1 55.47 724 GLU B N 1
ATOM 11519 C CA . GLU B 1 724 ? -48.719 -16.078 -45 1 55.47 724 GLU B CA 1
ATOM 11520 C C . GLU B 1 724 ? -47.875 -14.812 -44.969 1 55.47 724 GLU B C 1
ATOM 11522 O O . GLU B 1 724 ? -47.719 -14.141 -45.969 1 55.47 724 GLU B O 1
ATOM 11527 N N . GLU B 1 725 ? -47.25 -14.367 -43.875 1 52.03 725 GLU B N 1
ATOM 11528 C CA . GLU B 1 725 ? -46.594 -13.07 -43.781 1 52.03 725 GLU B CA 1
ATOM 11529 C C . GLU B 1 725 ? -45.156 -13.141 -44.25 1 52.03 725 GLU B C 1
ATOM 11531 O O . GLU B 1 725 ? -44.562 -12.125 -44.625 1 52.03 725 GLU B O 1
ATOM 11536 N N . VAL B 1 726 ? -44.406 -14.211 -44.312 1 50.94 726 VAL B N 1
ATOM 11537 C CA . VAL B 1 726 ? -43.031 -14.336 -44.75 1 50.94 726 VAL B CA 1
ATOM 11538 C C . VAL B 1 726 ? -42.938 -14.102 -46.281 1 50.94 726 VAL B C 1
ATOM 11540 O O . VAL B 1 726 ? -41.969 -13.547 -46.781 1 50.94 726 VAL B O 1
ATOM 11543 N N . VAL B 1 727 ? -43.875 -14.438 -47.094 1 47.06 727 VAL B N 1
ATOM 11544 C CA . VAL B 1 727 ? -43.906 -14.18 -48.531 1 47.06 727 VAL B CA 1
ATOM 11545 C C . VAL B 1 727 ? -44 -12.672 -48.781 1 47.06 727 VAL B C 1
ATOM 11547 O O . VAL B 1 727 ? -43.438 -12.156 -49.75 1 47.06 727 VAL B O 1
ATOM 11550 N N . LEU B 1 728 ? -44.594 -11.93 -47.906 1 44.59 728 LEU B N 1
ATOM 11551 C CA . LEU B 1 728 ? -44.781 -10.5 -48.188 1 44.59 728 LEU B CA 1
ATOM 11552 C C . LEU B 1 728 ? -43.531 -9.727 -47.875 1 44.59 728 LEU B C 1
ATOM 11554 O O . LEU B 1 728 ? -43.188 -8.766 -48.594 1 44.59 728 LEU B O 1
ATOM 11558 N N . GLN B 1 729 ? -42.75 -10.078 -46.844 1 44.66 729 GLN B N 1
ATOM 11559 C CA . GLN B 1 729 ? -41.594 -9.258 -46.469 1 44.66 729 GLN B CA 1
ATOM 11560 C C . GLN B 1 729 ? -40.406 -9.547 -47.375 1 44.66 729 GLN B C 1
ATOM 11562 O O . GLN B 1 729 ? -39.594 -8.656 -47.656 1 44.66 729 GLN B O 1
ATOM 11567 N N . VAL B 1 730 ? -40.156 -10.75 -47.812 1 42.53 730 VAL B N 1
ATOM 11568 C CA . VAL B 1 730 ? -39.094 -10.969 -48.812 1 42.53 730 VAL B CA 1
ATOM 11569 C C . VAL B 1 730 ? -39.406 -10.203 -50.094 1 42.53 730 VAL B C 1
ATOM 11571 O O . VAL B 1 730 ? -38.5 -9.734 -50.781 1 42.53 730 VAL B O 1
ATOM 11574 N N . ALA B 1 731 ? -40.625 -9.977 -50.438 1 41.53 731 ALA B N 1
ATOM 11575 C CA . ALA B 1 731 ? -41.031 -9.211 -51.625 1 41.53 731 ALA B CA 1
ATOM 11576 C C . ALA B 1 731 ? -40.75 -7.723 -51.406 1 41.53 731 ALA B C 1
ATOM 11578 O O . ALA B 1 731 ? -40.312 -7.035 -52.344 1 41.53 731 ALA B O 1
ATOM 11579 N N . SER B 1 732 ? -41 -7.238 -50.188 1 39.28 732 SER B N 1
ATOM 11580 C CA . SER B 1 732 ? -40.75 -5.816 -49.969 1 39.28 732 SER B CA 1
ATOM 11581 C C . SER B 1 732 ? -39.281 -5.508 -49.844 1 39.28 732 SER B C 1
ATOM 11583 O O . SER B 1 732 ? -38.812 -4.449 -50.281 1 39.28 732 SER B O 1
ATOM 11585 N N . ALA B 1 733 ? -38.469 -6.426 -49.312 1 40.12 733 ALA B N 1
ATOM 11586 C CA . ALA B 1 733 ? -37.031 -6.195 -49.188 1 40.12 733 ALA B CA 1
ATOM 11587 C C . ALA B 1 733 ? -36.375 -6.312 -50.562 1 40.12 733 ALA B C 1
ATOM 11589 O O . ALA B 1 733 ? -35.406 -5.594 -50.844 1 40.12 733 ALA B O 1
ATOM 11590 N N . THR B 1 734 ? -36.75 -7.207 -51.375 1 38.53 734 THR B N 1
ATOM 11591 C CA . THR B 1 734 ? -36.25 -7.262 -52.719 1 38.53 734 THR B CA 1
ATOM 11592 C C . THR B 1 734 ? -36.625 -5.992 -53.5 1 38.53 734 THR B C 1
ATOM 11594 O O . THR B 1 734 ? -35.844 -5.535 -54.344 1 38.53 734 THR B O 1
ATOM 11597 N N . LEU B 1 735 ? -37.844 -5.434 -53.219 1 36.91 735 LEU B N 1
ATOM 11598 C CA . LEU B 1 735 ? -38.219 -4.188 -53.906 1 36.91 735 LEU B CA 1
ATOM 11599 C C . LEU B 1 735 ? -37.406 -3.018 -53.312 1 36.91 735 LEU B C 1
ATOM 11601 O O . LEU B 1 735 ? -37 -2.131 -54.062 1 36.91 735 LEU B O 1
ATOM 11605 N N . SER B 1 736 ? -37.125 -3.033 -51.938 1 37.06 736 SER B N 1
ATOM 11606 C CA . SER B 1 736 ? -36.406 -1.901 -51.406 1 37.06 736 SER B CA 1
ATOM 11607 C C . SER B 1 736 ? -34.906 -1.953 -51.781 1 37.06 736 SER B C 1
ATOM 11609 O O . SER B 1 736 ? -34.281 -0.913 -51.969 1 37.06 736 SER B O 1
ATOM 11611 N N . SER B 1 737 ? -34.344 -3.156 -51.969 1 37.47 737 SER B N 1
ATOM 11612 C CA . SER B 1 737 ? -32.938 -3.184 -52.438 1 37.47 737 SER B CA 1
ATOM 11613 C C . SER B 1 737 ? -32.844 -2.762 -53.875 1 37.47 737 SER B C 1
ATOM 11615 O O . SER B 1 737 ? -31.844 -2.209 -54.312 1 37.47 737 SER B O 1
ATOM 11617 N N . GLN B 1 738 ? -33.844 -3.025 -54.656 1 35.88 738 GLN B N 1
ATOM 11618 C CA . GLN B 1 738 ? -33.844 -2.549 -56.031 1 35.88 738 GLN B CA 1
ATOM 11619 C C . GLN B 1 738 ? -33.969 -1.028 -56.094 1 35.88 738 GLN B C 1
ATOM 11621 O O . GLN B 1 738 ? -33.375 -0.384 -56.969 1 35.88 738 GLN B O 1
ATOM 11626 N N . VAL B 1 739 ? -34.812 -0.46 -55.125 1 36.38 739 VAL B N 1
ATOM 11627 C CA . VAL B 1 739 ? -34.938 0.991 -55.156 1 36.38 739 VAL B CA 1
ATOM 11628 C C . VAL B 1 739 ? -33.656 1.653 -54.719 1 36.38 739 VAL B C 1
ATOM 11630 O O . VAL B 1 739 ? -33.219 2.66 -55.281 1 36.38 739 VAL B O 1
ATOM 11633 N N . GLU B 1 740 ? -32.938 1.049 -53.719 1 34.56 740 GLU B N 1
ATOM 11634 C CA . GLU B 1 740 ? -31.734 1.732 -53.281 1 34.56 740 GLU B CA 1
ATOM 11635 C C . GLU B 1 740 ? -30.625 1.602 -54.312 1 34.56 740 GLU B C 1
ATOM 11637 O O . GLU B 1 740 ? -29.688 2.414 -54.344 1 34.56 740 GLU B O 1
ATOM 11642 N N . GLU B 1 741 ? -30.594 0.552 -55.156 1 34.97 741 GLU B N 1
ATOM 11643 C CA . GLU B 1 741 ? -29.578 0.517 -56.219 1 34.97 741 GLU B CA 1
ATOM 11644 C C . GLU B 1 741 ? -29.797 1.649 -57.219 1 34.97 741 GLU B C 1
ATOM 11646 O O . GLU B 1 741 ? -28.828 2.203 -57.75 1 34.97 741 GLU B O 1
ATOM 11651 N N . MET B 1 742 ? -31.078 1.989 -57.531 1 33.25 742 MET B N 1
ATOM 11652 C CA . MET B 1 742 ? -31.312 3.01 -58.562 1 33.25 742 MET B CA 1
ATOM 11653 C C . MET B 1 742 ? -30.938 4.391 -58.031 1 33.25 742 MET B C 1
ATOM 11655 O O . MET B 1 742 ? -30.547 5.262 -58.812 1 33.25 742 MET B O 1
ATOM 11659 N N . GLU B 1 743 ? -31.219 4.711 -56.719 1 32.94 743 GLU B N 1
ATOM 11660 C CA . GLU B 1 743 ? -31 6.094 -56.312 1 32.94 743 GLU B CA 1
ATOM 11661 C C . GLU B 1 743 ? -29.516 6.414 -56.219 1 32.94 743 GLU B C 1
ATOM 11663 O O . GLU B 1 743 ? -29.125 7.586 -56.188 1 32.94 743 GLU B O 1
ATOM 11668 N N . ASN B 1 744 ? -28.625 5.441 -56 1 30.7 744 ASN B N 1
ATOM 11669 C CA . ASN B 1 744 ? -27.234 5.875 -55.938 1 30.7 744 ASN B CA 1
ATOM 11670 C C . ASN B 1 744 ? -26.703 6.242 -57.312 1 30.7 744 ASN B C 1
ATOM 11672 O O . ASN B 1 744 ? -25.5 6.508 -57.469 1 30.7 744 ASN B O 1
ATOM 11676 N N . GLU B 1 745 ? -27.312 5.938 -58.406 1 30 745 GLU B N 1
ATOM 11677 C CA . GLU B 1 745 ? -26.703 6.348 -59.688 1 30 745 GLU B CA 1
ATOM 11678 C C . GLU B 1 745 ? -26.734 7.867 -59.844 1 30 745 GLU B C 1
ATOM 11680 O O . GLU B 1 745 ? -25.891 8.438 -60.531 1 30 745 GLU B O 1
ATOM 11685 N N . ASP B 1 746 ? -27.766 8.625 -59.438 1 28.12 746 ASP B N 1
ATOM 11686 C CA . ASP B 1 746 ? -27.969 9.984 -59.938 1 28.12 746 ASP B CA 1
ATOM 11687 C C . ASP B 1 746 ? -27 10.961 -59.281 1 28.12 746 ASP B C 1
ATOM 11689 O O . ASP B 1 746 ? -26.719 12.031 -59.812 1 28.12 746 ASP B O 1
ATOM 11693 N N . ASP B 1 747 ? -26.688 10.906 -57.969 1 26.59 747 ASP B N 1
ATOM 11694 C CA . ASP B 1 747 ? -26.094 12.102 -57.406 1 26.59 747 ASP B CA 1
ATOM 11695 C C . ASP B 1 747 ? -24.625 12.242 -57.812 1 26.59 747 ASP B C 1
ATOM 11697 O O . ASP B 1 747 ? -23.875 12.977 -57.188 1 26.59 747 ASP B O 1
ATOM 11701 N N . MET B 1 748 ? -24.094 11.57 -58.844 1 27.08 748 MET B N 1
ATOM 11702 C CA . MET B 1 748 ? -22.75 11.773 -59.375 1 27.08 748 MET B CA 1
ATOM 11703 C C . MET B 1 748 ? -22.578 13.188 -59.938 1 27.08 748 MET B C 1
ATOM 11705 O O . MET B 1 748 ? -21.453 13.648 -60.156 1 27.08 748 MET B O 1
ATOM 11709 N N . PHE B 1 749 ? -23.562 13.938 -60.531 1 24.27 749 PHE B N 1
ATOM 11710 C CA . PHE B 1 749 ? -23.344 15.062 -61.406 1 24.27 749 PHE B CA 1
ATOM 11711 C C . PHE B 1 749 ? -23.047 16.328 -60.625 1 24.27 749 PHE B C 1
ATOM 11713 O O . PHE B 1 749 ? -22.625 17.344 -61.188 1 24.27 749 PHE B O 1
ATOM 11720 N N . ALA B 1 750 ? -23.531 16.562 -59.375 1 25.8 750 ALA B N 1
ATOM 11721 C CA . ALA B 1 750 ? -23.531 17.969 -59 1 25.8 750 ALA B CA 1
ATOM 11722 C C . ALA B 1 750 ? -22.109 18.469 -58.719 1 25.8 750 ALA B C 1
ATOM 11724 O O . ALA B 1 750 ? -21.906 19.625 -58.375 1 25.8 750 ALA B O 1
ATOM 11725 N N . ASP B 1 751 ? -21.141 17.516 -58.625 1 21.92 751 ASP B N 1
ATOM 11726 C CA . ASP B 1 751 ? -19.875 18.219 -58.375 1 21.92 751 ASP B CA 1
ATOM 11727 C C . ASP B 1 751 ? -19.406 18.953 -59.625 1 21.92 751 ASP B C 1
ATOM 11729 O O . ASP B 1 751 ? -18.297 19.5 -59.656 1 21.92 751 ASP B O 1
ATOM 11733 N N . PHE B 1 752 ? -20.016 18.703 -60.844 1 22.56 752 PHE B N 1
ATOM 11734 C CA . PHE B 1 752 ? -19.328 19.375 -61.938 1 22.56 752 PHE B CA 1
ATOM 11735 C C . PHE B 1 752 ? -19.625 20.859 -61.938 1 22.56 752 PHE B C 1
ATOM 11737 O O . PHE B 1 752 ? -18.984 21.641 -62.656 1 22.56 752 PHE B O 1
ATOM 11744 N N . GLU B 1 753 ? -20.828 21.344 -61.406 1 21.47 753 GLU B N 1
ATOM 11745 C CA . GLU B 1 753 ? -20.938 22.781 -61.656 1 21.47 753 GLU B CA 1
ATOM 11746 C C . GLU B 1 753 ? -20.094 23.578 -60.688 1 21.47 753 GLU B C 1
ATOM 11748 O O . GLU B 1 753 ? -19.969 23.219 -59.531 1 21.47 753 GLU B O 1
#

Foldseek 3Di:
DPPFAAWEEEEEEQAQQQQAAFPPPLPPPPDPPDPSGTNRSLRLVLVLLVLLLCVPFPQQHWYWYKYANAQADDAVCCVVVHVVALGRIHTLGATDGRDVVSNVVSVPDHGDNDNVGDGAVLSSLVRRLVSQCVVCPPHGHAAEYEYEDQQQHAHDCCVCLVVSLVSCQVVVYAYEYAHRVDPDWLPPPPPVPVVPPDDCPPPPPPPPDPPPRSSNVRSVSVSVSCVSSVYTYHYSSVSVVVSVVSVDHDDDFDFLAWQFADDDPDTQTKTKTFDDDDDDDDDDFDADPVCVVVVHPGGDDDDDFDADPVGNPDGQPPVNDWDWDDDPPDTHTDDPVRVLVVLPQDAFDKYWPFKDALVVDDPLFFDDGKMKMAGPPPPVVSQVVLQVVLVVCVVVRIWIWIWGDSHGSHDIFIWIWHWDDADPVRGGTITMITTTDDPVRHDDDDDDDQDDPPRDDDPVLVVLVVVVCVLLDDPPVCVVVLPDADDQVSVQVSVQVVVCSVPVPDDRDAGDLVRLPSVDRDPVSCVVCVVSVVVNCVSVVQDFPQPPDPPDDRPRHSDPDDPDDPDDDPPPPDDPDDDDDPPCPPDDDCDVCCSSPLPPLQAQDQPCRLSSLVSLLSVCSVPVVSPVRSLVRLLVNLLVQLVVDDVSLVVSLVSLVSSCLCCLVSVNLVVNLVSVLVSCVVQDLPHPSLVSNLVVPDWHDACVSPVVDPQHPLNGVCSNNNNPVSVVVVVVVVVVVVVVVVVVVPPPPPVPD/DPPFAAWEEEEEEQAQQQQAAFPPPLPPPPDPPDPSGTNRSLRLVLVLLVLLLCVPFPQQHWYWYKYANAPADDAVCCVVVHVVALGRIHTLGATDGRDVVSNVVSVVDHGDNDNPGDGAPLSSLVRRLVSQCVVCPPHGHAAEYEYEDQQQHAHDCCVCLVVSLVSCQVVVYAYEYAHRVDPDWLPPPPPVPVVPPDDCPPPPPPPPDPPPRSRNVRSVSVSVSCVSSVYTYHYSSVSVVVSVVSVDHDDDFDFLAWQFADDDPDTQTKTKTFDDDDDDDDDDFDADPVCVVVVHPGGDDDDDFDADPVGNPDGQPPVNDWDWDDDPPDTHTDDPVRVLVVLPQDAFDKYWPFKDALVVDDPLFFDDGKMKMAGPPPPVVSQVVLQVVLVVCVVVRIWIWIWGDSHGSHDIFIWIWHWDDADPVRGGTITMITTTDDPVRHDDDDDDDPDDPPRDDDPVLVVLVVVVCVLLDDPPVCVVVLPDADDQVSVQVSVQVVVCSVPVPDDRDAGDLVRLPSVDRDPVSCVVCVVSVVVNCVSVVQDFPCPDDDDDDRPSPSDPDDDDDPDDDDPDPDDDDDDDDPDCPPDDDCDVCCSSPLPPLQAQDQPCRLSSLVSLLSVCVVPVVSPVRSLVRLLVNLLVQLVVDDVSLVVSLVSLVSCCLCCLVSVNQVVNLVSVLVSCVVQDLPHPSLVSNLVVPDWHDACVSPVVDHQHPLNGVCSNNNPPVSVVVVVVVVVVVVVVVVVVVPPPPVVPD

Secondary structure (DSSP, 8-state):
-----EEEEEEEE-SGGGGSBP-S-------SSS---BHHHHHHHHHHHHHHHHHHH-TTSEEEEEEES-SS-B-HHHHHH-TTSSTTEEEEEEEE---HHHHHHHHH------TTS---HHHHHHHHHHHHHHHHTTS--EEEEEEEE---S--S-TTHHHHHHHHHHHHTEEEEEEETT-S--SS----TTTTSSS---S------SS---HHHHHHHHHHHHHHHTT-EEEEHHHHHHHHHHT-S------EEEEEEEEETTEEEEEEEEESB----PPPPEEEEHHHHHTT---BPEEEEEEE-SS-TTSB--GGGEEEEEEETTEEEEE-HHHHHHHS-----EEEEEEEEEGGG--GGG--S-EEEEEEPTT-HHHHHHHHHHHHHHHHHTEEEEEEEE-STTPPPEEEEEEEE---SS--S-EEEEEEEPPGGGB---------SGGGSPPHHHHHHHHHHHHHTBPPHHHHHHHT----HHHHHHHHHHHHHHH-TTPPPPPPPHHHHHTTS--HHHHHHTHHHHHHHHHHHT---------SS----------SS---------------------------HHHHH------S--SSSHHHHHHHHHHHHTS-HHHHHHHHHHHHHHHHHHHHT-GGGHHHHHHHHHHHHHHHHHTT-HHHHHHHHHHHHHHH-TTSHHHHHHHHHT-----TTT-TT----HHHHHHHHH-HHHHHHHHHHHHHHHHHHHHHTTGGGGGG--/-----EEEEEEEE-SGGGGSBP-S-------SSS---BHHHHHHHHHHHHHHHHHHH-TTSEEEEEEES-SS-B-HHHHHH-TTSSTTEEEEEEEE---HHHHHHHHH------TTS---HHHHHHHHHHHHHHHHTTS--EEEEEEEE---SPPS-TTHHHHHHHHHHHHTEEEEEEETT-S--SS----GGGGSSS---S------SS---HHHHHHHHHHHHHHHTT-EEEEHHHHHHHHHHT-S------EEEEEEEEETTEEEEEEEEESB----PPPPEEEEHHHHHTT---BPEEEEEEE-SS-TTSB--GGGEEEEEEETTEEEEE-HHHHHHHS-----EEEEEEEEEGGG--GGG--S-EEEEEEPTT-HHHHHHHHHHHHHHHHHTEEEEEEEE-STTPPPEEEEEEEE---SS--S-EEEEEEEPPGGGB---------SGGGSPPHHHHHHHHHHHHHTBPPHHHHHHHT----HHHHHHHHHHHHHHH-TTPPPPPPPHHHHTTTS--HHHHHHTHHHHHHHHHHHT---------SS----------SS---------------------------HHHHH------S--SSSHHHHHHHHHHHHTS-HHHHHHHHHHHHHHHHHHHHT-GGGHHHHHHHHHHHHHHHHHTT-HHHHHHHHHHHHHHH-TTSHHHHHHHHHT-----TTT-TT----HHHHHHHHH-HHHHHHHHHHHHHHHHHHHHHTTGGGGGG--